Protein AF-0000000080635887 (afdb_homodimer)

Foldseek 3Di:
DAAFDFQCLQFQLQLLLQLLFLCLFPPLLLLCQAAFQPLSLVLLVVLLLLLVLLLLLVLLQLLLDPAQAAQFLLSSLCQFFNLLLSLLLLVLLLLLLLLLLLLLLLLLLVLVVVVLVPDPPSVVVCVVVVADPLRSSLVSSLVLLVVLLVQLLVHDVSLSVVSVVLSVLLVVLLVLLLCQVVVWDDVVVVAFFHPDFGHGHPHDDDSLRSSLSNNSSNLSSSLNSLSSNRHPRSSPSSSVSSVVSSVVSSVSSSSSSRSSRRGDSQQQHQHPVRDGDGPLVRCVRTNNPSSVSSSSNNNSSSSSSSSSSLNRSLRSVLVSLVSVQDDPVSVCQVDDPDVPDRRRSSSSVVSSVSSSVSSPVSPSVVSVLLSSLSSLVSSLSSLVSSLLQVLLVPPSSDRPSDDDSVSSVVSNVVSVVSNVSSPPVSNCVSVVSSVVSSVVSCVPPVVVDIDRSVVSNVVSVVVVLLVVLLVDDCPLVNDAAAEEEEEEQVDVVSVVQSVVLCCLQAVQPHHYAAEYEYELPDPDDRPADPRHHYDYDDDDQVLVVCVCVQQPADGSRDHRQEYEDEDDLSHPVVVSCVVCLQVRHKYKYKDQADQDPLPQQAEEEEDPDQWFRLVSLVSLQSSQVSCVVVVHDRGAYEYEYEDDPPDDPVVVLVVVVVVCVQLVNHHHYHYHYDDPDDPLVVCCVVQQRPNEYEAEDDDDPPVCVCVVVVPDSVNVVVVVVSNNNHHMYMYIYGSGRRDSHDDD/DAAFDFQCLQFQLQLLLQLLFLCLFFPLLLLCQAAFQPLSLVLLVVLLLLLVLLLLLLLLQLQLDPAQAAQFLLSSLCQFFNLLLSLLLLVLLLLLLLLLLLLLLLLLLVLVVVVLVPDPPSVVVCVVVVADPLRSSLVSSLVLLVVLLVQLLVHDVSLSVVSVVLSVLLVVLLVLLLCQVVVWDDVVVVAFFHPDFGHGHPHDDDSLLSSLSNNSSNLSSSLNSLSSNRHPRSSPSSSVSSVVSSVVSSVSSSSSSRSSRRGDSQQQHQHPVRDGDGPLVRCVRTNNVSSVSSSSNNNSSSSSSSSSSLNRSLRSVLVSLVSVQDDPVSVCQVDDPDVPDRRRSSSSVVSSVSSSVSSPVSDSVVSVLLSSLSSLVSSLSSLVSSLLQVLLVPPSSDRPSDDDSVSSVVSNVVSVVSNVSSPVVSNCVSVVSSVVSSVVSCVPPVVVDIDRSVVSNVVSVVVVLLVVLLVDDCALVNDAAAEEEEEEQVDVVSVVQSVVLCCLQAVLPHHYAAEYEYELPDPDDRPQDPRHHYDYDDDDQPLVVCVCVQQPADGSRDHRQEYEDEDDLSHPVVVSCVVQLQVRHKYKYKDQADQDPLPQQAEEEEDPDQWFRLVSLVSLQSSQVSCVVVVHDRGAYEYEYEDDPPDDPVVVLVVVVVVCVQLVNHHHYHYHYDDPDDPLVVCCVVQQSPNEYEAEDDDDPPVCVCVVSVPDPVNVVVVVVSNNNHHMYMYIYGSGRRDSHDDD

InterPro domains:
  IPR004841 Amino acid permease/SLC12A domain [PF00324] (19-443)
  IPR004842 SLC12A transporter family [PTHR11827] (2-672)

Radius of gyration: 39.79 Å; Cα contacts (8 Å, |Δi|>4): 2715; chains: 2; bounding box: 105×112×90 Å

Nearest PDB structures (foldseek):
  6npl-assembly1_B  TM=6.973E-01  e=1.928E-31  Danio rerio
  7ain-assembly1_A  TM=5.851E-01  e=2.037E-30  Homo sapiens
  6m1y-assembly1_B  TM=5.730E-01  e=1.090E-29  Homo sapiens
  6nph-assembly1_A  TM=8.192E-01  e=1.073E-21  Danio rerio
  7d10-assembly1_B  TM=8.160E-01  e=3.554E-19  Homo sapiens

Secondary structure (DSSP, 8-state):
----B-HIIIIIHHHHHHHS-HIIIIIHHHHHHHHHHHHHHHHHHHHHHHHHHHHHHHHHHHHT-S---SSTHHHHHHHHH-HHHHHHHHHHHHHHHHHHHHHHHHHHHHHHHHHHHTSTTHHHHHHHHT--HHHHHHHHHHHHHHHHHHHHHH-HHHHHHHHHHHHHHHHHHHHHHHHHHHHPPBGGGT-SB-SS--SS----S-HHHHHHHHGGGG-TTHHHHTTGGGBS-HHHHHHHHHHHHHHHHHHHHHHHHHHHHHB-HHHHS--TTS----HHHHHHTT-HHHHHHHHHHHHHHHHHHHHHHHHHHHHHHHHHHHTT-S-GGGGGGG--SSTT--S-HHHHHHHHHHHHHHHTT--HHHHHHHHHHHHHHHHHHHHHHHHHHHHHT-TT---SS---HHHHHHHHHHHHHHHHHHHHHHHHHHHHHHHHHHHHHHHHTSTT-B-THHHHHHHHHHHHHHHHHTTB--TGGG---EEEEEEETT-HHHHHHHHHHHHHHHTTT-EEEEEEEE-TT--------TTEEEEE-SSS-HHHHHHHHHH---GGG----EEEE---TTS-HHHHHHHHHHTT-EEEEEE------TT--EEEEE-S-HHHHHHHHHHHHHHHHHHHHTTPPPPEEEEEEEPPTT--HHHHHHHHHHHHHHHT--EEEEEE---SS-HHHHHHHHHTT-SEEEEEPP-S--TTHHHHTSS-HHHHHHHHHTTTTSS-EEEEE-SS---SS---/----B-HIIIIIHHHHHHHS-HIIIIIHHHHHHHHHHHHHHHHHHHHHHHHHHHHHHHHHHHHT-S---SSTHHHHHHHHH-HHHHHHHHHHHHHHHHHHHHHHHHHHHHHHHHHHHTSTTHHHHHHHHT--HHHHHHHHHHHHHHHHHHHHHH-HHHHHHHHHHHHHHHHHHHHHHHHHHHHPPBGGGT-SB-SS--SS----S-HHHHHHHHGGGG-TTHHHHTTGGGBS-HHHHHHHHHHHHHHHHHHHHHHHHHHHHHB-HHHHS--TTS----HHHHHHTT-HHHHHHHHHHHHHHHHHHHHHHHHHHHHHHHHHHHTT-S-GGGGGGG--SSTT--S-HHHHHHHHHHHHHHHTT--HHHHHHHHHHHHHHHHHHHHHHHHHHHHHT-TT---SS---HHHHHHHHHHHHHHHHHHHHHHHHHHHHHHHHHHHHHHHHTSTT-B-THHHHHHHHHHHHHHHHHTTB--TGGG---EEEEEEETT-HHHHHHHHHHHHHHHTTT-EEEEEEEE-TT--------TTEEEEE-SSS-HHHHHHHHHH---GGG----EEEEP--TTS-HHHHHHHHHHTT-EEEEEE------TT--EEEEE-S-HHHHHHHHHHHHHHHHHHHHTTPPPPEEEEEEEPPTT--HHHHHHHHHHHHHHTT--EEEEEE---SS-HHHHHHHHHTT-SEEEEEPP-S--TTHHHHHSS-HHHHHHHHHTTTTSSPEEEEE-SS---SS---

Organism: Winmispira thermophila (strain ATCC 700085 / DSM 6578 / Z-1203) (NCBI:txid869211)

Solvent-accessible surface area (backbone atoms only — not comparable to full-atom values): 73743 Å² total; per-residue (Å²): 128,83,82,52,32,56,36,54,72,37,14,18,48,40,16,37,38,30,30,52,26,51,44,67,63,70,44,42,46,36,47,24,19,25,37,2,35,60,55,38,48,48,40,53,52,56,44,43,48,43,42,50,23,35,45,51,17,48,29,29,55,37,37,42,37,93,69,67,50,53,26,19,67,31,31,55,37,23,66,37,45,11,66,30,52,11,38,26,52,32,53,49,47,30,51,30,34,28,45,44,28,20,53,21,26,41,57,27,13,51,62,50,46,59,54,42,60,71,37,88,62,45,55,58,51,40,58,72,69,68,54,51,76,67,50,48,29,38,50,48,15,50,51,50,48,48,53,34,50,52,38,42,62,74,24,70,70,59,42,48,52,53,47,54,54,47,50,52,48,39,50,47,18,54,50,39,56,64,49,36,74,79,74,54,48,47,37,92,79,67,29,55,28,39,96,55,71,36,54,68,34,79,47,91,64,56,70,65,57,49,37,54,71,49,40,72,34,54,64,20,54,58,47,11,40,31,37,32,54,44,33,70,49,43,55,60,22,44,41,53,15,48,54,49,26,51,54,53,50,52,53,48,52,51,49,46,44,52,48,46,12,29,27,38,41,72,62,35,32,62,42,95,85,67,59,56,64,53,61,42,60,53,34,45,67,76,35,55,70,49,14,52,33,41,48,50,23,47,39,45,18,18,42,46,37,24,40,38,29,45,55,27,24,13,43,33,48,20,41,39,34,72,68,58,66,51,61,80,88,54,51,64,27,56,39,40,87,49,90,92,51,89,54,39,43,43,18,39,52,55,38,48,51,48,19,52,52,46,46,71,62,70,64,59,67,63,52,49,52,52,36,52,43,45,52,37,50,52,47,20,48,45,6,43,43,39,24,45,46,54,65,21,48,34,74,55,67,52,39,75,47,81,70,61,51,64,47,12,46,49,20,22,52,50,35,52,51,49,34,52,67,68,39,50,66,60,39,49,49,51,52,48,50,40,51,49,42,22,52,52,30,24,61,73,67,42,77,62,44,53,39,43,42,58,43,32,37,44,49,38,49,45,49,50,41,26,61,48,43,59,51,29,53,57,59,74,53,48,63,60,55,24,31,39,35,42,23,46,59,86,38,61,68,48,42,54,51,46,51,51,52,44,50,36,51,19,67,48,68,32,40,60,22,29,32,27,40,31,54,60,88,59,82,73,86,73,87,61,58,68,42,41,20,70,33,79,36,78,72,76,66,64,51,46,26,49,49,20,34,55,41,32,42,33,67,43,44,46,59,49,42,26,34,38,46,62,88,50,86,84,43,61,56,64,62,49,48,51,52,40,23,72,71,54,18,21,37,34,37,65,44,71,39,55,80,61,67,92,76,39,52,32,35,36,35,51,43,87,44,63,52,36,30,34,46,48,52,49,50,52,50,36,32,30,52,32,36,34,73,72,70,40,76,69,41,40,35,33,41,33,32,69,40,53,95,87,54,58,66,70,58,53,52,49,50,55,50,47,49,28,58,69,46,60,46,78,62,46,80,46,81,40,71,71,64,91,62,60,66,61,58,53,48,43,70,75,41,51,70,26,48,34,36,37,38,60,49,84,80,76,82,42,86,54,44,50,51,56,58,63,28,53,77,60,43,55,51,49,58,56,56,65,47,55,83,23,19,24,34,37,36,33,34,52,38,59,72,52,67,63,46,80,75,127,127,83,83,51,32,55,35,56,74,35,15,19,48,40,16,37,38,30,28,53,27,49,44,67,64,68,42,43,43,38,46,24,19,26,37,2,35,59,54,37,46,49,40,53,52,57,43,43,49,43,42,49,22,34,46,50,17,48,29,28,55,38,36,41,38,94,69,67,49,54,25,20,66,30,33,55,36,23,66,37,46,11,64,30,53,11,39,26,51,32,53,50,47,29,52,28,34,26,43,44,27,19,52,20,26,41,58,26,14,50,62,50,48,60,54,45,59,70,38,87,61,44,55,58,50,39,59,73,71,66,53,51,76,67,50,47,28,38,49,47,14,51,51,49,46,48,52,34,48,50,36,43,62,75,24,69,69,59,42,48,54,53,46,53,54,46,49,53,49,40,52,47,17,54,50,39,56,64,49,37,74,81,75,54,47,46,38,92,79,68,29,55,28,40,98,55,71,36,54,66,36,78,48,91,63,54,72,66,57,50,37,54,70,50,41,70,34,51,63,20,55,56,45,12,40,30,38,31,52,45,33,69,50,43,56,60,23,45,42,53,14,48,52,49,24,51,55,52,48,53,51,47,52,51,49,46,45,51,47,46,13,29,27,39,42,71,61,34,31,63,41,95,84,67,58,57,62,52,59,42,59,55,33,44,67,77,36,55,70,49,14,52,33,42,48,48,23,46,38,43,17,18,43,46,37,23,40,37,30,45,55,26,24,14,44,32,47,19,40,39,35,71,70,57,65,51,61,79,88,56,49,63,27,58,38,38,87,50,89,90,48,89,54,39,43,45,18,37,50,53,38,48,52,47,19,51,54,46,44,70,62,70,64,59,67,62,51,48,53,51,35,52,41,46,52,37,50,51,47,20,48,45,7,43,43,37,23,45,48,55,65,21,48,34,76,54,66,52,36,75,48,81,71,60,52,65,46,12,46,50,19,22,52,50,33,52,50,49,32,51,68,67,39,50,65,59,39,49,48,52,52,49,49,40,51,49,41,22,50,53,29,23,61,74,67,41,78,60,44,53,39,42,44,57,40,32,36,43,49,36,49,45,49,51,42,28,62,47,43,59,52,29,52,57,59,73,54,48,62,60,54,24,31,40,34,43,23,45,60,85,38,62,68,48,41,54,51,47,50,51,52,45,49,35,49,19,66,48,67,32,40,61,23,30,32,27,40,30,55,59,89,58,82,74,86,75,87,61,59,69,46,41,19,70,34,79,39,76,78,78,66,63,52,46,27,48,50,19,34,55,42,31,43,32,68,42,43,45,61,48,42,26,35,38,46,61,88,49,86,84,42,60,57,63,63,48,48,52,51,40,23,72,70,54,18,21,37,33,36,66,43,72,39,54,80,64,68,91,76,40,52,31,37,36,35,50,42,88,45,62,53,36,30,34,46,49,52,49,51,52,49,37,32,30,52,31,38,34,75,74,71,40,75,70,41,41,35,32,40,32,33,70,38,52,94,89,54,56,66,72,59,53,51,48,50,53,49,48,48,29,57,68,47,59,46,77,61,47,79,46,81,39,71,71,64,93,61,58,67,61,58,54,47,44,70,75,41,50,72,27,51,33,36,39,38,59,48,84,82,75,82,41,85,54,46,51,51,54,57,65,37,49,72,60,43,52,52,48,57,56,55,65,48,54,83,22,20,24,34,39,38,33,34,54,38,59,72,51,66,63,46,79,75,129

Structure (mmCIF, N/CA/C/O backbone):
data_AF-0000000080635887-model_v1
#
loop_
_entity.id
_entity.type
_entity.pdbx_description
1 polymer 'Amino acid permease-associated region'
#
loop_
_atom_site.group_PDB
_atom_site.id
_atom_site.type_symbol
_atom_site.label_atom_id
_atom_site.label_alt_id
_atom_site.label_comp_id
_atom_site.label_asym_id
_atom_site.label_entity_id
_atom_site.label_seq_id
_atom_site.pdbx_PDB_ins_code
_atom_site.Cartn_x
_atom_site.Cartn_y
_atom_site.Cartn_z
_atom_site.occupancy
_atom_site.B_iso_or_equiv
_atom_site.auth_seq_id
_atom_site.auth_comp_id
_atom_site.auth_asym_id
_atom_site.auth_atom_id
_atom_site.pdbx_PDB_model_num
ATOM 1 N N . MET A 1 1 ? -49.281 -2.268 9.125 1 38.25 1 MET A N 1
ATOM 2 C CA . MET A 1 1 ? -47.844 -2.182 9.414 1 38.25 1 MET A CA 1
ATOM 3 C C . MET A 1 1 ? -47.156 -3.527 9.188 1 38.25 1 MET A C 1
ATOM 5 O O . MET A 1 1 ? -47.625 -4.551 9.711 1 38.25 1 MET A O 1
ATOM 9 N N . GLN A 1 2 ? -46.656 -3.766 8.078 1 52.91 2 GLN A N 1
ATOM 10 C CA . GLN A 1 2 ? -46.156 -5.047 7.605 1 52.91 2 GLN A CA 1
ATOM 11 C C . GLN A 1 2 ? -45.312 -5.734 8.68 1 52.91 2 GLN A C 1
ATOM 13 O O . GLN A 1 2 ? -44.531 -5.09 9.367 1 52.91 2 GLN A O 1
ATOM 18 N N . LYS A 1 3 ? -45.844 -6.855 9.125 1 60.91 3 LYS A N 1
ATOM 19 C CA . LYS A 1 3 ? -45.219 -7.664 10.18 1 60.91 3 LYS A CA 1
ATOM 20 C C . LYS A 1 3 ? -43.75 -7.918 9.906 1 60.91 3 LYS A C 1
ATOM 22 O O . LYS A 1 3 ? -43.375 -8.328 8.797 1 60.91 3 LYS A O 1
ATOM 27 N N . LYS A 1 4 ? -42.812 -7.387 10.664 1 83.44 4 LYS A N 1
ATOM 28 C CA . LYS A 1 4 ? -41.375 -7.562 10.609 1 83.44 4 LYS A CA 1
ATOM 29 C C . LYS A 1 4 ? -40.969 -8.938 11.133 1 83.44 4 LYS A C 1
ATOM 31 O O . LYS A 1 4 ? -41.656 -9.523 11.969 1 83.44 4 LYS A O 1
ATOM 36 N N . PHE A 1 5 ? -40.125 -9.578 10.43 1 89.56 5 PHE A N 1
ATOM 37 C CA . PHE A 1 5 ? -39.688 -10.938 10.711 1 89.56 5 PHE A CA 1
ATOM 38 C C . PHE A 1 5 ? -38.688 -10.953 11.867 1 89.56 5 PHE A C 1
ATOM 40 O O . PHE A 1 5 ? -38 -9.961 12.117 1 89.56 5 PHE A O 1
ATOM 47 N N . GLY A 1 6 ? -38.688 -12.117 12.539 1 91.19 6 GLY A N 1
ATOM 48 C CA . GLY A 1 6 ? -37.688 -12.352 13.555 1 91.19 6 GLY A CA 1
ATOM 49 C C . GLY A 1 6 ? -36.406 -12.984 13.008 1 91.19 6 GLY A C 1
ATOM 50 O O . GLY A 1 6 ? -36.219 -13.047 11.789 1 91.19 6 GLY A O 1
ATOM 51 N N . THR A 1 7 ? -35.594 -13.461 13.891 1 93.38 7 THR A N 1
ATOM 52 C CA . THR A 1 7 ? -34.25 -13.984 13.555 1 93.38 7 THR A CA 1
ATOM 53 C C . THR A 1 7 ? -34.375 -15.297 12.789 1 93.38 7 THR A C 1
ATOM 55 O O . THR A 1 7 ? -33.688 -15.5 11.789 1 93.38 7 THR A O 1
ATOM 58 N N . ILE A 1 8 ? -35.25 -16.172 13.117 1 93.88 8 ILE A N 1
ATOM 59 C CA . ILE A 1 8 ? -35.344 -17.516 12.562 1 93.88 8 ILE A CA 1
ATOM 60 C C . ILE A 1 8 ? -36 -17.453 11.172 1 93.88 8 ILE A C 1
ATOM 62 O O . ILE A 1 8 ? -35.375 -17.859 10.188 1 93.88 8 ILE A O 1
ATOM 66 N N . ARG A 1 9 ? -37.062 -16.812 11.07 1 91.12 9 ARG A N 1
ATOM 67 C CA . ARG A 1 9 ? -37.781 -16.766 9.812 1 91.12 9 ARG A CA 1
ATOM 68 C C . ARG A 1 9 ? -37.156 -15.781 8.844 1 91.12 9 ARG A C 1
ATOM 70 O O . ARG A 1 9 ? -37.219 -15.977 7.625 1 91.12 9 ARG A O 1
ATOM 77 N N . GLY A 1 10 ? -36.531 -14.859 9.383 1 91.06 10 GLY A N 1
ATOM 78 C CA . GLY A 1 10 ? -36.062 -13.781 8.531 1 91.06 10 GLY A CA 1
ATOM 79 C C . GLY A 1 10 ? -34.625 -13.977 8.062 1 91.06 10 GLY A C 1
ATOM 80 O O . GLY A 1 10 ? -34.25 -13.492 6.996 1 91.06 10 GLY A O 1
ATOM 81 N N . VAL A 1 11 ? -33.844 -14.594 8.867 1 94 11 VAL A N 1
ATOM 82 C CA . VAL A 1 11 ? -32.406 -14.664 8.523 1 94 11 VAL A CA 1
ATOM 83 C C . VAL A 1 11 ? -31.969 -16.125 8.508 1 94 11 VAL A C 1
ATOM 85 O O . VAL A 1 11 ? -31.406 -16.594 7.52 1 94 11 VAL A O 1
ATOM 88 N N . PHE A 1 12 ? -32.281 -16.922 9.438 1 95.75 12 PHE A N 1
ATOM 89 C CA . PHE A 1 12 ? -31.75 -18.266 9.602 1 95.75 12 PHE A CA 1
ATOM 90 C C . PHE A 1 12 ? -32.281 -19.188 8.492 1 95.75 12 PHE A C 1
ATOM 92 O O . PHE A 1 12 ? -31.484 -19.828 7.793 1 95.75 12 PHE A O 1
ATOM 99 N N . ILE A 1 13 ? -33.5 -19.234 8.25 1 94.25 13 ILE A N 1
ATOM 100 C CA . ILE A 1 13 ? -34.125 -20.172 7.316 1 94.25 13 ILE A CA 1
ATOM 101 C C . ILE A 1 13 ? -33.688 -19.859 5.891 1 94.25 13 ILE A C 1
ATOM 103 O O . ILE A 1 13 ? -33.219 -20.734 5.172 1 94.25 13 ILE A O 1
ATOM 107 N N . PRO A 1 14 ? -33.781 -18.641 5.508 1 92.25 14 PRO A N 1
ATOM 108 C CA . PRO A 1 14 ? -33.312 -18.359 4.145 1 92.25 14 PRO A CA 1
ATOM 109 C C . PRO A 1 14 ? -31.828 -18.688 3.955 1 92.25 14 PRO A C 1
ATOM 111 O O . PRO A 1 14 ? -31.438 -19.219 2.914 1 92.25 14 PRO A O 1
ATOM 114 N N . SER A 1 15 ? -31.016 -18.344 4.91 1 93.81 15 SER A N 1
ATOM 115 C CA . SER A 1 15 ? -29.578 -18.641 4.812 1 93.81 15 SER A CA 1
ATOM 116 C C . SER A 1 15 ? -29.328 -20.141 4.852 1 93.81 15 SER A C 1
ATOM 118 O O . SER A 1 15 ? -28.5 -20.656 4.094 1 93.81 15 SER A O 1
ATOM 120 N N . TYR A 1 16 ? -30.031 -20.828 5.695 1 94.88 16 TYR A N 1
ATOM 121 C CA . TYR A 1 16 ? -29.938 -22.281 5.812 1 94.88 16 TYR A CA 1
ATOM 122 C C . TYR A 1 16 ? -30.234 -22.953 4.477 1 94.88 16 TYR A C 1
ATOM 124 O O . TYR A 1 16 ? -29.484 -23.828 4.031 1 94.88 16 TYR A O 1
ATOM 132 N N . GLU A 1 17 ? -31.234 -22.547 3.885 1 93.5 17 GLU A N 1
ATOM 133 C CA . GLU A 1 17 ? -31.672 -23.141 2.629 1 93.5 17 GLU A CA 1
ATOM 134 C C . GLU A 1 17 ? -30.719 -22.797 1.49 1 93.5 17 GLU A C 1
ATOM 136 O O . GLU A 1 17 ? -30.469 -23.625 0.604 1 93.5 17 GLU A O 1
ATOM 141 N N . ALA A 1 18 ? -30.203 -21.641 1.534 1 89.81 18 ALA A N 1
ATOM 142 C CA . ALA A 1 18 ? -29.281 -21.219 0.486 1 89.81 18 ALA A CA 1
ATOM 143 C C . ALA A 1 18 ? -27.938 -21.906 0.627 1 89.81 18 ALA A C 1
ATOM 145 O O . ALA A 1 18 ? -27.266 -22.188 -0.37 1 89.81 18 ALA A O 1
ATOM 146 N N . LEU A 1 19 ? -27.547 -22.203 1.815 1 92 19 LEU A N 1
ATOM 147 C CA . LEU A 1 19 ? -26.281 -22.875 2.066 1 92 19 LEU A CA 1
ATOM 148 C C . LEU A 1 19 ? -26.359 -24.359 1.736 1 92 19 LEU A C 1
ATOM 150 O O . LEU A 1 19 ? -25.438 -24.922 1.129 1 92 19 LEU A O 1
ATOM 154 N N . PHE A 1 20 ? -27.469 -24.938 2.137 1 93.25 20 PHE A N 1
ATOM 155 C CA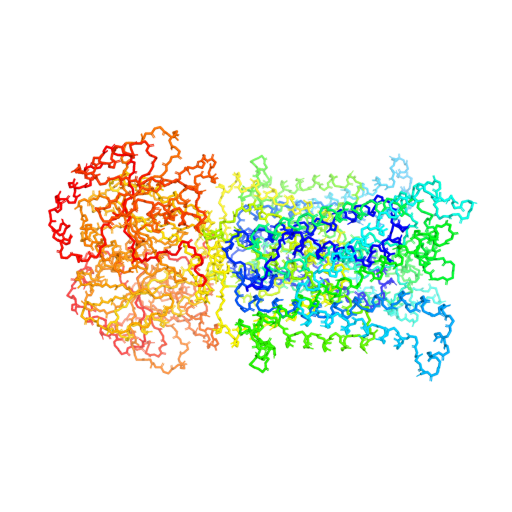 . PHE A 1 20 ? -27.719 -26.312 1.736 1 93.25 20 PHE A CA 1
ATOM 156 C C . PHE A 1 20 ? -28.281 -26.391 0.32 1 93.25 20 PHE A C 1
ATOM 158 O O . PHE A 1 20 ? -29.469 -26.594 0.13 1 93.25 20 PHE A O 1
ATOM 165 N N . GLY A 1 21 ? -27.406 -26.141 -0.625 1 84.56 21 GLY A N 1
ATOM 166 C CA . GLY A 1 21 ? -27.812 -26.062 -2.018 1 84.56 21 GLY A CA 1
ATOM 167 C C . GLY A 1 21 ? -27.531 -27.344 -2.795 1 84.56 21 GLY A C 1
ATOM 168 O O . GLY A 1 21 ? -27.391 -28.422 -2.209 1 84.56 21 GLY A O 1
ATOM 169 N N . ALA A 1 22 ? -27.469 -27.203 -4.059 1 79.31 22 ALA A N 1
ATOM 170 C CA . ALA A 1 22 ? -27.297 -28.312 -4.996 1 79.31 22 ALA A CA 1
ATOM 171 C C . ALA A 1 22 ? -25.953 -29 -4.812 1 79.31 22 ALA A C 1
ATOM 173 O O . ALA A 1 22 ? -25.812 -30.203 -5.066 1 79.31 22 ALA A O 1
ATOM 174 N N . VAL A 1 23 ? -25.062 -28.219 -4.305 1 84.5 23 VAL A N 1
ATOM 175 C CA . VAL A 1 23 ? -23.703 -28.75 -4.184 1 84.5 23 VAL A CA 1
ATOM 176 C C . VAL A 1 23 ? -23.688 -29.938 -3.223 1 84.5 23 VAL A C 1
ATOM 178 O O . VAL A 1 23 ? -22.953 -30.891 -3.422 1 84.5 23 VAL A O 1
ATOM 181 N N . LEU A 1 24 ? -24.531 -29.906 -2.27 1 90.62 24 LEU A N 1
ATOM 182 C CA . LEU A 1 24 ? -24.594 -30.969 -1.268 1 90.62 24 LEU A CA 1
ATOM 183 C C . LEU A 1 24 ? -24.969 -32.281 -1.903 1 90.62 24 LEU A C 1
ATOM 185 O O . LEU A 1 24 ? -24.422 -33.344 -1.547 1 90.62 24 LEU A O 1
ATOM 189 N N . PHE A 1 25 ? -25.75 -32.312 -2.938 1 88.31 25 PHE A N 1
ATOM 190 C CA . PHE A 1 25 ? -26.328 -33.531 -3.488 1 88.31 25 PHE A CA 1
ATOM 191 C C . PHE A 1 25 ? -25.641 -33.906 -4.785 1 88.31 25 PHE A C 1
ATOM 193 O O . PHE A 1 25 ? -25.5 -35.094 -5.082 1 88.31 25 PHE A O 1
ATOM 200 N N . LEU A 1 26 ? -25.172 -32.906 -5.488 1 82.5 26 LEU A N 1
ATOM 201 C CA . LEU A 1 26 ? -24.75 -33.188 -6.859 1 82.5 26 LEU A CA 1
ATOM 202 C C . LEU A 1 26 ? -23.234 -33.188 -6.977 1 82.5 26 LEU A C 1
ATOM 204 O O . LEU A 1 26 ? -22.672 -33.812 -7.855 1 82.5 26 LEU A O 1
ATOM 208 N N . VAL A 1 27 ? -22.594 -32.438 -6.152 1 84.88 27 VAL A N 1
ATOM 209 C CA . VAL A 1 27 ? -21.172 -32.25 -6.352 1 84.88 27 VAL A CA 1
ATOM 210 C C . VAL A 1 27 ? -20.391 -32.875 -5.211 1 84.88 27 VAL A C 1
ATOM 212 O O . VAL A 1 27 ? -19.391 -33.562 -5.449 1 84.88 27 VAL A O 1
ATOM 215 N N . LEU A 1 28 ? -20.906 -32.844 -4.055 1 91.19 28 LEU A N 1
ATOM 216 C CA . LEU A 1 28 ? -20.172 -33.281 -2.857 1 91.19 28 LEU A CA 1
ATOM 217 C C . LEU A 1 28 ? -19.875 -34.75 -2.902 1 91.19 28 LEU A C 1
ATOM 219 O O . LEU A 1 28 ? -18.781 -35.188 -2.521 1 91.19 28 LEU A O 1
ATOM 223 N N . PRO A 1 29 ? -20.844 -35.594 -3.43 1 90.88 29 PRO A N 1
ATOM 224 C CA . PRO A 1 29 ? -20.531 -37.031 -3.48 1 90.88 29 PRO A CA 1
ATOM 225 C C . PRO A 1 29 ? -19.312 -37.312 -4.355 1 90.88 29 PRO A C 1
ATOM 227 O O . PRO A 1 29 ? -18.438 -38.062 -3.951 1 90.88 29 PRO A O 1
ATOM 230 N N . MET A 1 30 ? -19.219 -36.75 -5.438 1 88.5 30 MET A N 1
ATOM 231 C CA . MET A 1 30 ? -18.109 -36.969 -6.355 1 88.5 30 MET A CA 1
ATOM 232 C C . MET A 1 30 ? -16.797 -36.438 -5.766 1 88.5 30 MET A C 1
ATOM 234 O O . MET A 1 30 ? -15.758 -37.094 -5.879 1 88.5 30 MET A O 1
ATOM 238 N N . LEU A 1 31 ? -16.922 -35.312 -5.168 1 90.94 31 LEU A N 1
ATOM 239 C CA . LEU A 1 31 ? -15.719 -34.719 -4.574 1 90.94 31 LEU A CA 1
ATOM 240 C C . LEU A 1 31 ? -15.203 -35.594 -3.43 1 90.94 31 LEU A C 1
ATOM 242 O O . LEU A 1 31 ? -13.992 -35.781 -3.279 1 90.94 31 LEU A O 1
ATOM 246 N N . THR A 1 32 ? -16.125 -36.094 -2.686 1 92.81 32 THR A N 1
ATOM 247 C CA . THR A 1 32 ? -15.742 -36.969 -1.565 1 92.81 32 THR A CA 1
ATOM 248 C C . THR A 1 32 ? -15.125 -38.25 -2.066 1 92.81 32 THR A C 1
ATOM 250 O O . THR A 1 32 ? -14.164 -38.75 -1.481 1 92.81 32 THR A O 1
ATOM 253 N N . GLY A 1 33 ? -15.625 -38.781 -3.117 1 91.69 33 GLY A N 1
ATOM 254 C CA . GLY A 1 33 ? -15.039 -39.969 -3.717 1 91.69 33 GLY A CA 1
ATOM 255 C C . GLY A 1 33 ? -13.625 -39.75 -4.215 1 91.69 33 GLY A C 1
ATOM 256 O O . GLY A 1 33 ? -12.758 -40.594 -4.043 1 91.69 33 GLY A O 1
ATOM 257 N N . ALA A 1 34 ? -13.406 -38.656 -4.723 1 90.44 34 ALA A N 1
ATOM 258 C CA . ALA A 1 34 ? -12.125 -38.312 -5.332 1 90.44 34 ALA A CA 1
ATOM 259 C C . ALA A 1 34 ? -11.102 -37.906 -4.273 1 90.44 34 ALA A C 1
ATOM 261 O O . ALA A 1 34 ? -9.922 -38.281 -4.371 1 90.44 34 ALA A O 1
ATOM 262 N N . MET A 1 35 ? -11.523 -37.188 -3.275 1 92.69 35 MET A N 1
ATOM 263 C CA . MET A 1 35 ? -10.602 -36.562 -2.328 1 92.69 35 MET A CA 1
ATOM 264 C C . MET A 1 35 ? -10.445 -37.438 -1.082 1 92.69 35 MET A C 1
ATOM 266 O O . MET A 1 35 ? -9.414 -37.375 -0.411 1 92.69 35 MET A O 1
ATOM 270 N N . GLY A 1 36 ? -11.383 -38.188 -0.812 1 93.56 36 GLY A N 1
ATOM 271 C CA . GLY A 1 36 ? -11.391 -38.875 0.463 1 93.56 36 GLY A CA 1
ATOM 272 C C . GLY A 1 36 ? -11.914 -38.031 1.605 1 93.56 36 GLY A C 1
ATOM 273 O O . GLY A 1 36 ? -12.164 -36.844 1.434 1 93.56 36 GLY A O 1
ATOM 274 N N . PHE A 1 37 ? -12.062 -38.594 2.734 1 94.56 37 PHE A N 1
ATOM 275 C CA . PHE A 1 37 ? -12.734 -37.969 3.855 1 94.56 37 PHE A CA 1
ATOM 276 C C . PHE A 1 37 ? -11.898 -36.812 4.387 1 94.56 37 PHE A C 1
ATOM 278 O O . PHE A 1 37 ? -12.391 -35.688 4.508 1 94.56 37 PHE A O 1
ATOM 285 N N . TRP A 1 38 ? -10.641 -37 4.695 1 94.31 38 TRP A N 1
ATOM 286 C CA . TRP A 1 38 ? -9.828 -36 5.395 1 94.31 38 TRP A CA 1
ATOM 287 C C . TRP A 1 38 ? -9.602 -34.781 4.523 1 94.31 38 TRP A C 1
ATOM 289 O O . TRP A 1 38 ? -9.781 -33.656 4.98 1 94.31 38 TRP A O 1
ATOM 299 N N . ARG A 1 39 ? -9.297 -34.969 3.281 1 94.12 39 ARG A N 1
ATOM 300 C CA . ARG A 1 39 ? -9.078 -33.812 2.391 1 94.12 39 ARG A CA 1
ATOM 301 C C . ARG A 1 39 ? -10.375 -33.062 2.133 1 94.12 39 ARG A C 1
ATOM 303 O O . ARG A 1 39 ? -10.383 -31.828 2.082 1 94.12 39 ARG A O 1
ATOM 310 N N . MET A 1 40 ? -11.383 -33.781 2.025 1 95.12 40 MET A N 1
ATOM 311 C CA . MET A 1 40 ? -12.672 -33.125 1.791 1 95.12 40 MET A CA 1
ATOM 312 C C . MET A 1 40 ? -13.141 -32.375 3.037 1 95.12 40 MET A C 1
ATOM 314 O O . MET A 1 40 ? -13.695 -31.266 2.939 1 95.12 40 MET A O 1
ATOM 318 N N . ALA A 1 41 ? -12.906 -33.031 4.168 1 96.25 41 ALA A N 1
ATOM 319 C CA . ALA A 1 41 ? -13.242 -32.344 5.418 1 96.25 41 ALA A CA 1
ATOM 320 C C . ALA A 1 41 ? -12.469 -31.047 5.57 1 96.25 41 ALA A C 1
ATOM 322 O O . ALA A 1 41 ? -13.023 -30.031 6.004 1 96.25 41 ALA A O 1
ATOM 323 N N . LEU A 1 42 ? -11.289 -31.094 5.195 1 95.06 42 LEU A N 1
ATOM 324 C CA . LEU A 1 42 ? -10.461 -29.891 5.254 1 95.06 42 LEU A CA 1
ATOM 325 C C . LEU A 1 42 ? -11 -28.812 4.301 1 95.06 42 LEU A C 1
ATOM 327 O O . LEU A 1 42 ? -10.992 -27.625 4.629 1 95.06 42 LEU A O 1
ATOM 331 N N . ILE A 1 43 ? -11.445 -29.234 3.168 1 94.06 43 ILE A N 1
ATOM 332 C CA . ILE A 1 43 ? -12.016 -28.312 2.189 1 94.06 43 ILE A CA 1
ATOM 333 C C . ILE A 1 43 ? -13.273 -27.672 2.758 1 94.06 43 ILE A C 1
ATOM 335 O O . ILE A 1 43 ? -13.469 -26.453 2.648 1 94.06 43 ILE A O 1
ATOM 339 N N . VAL A 1 44 ? -14.055 -28.484 3.391 1 95.69 44 VAL A N 1
ATOM 340 C CA . VAL A 1 44 ? -15.289 -27.984 3.982 1 95.69 44 VAL A CA 1
ATOM 341 C C . VAL A 1 44 ? -14.969 -26.969 5.074 1 95.69 44 VAL A C 1
ATOM 343 O O . VAL A 1 44 ? -15.547 -25.891 5.109 1 95.69 44 VAL A O 1
ATOM 346 N N . VAL A 1 45 ? -14.047 -27.266 5.855 1 95.62 45 VAL A N 1
ATOM 347 C CA . VAL A 1 45 ? -13.688 -26.391 6.965 1 95.62 45 VAL A CA 1
ATOM 348 C C . VAL A 1 45 ? -13.078 -25.094 6.426 1 95.62 45 VAL A C 1
ATOM 350 O O . VAL A 1 45 ? -13.484 -24 6.824 1 95.62 45 VAL A O 1
ATOM 353 N N . LEU A 1 46 ? -12.195 -25.188 5.508 1 92.38 46 LEU A N 1
ATOM 354 C CA . LEU A 1 46 ? -11.516 -24.016 4.945 1 92.38 46 LEU A CA 1
ATOM 355 C C . LEU A 1 46 ? -12.516 -23.109 4.238 1 92.38 46 LEU A C 1
ATOM 357 O O . LEU A 1 46 ? -12.43 -21.875 4.352 1 92.38 46 LEU A O 1
ATOM 361 N N . SER A 1 47 ? -13.414 -23.672 3.553 1 92.44 47 SER A N 1
ATOM 362 C CA . SER A 1 47 ? -14.422 -22.891 2.859 1 92.44 47 SER A CA 1
ATOM 363 C C . SER A 1 47 ? -15.312 -22.141 3.846 1 92.44 47 SER A C 1
ATOM 365 O O . SER A 1 47 ? -15.648 -20.969 3.623 1 92.44 47 SER A O 1
ATOM 367 N N . ASN A 1 48 ? -15.57 -22.781 4.891 1 94.19 48 ASN A N 1
ATOM 368 C CA . ASN A 1 48 ? -16.438 -22.156 5.883 1 94.19 48 ASN A CA 1
ATOM 369 C C . ASN A 1 48 ? -15.719 -21.062 6.645 1 94.19 48 ASN A C 1
ATOM 371 O O . ASN A 1 48 ? -16.359 -20.172 7.215 1 94.19 48 ASN A O 1
ATOM 375 N N . THR A 1 49 ? -14.484 -21.062 6.668 1 92 49 THR A N 1
ATOM 376 C CA . THR A 1 49 ? -13.75 -19.984 7.332 1 92 49 THR A CA 1
ATOM 377 C C . THR A 1 49 ? -13.922 -18.672 6.582 1 92 49 THR A C 1
ATOM 379 O O . THR A 1 49 ? -13.938 -17.594 7.191 1 92 49 THR A O 1
ATOM 382 N N . VAL A 1 50 ? -14.078 -18.75 5.305 1 89.06 50 VAL A N 1
ATOM 383 C CA . VAL A 1 50 ? -14.289 -17.547 4.516 1 89.06 50 VAL A CA 1
ATOM 384 C C . VAL A 1 50 ? -15.656 -16.953 4.848 1 89.06 50 VAL A C 1
ATOM 386 O O . VAL A 1 50 ? -15.781 -15.742 5.066 1 89.06 50 VAL A O 1
ATOM 389 N N . THR A 1 51 ? -16.578 -17.766 4.887 1 91.62 51 THR A N 1
ATOM 390 C CA . THR A 1 51 ? -17.938 -17.328 5.184 1 91.62 51 THR A CA 1
ATOM 391 C C . THR A 1 51 ? -18.047 -16.812 6.621 1 91.62 51 THR A C 1
ATOM 393 O O . THR A 1 51 ? -18.734 -15.836 6.895 1 91.62 51 THR A O 1
ATOM 396 N N . LEU A 1 52 ? -17.359 -17.516 7.438 1 93.75 52 LEU A N 1
ATOM 397 C CA . LEU A 1 52 ? -17.344 -17.094 8.836 1 93.75 52 LEU A CA 1
ATOM 398 C C . LEU A 1 52 ? -16.688 -15.727 8.977 1 93.75 52 LEU A C 1
ATOM 400 O O . LEU A 1 52 ? -17.172 -14.875 9.727 1 93.75 52 LEU A O 1
ATOM 404 N N . ALA A 1 53 ? -15.617 -15.531 8.289 1 93.75 53 ALA A N 1
ATOM 405 C CA . ALA A 1 53 ? -14.953 -14.227 8.312 1 93.75 53 ALA A CA 1
ATOM 406 C C . ALA A 1 53 ? -15.883 -13.133 7.789 1 93.75 53 ALA A C 1
ATOM 408 O O . ALA A 1 53 ? -15.93 -12.031 8.352 1 93.75 53 ALA A O 1
ATOM 409 N N . THR A 1 54 ? -16.625 -13.445 6.801 1 93.06 54 THR A N 1
ATOM 410 C CA . THR A 1 54 ? -17.562 -12.484 6.242 1 93.06 54 THR A CA 1
ATOM 411 C C . THR A 1 54 ? -18.703 -12.195 7.227 1 93.06 54 THR A C 1
ATOM 413 O O . THR A 1 54 ? -19.156 -11.055 7.348 1 93.06 54 THR A O 1
ATOM 416 N N . ALA A 1 55 ? -19.078 -13.203 7.902 1 94.12 55 ALA A N 1
ATOM 417 C CA . ALA A 1 55 ? -20.125 -13.031 8.906 1 94.12 55 ALA A CA 1
ATOM 418 C C . ALA A 1 55 ? -19.656 -12.117 10.031 1 94.12 55 ALA A C 1
ATOM 420 O O . ALA A 1 55 ? -20.422 -11.273 10.516 1 94.12 55 ALA A O 1
ATOM 421 N N . PHE A 1 56 ? -18.484 -12.297 10.422 1 93.75 56 PHE A N 1
ATOM 422 C CA . PHE A 1 56 ? -17.938 -11.422 11.445 1 93.75 56 PHE A CA 1
ATOM 423 C C . PHE A 1 56 ? -17.891 -9.984 10.961 1 93.75 56 PHE A C 1
ATOM 425 O O . PHE A 1 56 ? -18.219 -9.055 11.703 1 93.75 56 PHE A O 1
ATOM 432 N N . SER A 1 57 ? -17.484 -9.812 9.773 1 93.12 57 SER A N 1
ATOM 433 C CA . SER A 1 57 ? -17.422 -8.477 9.188 1 93.12 57 SER A CA 1
ATOM 434 C C . SER A 1 57 ? -18.812 -7.871 9.07 1 93.12 57 SER A C 1
ATOM 436 O O . SER A 1 57 ? -19 -6.676 9.328 1 93.12 57 SER A O 1
ATOM 438 N N . LEU A 1 58 ? -19.719 -8.688 8.688 1 92.12 58 LEU A N 1
ATOM 439 C CA . LEU A 1 58 ? -21.109 -8.258 8.609 1 92.12 58 LEU A CA 1
ATOM 440 C C . LEU A 1 58 ? -21.625 -7.828 9.984 1 92.12 58 LEU A C 1
ATOM 442 O O . LEU A 1 58 ? -22.281 -6.793 10.102 1 92.12 58 LEU A O 1
ATOM 446 N N . ALA A 1 59 ? -21.312 -8.57 10.914 1 91.44 59 ALA A N 1
ATOM 447 C CA . ALA A 1 59 ? -21.734 -8.258 12.273 1 91.44 59 ALA A CA 1
ATOM 448 C C . ALA A 1 59 ? -21.156 -6.926 12.742 1 91.44 59 ALA A C 1
ATOM 450 O O . ALA A 1 59 ? -21.859 -6.113 13.352 1 91.44 59 ALA A O 1
ATOM 451 N N . ASP A 1 60 ? -19.953 -6.684 12.438 1 89.31 60 ASP A N 1
ATOM 452 C CA . ASP A 1 60 ? -19.297 -5.426 12.781 1 89.31 60 ASP A CA 1
ATOM 453 C C . ASP A 1 60 ? -20 -4.238 12.141 1 89.31 60 ASP A C 1
ATOM 455 O O . ASP A 1 60 ? -20.312 -3.252 12.82 1 89.31 60 ASP A O 1
ATOM 459 N N . CYS A 1 61 ? -20.359 -4.375 10.961 1 87.88 61 CYS A N 1
ATOM 460 C CA . CYS A 1 61 ? -20.953 -3.283 10.203 1 87.88 61 CYS A CA 1
ATOM 461 C C . CYS A 1 61 ? -22.391 -3.029 10.656 1 87.88 61 CYS A C 1
ATOM 463 O O . CYS A 1 61 ? -22.812 -1.879 10.797 1 87.88 61 CYS A O 1
ATOM 465 N N . VAL A 1 62 ? -23.078 -4.098 10.93 1 88.94 62 VAL A N 1
ATOM 466 C CA . VAL A 1 62 ? -24.5 -3.992 11.25 1 88.94 62 VAL A CA 1
ATOM 467 C C . VAL A 1 62 ? -24.672 -3.426 12.664 1 88.94 62 VAL A C 1
ATOM 469 O O . VAL A 1 62 ? -25.547 -2.596 12.898 1 88.94 62 VAL A O 1
ATOM 472 N N . THR A 1 63 ? -23.828 -3.805 13.516 1 85.69 63 THR A N 1
ATOM 473 C CA . THR A 1 63 ? -24 -3.406 14.914 1 85.69 63 THR A CA 1
ATOM 474 C C . THR A 1 63 ? -23.5 -1.98 15.125 1 85.69 63 THR A C 1
ATOM 476 O O . THR A 1 63 ? -23.766 -1.372 16.156 1 85.69 63 THR A O 1
ATOM 479 N N . ASN A 1 64 ? -22.828 -1.508 14.148 1 81.5 64 ASN A N 1
ATOM 480 C CA . ASN A 1 64 ? -22.375 -0.124 14.211 1 81.5 64 ASN A CA 1
ATOM 481 C C . ASN A 1 64 ? -23.469 0.849 13.766 1 81.5 64 ASN A C 1
ATOM 483 O O . ASN A 1 64 ? -23.375 2.051 14.023 1 81.5 64 ASN A O 1
ATOM 487 N N . LEU A 1 65 ? -24.5 0.306 13.211 1 77.62 65 LEU A N 1
ATOM 488 C CA . LEU A 1 65 ? -25.547 1.154 12.656 1 77.62 65 LEU A CA 1
ATOM 489 C C . LEU A 1 65 ? -26.766 1.171 13.562 1 77.62 65 LEU A C 1
ATOM 491 O O . LEU A 1 65 ? -27.078 0.167 14.211 1 77.62 65 LEU A O 1
ATOM 495 N N . ARG A 1 66 ? -27.328 2.314 13.656 1 74 66 ARG A N 1
ATOM 496 C CA . ARG A 1 66 ? -28.594 2.395 14.391 1 74 66 ARG A CA 1
ATOM 497 C C . ARG A 1 66 ? -29.719 1.698 13.633 1 74 66 ARG A C 1
ATOM 499 O O . ARG A 1 66 ? -30.484 0.925 14.211 1 74 66 ARG A O 1
ATOM 506 N N . GLN A 1 67 ? -29.688 2.027 12.359 1 78.75 67 GLN A N 1
ATOM 507 C CA . GLN A 1 67 ? -30.672 1.408 11.469 1 78.75 67 GLN A CA 1
ATOM 508 C C . GLN A 1 67 ? -30.016 0.951 10.164 1 78.75 67 GLN A C 1
ATOM 510 O O . GLN A 1 67 ? -29.453 1.764 9.422 1 78.75 67 GLN A O 1
ATOM 515 N N . VAL A 1 68 ? -30.047 -0.309 9.961 1 82.06 68 VAL A N 1
ATOM 516 C CA . VAL A 1 68 ? -29.406 -0.873 8.773 1 82.06 68 VAL A CA 1
ATOM 517 C C . VAL A 1 68 ? -30.219 -0.513 7.527 1 82.06 68 VAL A C 1
ATOM 519 O O . VAL A 1 68 ? -29.656 -0.107 6.508 1 82.06 68 VAL A O 1
ATOM 522 N N . GLY A 1 69 ? -31.531 -0.484 7.617 1 81.25 69 GLY A N 1
ATOM 523 C CA . GLY A 1 69 ? -32.406 -0.178 6.488 1 81.25 69 GLY A CA 1
ATOM 524 C C . GLY A 1 69 ? -32.469 -1.3 5.473 1 81.25 69 GLY A C 1
ATOM 525 O O . GLY A 1 69 ? -31.906 -2.373 5.68 1 81.25 69 GLY A O 1
ATOM 526 N N . PRO A 1 70 ? -33.156 -1.056 4.375 1 85.69 70 PRO A N 1
ATOM 527 C CA . PRO A 1 70 ? -33.312 -2.062 3.32 1 85.69 70 PRO A CA 1
ATOM 528 C C . PRO A 1 70 ? -32.125 -2.111 2.367 1 85.69 70 PRO A C 1
ATOM 530 O O . PRO A 1 70 ? -31.406 -1.114 2.205 1 85.69 70 PRO A O 1
ATOM 533 N N . GLY A 1 71 ? -31.891 -3.379 1.798 1 86.56 71 GLY A N 1
ATOM 534 C CA . GLY A 1 71 ? -30.875 -3.5 0.773 1 86.56 71 GLY A CA 1
ATOM 535 C C . GLY A 1 71 ? -29.797 -4.523 1.113 1 86.56 71 GLY A C 1
ATOM 536 O O . GLY A 1 71 ? -28.938 -4.816 0.292 1 86.56 71 GLY A O 1
ATOM 537 N N . GLY A 1 72 ? -29.844 -5.031 2.293 1 90.12 72 GLY A N 1
ATOM 538 C CA . GLY A 1 72 ? -28.938 -6.098 2.672 1 90.12 72 GLY A CA 1
ATOM 539 C C . GLY A 1 72 ? -27.469 -5.68 2.631 1 90.12 72 GLY A C 1
ATOM 540 O O . GLY A 1 72 ? -27.094 -4.68 3.24 1 90.12 72 GLY A O 1
ATOM 541 N N . MET A 1 73 ? -26.719 -6.375 1.811 1 91.5 73 MET A N 1
ATOM 542 C CA . MET A 1 73 ? -25.281 -6.125 1.725 1 91.5 73 MET A CA 1
ATOM 543 C C . MET A 1 73 ? -25 -4.793 1.038 1 91.5 73 MET A C 1
ATOM 545 O O . MET A 1 73 ? -24 -4.133 1.334 1 91.5 73 MET A O 1
ATOM 549 N N . TYR A 1 74 ? -25.922 -4.402 0.163 1 92.94 74 TYR A N 1
ATOM 550 C CA . TYR A 1 74 ? -25.781 -3.092 -0.459 1 92.94 74 TYR A CA 1
ATOM 551 C C . TYR A 1 74 ? -25.875 -1.981 0.581 1 92.94 74 TYR A C 1
ATOM 553 O O . TYR A 1 74 ? -25.062 -1.052 0.578 1 92.94 74 TYR A O 1
ATOM 561 N N . ALA A 1 75 ? -26.781 -2.057 1.448 1 90.69 75 ALA A N 1
ATOM 562 C CA . ALA A 1 75 ? -26.953 -1.044 2.486 1 90.69 75 ALA A CA 1
ATOM 563 C C . ALA A 1 75 ? -25.719 -0.926 3.357 1 90.69 75 ALA A C 1
ATOM 565 O O . ALA A 1 75 ? -25.297 0.179 3.719 1 90.69 75 ALA A O 1
ATOM 566 N N . LEU A 1 76 ? -25.188 -2.021 3.625 1 89.62 76 LEU A N 1
ATOM 567 C CA . LEU A 1 76 ? -23.984 -2.033 4.453 1 89.62 76 LEU A CA 1
ATOM 568 C C . LEU A 1 76 ? -22.797 -1.418 3.703 1 89.62 76 LEU A C 1
ATOM 570 O O . LEU A 1 76 ? -22.062 -0.617 4.27 1 89.62 76 LEU A O 1
ATOM 574 N N . ALA A 1 77 ? -22.688 -1.817 2.453 1 90.62 77 ALA A N 1
ATOM 575 C CA . ALA A 1 77 ? -21.594 -1.301 1.634 1 90.62 77 ALA A CA 1
ATOM 576 C C . ALA A 1 77 ? -21.734 0.204 1.422 1 90.62 77 ALA A C 1
ATOM 578 O O . ALA A 1 77 ? -20.734 0.936 1.46 1 90.62 77 ALA A O 1
ATOM 579 N N . ARG A 1 78 ? -22.953 0.633 1.219 1 89.44 78 ARG A N 1
ATOM 580 C CA . ARG A 1 78 ? -23.188 2.049 0.97 1 89.44 78 ARG A CA 1
ATOM 581 C C . ARG A 1 78 ? -22.828 2.891 2.191 1 89.44 78 ARG A C 1
ATOM 583 O O . ARG A 1 78 ? -22.312 3.996 2.057 1 89.44 78 ARG A O 1
ATOM 590 N N . ARG A 1 79 ? -23.078 2.375 3.279 1 85.62 79 ARG A N 1
ATOM 591 C CA . ARG A 1 79 ? -22.812 3.113 4.508 1 85.62 79 ARG A CA 1
ATOM 592 C C . ARG A 1 79 ? -21.312 3.225 4.77 1 85.62 79 ARG A C 1
ATOM 594 O O . ARG A 1 79 ? -20.859 4.219 5.328 1 85.62 79 ARG A O 1
ATOM 601 N N . SER A 1 80 ? -20.625 2.264 4.375 1 86.38 80 SER A N 1
ATOM 602 C CA . SER A 1 80 ? -19.188 2.258 4.613 1 86.38 80 SER A CA 1
ATOM 603 C C . SER A 1 80 ? -18.438 2.99 3.506 1 86.38 80 SER A C 1
ATOM 605 O O . SER A 1 80 ? -17.594 3.842 3.781 1 86.38 80 SER A O 1
ATOM 607 N N . PHE A 1 81 ? -18.797 2.664 2.203 1 88.88 81 PHE A N 1
ATOM 608 C CA . PHE A 1 81 ? -18 3.145 1.08 1 88.88 81 PHE A CA 1
ATOM 609 C C . PHE A 1 81 ? -18.625 4.391 0.468 1 88.88 81 PHE A C 1
ATOM 611 O O . PHE A 1 81 ? -17.984 5.094 -0.316 1 88.88 81 PHE A O 1
ATOM 618 N N . GLY A 1 82 ? -19.828 4.734 0.824 1 86.5 82 GLY A N 1
ATOM 619 C CA . GLY A 1 82 ? -20.516 5.859 0.219 1 86.5 82 GLY A CA 1
ATOM 620 C C . GLY A 1 82 ? -21.484 5.453 -0.883 1 86.5 82 GLY A C 1
ATOM 621 O O . GLY A 1 82 ? -21.547 4.277 -1.249 1 86.5 82 GLY A O 1
ATOM 622 N N . ARG A 1 83 ? -22.078 6.398 -1.463 1 87.56 83 ARG A N 1
ATOM 623 C CA . ARG A 1 83 ? -23.156 6.164 -2.408 1 87.56 83 ARG A CA 1
ATOM 624 C C . ARG A 1 83 ? -22.625 5.66 -3.744 1 87.56 83 ARG A C 1
ATOM 626 O O . ARG A 1 83 ? -23.172 4.727 -4.328 1 87.56 83 ARG A O 1
ATOM 633 N N . ALA A 1 84 ? -21.547 6.23 -4.207 1 89.56 84 ALA A N 1
ATOM 634 C CA . ALA A 1 84 ? -21.047 5.867 -5.531 1 89.56 84 ALA A CA 1
ATOM 635 C C . ALA A 1 84 ? -20.453 4.461 -5.523 1 89.56 84 ALA A C 1
ATOM 637 O O . ALA A 1 84 ? -20.859 3.609 -6.324 1 89.56 84 ALA A O 1
ATOM 638 N N . PHE A 1 85 ? -19.547 4.215 -4.602 1 90.94 85 PHE A N 1
ATOM 639 C CA . PHE A 1 85 ? -18.922 2.902 -4.543 1 90.94 85 PHE A CA 1
ATOM 640 C C . PHE A 1 85 ? -19.922 1.849 -4.066 1 90.94 85 PHE A C 1
ATOM 642 O O . PHE A 1 85 ? -19.984 0.755 -4.633 1 90.94 85 PHE A O 1
ATOM 649 N N . GLY A 1 86 ? -20.688 2.148 -3.051 1 92.75 86 GLY A N 1
ATOM 650 C CA . GLY A 1 86 ? -21.734 1.251 -2.607 1 92.75 86 GLY A CA 1
ATOM 651 C C . GLY A 1 86 ? -22.766 0.952 -3.688 1 92.75 86 GLY A C 1
ATOM 652 O O . GLY A 1 86 ? -23.219 -0.185 -3.818 1 92.75 86 GLY A O 1
ATOM 653 N N . GLY A 1 87 ? -23.078 1.962 -4.418 1 93.25 87 GLY A N 1
ATOM 654 C CA . GLY A 1 87 ? -24 1.769 -5.523 1 93.25 87 GLY A CA 1
ATOM 655 C C . GLY A 1 87 ? -23.5 0.795 -6.57 1 93.25 87 GLY A C 1
ATOM 656 O O . GLY A 1 87 ? -24.25 -0.022 -7.09 1 93.25 87 GLY A O 1
ATOM 657 N N . SER A 1 88 ? -22.25 0.888 -6.883 1 94.44 88 SER A N 1
ATOM 658 C CA . SER A 1 88 ? -21.656 -0.04 -7.844 1 94.44 88 SER A CA 1
ATOM 659 C C . SER A 1 88 ? -21.734 -1.478 -7.34 1 94.44 88 SER A C 1
ATOM 661 O O . SER A 1 88 ? -22.016 -2.396 -8.109 1 94.44 88 SER A O 1
ATOM 663 N N . ILE A 1 89 ? -21.516 -1.69 -6.055 1 94.19 89 ILE A N 1
ATOM 664 C CA . ILE A 1 89 ? -21.625 -3.012 -5.449 1 94.19 89 ILE A CA 1
ATOM 665 C C . ILE A 1 89 ? -23.078 -3.48 -5.48 1 94.19 89 ILE A C 1
ATOM 667 O O . ILE A 1 89 ? -23.359 -4.648 -5.766 1 94.19 89 ILE A O 1
ATOM 671 N N . GLY A 1 90 ? -23.953 -2.539 -5.238 1 94.88 90 GLY A N 1
ATOM 672 C CA . GLY A 1 90 ? -25.375 -2.863 -5.254 1 94.88 90 GLY A CA 1
ATOM 673 C C . GLY A 1 90 ? -25.875 -3.305 -6.617 1 94.88 90 GLY A C 1
ATOM 674 O O . GLY A 1 90 ? -26.625 -4.27 -6.727 1 94.88 90 GLY A O 1
ATOM 675 N N . ILE A 1 91 ? -25.469 -2.66 -7.625 1 94.56 91 ILE A N 1
ATOM 676 C CA . ILE A 1 91 ? -25.875 -3.02 -8.977 1 94.56 91 ILE A CA 1
ATOM 677 C C . ILE A 1 91 ? -25.344 -4.41 -9.328 1 94.56 91 ILE A C 1
ATOM 679 O O . ILE A 1 91 ? -26.078 -5.238 -9.875 1 94.56 91 ILE A O 1
ATOM 683 N N . GLN A 1 92 ? -24.156 -4.609 -9.047 1 93.75 92 GLN A N 1
ATOM 684 C CA . GLN A 1 92 ? -23.562 -5.922 -9.297 1 93.75 92 GLN A CA 1
ATOM 685 C C . GLN A 1 92 ? -24.281 -7.008 -8.492 1 93.75 92 GLN A C 1
ATOM 687 O O . GLN A 1 92 ? -24.5 -8.109 -9 1 93.75 92 GLN A O 1
ATOM 692 N N . LEU A 1 93 ? -24.562 -6.695 -7.27 1 93.69 93 LEU A N 1
ATOM 693 C CA . LEU A 1 93 ? -25.266 -7.641 -6.414 1 93.69 93 LEU A CA 1
ATOM 694 C C . LEU A 1 93 ? -26.641 -7.977 -6.992 1 93.69 93 LEU A C 1
ATOM 696 O O . LEU A 1 93 ? -27.016 -9.148 -7.059 1 93.69 93 LEU A O 1
ATOM 700 N N . PHE A 1 94 ? -27.359 -7.023 -7.465 1 94.88 94 PHE A N 1
ATOM 701 C CA . PHE A 1 94 ? -28.672 -7.234 -8.055 1 94.88 94 PHE A CA 1
ATOM 702 C C . PHE A 1 94 ? -28.578 -8.141 -9.273 1 94.88 94 PHE A C 1
ATOM 704 O O . PHE A 1 94 ? -29.375 -9.078 -9.414 1 94.88 94 PHE A O 1
ATOM 711 N N . LEU A 1 95 ? -27.656 -7.844 -10.055 1 92.44 95 LEU A N 1
ATOM 712 C CA . LEU A 1 95 ? -27.5 -8.648 -11.258 1 92.44 95 LEU A CA 1
ATOM 713 C C . LEU A 1 95 ? -27.125 -10.078 -10.914 1 92.44 95 LEU A C 1
ATOM 715 O O . LEU A 1 95 ? -27.641 -11.023 -11.508 1 92.44 95 LEU A O 1
ATOM 719 N N . ALA A 1 96 ? -26.281 -10.188 -9.984 1 90.38 96 ALA A N 1
ATOM 720 C CA . ALA A 1 96 ? -25.875 -11.516 -9.539 1 90.38 96 ALA A CA 1
ATOM 721 C C . ALA A 1 96 ? -27.062 -12.281 -8.953 1 90.38 96 ALA A C 1
ATOM 723 O O . ALA A 1 96 ? -27.266 -13.461 -9.25 1 90.38 96 ALA A O 1
ATOM 724 N N . GLN A 1 97 ? -27.844 -11.625 -8.141 1 93.06 97 GLN A N 1
ATOM 725 C CA . GLN A 1 97 ? -29.031 -12.234 -7.543 1 93.06 97 GLN A CA 1
ATOM 726 C C . GLN A 1 97 ? -30.031 -12.656 -8.609 1 93.06 97 GLN A C 1
ATOM 728 O O . GLN A 1 97 ? -30.547 -13.773 -8.578 1 93.06 97 GLN A O 1
ATOM 733 N N . SER A 1 98 ? -30.234 -11.82 -9.547 1 94.31 98 SER A N 1
ATOM 734 C CA . SER A 1 98 ? -31.219 -12.078 -10.594 1 94.31 98 SER A CA 1
ATOM 735 C C . SER A 1 98 ? -30.797 -13.242 -11.484 1 94.31 98 SER A C 1
ATOM 737 O O . SER A 1 98 ? -31.578 -14.156 -11.742 1 94.31 98 SER A O 1
ATOM 739 N N . VAL A 1 99 ? -29.609 -13.211 -11.836 1 91.12 99 VAL A N 1
ATOM 740 C CA . VAL A 1 99 ? -29.094 -14.258 -12.719 1 91.12 99 VAL A CA 1
ATOM 741 C C . VAL A 1 99 ? -29.016 -15.578 -11.961 1 91.12 99 VAL A C 1
ATOM 743 O O . VAL A 1 99 ? -29.234 -16.641 -12.531 1 91.12 99 VAL A O 1
ATOM 746 N N . SER A 1 100 ? -28.766 -15.5 -10.688 1 89.38 100 SER A N 1
ATOM 747 C CA . SER A 1 100 ? -28.703 -16.703 -9.867 1 89.38 100 SER A CA 1
ATOM 748 C C . SER A 1 100 ? -30.031 -17.438 -9.844 1 89.38 100 SER A C 1
ATOM 750 O O . SER A 1 100 ? -30.062 -18.672 -9.781 1 89.38 100 SER A O 1
ATOM 752 N N . ILE A 1 101 ? -31.094 -16.656 -9.875 1 92.44 101 ILE A N 1
ATOM 753 C CA . ILE A 1 101 ? -32.406 -17.281 -9.93 1 92.44 101 ILE A CA 1
ATOM 754 C C . ILE A 1 101 ? -32.469 -18.203 -11.156 1 92.44 101 ILE A C 1
ATOM 756 O O . ILE A 1 101 ? -32.938 -19.328 -11.055 1 92.44 101 ILE A O 1
ATOM 760 N N . GLY A 1 102 ? -32.031 -17.703 -12.289 1 89.94 102 GLY A N 1
ATOM 761 C CA . GLY A 1 102 ? -32 -18.5 -13.5 1 89.94 102 GLY A CA 1
ATOM 762 C C . GLY A 1 102 ? -31.219 -19.797 -13.352 1 89.94 102 GLY A C 1
ATOM 763 O O . GLY A 1 102 ? -31.672 -20.859 -13.781 1 89.94 102 GLY A O 1
ATOM 764 N N . PHE A 1 103 ? -30.172 -19.703 -12.68 1 83.81 103 PHE A N 1
ATOM 765 C CA . PHE A 1 103 ? -29.312 -20.859 -12.445 1 83.81 103 PHE A CA 1
ATOM 766 C C . PHE A 1 103 ? -30.016 -21.875 -11.562 1 83.81 103 PHE A C 1
ATOM 768 O O . PHE A 1 103 ? -29.984 -23.078 -11.844 1 83.81 103 PHE A O 1
ATOM 775 N N . TYR A 1 104 ? -30.656 -21.484 -10.539 1 86.94 104 TYR A N 1
ATOM 776 C CA . TYR A 1 104 ? -31.281 -22.375 -9.578 1 86.94 104 TYR A CA 1
ATOM 777 C C . TYR A 1 104 ? -32.531 -23.047 -10.18 1 86.94 104 TYR A C 1
ATOM 779 O O . TYR A 1 104 ? -32.781 -24.234 -9.938 1 86.94 104 TYR A O 1
ATOM 787 N N . VAL A 1 105 ? -33.188 -22.297 -10.984 1 92 105 VAL A N 1
ATOM 788 C CA . VAL A 1 105 ? -34.375 -22.891 -11.578 1 92 105 VAL A CA 1
ATOM 789 C C . VAL A 1 105 ? -33.969 -23.938 -12.609 1 92 105 VAL A C 1
ATOM 791 O O . VAL A 1 105 ? -34.656 -24.953 -12.781 1 92 105 VAL A O 1
ATOM 794 N N . ILE A 1 106 ? -32.938 -23.719 -13.273 1 86.81 106 ILE A N 1
ATOM 795 C CA . ILE A 1 106 ? -32.438 -24.734 -14.195 1 86.81 106 ILE A CA 1
ATOM 796 C C . ILE A 1 106 ? -31.938 -25.953 -13.414 1 86.81 106 ILE A C 1
ATOM 798 O O . ILE A 1 106 ? -32.156 -27.078 -13.844 1 86.81 106 ILE A O 1
ATOM 802 N N . GLY A 1 107 ? -31.281 -25.656 -12.336 1 82.38 107 GLY A N 1
ATOM 803 C CA . GLY A 1 107 ? -30.875 -26.75 -11.469 1 82.38 107 GLY A CA 1
ATOM 804 C C . GLY A 1 107 ? -32.031 -27.594 -10.992 1 82.38 107 GLY A C 1
ATOM 805 O O . GLY A 1 107 ? -31.906 -28.812 -10.836 1 82.38 107 GLY A O 1
ATOM 806 N N . PHE A 1 108 ? -33.125 -26.969 -10.789 1 89.31 108 PHE A N 1
ATOM 807 C CA . PHE A 1 108 ? -34.344 -27.641 -10.406 1 89.31 108 PHE A CA 1
ATOM 808 C C . PHE A 1 108 ? -34.906 -28.453 -11.578 1 89.31 108 PHE A C 1
ATOM 810 O O . PHE A 1 108 ? -35.406 -29.562 -11.391 1 89.31 108 PHE A O 1
ATOM 817 N N . ALA A 1 109 ? -34.75 -27.969 -12.711 1 90.19 109 ALA A N 1
ATOM 818 C CA . ALA A 1 109 ? -35.406 -28.547 -13.898 1 90.19 109 ALA A CA 1
ATOM 819 C C . ALA A 1 109 ? -34.688 -29.828 -14.328 1 90.19 109 ALA A C 1
ATOM 821 O O . ALA A 1 109 ? -35.344 -30.75 -14.844 1 90.19 109 ALA A O 1
ATOM 822 N N . GLU A 1 110 ? -33.5 -29.953 -14.094 1 83.81 110 GLU A N 1
ATOM 823 C CA . GLU A 1 110 ? -32.719 -31.078 -14.617 1 83.81 110 GLU A CA 1
ATOM 824 C C . GLU A 1 110 ? -33.156 -32.406 -13.977 1 83.81 110 GLU A C 1
ATOM 826 O O . GLU A 1 110 ? -33.562 -33.312 -14.672 1 83.81 110 GLU A O 1
ATOM 831 N N . PRO A 1 111 ? -33.125 -32.438 -12.672 1 82.31 111 PRO A N 1
ATOM 832 C CA . PRO A 1 111 ? -33.562 -33.719 -12.07 1 82.31 111 PRO A CA 1
ATOM 833 C C . PRO A 1 111 ? -35.062 -33.969 -12.266 1 82.31 111 PRO A C 1
ATOM 835 O O . PRO A 1 111 ? -35.5 -35.125 -12.391 1 82.31 111 PRO A O 1
ATOM 838 N N . LEU A 1 112 ? -35.812 -32.906 -12.297 1 87.88 112 LEU A N 1
ATOM 839 C CA . LEU A 1 112 ? -37.25 -33.094 -12.492 1 87.88 112 LEU A CA 1
ATOM 840 C C . LEU A 1 112 ? -37.562 -33.625 -13.891 1 87.88 112 LEU A C 1
ATOM 842 O O . LEU A 1 112 ? -38.438 -34.438 -14.062 1 87.88 112 LEU A O 1
ATOM 846 N N . GLN A 1 113 ? -36.812 -33.094 -14.852 1 88.56 113 GLN A N 1
ATOM 847 C CA . GLN A 1 113 ? -37 -33.562 -16.219 1 88.56 113 GLN A CA 1
ATOM 848 C C . GLN A 1 113 ? -36.688 -35.062 -16.328 1 88.56 113 GLN A C 1
ATOM 850 O O . GLN A 1 113 ? -37.344 -35.781 -17.047 1 88.56 113 GLN A O 1
ATOM 855 N N . GLU A 1 114 ? -35.688 -35.5 -15.633 1 83.06 114 GLU A N 1
ATOM 856 C CA . GLU A 1 114 ? -35.312 -36.906 -15.633 1 83.06 114 GLU A CA 1
ATOM 857 C C . GLU A 1 114 ? -36.438 -37.781 -15.039 1 83.06 114 GLU A C 1
ATOM 859 O O . GLU A 1 114 ? -36.719 -38.875 -15.531 1 83.06 114 GLU A O 1
ATOM 864 N N . VAL A 1 115 ? -37.062 -37.281 -14.07 1 84.25 115 VAL A N 1
ATOM 865 C CA . VAL A 1 115 ? -38.156 -38 -13.414 1 84.25 115 VAL A CA 1
ATOM 866 C C . VAL A 1 115 ? -39.406 -38.031 -14.312 1 84.25 115 VAL A C 1
ATOM 868 O O . VAL A 1 115 ? -40.062 -39.062 -14.453 1 84.25 115 VAL A O 1
ATOM 871 N N . LEU A 1 116 ? -39.656 -36.875 -14.93 1 88.12 116 LEU A N 1
ATOM 872 C CA . LEU A 1 116 ? -40.812 -36.781 -15.789 1 88.12 116 LEU A CA 1
ATOM 873 C C . LEU A 1 116 ? -40.656 -37.656 -17.031 1 88.12 116 LEU A C 1
ATOM 875 O O . LEU A 1 116 ? -41.656 -38.156 -17.562 1 88.12 116 LEU A O 1
ATOM 879 N N . SER A 1 117 ? -39.438 -37.75 -17.453 1 86.19 117 SER A N 1
ATOM 880 C CA . SER A 1 117 ? -39.188 -38.562 -18.641 1 86.19 117 SER A CA 1
ATOM 881 C C . SER A 1 117 ? -39.531 -40.031 -18.391 1 86.19 117 SER A C 1
ATOM 883 O O . SER A 1 117 ? -39.812 -40.781 -19.328 1 86.19 117 SER A O 1
ATOM 885 N N . GLY A 1 118 ? -39.5 -40.438 -17.094 1 82.06 118 GLY A N 1
ATOM 886 C CA . GLY A 1 118 ? -39.844 -41.812 -16.75 1 82.06 118 GLY A CA 1
ATOM 887 C C . GLY A 1 118 ? -41.344 -42.031 -16.641 1 82.06 118 GLY A C 1
ATOM 888 O O . GLY A 1 118 ? -41.781 -43.188 -16.594 1 82.06 118 GLY A O 1
ATOM 889 N N . LEU A 1 119 ? -42.094 -40.969 -16.594 1 83.69 119 LEU A N 1
ATOM 890 C CA . LEU A 1 119 ? -43.562 -41.094 -16.453 1 83.69 119 LEU A CA 1
ATOM 891 C C . LEU A 1 119 ? -44.219 -41.406 -17.797 1 83.69 119 LEU A C 1
ATOM 893 O O . LEU A 1 119 ? -43.781 -40.875 -18.828 1 83.69 119 LEU A O 1
ATOM 897 N N . PRO A 1 120 ? -45.25 -42.281 -17.641 1 81.75 120 PRO A N 1
ATOM 898 C CA . PRO A 1 120 ? -45.969 -42.594 -18.875 1 81.75 120 PRO A CA 1
ATOM 899 C C . PRO A 1 120 ? -46.719 -41.406 -19.453 1 81.75 120 PRO A C 1
ATOM 901 O O . PRO A 1 120 ? -47.281 -40.594 -18.688 1 81.75 120 PRO A O 1
ATOM 904 N N . GLY A 1 121 ? -46.594 -41.031 -20.672 1 82.81 121 GLY A N 1
ATOM 905 C CA . GLY A 1 121 ? -47.344 -39.938 -21.312 1 82.81 121 GLY A CA 1
ATOM 906 C C . GLY A 1 121 ? -46.469 -38.719 -21.578 1 82.81 121 GLY A C 1
ATOM 907 O O . GLY A 1 121 ? -46.75 -37.938 -22.484 1 82.81 121 GLY A O 1
ATOM 908 N N . TYR A 1 122 ? -45.469 -38.469 -20.656 1 86.81 122 TYR A N 1
ATOM 909 C CA . TYR A 1 122 ? -44.625 -37.312 -20.812 1 86.81 122 TYR A CA 1
ATOM 910 C C . TYR A 1 122 ? -43.844 -37.375 -22.109 1 86.81 122 TYR A C 1
ATOM 912 O O . TYR A 1 122 ? -43.688 -36.375 -22.828 1 86.81 122 TYR A O 1
ATOM 920 N N . ARG A 1 123 ? -43.344 -38.5 -22.516 1 81.94 123 ARG A N 1
ATOM 921 C CA . ARG A 1 123 ? -42.594 -38.688 -23.734 1 81.94 123 ARG A CA 1
ATOM 922 C C . ARG A 1 123 ? -43.406 -38.375 -24.969 1 81.94 123 ARG A C 1
ATOM 924 O O . ARG A 1 123 ? -42.938 -37.75 -25.922 1 81.94 123 ARG A O 1
ATOM 931 N N . GLU A 1 124 ? -44.656 -38.812 -24.844 1 83 124 GLU A N 1
ATOM 932 C CA . GLU A 1 124 ? -45.562 -38.562 -25.953 1 83 124 GLU A CA 1
ATOM 933 C C . GLU A 1 124 ? -45.875 -37.062 -26.094 1 83 124 GLU A C 1
ATOM 935 O O . GLU A 1 124 ? -45.938 -36.531 -27.203 1 83 124 GLU A O 1
ATOM 940 N N . LEU A 1 125 ? -46.031 -36.438 -24.969 1 86.12 125 LEU A N 1
ATOM 941 C CA . LEU A 1 125 ? -46.344 -35 -24.969 1 86.12 125 LEU A CA 1
ATOM 942 C C . LEU A 1 125 ? -45.188 -34.188 -25.516 1 86.12 125 LEU A C 1
ATOM 944 O O . LEU A 1 125 ? -45.375 -33.312 -26.344 1 86.12 125 LEU A O 1
ATOM 948 N N . VAL A 1 126 ? -44 -34.469 -25.078 1 84.94 126 VAL A N 1
ATOM 949 C CA . VAL A 1 126 ? -42.781 -33.75 -25.484 1 84.94 126 VAL A CA 1
ATOM 950 C C . VAL A 1 126 ? -42.531 -34 -26.969 1 84.94 126 VAL A C 1
ATOM 952 O O . VAL A 1 126 ? -42.125 -33.094 -27.688 1 84.94 126 VAL A O 1
ATOM 955 N N . ALA A 1 127 ? -42.75 -35.219 -27.438 1 82.62 127 ALA A N 1
ATOM 956 C CA . ALA A 1 127 ? -42.594 -35.531 -28.844 1 82.62 127 ALA A CA 1
ATOM 957 C C . ALA A 1 127 ? -43.594 -34.781 -29.719 1 82.62 127 ALA A C 1
ATOM 959 O O . ALA A 1 127 ? -43.281 -34.344 -30.812 1 82.62 127 ALA A O 1
ATOM 960 N N . SER A 1 128 ? -44.75 -34.688 -29.188 1 86.56 128 SER A N 1
ATOM 961 C CA . SER A 1 128 ? -45.781 -34 -29.938 1 86.56 128 SER A CA 1
ATOM 962 C C . SER A 1 128 ? -45.5 -32.5 -30.047 1 86.56 128 SER A C 1
ATOM 964 O O . SER A 1 128 ? -45.812 -31.891 -31.062 1 86.56 128 SER A O 1
ATOM 966 N N . LEU A 1 129 ? -44.906 -31.938 -29.016 1 88.44 129 LEU A N 1
ATOM 967 C CA . LEU A 1 129 ? -44.594 -30.516 -29.016 1 88.44 129 LEU A CA 1
ATOM 968 C C . LEU A 1 129 ? -43.219 -30.25 -29.656 1 88.44 129 LEU A C 1
ATOM 970 O O . LEU A 1 129 ? -42.906 -29.094 -29.938 1 88.44 129 LEU A O 1
ATOM 974 N N . GLY A 1 130 ? -42.469 -31.281 -30.047 1 84.69 130 GLY A N 1
ATOM 975 C CA . GLY A 1 130 ? -41.156 -31.172 -30.719 1 84.69 130 GLY A CA 1
ATOM 976 C C . GLY A 1 130 ? -40.125 -30.469 -29.875 1 84.69 130 GLY A C 1
ATOM 977 O O . GLY A 1 130 ? -39.312 -29.672 -30.406 1 84.69 130 GLY A O 1
ATOM 978 N N . LEU A 1 131 ? -40.125 -30.75 -28.578 1 88.19 131 LEU A N 1
ATOM 979 C CA . LEU A 1 131 ? -39.188 -30.047 -27.703 1 88.19 131 LEU A CA 1
ATOM 980 C C . LEU A 1 131 ? -37.906 -30.844 -27.516 1 88.19 131 LEU A C 1
ATOM 982 O O . LEU A 1 131 ? -37.938 -32.062 -27.328 1 88.19 131 LEU A O 1
ATOM 986 N N . SER A 1 132 ? -36.812 -30.219 -27.797 1 88.19 132 SER A N 1
ATOM 987 C CA . SER A 1 132 ? -35.531 -30.828 -27.5 1 88.19 132 SER A CA 1
ATOM 988 C C . SER A 1 132 ? -35.312 -30.984 -26 1 88.19 132 SER A C 1
ATOM 990 O O . SER A 1 132 ? -36.094 -30.484 -25.203 1 88.19 132 SER A O 1
ATOM 992 N N . LEU A 1 133 ? -34.406 -31.781 -25.594 1 86.69 133 LEU A N 1
ATOM 993 C CA . LEU A 1 133 ? -34.094 -32 -24.188 1 86.69 133 LEU A CA 1
ATOM 994 C C . LEU A 1 133 ? -33.781 -30.688 -23.484 1 86.69 133 LEU A C 1
ATOM 996 O O . LEU A 1 133 ? -34.25 -30.469 -22.359 1 86.69 133 LEU A O 1
ATOM 1000 N N . LEU A 1 134 ? -33.094 -29.828 -24.109 1 87.12 134 LEU A N 1
ATOM 1001 C CA . LEU A 1 134 ? -32.75 -28.516 -23.562 1 87.12 134 LEU A CA 1
ATOM 1002 C C . LEU A 1 134 ? -34 -27.672 -23.391 1 87.12 134 LEU A C 1
ATOM 1004 O O . LEU A 1 134 ? -34.188 -27.016 -22.359 1 87.12 134 LEU A O 1
ATOM 1008 N N . GLU A 1 135 ? -34.844 -27.719 -24.328 1 90.75 135 GLU A N 1
ATOM 1009 C CA . GLU A 1 135 ? -36.062 -26.938 -24.281 1 90.75 135 GLU A CA 1
ATOM 1010 C C . GLU A 1 135 ? -37 -27.438 -23.203 1 90.75 135 GLU A C 1
ATOM 1012 O O . GLU A 1 135 ? -37.719 -26.641 -22.578 1 90.75 135 GLU A O 1
ATOM 1017 N N . GLN A 1 136 ? -37.031 -28.688 -23.031 1 92 136 GLN A N 1
ATOM 1018 C CA . GLN A 1 136 ? -37.844 -29.25 -21.953 1 92 136 GLN A CA 1
ATOM 1019 C C . GLN A 1 136 ? -37.375 -28.688 -20.594 1 92 136 GLN A C 1
ATOM 1021 O O . GLN A 1 136 ? -38.219 -28.25 -19.812 1 92 136 GLN A O 1
ATOM 1026 N N . LYS A 1 137 ? -36.125 -28.734 -20.406 1 90.81 137 LYS A N 1
ATOM 1027 C CA . LYS A 1 137 ? -35.562 -28.219 -19.156 1 90.81 137 LYS A CA 1
ATOM 1028 C C . LYS A 1 137 ? -35.844 -26.734 -19.016 1 90.81 137 LYS A C 1
ATOM 1030 O O . LYS A 1 137 ? -36.156 -26.25 -17.922 1 90.81 137 LYS A O 1
ATOM 1035 N N . GLN A 1 138 ? -35.781 -25.984 -20.109 1 93.88 138 GLN A N 1
ATOM 1036 C CA . GLN A 1 138 ? -36.031 -24.547 -20.094 1 93.88 138 GLN A CA 1
ATOM 1037 C C . GLN A 1 138 ? -37.5 -24.234 -19.797 1 93.88 138 GLN A C 1
ATOM 1039 O O . GLN A 1 138 ? -37.781 -23.266 -19.094 1 93.88 138 GLN A O 1
ATOM 1044 N N . VAL A 1 139 ? -38.281 -25.047 -20.266 1 94.31 139 VAL A N 1
ATOM 1045 C CA . VAL A 1 139 ? -39.688 -24.844 -20.031 1 94.31 139 VAL A CA 1
ATOM 1046 C C . VAL A 1 139 ? -40.031 -25.125 -18.562 1 94.31 139 VAL A C 1
ATOM 1048 O O . VAL A 1 139 ? -40.719 -24.359 -17.922 1 94.31 139 VAL A O 1
ATOM 1051 N N . ILE A 1 140 ? -39.5 -26.203 -18.062 1 94.5 140 ILE A N 1
ATOM 1052 C CA . ILE A 1 140 ? -39.688 -26.547 -16.656 1 94.5 140 ILE A CA 1
ATOM 1053 C C . ILE A 1 140 ? -39.125 -25.438 -15.773 1 94.5 140 ILE A C 1
ATOM 1055 O O . ILE A 1 140 ? -39.781 -25 -14.812 1 94.5 140 ILE A O 1
ATOM 1059 N N . ALA A 1 141 ? -37.969 -25.016 -16.125 1 95.25 141 ALA A N 1
ATOM 1060 C CA . ALA A 1 141 ? -37.312 -23.938 -15.383 1 95.25 141 ALA A CA 1
ATOM 1061 C C . ALA A 1 141 ? -38.156 -22.656 -15.422 1 95.25 141 ALA A C 1
ATOM 1063 O O . ALA A 1 141 ? -38.281 -21.969 -14.406 1 95.25 141 ALA A O 1
ATOM 1064 N N . SER A 1 142 ? -38.688 -22.312 -16.562 1 96.5 142 SER A N 1
ATOM 1065 C CA . SER A 1 142 ? -39.5 -21.125 -16.719 1 96.5 142 SER A CA 1
ATOM 1066 C C . SER A 1 142 ? -40.781 -21.219 -15.875 1 96.5 142 SER A C 1
ATOM 1068 O O . SER A 1 142 ? -41.219 -20.234 -15.297 1 96.5 142 SER A O 1
ATOM 1070 N N . LEU A 1 143 ? -41.312 -22.359 -15.805 1 96 143 LEU A N 1
ATOM 1071 C CA . LEU A 1 143 ? -42.5 -22.547 -15 1 96 143 LEU A CA 1
ATOM 1072 C C . LEU A 1 143 ? -42.219 -22.344 -13.516 1 96 143 LEU A C 1
ATOM 1074 O O . LEU A 1 143 ? -43 -21.734 -12.797 1 96 143 LEU A O 1
ATOM 1078 N N . LEU A 1 144 ? -41.125 -22.906 -13.125 1 95.44 144 LEU A N 1
ATOM 1079 C CA . LEU A 1 144 ? -40.719 -22.688 -11.742 1 95.44 144 LEU A CA 1
ATOM 1080 C C . LEU A 1 144 ? -40.469 -21.203 -11.477 1 95.44 144 LEU A C 1
ATOM 1082 O O . LEU A 1 144 ? -40.75 -20.703 -10.391 1 95.44 144 LEU A O 1
ATOM 1086 N N . ALA A 1 145 ? -39.844 -20.516 -12.438 1 96.94 145 ALA A N 1
ATOM 1087 C CA . ALA A 1 145 ? -39.594 -19.094 -12.312 1 96.94 145 ALA A CA 1
ATOM 1088 C C . ALA A 1 145 ? -40.906 -18.312 -12.148 1 96.94 145 ALA A C 1
ATOM 1090 O O . ALA A 1 145 ? -40.969 -17.359 -11.367 1 96.94 145 ALA A O 1
ATOM 1091 N N . VAL A 1 146 ? -41.875 -18.781 -12.828 1 97.25 146 VAL A N 1
ATOM 1092 C CA . VAL A 1 146 ? -43.188 -18.141 -12.719 1 97.25 146 VAL A CA 1
ATOM 1093 C C . VAL A 1 146 ? -43.75 -18.359 -11.32 1 97.25 146 VAL A C 1
ATOM 1095 O O . VAL A 1 146 ? -44.312 -17.438 -10.719 1 97.25 146 VAL A O 1
ATOM 1098 N N . VAL A 1 147 ? -43.594 -19.5 -10.836 1 95.44 147 VAL A N 1
ATOM 1099 C CA . VAL A 1 147 ? -44.062 -19.797 -9.492 1 95.44 147 VAL A CA 1
ATOM 1100 C C . VAL A 1 147 ? -43.344 -18.906 -8.477 1 95.44 147 VAL A C 1
ATOM 1102 O O . VAL A 1 147 ? -43.969 -18.359 -7.574 1 95.44 147 VAL A O 1
ATOM 1105 N N . GLY A 1 148 ? -42.094 -18.844 -8.633 1 95.19 148 GLY A N 1
ATOM 1106 C CA . GLY A 1 148 ? -41.344 -17.969 -7.75 1 95.19 148 GLY A CA 1
ATOM 1107 C C . GLY A 1 148 ? -41.75 -16.516 -7.867 1 95.19 148 GLY A C 1
ATOM 1108 O O . GLY A 1 148 ? -41.875 -15.812 -6.855 1 95.19 148 GLY A O 1
ATOM 1109 N N . CYS A 1 149 ? -41.906 -16.047 -9.086 1 96.5 149 CYS A N 1
ATOM 1110 C CA . CYS A 1 149 ? -42.312 -14.672 -9.336 1 96.5 149 CYS A CA 1
ATOM 1111 C C . CYS A 1 149 ? -43.656 -14.367 -8.703 1 96.5 149 CYS A C 1
ATOM 1113 O O . CYS A 1 149 ? -43.812 -13.359 -8.016 1 96.5 149 CYS A O 1
ATOM 1115 N N . VAL A 1 150 ? -44.562 -15.266 -8.859 1 95.75 150 VAL A N 1
ATOM 1116 C CA . VAL A 1 150 ? -45.906 -15.078 -8.328 1 95.75 150 VAL A CA 1
ATOM 1117 C C . VAL A 1 150 ? -45.844 -15.086 -6.801 1 95.75 150 VAL A C 1
ATOM 1119 O O . VAL A 1 150 ? -46.531 -14.289 -6.148 1 95.75 150 VAL A O 1
ATOM 1122 N N . SER A 1 151 ? -45.125 -15.945 -6.309 1 94.12 151 SER A N 1
ATOM 1123 C CA . SER A 1 151 ? -44.969 -16 -4.859 1 94.12 151 SER A CA 1
ATOM 1124 C C . SER A 1 151 ? -44.438 -14.68 -4.309 1 94.12 151 SER A C 1
ATOM 1126 O O . SER A 1 151 ? -44.906 -14.195 -3.275 1 94.12 151 SER A O 1
ATOM 1128 N N . SER A 1 152 ? -43.469 -14.133 -4.965 1 92.12 152 SER A N 1
ATOM 1129 C CA . SER A 1 152 ? -42.875 -12.875 -4.531 1 92.12 152 SER A CA 1
ATOM 1130 C C . SER A 1 152 ? -43.844 -11.711 -4.703 1 92.12 152 SER A C 1
ATOM 1132 O O . SER A 1 152 ? -43.844 -10.766 -3.914 1 92.12 152 SER A O 1
ATOM 1134 N N . LEU A 1 153 ? -44.719 -11.82 -5.711 1 93.06 153 LEU A N 1
ATOM 1135 C CA . LEU A 1 153 ? -45.719 -10.766 -5.953 1 93.06 153 LEU A CA 1
ATOM 1136 C C . LEU A 1 153 ? -46.781 -10.766 -4.867 1 93.06 153 LEU A C 1
ATOM 1138 O O . LEU A 1 153 ? -47.344 -9.711 -4.535 1 93.06 153 LEU A O 1
ATOM 1142 N N . ILE A 1 154 ? -47.062 -11.859 -4.363 1 90.5 154 ILE A N 1
ATOM 1143 C CA . ILE A 1 154 ? -48.031 -11.953 -3.299 1 90.5 154 ILE A CA 1
ATOM 1144 C C . ILE A 1 154 ? -47.5 -11.281 -2.037 1 90.5 154 ILE A C 1
ATOM 1146 O O . ILE A 1 154 ? -48.219 -10.531 -1.367 1 90.5 154 ILE A O 1
ATOM 1150 N N . GLY A 1 155 ? -46.25 -11.57 -1.741 1 86.69 155 GLY A N 1
ATOM 1151 C CA . GLY A 1 155 ? -45.656 -10.875 -0.609 1 86.69 155 GLY A CA 1
ATOM 1152 C C . GLY A 1 155 ? -44.594 -11.688 0.104 1 86.69 155 GLY A C 1
ATOM 1153 O O . GLY A 1 155 ? -44.531 -12.906 -0.051 1 86.69 155 GLY A O 1
ATOM 1154 N N . ALA A 1 156 ? -43.875 -10.969 0.908 1 86.44 156 ALA A N 1
ATOM 1155 C CA . ALA A 1 156 ? -42.781 -11.586 1.632 1 86.44 156 ALA A CA 1
ATOM 1156 C C . ALA A 1 156 ? -43.281 -12.586 2.668 1 86.44 156 ALA A C 1
ATOM 1158 O O . ALA A 1 156 ? -42.656 -13.617 2.904 1 86.44 156 ALA A O 1
ATOM 1159 N N . ASP A 1 157 ? -44.375 -12.32 3.258 1 88.25 157 ASP A N 1
ATOM 1160 C CA . ASP A 1 157 ? -44.969 -13.195 4.273 1 88.25 157 ASP A CA 1
ATOM 1161 C C . ASP A 1 157 ? -45.344 -14.547 3.674 1 88.25 157 ASP A C 1
ATOM 1163 O O . ASP A 1 157 ? -45.094 -15.594 4.262 1 88.25 157 ASP A O 1
ATOM 1167 N N . PHE A 1 158 ? -45.875 -14.5 2.547 1 90 158 PHE A N 1
ATOM 1168 C CA . PHE A 1 158 ? -46.312 -15.719 1.857 1 90 158 PHE A CA 1
ATOM 1169 C C . PHE A 1 158 ? -45.094 -16.547 1.465 1 90 158 PHE A C 1
ATOM 1171 O O . PHE A 1 158 ? -45.062 -17.766 1.712 1 90 158 PHE A O 1
ATOM 1178 N N . THR A 1 159 ? -44.188 -15.961 0.858 1 88.69 159 THR A N 1
ATOM 1179 C CA . THR A 1 159 ? -42.969 -16.656 0.422 1 88.69 159 THR A CA 1
ATOM 1180 C C . THR A 1 159 ? -42.25 -17.25 1.614 1 88.69 159 THR A C 1
ATOM 1182 O O . THR A 1 159 ? -41.688 -18.359 1.526 1 88.69 159 THR A O 1
ATOM 1185 N N . SER A 1 160 ? -42.188 -16.547 2.727 1 88.56 160 SER A N 1
ATOM 1186 C CA . SER A 1 160 ? -41.5 -17.031 3.926 1 88.56 160 SER A CA 1
ATOM 1187 C C . SER A 1 160 ? -42.188 -18.281 4.469 1 88.56 160 SER A C 1
ATOM 1189 O O . SER A 1 160 ? -41.531 -19.188 4.992 1 88.56 160 SER A O 1
ATOM 1191 N N . ARG A 1 161 ? -43.438 -18.391 4.293 1 91.88 161 ARG A N 1
ATOM 1192 C CA . ARG A 1 161 ? -44.156 -19.578 4.734 1 91.88 161 ARG A CA 1
ATOM 1193 C C . ARG A 1 161 ? -43.812 -20.781 3.883 1 91.88 161 ARG A C 1
ATOM 1195 O O . ARG A 1 161 ? -43.656 -21.891 4.402 1 91.88 161 ARG A O 1
ATOM 1202 N N . ILE A 1 162 ? -43.688 -20.516 2.635 1 92.94 162 ILE A N 1
ATOM 1203 C CA . ILE A 1 162 ? -43.25 -21.594 1.738 1 92.94 162 ILE A CA 1
ATOM 1204 C C . ILE A 1 162 ? -41.844 -22.047 2.123 1 92.94 162 ILE A C 1
ATOM 1206 O O . ILE A 1 162 ? -41.562 -23.25 2.137 1 92.94 162 ILE A O 1
ATOM 1210 N N . GLN A 1 163 ? -41.094 -21.141 2.488 1 92.44 163 GLN A N 1
ATOM 1211 C CA . GLN A 1 163 ? -39.719 -21.438 2.85 1 92.44 163 GLN A CA 1
ATOM 1212 C C . GLN A 1 163 ? -39.656 -22.281 4.117 1 92.44 163 GLN A C 1
ATOM 1214 O O . GLN A 1 163 ? -38.781 -23.141 4.254 1 92.44 163 GLN A O 1
ATOM 1219 N N . VAL A 1 164 ? -40.531 -22.062 5.02 1 93.94 164 VAL A N 1
ATOM 1220 C CA . VAL A 1 164 ? -40.562 -22.844 6.25 1 93.94 164 VAL A CA 1
ATOM 1221 C C . VAL A 1 164 ? -40.875 -24.312 5.93 1 93.94 164 VAL A C 1
ATOM 1223 O O . VAL A 1 164 ? -40.25 -25.219 6.477 1 93.94 164 VAL A O 1
ATOM 1226 N N . VAL A 1 165 ? -41.75 -24.469 5.008 1 95 165 VAL A N 1
ATOM 1227 C CA . VAL A 1 165 ? -42.094 -25.828 4.59 1 95 165 VAL A CA 1
ATOM 1228 C C . VAL A 1 165 ? -40.906 -26.484 3.914 1 95 165 VAL A C 1
ATOM 1230 O O . VAL A 1 165 ? -40.562 -27.641 4.215 1 95 165 VAL A O 1
ATOM 1233 N N . ILE A 1 166 ? -40.344 -25.781 3.076 1 95.06 166 ILE A N 1
ATOM 1234 C CA . ILE A 1 166 ? -39.156 -26.297 2.367 1 95.06 166 ILE A CA 1
ATOM 1235 C C . ILE A 1 166 ? -38.062 -26.609 3.365 1 95.06 166 ILE A C 1
ATOM 1237 O O . ILE A 1 166 ? -37.344 -27.594 3.211 1 95.06 166 ILE A O 1
ATOM 1241 N N . PHE A 1 167 ? -37.906 -25.781 4.379 1 95.88 167 PHE A N 1
ATOM 1242 C CA . PHE A 1 167 ? -36.906 -25.969 5.426 1 95.88 167 PHE A CA 1
ATOM 1243 C C . PHE A 1 167 ? -37.062 -27.344 6.062 1 95.88 167 PHE A C 1
ATOM 1245 O O . PHE A 1 167 ? -36.062 -28.062 6.223 1 95.88 167 PHE A O 1
ATOM 1252 N N . PHE A 1 168 ? -38.25 -27.781 6.285 1 96.31 168 PHE A N 1
ATOM 1253 C CA . PHE A 1 168 ? -38.5 -29.062 6.93 1 96.31 168 PHE A CA 1
ATOM 1254 C C . PHE A 1 168 ? -38.219 -30.203 5.965 1 96.31 168 PHE A C 1
ATOM 1256 O O . PHE A 1 168 ? -37.656 -31.234 6.355 1 96.31 168 PHE A O 1
ATOM 1263 N N . ILE A 1 169 ? -38.5 -30.031 4.742 1 95.94 169 ILE A N 1
ATOM 1264 C CA . ILE A 1 169 ? -38.281 -31.062 3.74 1 95.94 169 ILE A CA 1
ATOM 1265 C C . ILE A 1 169 ? -36.781 -31.25 3.523 1 95.94 169 ILE A C 1
ATOM 1267 O O . ILE A 1 169 ? -36.281 -32.375 3.479 1 95.94 169 ILE A O 1
ATOM 1271 N N . LEU A 1 170 ? -36.156 -30.141 3.395 1 95.69 170 LEU A N 1
ATOM 1272 C CA . LEU A 1 170 ? -34.719 -30.172 3.178 1 95.69 170 LEU A CA 1
ATOM 1273 C C . LEU A 1 170 ? -34 -30.781 4.379 1 95.69 170 LEU A C 1
ATOM 1275 O O . LEU A 1 170 ? -33.094 -31.594 4.215 1 95.69 170 LEU A O 1
ATOM 1279 N N . THR A 1 171 ? -34.438 -30.406 5.574 1 96.94 171 THR A N 1
ATOM 1280 C CA . THR A 1 171 ? -33.844 -30.953 6.789 1 96.94 171 THR A CA 1
ATOM 1281 C C . THR A 1 171 ? -34.094 -32.469 6.879 1 96.94 171 THR A C 1
ATOM 1283 O O . THR A 1 171 ? -33.219 -33.219 7.27 1 96.94 171 THR A O 1
ATOM 1286 N N . ALA A 1 172 ? -35.25 -32.844 6.426 1 96.88 172 ALA A N 1
ATOM 1287 C CA . ALA A 1 172 ? -35.562 -34.25 6.402 1 96.88 172 ALA A CA 1
ATOM 1288 C C . ALA A 1 172 ? -34.688 -35 5.402 1 96.88 172 ALA A C 1
ATOM 1290 O O . ALA A 1 172 ? -34.281 -36.125 5.664 1 96.88 172 ALA A O 1
ATOM 1291 N N . SER A 1 173 ? -34.5 -34.438 4.309 1 96.25 173 SER A N 1
ATOM 1292 C CA . SER A 1 173 ? -33.656 -35.031 3.293 1 96.25 173 SER A CA 1
ATOM 1293 C C . SER A 1 173 ? -32.219 -35.25 3.814 1 96.25 173 SER A C 1
ATOM 1295 O O . SER A 1 173 ? -31.672 -36.344 3.691 1 96.25 173 SER A O 1
ATOM 1297 N N . ILE A 1 174 ? -31.656 -34.25 4.426 1 96.62 174 ILE A N 1
ATOM 1298 C CA . ILE A 1 174 ? -30.312 -34.344 4.977 1 96.62 174 ILE A CA 1
ATOM 1299 C C . ILE A 1 174 ? -30.266 -35.344 6.109 1 96.62 174 ILE A C 1
ATOM 1301 O O . ILE A 1 174 ? -29.328 -36.156 6.203 1 96.62 174 ILE A O 1
ATOM 1305 N N . GLY A 1 175 ? -31.328 -35.344 6.918 1 96.5 175 GLY A N 1
ATOM 1306 C CA . GLY A 1 175 ? -31.438 -36.344 7.973 1 96.5 175 GLY A CA 1
ATOM 1307 C C . GLY A 1 175 ? -31.453 -37.75 7.457 1 96.5 175 GLY A C 1
ATOM 1308 O O . GLY A 1 175 ? -30.828 -38.656 8.039 1 96.5 175 GLY A O 1
ATOM 1309 N N . ALA A 1 176 ? -32.125 -37.969 6.359 1 96.19 176 ALA A N 1
ATOM 1310 C CA . ALA A 1 176 ? -32.219 -39.281 5.754 1 96.19 176 ALA A CA 1
ATOM 1311 C C . ALA A 1 176 ? -30.844 -39.75 5.273 1 96.19 176 ALA A C 1
ATOM 1313 O O . ALA A 1 176 ? -30.5 -40.938 5.414 1 96.19 176 ALA A O 1
ATOM 1314 N N . ILE A 1 177 ? -30.109 -38.875 4.715 1 95.12 177 ILE A N 1
ATOM 1315 C CA . ILE A 1 177 ? -28.766 -39.219 4.266 1 95.12 177 ILE A CA 1
ATOM 1316 C C . ILE A 1 177 ? -27.891 -39.562 5.465 1 95.12 177 ILE A C 1
ATOM 1318 O O . ILE A 1 177 ? -27.188 -40.562 5.438 1 95.12 177 ILE A O 1
ATOM 1322 N N . LEU A 1 178 ? -28 -38.875 6.555 1 95.69 178 LEU A N 1
ATOM 1323 C CA . LEU A 1 178 ? -27.172 -39.062 7.734 1 95.69 178 LEU A CA 1
ATOM 1324 C C . LEU A 1 178 ? -27.484 -40.406 8.406 1 95.69 178 LEU A C 1
ATOM 1326 O O . LEU A 1 178 ? -26.594 -41.062 8.953 1 95.69 178 LEU A O 1
ATOM 1330 N N . ILE A 1 179 ? -28.719 -40.875 8.227 1 94.69 179 ILE A N 1
ATOM 1331 C CA . ILE A 1 179 ? -29.125 -42.094 8.898 1 94.69 179 ILE A CA 1
ATOM 1332 C C . ILE A 1 179 ? -29 -43.281 7.945 1 94.69 179 ILE A C 1
ATOM 1334 O O . ILE A 1 179 ? -29.016 -44.438 8.375 1 94.69 179 ILE A O 1
ATOM 1338 N N . SER A 1 180 ? -28.75 -43.031 6.711 1 93.31 180 SER A N 1
ATOM 1339 C CA . SER A 1 180 ? -28.766 -44.062 5.668 1 93.31 180 SER A CA 1
ATOM 1340 C C . SER A 1 180 ? -27.75 -45.156 5.957 1 93.31 180 SER A C 1
ATOM 1342 O O . SER A 1 180 ? -28.016 -46.344 5.688 1 93.31 180 SER A O 1
ATOM 1344 N N . PRO A 1 181 ? -26.516 -44.844 6.508 1 90.06 181 PRO A N 1
ATOM 1345 C CA . PRO A 1 181 ? -25.562 -45.906 6.762 1 90.06 181 PRO A CA 1
ATOM 1346 C C . PRO A 1 181 ? -26.078 -46.938 7.785 1 90.06 181 PRO A C 1
ATOM 1348 O O . PRO A 1 181 ? -25.656 -48.094 7.785 1 90.06 181 PRO A O 1
ATOM 1351 N N . LEU A 1 182 ? -26.953 -46.562 8.609 1 88.19 182 LEU A N 1
ATOM 1352 C CA . LEU A 1 182 ? -27.484 -47.438 9.648 1 88.19 182 LEU A CA 1
ATOM 1353 C C . LEU A 1 182 ? -28.469 -48.438 9.055 1 88.19 182 LEU A C 1
ATOM 1355 O O . LEU A 1 182 ? -28.641 -49.531 9.586 1 88.19 182 LEU A O 1
ATOM 1359 N N . VAL A 1 183 ? -29.062 -48.094 7.941 1 85.19 183 VAL A N 1
ATOM 1360 C CA . VAL A 1 183 ? -30.109 -48.906 7.367 1 85.19 183 VAL A CA 1
ATOM 1361 C C . VAL A 1 183 ? -29.625 -49.531 6.051 1 85.19 183 VAL A C 1
ATOM 1363 O O . VAL A 1 183 ? -30.297 -50.406 5.48 1 85.19 183 VAL A O 1
ATOM 1366 N N . GLY A 1 184 ? -28.5 -49.031 5.621 1 81.94 184 GLY A N 1
ATOM 1367 C CA . GLY A 1 184 ? -28.047 -49.438 4.301 1 81.94 184 GLY A CA 1
ATOM 1368 C C . GLY A 1 184 ? -27.312 -50.75 4.305 1 81.94 184 GLY A C 1
ATOM 1369 O O . GLY A 1 184 ? -26.891 -51.25 5.359 1 81.94 184 GLY A O 1
ATOM 1370 N N . THR A 1 185 ? -27.25 -51.344 3.041 1 79 185 THR A N 1
ATOM 1371 C CA . THR A 1 185 ? -26.562 -52.625 2.842 1 79 185 THR A CA 1
ATOM 1372 C C . THR A 1 185 ? -25.188 -52.406 2.221 1 79 185 THR A C 1
ATOM 1374 O O . THR A 1 185 ? -24.984 -51.469 1.476 1 79 185 THR A O 1
ATOM 1377 N N . PRO A 1 186 ? -24.297 -53.312 2.58 1 79.81 186 PRO A N 1
ATOM 1378 C CA . PRO A 1 186 ? -22.938 -53.188 2.039 1 79.81 186 PRO A CA 1
ATOM 1379 C C . PRO A 1 186 ? -22.875 -53.438 0.531 1 79.81 186 PRO A C 1
ATOM 1381 O O . PRO A 1 186 ? -23.75 -54.094 -0.025 1 79.81 186 PRO A O 1
ATOM 1384 N N . SER A 1 187 ? -21.984 -52.781 -0.092 1 75.88 187 SER A N 1
ATOM 1385 C CA . SER A 1 187 ? -21.812 -52.844 -1.54 1 75.88 187 SER A CA 1
ATOM 1386 C C . SER A 1 187 ? -21.641 -54.281 -2.014 1 75.88 187 SER A C 1
ATOM 1388 O O . SER A 1 187 ? -22 -54.625 -3.141 1 75.88 187 SER A O 1
ATOM 1390 N N . SER A 1 188 ? -21.031 -55.125 -1.154 1 75.56 188 SER A N 1
ATOM 1391 C CA . SER A 1 188 ? -20.828 -56.531 -1.491 1 75.56 188 SER A CA 1
ATOM 1392 C C . SER A 1 188 ? -22.156 -57.25 -1.713 1 75.56 188 SER A C 1
ATOM 1394 O O . SER A 1 188 ? -22.234 -58.219 -2.463 1 75.56 188 SER A O 1
ATOM 1396 N N . GLU A 1 189 ? -23.109 -56.781 -1.2 1 74.56 189 GLU A N 1
ATOM 1397 C CA . GLU A 1 189 ? -24.438 -57.375 -1.307 1 74.56 189 GLU A CA 1
ATOM 1398 C C . GLU A 1 189 ? -25.359 -56.531 -2.186 1 74.56 189 GLU A C 1
ATOM 1400 O O . GLU A 1 189 ? -26.578 -56.562 -2.004 1 74.56 189 GLU A O 1
ATOM 1405 N N . GLY A 1 190 ? -24.719 -55.656 -2.955 1 72.19 190 GLY A N 1
ATOM 1406 C CA . GLY A 1 190 ? -25.5 -54.875 -3.893 1 72.19 190 GLY A CA 1
ATOM 1407 C C . GLY A 1 190 ? -25.859 -53.5 -3.363 1 72.19 190 GLY A C 1
ATOM 1408 O O . GLY A 1 190 ? -26.609 -52.75 -4 1 72.19 190 GLY A O 1
ATOM 1409 N N . GLY A 1 191 ? -25.266 -53.219 -2.193 1 77.44 191 GLY A N 1
ATOM 1410 C CA . GLY A 1 191 ? -25.578 -51.938 -1.604 1 77.44 191 GLY A CA 1
ATOM 1411 C C . GLY A 1 191 ? -24.594 -50.844 -1.997 1 77.44 191 GLY A C 1
ATOM 1412 O O . GLY A 1 191 ? -23.875 -50.969 -2.998 1 77.44 191 GLY A O 1
ATOM 1413 N N . VAL A 1 192 ? -24.75 -49.688 -1.36 1 86.19 192 VAL A N 1
ATOM 1414 C CA . VAL A 1 192 ? -23.984 -48.531 -1.791 1 86.19 192 VAL A CA 1
ATOM 1415 C C . VAL A 1 192 ? -22.844 -48.25 -0.805 1 86.19 192 VAL A C 1
ATOM 1417 O O . VAL A 1 192 ? -21.859 -47.594 -1.139 1 86.19 192 VAL A O 1
ATOM 1420 N N . PHE A 1 193 ? -22.844 -48.938 0.38 1 89.12 193 PHE A N 1
ATOM 1421 C CA . PHE A 1 193 ? -21.875 -48.594 1.421 1 89.12 193 PHE A CA 1
ATOM 1422 C C . PHE A 1 193 ? -20.719 -49.594 1.428 1 89.12 193 PHE A C 1
ATOM 1424 O O . PHE A 1 193 ? -20.922 -50.781 1.155 1 89.12 193 PHE A O 1
ATOM 1431 N N . ALA A 1 194 ? -19.594 -49.031 1.542 1 80.69 194 ALA A N 1
ATOM 1432 C CA . ALA A 1 194 ? -18.406 -49.875 1.586 1 80.69 194 ALA A CA 1
ATOM 1433 C C . ALA A 1 194 ? -18.078 -50.281 3.018 1 80.69 194 ALA A C 1
ATOM 1435 O O . ALA A 1 194 ? -18.594 -49.688 3.973 1 80.69 194 ALA A O 1
ATOM 1436 N N . ASN A 1 195 ? -17.266 -51.375 3.105 1 74.06 195 ASN A N 1
ATOM 1437 C CA . ASN A 1 195 ? -16.859 -51.875 4.41 1 74.06 195 ASN A CA 1
ATOM 1438 C C . ASN A 1 195 ? -15.789 -51 5.051 1 74.06 195 ASN A C 1
ATOM 1440 O O . ASN A 1 195 ? -15.531 -51.094 6.25 1 74.06 195 ASN A O 1
ATOM 1444 N N . ARG A 1 196 ? -15.117 -50.125 4.176 1 79.88 196 ARG A N 1
ATOM 1445 C CA . ARG A 1 196 ? -14.039 -49.281 4.707 1 79.88 196 ARG A CA 1
ATOM 1446 C C . ARG A 1 196 ? -14.266 -47.812 4.371 1 79.88 196 ARG A C 1
ATOM 1448 O O . ARG A 1 196 ? -14.812 -47.5 3.312 1 79.88 196 ARG A O 1
ATOM 1455 N N . LEU A 1 197 ? -13.898 -47 5.301 1 85.19 197 LEU A N 1
ATOM 1456 C CA . LEU A 1 197 ? -13.969 -45.562 5.129 1 85.19 197 LEU A CA 1
ATOM 1457 C C . LEU A 1 197 ? -12.969 -45.094 4.078 1 85.19 197 LEU A C 1
ATOM 1459 O O . LEU A 1 197 ? -11.797 -45.469 4.113 1 85.19 197 LEU A O 1
ATOM 1463 N N . ASN A 1 198 ? -13.391 -44.406 3.062 1 86.56 198 ASN A N 1
ATOM 1464 C CA . ASN A 1 198 ? -12.516 -43.812 2.053 1 86.56 198 ASN A CA 1
ATOM 1465 C C . ASN A 1 198 ? -11.742 -42.625 2.607 1 86.56 198 ASN A C 1
ATOM 1467 O O . ASN A 1 198 ? -12.219 -41.5 2.566 1 86.56 198 ASN A O 1
ATOM 1471 N N . LEU A 1 199 ? -10.508 -42.844 3.051 1 86.19 199 LEU A N 1
ATOM 1472 C CA . LEU A 1 199 ? -9.734 -41.812 3.734 1 86.19 199 LEU A CA 1
ATOM 1473 C C . LEU A 1 199 ? -8.922 -41 2.738 1 86.19 199 LEU A C 1
ATOM 1475 O O . LEU A 1 199 ? -8.766 -39.781 2.908 1 86.19 199 LEU A O 1
ATOM 1479 N N . THR A 1 200 ? -8.422 -41.594 1.66 1 83.31 200 THR A N 1
ATOM 1480 C CA . THR A 1 200 ? -7.453 -40.906 0.812 1 83.31 200 THR A CA 1
ATOM 1481 C C . THR A 1 200 ? -8.07 -40.562 -0.545 1 83.31 200 THR A C 1
ATOM 1483 O O . THR A 1 200 ? -7.555 -39.719 -1.271 1 83.31 200 THR A O 1
ATOM 1486 N N . GLY A 1 201 ? -9.195 -41.156 -0.9 1 81.19 201 GLY A N 1
ATOM 1487 C CA . GLY A 1 201 ? -9.828 -40.875 -2.182 1 81.19 201 GLY A CA 1
ATOM 1488 C C . GLY A 1 201 ? -9.188 -41.625 -3.334 1 81.19 201 GLY A C 1
ATOM 1489 O O . GLY A 1 201 ? -8.133 -42.25 -3.17 1 81.19 201 GLY A O 1
ATOM 1490 N N . LEU A 1 202 ? -9.734 -41.719 -4.48 1 82.56 202 LEU A N 1
ATOM 1491 C CA . LEU A 1 202 ? -9.211 -42.406 -5.664 1 82.56 202 LEU A CA 1
ATOM 1492 C C . LEU A 1 202 ? -8.414 -41.438 -6.535 1 82.56 202 LEU A C 1
ATOM 1494 O O . LEU A 1 202 ? -7.852 -41.844 -7.555 1 82.56 202 LEU A O 1
ATOM 1498 N N . GLY A 1 203 ? -8.266 -40.219 -6.062 1 75.19 203 GLY A N 1
ATOM 1499 C CA . GLY A 1 203 ? -7.496 -39.219 -6.797 1 75.19 203 GLY A CA 1
ATOM 1500 C C . GLY A 1 203 ? -8.234 -38.688 -8.008 1 75.19 203 GLY A C 1
ATOM 1501 O O . GLY A 1 203 ? -9.438 -38.906 -8.156 1 75.19 203 GLY A O 1
ATOM 1502 N N . GLY A 1 204 ? -7.66 -37.656 -8.781 1 69.56 204 GLY A N 1
ATOM 1503 C CA . GLY A 1 204 ? -8.242 -37.156 -10.008 1 69.56 204 GLY A CA 1
ATOM 1504 C C . GLY A 1 204 ? -8.383 -35.625 -10 1 69.56 204 GLY A C 1
ATOM 1505 O O . GLY A 1 204 ? -8.461 -35 -11.062 1 69.56 204 GLY A O 1
ATOM 1506 N N . PHE A 1 205 ? -8.688 -35.219 -8.898 1 75.06 205 PHE A N 1
ATOM 1507 C CA . PHE A 1 205 ? -8.812 -33.75 -8.812 1 75.06 205 PHE A CA 1
ATOM 1508 C C . PHE A 1 205 ? -7.695 -33.188 -7.961 1 75.06 205 PHE A C 1
ATOM 1510 O O . PHE A 1 205 ? -7.23 -33.812 -7.012 1 75.06 205 PHE A O 1
ATOM 1517 N N . GLY A 1 206 ? -7.145 -32.094 -8.398 1 79.44 206 GLY A N 1
ATOM 1518 C CA . GLY A 1 206 ? -6.281 -31.328 -7.504 1 79.44 206 GLY A CA 1
ATOM 1519 C C . GLY A 1 206 ? -7.016 -30.75 -6.312 1 79.44 206 GLY A C 1
ATOM 1520 O O . GLY A 1 206 ? -8.219 -30.484 -6.383 1 79.44 206 GLY A O 1
ATOM 1521 N N . PHE A 1 207 ? -6.484 -30.641 -5.191 1 86.5 207 PHE A N 1
ATOM 1522 C CA . PHE A 1 207 ? -7.066 -30.125 -3.957 1 86.5 207 PHE A CA 1
ATOM 1523 C C . PHE A 1 207 ? -7.754 -28.781 -4.203 1 86.5 207 PHE A C 1
ATOM 1525 O O . PHE A 1 207 ? -8.906 -28.594 -3.816 1 86.5 207 PHE A O 1
ATOM 1532 N N . TRP A 1 208 ? -7.156 -27.938 -4.934 1 81.12 208 TRP A N 1
ATOM 1533 C CA . TRP A 1 208 ? -7.672 -26.578 -5.117 1 81.12 208 TRP A CA 1
ATOM 1534 C C . TRP A 1 208 ? -8.812 -26.562 -6.129 1 81.12 208 TRP A C 1
ATOM 1536 O O . TRP A 1 208 ? -9.719 -25.734 -6.039 1 81.12 208 TRP A O 1
ATOM 1546 N N . VAL A 1 209 ? -8.758 -27.5 -6.992 1 78.94 209 VAL A N 1
ATOM 1547 C CA . VAL A 1 209 ? -9.867 -27.641 -7.93 1 78.94 209 VAL A CA 1
ATOM 1548 C C . VAL A 1 209 ? -11.117 -28.125 -7.195 1 78.94 209 VAL A C 1
ATOM 1550 O O . VAL A 1 209 ? -12.211 -27.609 -7.41 1 78.94 209 VAL A O 1
ATOM 1553 N N . ALA A 1 210 ? -10.883 -29.062 -6.316 1 87.69 210 ALA A N 1
ATOM 1554 C CA . ALA A 1 210 ? -11.992 -29.562 -5.496 1 87.69 210 ALA A CA 1
ATOM 1555 C C . ALA A 1 210 ? -12.508 -28.469 -4.57 1 87.69 210 ALA A C 1
ATOM 1557 O O . ALA A 1 210 ? -13.719 -28.328 -4.375 1 87.69 210 ALA A O 1
ATOM 1558 N N . PHE A 1 211 ? -11.641 -27.688 -4.062 1 89.94 211 PHE A N 1
ATOM 1559 C CA . PHE A 1 211 ? -12 -26.578 -3.201 1 89.94 211 PHE A CA 1
ATOM 1560 C C . PHE A 1 211 ? -12.867 -25.562 -3.951 1 89.94 211 PHE A C 1
ATOM 1562 O O . PHE A 1 211 ? -13.914 -25.156 -3.453 1 89.94 211 PHE A O 1
ATOM 1569 N N . ALA A 1 212 ? -12.477 -25.25 -5.109 1 81.75 212 ALA A N 1
ATOM 1570 C CA . ALA A 1 212 ? -13.203 -24.266 -5.922 1 81.75 212 ALA A CA 1
ATOM 1571 C C . ALA A 1 212 ? -14.586 -24.797 -6.293 1 81.75 212 ALA A C 1
ATOM 1573 O O . ALA A 1 212 ? -15.555 -24.031 -6.371 1 81.75 212 ALA A O 1
ATOM 1574 N N . ALA A 1 213 ? -14.625 -26.078 -6.5 1 81.75 213 ALA A N 1
ATOM 1575 C CA . ALA A 1 213 ? -15.898 -26.688 -6.871 1 81.75 213 ALA A CA 1
ATOM 1576 C C . ALA A 1 213 ? -16.859 -26.719 -5.688 1 81.75 213 ALA A C 1
ATOM 1578 O O . ALA A 1 213 ? -18.078 -26.625 -5.863 1 81.75 213 ALA A O 1
ATOM 1579 N N . PHE A 1 214 ? -16.344 -26.781 -4.523 1 89.06 214 PHE A N 1
ATOM 1580 C CA . PHE A 1 214 ? -17.156 -26.875 -3.318 1 89.06 214 PHE A CA 1
ATOM 1581 C C . PHE A 1 214 ? -17.516 -25.5 -2.797 1 89.06 214 PHE A C 1
ATOM 1583 O O . PHE A 1 214 ? -18.562 -25.328 -2.166 1 89.06 214 PHE A O 1
ATOM 1590 N N . PHE A 1 215 ? -16.812 -24.547 -3.047 1 86.94 215 PHE A N 1
ATOM 1591 C CA . PHE A 1 215 ? -16.844 -23.266 -2.375 1 86.94 215 PHE A CA 1
ATOM 1592 C C . PHE A 1 215 ? -18.203 -22.594 -2.553 1 86.94 215 PHE A C 1
ATOM 1594 O O . PHE A 1 215 ? -18.719 -21.969 -1.626 1 86.94 215 PHE A O 1
ATOM 1601 N N . PRO A 1 216 ? -18.859 -22.719 -3.67 1 81.44 216 PRO A N 1
ATOM 1602 C CA . PRO A 1 216 ? -20.172 -22.078 -3.832 1 81.44 216 PRO A CA 1
ATOM 1603 C C . PRO A 1 216 ? -21.188 -22.562 -2.805 1 81.44 216 PRO A C 1
ATOM 1605 O O . PRO A 1 216 ? -22.188 -21.891 -2.547 1 81.44 216 PRO A O 1
ATOM 1608 N N . ALA A 1 217 ? -20.875 -23.641 -2.182 1 87 217 ALA A N 1
ATOM 1609 C CA . ALA A 1 217 ? -21.781 -24.219 -1.203 1 87 217 ALA A CA 1
ATOM 1610 C C . ALA A 1 217 ? -21.875 -23.359 0.053 1 87 217 ALA A C 1
ATOM 1612 O O . ALA A 1 217 ? -22.859 -23.422 0.785 1 87 217 ALA A O 1
ATOM 1613 N N . VAL A 1 218 ? -20.891 -22.531 0.247 1 88.38 218 VAL A N 1
ATOM 1614 C CA . VAL A 1 218 ? -20.859 -21.812 1.518 1 88.38 218 VAL A CA 1
ATOM 1615 C C . VAL A 1 218 ? -21.156 -20.328 1.286 1 88.38 218 VAL A C 1
ATOM 1617 O O . VAL A 1 218 ? -20.953 -19.516 2.182 1 88.38 218 VAL A O 1
ATOM 1620 N N . THR A 1 219 ? -21.641 -19.859 0.187 1 80.38 219 THR A N 1
ATOM 1621 C CA . THR A 1 219 ? -21.844 -18.453 -0.133 1 80.38 219 THR A CA 1
ATOM 1622 C C . THR A 1 219 ? -23.328 -18.094 -0.041 1 80.38 219 THR A C 1
ATOM 1624 O O . THR A 1 219 ? -23.734 -17.016 -0.497 1 80.38 219 THR A O 1
ATOM 1627 N N . GLY A 1 220 ? -24.156 -18.688 0.6 1 85.38 220 GLY A N 1
ATOM 1628 C CA . GLY A 1 220 ? -25.594 -18.469 0.567 1 85.38 220 GLY A CA 1
ATOM 1629 C C . GLY A 1 220 ? -26.094 -17.562 1.678 1 85.38 220 GLY A C 1
ATOM 1630 O O . GLY A 1 220 ? -27.297 -17.391 1.862 1 85.38 220 GLY A O 1
ATOM 1631 N N . ILE A 1 221 ? -25.234 -16.812 2.377 1 89.19 221 ILE A N 1
ATOM 1632 C CA . ILE A 1 221 ? -25.672 -16.047 3.539 1 89.19 221 ILE A CA 1
ATOM 1633 C C . ILE A 1 221 ? -26.391 -14.773 3.082 1 89.19 221 ILE A C 1
ATOM 1635 O O . ILE A 1 221 ? -27.141 -14.172 3.844 1 89.19 221 ILE A O 1
ATOM 1639 N N . ASP A 1 222 ? -26.172 -14.406 1.87 1 88.69 222 ASP A N 1
ATOM 1640 C CA . ASP A 1 222 ? -26.781 -13.195 1.332 1 88.69 222 ASP A CA 1
ATOM 1641 C C . ASP A 1 222 ? -28.297 -13.305 1.321 1 88.69 222 ASP A C 1
ATOM 1643 O O . ASP A 1 222 ? -29 -12.297 1.424 1 88.69 222 ASP A O 1
ATOM 1647 N N . ALA A 1 223 ? -28.812 -14.516 1.221 1 88.12 223 ALA A N 1
ATOM 1648 C CA . ALA A 1 223 ? -30.266 -14.727 1.195 1 88.12 223 ALA A CA 1
ATOM 1649 C C . ALA A 1 223 ? -30.906 -14.227 2.484 1 88.12 223 ALA A C 1
ATOM 1651 O O . ALA A 1 223 ? -32 -13.664 2.457 1 88.12 223 ALA A O 1
ATOM 1652 N N . GLY A 1 224 ? -30.25 -14.367 3.562 1 89 224 GLY A N 1
ATOM 1653 C CA . GLY A 1 224 ? -30.75 -13.891 4.836 1 89 224 GLY A CA 1
ATOM 1654 C C . GLY A 1 224 ? -30.484 -12.414 5.066 1 89 224 GLY A C 1
ATOM 1655 O O . GLY A 1 224 ? -31.391 -11.68 5.492 1 89 224 GLY A O 1
ATOM 1656 N N . VAL A 1 225 ? -29.375 -11.969 4.684 1 90.06 225 VAL A N 1
ATOM 1657 C CA . VAL A 1 225 ? -28.953 -10.586 4.914 1 90.06 225 VAL A CA 1
ATOM 1658 C C . VAL A 1 225 ? -29.781 -9.648 4.039 1 90.06 225 VAL A C 1
ATOM 1660 O O . VAL A 1 225 ? -30.047 -8.508 4.426 1 90.06 225 VAL A O 1
ATOM 1663 N N . GLY A 1 226 ? -30.25 -10.18 2.951 1 89.19 226 GLY A N 1
ATOM 1664 C CA . GLY A 1 226 ? -31.031 -9.375 2.023 1 89.19 226 GLY A CA 1
ATOM 1665 C C . GLY A 1 226 ? -32.375 -8.961 2.58 1 89.19 226 GLY A C 1
ATOM 1666 O O . GLY A 1 226 ? -33.031 -8.055 2.049 1 89.19 226 GLY A O 1
ATOM 1667 N N . MET A 1 227 ? -32.75 -9.547 3.697 1 85.25 227 MET A N 1
ATOM 1668 C CA . MET A 1 227 ? -34.031 -9.258 4.297 1 85.25 227 MET A CA 1
ATOM 1669 C C . MET A 1 227 ? -33.906 -8.219 5.41 1 85.25 227 MET A C 1
ATOM 1671 O O . MET A 1 227 ? -34.812 -8.086 6.25 1 85.25 227 MET A O 1
ATOM 1675 N N . SER A 1 228 ? -32.906 -7.543 5.398 1 86.25 228 SER A N 1
ATOM 1676 C CA . SER A 1 228 ? -32.562 -6.613 6.473 1 86.25 228 SER A CA 1
ATOM 1677 C C . SER A 1 228 ? -33.688 -5.582 6.688 1 86.25 228 SER A C 1
ATOM 1679 O O . SER A 1 228 ? -33.969 -5.199 7.82 1 86.25 228 SER A O 1
ATOM 1681 N N . GLY A 1 229 ? -34.375 -5.145 5.629 1 84.75 229 GLY A N 1
ATOM 1682 C CA . GLY A 1 229 ? -35.406 -4.125 5.746 1 84.75 229 GLY A CA 1
ATOM 1683 C C . GLY A 1 229 ? -36.688 -4.652 6.348 1 84.75 229 GLY A C 1
ATOM 1684 O O . GLY A 1 229 ? -37.531 -3.873 6.801 1 84.75 229 GLY A O 1
ATOM 1685 N N . GLU A 1 230 ? -36.781 -5.961 6.41 1 86.25 230 GLU A N 1
ATOM 1686 C CA . GLU A 1 230 ? -38.031 -6.57 6.852 1 86.25 230 GLU A CA 1
ATOM 1687 C C . GLU A 1 230 ? -37.906 -7.168 8.25 1 86.25 230 GLU A C 1
ATOM 1689 O O . GLU A 1 230 ? -38.812 -7.824 8.742 1 86.25 230 GLU A O 1
ATOM 1694 N N . LEU A 1 231 ? -36.844 -6.867 8.883 1 90 231 LEU A N 1
ATOM 1695 C CA . LEU A 1 231 ? -36.562 -7.445 10.195 1 90 231 LEU A CA 1
ATOM 1696 C C . LEU A 1 231 ? -37 -6.492 11.305 1 90 231 LEU A C 1
ATOM 1698 O O . LEU A 1 231 ? -36.906 -5.273 11.156 1 90 231 LEU A O 1
ATOM 1702 N N . LYS A 1 232 ? -37.406 -7.035 12.383 1 89.5 232 LYS A N 1
ATOM 1703 C CA . LYS A 1 232 ? -37.781 -6.238 13.555 1 89.5 232 LYS A CA 1
ATOM 1704 C C . LYS A 1 232 ? -36.531 -5.543 14.141 1 89.5 232 LYS A C 1
ATOM 1706 O O . LYS A 1 232 ? -36.594 -4.344 14.43 1 89.5 232 LYS A O 1
ATOM 1711 N N . ASP A 1 233 ? -35.562 -6.332 14.328 1 89.06 233 ASP A N 1
ATOM 1712 C CA . ASP A 1 233 ? -34.281 -5.832 14.828 1 89.06 233 ASP A CA 1
ATOM 1713 C C . ASP A 1 233 ? -33.125 -6.391 14.008 1 89.06 233 ASP A C 1
ATOM 1715 O O . ASP A 1 233 ? -32.562 -7.449 14.336 1 89.06 233 ASP A O 1
ATOM 1719 N N . ALA A 1 234 ? -32.844 -5.656 13.07 1 89.38 234 ALA A N 1
ATOM 1720 C CA . ALA A 1 234 ? -31.797 -6.109 12.148 1 89.38 234 ALA A CA 1
ATOM 1721 C C . ALA A 1 234 ? -30.438 -6.207 12.844 1 89.38 234 ALA A C 1
ATOM 1723 O O . ALA A 1 234 ? -29.641 -7.102 12.547 1 89.38 234 ALA A O 1
ATOM 1724 N N . ARG A 1 235 ? -30.172 -5.379 13.789 1 87.25 235 ARG A N 1
ATOM 1725 C CA . ARG A 1 235 ? -28.891 -5.316 14.484 1 87.25 235 ARG A CA 1
ATOM 1726 C C . ARG A 1 235 ? -28.594 -6.613 15.227 1 87.25 235 ARG A C 1
ATOM 1728 O O . ARG A 1 235 ? -27.453 -7.082 15.25 1 87.25 235 ARG A O 1
ATOM 1735 N N . LYS A 1 236 ? -29.609 -7.133 15.742 1 89.31 236 LYS A N 1
ATOM 1736 C CA . LYS A 1 236 ? -29.453 -8.367 16.516 1 89.31 236 LYS A CA 1
ATOM 1737 C C . LYS A 1 236 ? -29.703 -9.594 15.641 1 89.31 236 LYS A C 1
ATOM 1739 O O . LYS A 1 236 ? -28.969 -10.586 15.734 1 89.31 236 LYS A O 1
ATOM 1744 N N . SER A 1 237 ? -30.625 -9.531 14.789 1 93.19 237 SER A N 1
ATOM 1745 C CA . SER A 1 237 ? -31.109 -10.688 14.031 1 93.19 237 SER A CA 1
ATOM 1746 C C . SER A 1 237 ? -30.109 -11.078 12.938 1 93.19 237 SER A C 1
ATOM 1748 O O . SER A 1 237 ? -29.906 -12.266 12.68 1 93.19 237 SER A O 1
ATOM 1750 N N . LEU A 1 238 ? -29.531 -10.172 12.32 1 93.12 238 LEU A N 1
ATOM 1751 C CA . LEU A 1 238 ? -28.656 -10.477 11.195 1 93.12 238 LEU A CA 1
ATOM 1752 C C . LEU A 1 238 ? -27.422 -11.266 11.656 1 93.12 238 LEU A C 1
ATOM 1754 O O . LEU A 1 238 ? -27.156 -12.344 11.133 1 93.12 238 LEU A O 1
ATOM 1758 N N . PRO A 1 239 ? -26.719 -10.734 12.672 1 92.19 239 PRO A N 1
ATOM 1759 C CA . PRO A 1 239 ? -25.547 -11.516 13.109 1 92.19 239 PRO A CA 1
ATOM 1760 C C . PRO A 1 239 ? -25.922 -12.875 13.688 1 92.19 239 PRO A C 1
ATOM 1762 O O . PRO A 1 239 ? -25.359 -13.898 13.297 1 92.19 239 PRO A O 1
ATOM 1765 N N . LEU A 1 240 ? -26.938 -12.938 14.5 1 94.62 240 LEU A N 1
ATOM 1766 C CA . LEU A 1 240 ? -27.312 -14.18 15.164 1 94.62 240 LEU A CA 1
ATOM 1767 C C . LEU A 1 240 ? -27.812 -15.211 14.156 1 94.62 240 LEU A C 1
ATOM 1769 O O . LEU A 1 240 ? -27.406 -16.375 14.203 1 94.62 240 LEU A O 1
ATOM 1773 N N . GLY A 1 241 ? -28.672 -14.797 13.312 1 95.5 241 GLY A N 1
ATOM 1774 C CA . GLY A 1 241 ? -29.188 -15.695 12.289 1 95.5 241 GLY A CA 1
ATOM 1775 C C . GLY A 1 241 ? -28.109 -16.219 11.352 1 95.5 241 GLY A C 1
ATOM 1776 O O . GLY A 1 241 ? -28.125 -17.391 10.984 1 95.5 241 GLY A O 1
ATOM 1777 N N . THR A 1 242 ? -27.25 -15.391 10.969 1 94.56 242 THR A N 1
ATOM 1778 C CA . THR A 1 242 ? -26.188 -15.742 10.031 1 94.56 242 THR A CA 1
ATOM 1779 C C . THR A 1 242 ? -25.203 -16.719 10.672 1 94.56 242 THR A C 1
ATOM 1781 O O . THR A 1 242 ? -24.891 -17.75 10.086 1 94.56 242 THR A O 1
ATOM 1784 N N . PHE A 1 243 ? -24.766 -16.469 11.906 1 95.5 243 PHE A N 1
ATOM 1785 C CA . PHE A 1 243 ? -23.828 -17.344 12.602 1 95.5 243 PHE A CA 1
ATOM 1786 C C . PHE A 1 243 ? -24.453 -18.719 12.844 1 95.5 243 PHE A C 1
ATOM 1788 O O . PHE A 1 243 ? -23.797 -19.75 12.664 1 95.5 243 PHE A O 1
ATOM 1795 N N . LEU A 1 244 ? -25.656 -18.672 13.172 1 96.44 244 LEU A N 1
ATOM 1796 C CA . LEU A 1 244 ? -26.344 -19.922 13.422 1 96.44 244 LEU A CA 1
ATOM 1797 C C . LEU A 1 244 ? -26.484 -20.734 12.133 1 96.44 244 LEU A C 1
ATOM 1799 O O . LEU A 1 244 ? -26.281 -21.953 12.141 1 96.44 244 LEU A O 1
ATOM 1803 N N . ALA A 1 245 ? -26.859 -20.109 11.086 1 96.31 245 ALA A N 1
ATOM 1804 C CA . ALA A 1 245 ? -26.969 -20.797 9.805 1 96.31 245 ALA A CA 1
ATOM 1805 C C . ALA A 1 245 ? -25.641 -21.406 9.383 1 96.31 245 ALA A C 1
ATOM 1807 O O . ALA A 1 245 ? -25.594 -22.562 8.938 1 96.31 245 ALA A O 1
ATOM 1808 N N . ILE A 1 246 ? -24.562 -20.688 9.531 1 96 246 ILE A N 1
ATOM 1809 C CA . ILE A 1 246 ? -23.234 -21.156 9.148 1 96 246 ILE A CA 1
ATOM 1810 C C . ILE A 1 246 ? -22.859 -22.359 10.008 1 96 246 ILE A C 1
ATOM 1812 O O . ILE A 1 246 ? -22.375 -23.375 9.5 1 96 246 ILE A O 1
ATOM 1816 N N . ALA A 1 247 ? -23.078 -22.266 11.32 1 96.75 247 ALA A N 1
ATOM 1817 C CA . ALA A 1 247 ? -22.688 -23.328 12.242 1 96.75 247 ALA A CA 1
ATOM 1818 C C . ALA A 1 247 ? -23.438 -24.625 11.93 1 96.75 247 ALA A C 1
ATOM 1820 O O . ALA A 1 247 ? -22.828 -25.688 11.805 1 96.75 247 ALA A O 1
ATOM 1821 N N . VAL A 1 248 ? -24.688 -24.516 11.68 1 96.88 248 VAL A N 1
ATOM 1822 C CA . VAL A 1 248 ? -25.531 -25.688 11.453 1 96.88 248 VAL A CA 1
ATOM 1823 C C . VAL A 1 248 ? -25.203 -26.297 10.094 1 96.88 248 VAL A C 1
ATOM 1825 O O . VAL A 1 248 ? -25.062 -27.531 9.977 1 96.88 248 VAL A O 1
ATOM 1828 N N . THR A 1 249 ? -25.047 -25.5 9.117 1 96.38 249 THR A N 1
ATOM 1829 C CA . THR A 1 249 ? -24.797 -26.031 7.777 1 96.38 249 THR A CA 1
ATOM 1830 C C . THR A 1 249 ? -23.375 -26.594 7.676 1 96.38 249 THR A C 1
ATOM 1832 O O . THR A 1 249 ? -23.141 -27.578 6.973 1 96.38 249 THR A O 1
ATOM 1835 N N . ALA A 1 250 ? -22.422 -25.938 8.352 1 96.5 250 ALA A N 1
ATOM 1836 C CA . ALA A 1 250 ? -21.062 -26.469 8.367 1 96.5 250 ALA A CA 1
ATOM 1837 C C . ALA A 1 250 ? -21.031 -27.859 8.984 1 96.5 250 ALA A C 1
ATOM 1839 O O . ALA A 1 250 ? -20.422 -28.766 8.438 1 96.5 250 ALA A O 1
ATOM 1840 N N . LEU A 1 251 ? -21.75 -28.062 10.055 1 96.88 251 LEU A N 1
ATOM 1841 C CA . LEU A 1 251 ? -21.828 -29.359 10.703 1 96.88 251 LEU A CA 1
ATOM 1842 C C . LEU A 1 251 ? -22.562 -30.359 9.812 1 96.88 251 LEU A C 1
ATOM 1844 O O . LEU A 1 251 ? -22.188 -31.547 9.773 1 96.88 251 LEU A O 1
ATOM 1848 N N . GLY A 1 2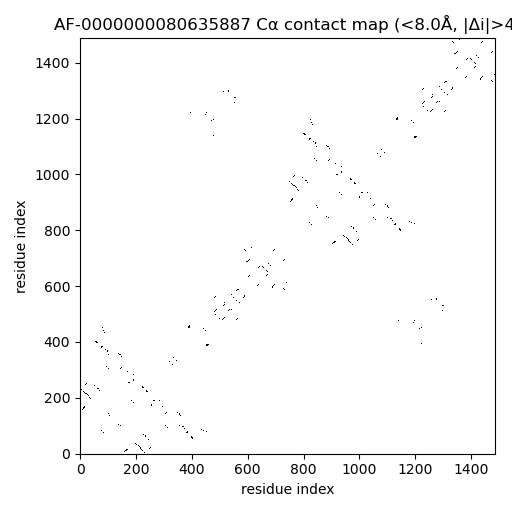52 ? -23.562 -29.891 9.141 1 97.06 252 GLY A N 1
ATOM 1849 C CA . GLY A 1 252 ? -24.266 -30.734 8.195 1 97.06 252 GLY A CA 1
ATOM 1850 C C . GLY A 1 252 ? -23.391 -31.219 7.059 1 97.06 252 GLY A C 1
ATOM 1851 O O . GLY A 1 252 ? -23.406 -32.406 6.719 1 97.06 252 GLY A O 1
ATOM 1852 N N . TYR A 1 253 ? -22.641 -30.344 6.457 1 97.06 253 TYR A N 1
ATOM 1853 C CA . TYR A 1 253 ? -21.75 -30.719 5.367 1 97.06 253 TYR A CA 1
ATOM 1854 C C . TYR A 1 253 ? -20.688 -31.688 5.84 1 97.06 253 TYR A C 1
ATOM 1856 O O . TYR A 1 253 ? -20.328 -32.625 5.117 1 97.06 253 TYR A O 1
ATOM 1864 N N . LEU A 1 254 ? -20.141 -31.469 7.047 1 97.25 254 LEU A N 1
ATOM 1865 C CA . LEU A 1 254 ? -19.156 -32.375 7.586 1 97.25 254 LEU A CA 1
ATOM 1866 C C . LEU A 1 254 ? -19.781 -33.75 7.824 1 97.25 254 LEU A C 1
ATOM 1868 O O . LEU A 1 254 ? -19.172 -34.781 7.512 1 97.25 254 LEU A O 1
ATOM 1872 N N . GLY A 1 255 ? -20.984 -33.812 8.352 1 97 255 GLY A N 1
ATOM 1873 C CA . GLY A 1 255 ? -21.703 -35.062 8.562 1 97 255 GLY A CA 1
ATOM 1874 C C . GLY A 1 255 ? -21.984 -35.812 7.281 1 97 255 GLY A C 1
ATOM 1875 O O . GLY A 1 255 ? -21.75 -37.031 7.199 1 97 255 GLY A O 1
ATOM 1876 N N . VAL A 1 256 ? -22.469 -35.125 6.312 1 96.56 256 VAL A N 1
ATOM 1877 C CA . VAL A 1 256 ? -22.797 -35.75 5.035 1 96.56 256 VAL A CA 1
ATOM 1878 C C . VAL A 1 256 ? -21.531 -36.219 4.34 1 96.56 256 VAL A C 1
ATOM 1880 O O . VAL A 1 256 ? -21.516 -37.281 3.693 1 96.56 256 VAL A O 1
ATOM 1883 N N . THR A 1 257 ? -20.484 -35.375 4.43 1 96.25 257 THR A N 1
ATOM 1884 C CA . THR A 1 257 ? -19.188 -35.812 3.891 1 96.25 257 THR A CA 1
ATOM 1885 C C . THR A 1 257 ? -18.75 -37.125 4.512 1 96.25 257 THR A C 1
ATOM 1887 O O . THR A 1 257 ? -18.219 -38 3.814 1 96.25 257 THR A O 1
ATOM 1890 N N . TYR A 1 258 ? -18.938 -37.25 5.758 1 95.75 258 TYR A N 1
ATOM 1891 C CA . TYR A 1 258 ? -18.609 -38.5 6.449 1 95.75 258 TYR A CA 1
ATOM 1892 C C . TYR A 1 258 ? -19.406 -39.656 5.883 1 95.75 258 TYR A C 1
ATOM 1894 O O . TYR A 1 258 ? -18.844 -40.719 5.609 1 95.75 258 TYR A O 1
ATOM 1902 N N . VAL A 1 259 ? -20.641 -39.5 5.645 1 95 259 VAL A N 1
ATOM 1903 C CA . VAL A 1 259 ? -21.5 -40.531 5.125 1 95 259 VAL A CA 1
ATOM 1904 C C . VAL A 1 259 ? -21.062 -40.906 3.707 1 95 259 VAL A C 1
ATOM 1906 O O . VAL A 1 259 ? -20.953 -42.094 3.375 1 95 259 VAL A O 1
ATOM 1909 N N . TYR A 1 260 ? -20.859 -39.906 2.844 1 94.5 260 TYR A N 1
ATOM 1910 C CA . TYR A 1 260 ? -20.438 -40.156 1.473 1 94.5 260 TYR A CA 1
ATOM 1911 C C . TYR A 1 260 ? -19.094 -40.875 1.443 1 94.5 260 TYR A C 1
ATOM 1913 O O . TYR A 1 260 ? -18.797 -41.625 0.504 1 94.5 260 TYR A O 1
ATOM 1921 N N . SER A 1 261 ? -18.266 -40.688 2.48 1 94.12 261 SER A N 1
ATOM 1922 C CA . SER A 1 261 ? -16.984 -41.344 2.557 1 94.12 261 SER A CA 1
ATOM 1923 C C . SER A 1 261 ? -17.156 -42.844 2.926 1 94.12 261 SER A C 1
ATOM 1925 O O . SER A 1 261 ? -16.234 -43.625 2.742 1 94.12 261 SER A O 1
ATOM 1927 N N . LEU A 1 262 ? -18.312 -43.188 3.469 1 93.12 262 LEU A N 1
ATOM 1928 C CA . LEU A 1 262 ? -18.625 -44.562 3.795 1 93.12 262 LEU A CA 1
ATOM 1929 C C . LEU A 1 262 ? -19.125 -45.312 2.566 1 93.12 262 LEU A C 1
ATOM 1931 O O . LEU A 1 262 ? -19.188 -46.531 2.561 1 93.12 262 LEU A O 1
ATOM 1935 N N . MET A 1 263 ? -19.469 -44.531 1.538 1 91.31 263 MET A N 1
ATOM 1936 C CA . MET A 1 263 ? -19.953 -45.125 0.301 1 91.31 263 MET A CA 1
ATOM 1937 C C . MET A 1 263 ? -18.797 -45.625 -0.57 1 91.31 263 MET A C 1
ATOM 1939 O O . MET A 1 263 ? -17.672 -45.125 -0.429 1 91.31 263 MET A O 1
ATOM 1943 N N . ASP A 1 264 ? -19.078 -46.562 -1.434 1 88.62 264 ASP A N 1
ATOM 1944 C CA . ASP A 1 264 ? -18.078 -47.062 -2.365 1 88.62 264 ASP A CA 1
ATOM 1945 C C . ASP A 1 264 ? -17.656 -45.969 -3.346 1 88.62 264 ASP A C 1
ATOM 1947 O O . ASP A 1 264 ? -18.469 -45.469 -4.121 1 88.62 264 ASP A O 1
ATOM 1951 N N . PRO A 1 265 ? -16.422 -45.531 -3.234 1 88.31 265 PRO A N 1
ATOM 1952 C CA . PRO A 1 265 ? -15.953 -44.438 -4.07 1 88.31 265 PRO A CA 1
ATOM 1953 C C . PRO A 1 265 ? -16.078 -44.719 -5.562 1 88.31 265 PRO A C 1
ATOM 1955 O O . PRO A 1 265 ? -16.219 -43.812 -6.367 1 88.31 265 PRO A O 1
ATOM 1958 N N . HIS A 1 266 ? -16.078 -45.969 -5.996 1 84.25 266 HIS A N 1
ATOM 1959 C CA . HIS A 1 266 ? -16.188 -46.344 -7.402 1 84.25 266 HIS A CA 1
ATOM 1960 C C . HIS A 1 266 ? -17.578 -46.031 -7.949 1 84.25 266 HIS A C 1
ATOM 1962 O O . HIS A 1 266 ? -17.75 -45.812 -9.156 1 84.25 266 HIS A O 1
ATOM 1968 N N . LEU A 1 267 ? -18.469 -46 -7.016 1 85.25 267 LEU A N 1
ATOM 1969 C CA . LEU A 1 267 ? -19.828 -45.719 -7.418 1 85.25 267 LEU A CA 1
ATOM 1970 C C . LEU A 1 267 ? -20.062 -44.219 -7.512 1 85.25 267 LEU A C 1
ATOM 1972 O O . LEU A 1 267 ? -21 -43.75 -8.18 1 85.25 267 LEU A O 1
ATOM 1976 N N . LEU A 1 268 ? -19.219 -43.531 -6.801 1 86.06 268 LEU A N 1
ATOM 1977 C CA . LEU A 1 268 ? -19.406 -42.062 -6.73 1 86.06 268 LEU A CA 1
ATOM 1978 C C . LEU A 1 268 ? -18.703 -41.375 -7.891 1 86.06 268 LEU A C 1
ATOM 1980 O O . LEU A 1 268 ? -19.016 -40.219 -8.211 1 86.06 268 LEU A O 1
ATOM 1984 N N . LEU A 1 269 ? -17.703 -42.031 -8.453 1 80.5 269 LEU A N 1
ATOM 1985 C CA . LEU A 1 269 ? -16.906 -41.406 -9.516 1 80.5 269 LEU A CA 1
ATOM 1986 C C . LEU A 1 269 ? -17.359 -41.906 -10.883 1 80.5 269 LEU A C 1
ATOM 1988 O O . LEU A 1 269 ? -18.141 -42.875 -10.977 1 80.5 269 LEU A O 1
ATOM 1992 N N . ARG A 1 270 ? -16.938 -41.125 -11.961 1 64.12 270 ARG A N 1
ATOM 1993 C CA . ARG A 1 270 ? -17.328 -41.469 -13.336 1 64.12 270 ARG A CA 1
ATOM 1994 C C . ARG A 1 270 ? -16.953 -42.906 -13.672 1 64.12 270 ARG A C 1
ATOM 1996 O O . ARG A 1 270 ? -15.805 -43.312 -13.516 1 64.12 270 ARG A O 1
ATOM 2003 N N . GLY A 1 271 ? -17.984 -43.812 -13.695 1 53.03 271 GLY A N 1
ATOM 2004 C CA . GLY A 1 271 ? -17.719 -45.188 -14.125 1 53.03 271 GLY A CA 1
ATOM 2005 C C . GLY A 1 271 ? -17.234 -45.281 -15.562 1 53.03 271 GLY A C 1
ATOM 2006 O O . GLY A 1 271 ? -16.953 -44.25 -16.203 1 53.03 271 GLY A O 1
ATOM 2007 N N . GLU A 1 272 ? -17 -46.5 -16.031 1 45.84 272 GLU A N 1
ATOM 2008 C CA . GLU A 1 272 ? -16.562 -46.906 -17.375 1 45.84 272 GLU A CA 1
ATOM 2009 C C . GLU A 1 272 ? -17.406 -46.188 -18.438 1 45.84 272 GLU A C 1
ATOM 2011 O O . GLU A 1 272 ? -16.891 -45.875 -19.516 1 45.84 272 GLU A O 1
ATOM 2016 N N . GLY A 1 273 ? -18.641 -46.031 -18.25 1 45.62 273 GLY A N 1
ATOM 2017 C CA . GLY A 1 273 ? -19.469 -45.469 -19.297 1 45.62 273 GLY A CA 1
ATOM 2018 C C . GLY A 1 273 ? -19.5 -43.938 -19.266 1 45.62 273 GLY A C 1
ATOM 2019 O O . GLY A 1 273 ? -20.219 -43.312 -20.047 1 45.62 273 GLY A O 1
ATOM 2020 N N . GLY A 1 274 ? -18.656 -43.219 -18.547 1 52.06 274 GLY A N 1
ATOM 2021 C CA . GLY A 1 274 ? -18.375 -41.812 -18.625 1 52.06 274 GLY A CA 1
ATOM 2022 C C . GLY A 1 274 ? -19.281 -40.969 -17.719 1 52.06 274 GLY A C 1
ATOM 2023 O O . GLY A 1 274 ? -19.047 -39.781 -17.531 1 52.06 274 GLY A O 1
ATOM 2024 N N . GLU A 1 275 ? -20.609 -41.5 -17.359 1 56.69 275 GLU A N 1
ATOM 2025 C CA . GLU A 1 275 ? -21.547 -40.625 -16.656 1 56.69 275 GLU A CA 1
ATOM 2026 C C . GLU A 1 275 ? -21.5 -40.875 -15.156 1 56.69 275 GLU A C 1
ATOM 2028 O O . GLU A 1 275 ? -21.359 -42 -14.703 1 56.69 275 GLU A O 1
ATOM 2033 N N . VAL A 1 276 ? -21.469 -39.906 -14.273 1 59.78 276 VAL A N 1
ATOM 2034 C CA . VAL A 1 276 ? -21.547 -40 -12.82 1 59.78 276 VAL A CA 1
ATOM 2035 C C . VAL A 1 276 ? -22.969 -40.344 -12.383 1 59.78 276 VAL A C 1
ATOM 2037 O O . VAL A 1 276 ? -23.922 -39.656 -12.758 1 59.78 276 VAL A O 1
ATOM 2040 N N . PRO A 1 277 ? -23.109 -41.562 -11.867 1 65.81 277 PRO A N 1
ATOM 2041 C CA . PRO A 1 277 ? -24.469 -41.906 -11.43 1 65.81 277 PRO A CA 1
ATOM 2042 C C . PRO A 1 277 ? -25.062 -40.906 -10.453 1 65.81 277 PRO A C 1
ATOM 2044 O O . PRO A 1 277 ? -24.328 -40.312 -9.656 1 65.81 277 PRO A O 1
ATOM 2047 N N . SER A 1 278 ? -26.406 -40.656 -10.602 1 78.94 278 SER A N 1
ATOM 2048 C CA . SER A 1 278 ? -27.125 -39.75 -9.711 1 78.94 278 SER A CA 1
ATOM 2049 C C . SER A 1 278 ? -27.281 -40.344 -8.312 1 78.94 278 SER A C 1
ATOM 2051 O O . SER A 1 278 ? -27.406 -41.562 -8.164 1 78.94 278 SER A O 1
ATOM 2053 N N . LEU A 1 279 ? -27.094 -39.562 -7.301 1 84.38 279 LEU A N 1
ATOM 2054 C CA . LEU A 1 279 ? -27.25 -39.969 -5.906 1 84.38 279 LEU A CA 1
ATOM 2055 C C . LEU A 1 279 ? -28.625 -40.594 -5.691 1 84.38 279 LEU A C 1
ATOM 2057 O O . LEU A 1 279 ? -28.75 -41.531 -4.898 1 84.38 279 LEU A O 1
ATOM 2061 N N . VAL A 1 280 ? -29.562 -40.125 -6.461 1 85.44 280 VAL A N 1
ATOM 2062 C CA . VAL A 1 280 ? -30.906 -40.656 -6.371 1 85.44 280 VAL A CA 1
ATOM 2063 C C . VAL A 1 280 ? -30.922 -42.125 -6.824 1 85.44 280 VAL A C 1
ATOM 2065 O O . VAL A 1 280 ? -31.531 -42.969 -6.172 1 85.44 280 VAL A O 1
ATOM 2068 N N . ALA A 1 281 ? -30.219 -42.375 -7.863 1 82.94 281 ALA A N 1
ATOM 2069 C CA . ALA A 1 281 ? -30.141 -43.75 -8.391 1 82.94 281 ALA A CA 1
ATOM 2070 C C . ALA A 1 281 ? -29.359 -44.656 -7.441 1 82.94 281 ALA A C 1
ATOM 2072 O O . ALA A 1 281 ? -29.703 -45.844 -7.285 1 82.94 281 ALA A O 1
ATOM 2073 N N . LEU A 1 282 ? -28.438 -44.125 -6.887 1 86.44 282 LEU A N 1
ATOM 2074 C CA . LEU A 1 282 ? -27.594 -44.906 -5.996 1 86.44 282 LEU A CA 1
ATOM 2075 C C . LEU A 1 282 ? -28.375 -45.344 -4.762 1 86.44 282 LEU A C 1
ATOM 2077 O O . LEU A 1 282 ? -28.391 -46.531 -4.414 1 86.44 282 LEU A O 1
ATOM 2081 N N . PHE A 1 283 ? -29.078 -44.469 -4.152 1 89.06 283 PHE A N 1
ATOM 2082 C CA . PHE A 1 283 ? -29.859 -44.812 -2.975 1 89.06 283 PHE A CA 1
ATOM 2083 C C . PHE A 1 283 ? -31.094 -45.625 -3.361 1 89.06 283 PHE A C 1
ATOM 2085 O O . PHE A 1 283 ? -31.641 -46.344 -2.537 1 89.06 283 PHE A O 1
ATOM 2092 N N . GLY A 1 284 ? -31.531 -45.438 -4.602 1 85.81 284 GLY A N 1
ATOM 2093 C CA . GLY A 1 284 ? -32.688 -46.156 -5.094 1 85.81 284 GLY A CA 1
ATOM 2094 C C . GLY A 1 284 ? -32.469 -47.656 -5.156 1 85.81 284 GLY A C 1
ATOM 2095 O O . GLY A 1 284 ? -33.438 -48.438 -5.188 1 85.81 284 GLY A O 1
ATOM 2096 N N . ARG A 1 285 ? -31.297 -48.094 -5.152 1 82.62 285 ARG A N 1
ATOM 2097 C CA . ARG A 1 285 ? -30.984 -49.5 -5.254 1 82.62 285 ARG A CA 1
ATOM 2098 C C . ARG A 1 285 ? -31.469 -50.281 -4.031 1 82.62 285 ARG A C 1
ATOM 2100 O O . ARG A 1 285 ? -32.031 -51.375 -4.156 1 82.62 285 ARG A O 1
ATOM 2107 N N . ASN A 1 286 ? -31.281 -49.75 -2.869 1 83.06 286 ASN A N 1
ATOM 2108 C CA . ASN A 1 286 ? -31.609 -50.5 -1.675 1 83.06 286 ASN A CA 1
ATOM 2109 C C . ASN A 1 286 ? -32.438 -49.688 -0.68 1 83.06 286 ASN A C 1
ATOM 2111 O O . ASN A 1 286 ? -33 -50.219 0.26 1 83.06 286 ASN A O 1
ATOM 2115 N N . LEU A 1 287 ? -32.469 -48.438 -0.876 1 90.06 287 LEU A N 1
ATOM 2116 C CA . LEU A 1 287 ? -33.125 -47.562 0.074 1 90.06 287 LEU A CA 1
ATOM 2117 C C . LEU A 1 287 ? -34.062 -46.625 -0.645 1 90.06 287 LEU A C 1
ATOM 2119 O O . LEU A 1 287 ? -33.844 -45.406 -0.7 1 90.06 287 LEU A O 1
ATOM 2123 N N . PRO A 1 288 ? -35.25 -47.094 -1.062 1 89.38 288 PRO A N 1
ATOM 2124 C CA . PRO A 1 288 ? -36.156 -46.281 -1.868 1 89.38 288 PRO A CA 1
ATOM 2125 C C . PRO A 1 288 ? -36.688 -45.062 -1.116 1 89.38 288 PRO A C 1
ATOM 2127 O O . PRO A 1 288 ? -36.906 -44 -1.719 1 89.38 288 PRO A O 1
ATOM 2130 N N . ALA A 1 289 ? -36.906 -45.188 0.2 1 91.56 289 ALA A N 1
ATOM 2131 C CA . ALA A 1 289 ? -37.375 -44.031 0.991 1 91.56 289 ALA A CA 1
ATOM 2132 C C . ALA A 1 289 ? -36.344 -42.906 1.018 1 91.56 289 ALA A C 1
ATOM 2134 O O . ALA A 1 289 ? -36.688 -41.75 0.88 1 91.56 289 ALA A O 1
ATOM 2135 N N . VAL A 1 290 ? -35.125 -43.312 1.214 1 92.38 290 VAL A N 1
ATOM 2136 C CA . VAL A 1 290 ? -34.062 -42.344 1.222 1 92.38 290 VAL A CA 1
ATOM 2137 C C . VAL A 1 290 ? -33.906 -41.719 -0.166 1 92.38 290 VAL A C 1
ATOM 2139 O O . VAL A 1 290 ? -33.719 -40.531 -0.295 1 92.38 290 VAL A O 1
ATOM 2142 N N . SER A 1 291 ? -34.094 -42.5 -1.185 1 92.38 291 SER A N 1
ATOM 2143 C CA . SER A 1 291 ? -34 -42.031 -2.564 1 92.38 291 SER A CA 1
ATOM 2144 C C . SER A 1 291 ? -35.062 -40.969 -2.857 1 92.38 291 SER A C 1
ATOM 2146 O O . SER A 1 291 ? -34.75 -39.938 -3.48 1 92.38 291 SER A O 1
ATOM 2148 N N . LEU A 1 292 ? -36.219 -41.156 -2.391 1 92.19 292 LEU A N 1
ATOM 2149 C CA . LEU A 1 292 ? -37.281 -40.188 -2.598 1 92.19 292 LEU A CA 1
ATOM 2150 C C . LEU A 1 292 ? -37 -38.906 -1.859 1 92.19 292 LEU A C 1
ATOM 2152 O O . LEU A 1 292 ? -37.219 -37.812 -2.402 1 92.19 292 LEU A O 1
ATOM 2156 N N . LEU A 1 293 ? -36.531 -39 -0.682 1 94.12 293 LEU A N 1
ATOM 2157 C CA . LEU A 1 293 ? -36.219 -37.812 0.103 1 94.12 293 LEU A CA 1
ATOM 2158 C C . LEU A 1 293 ? -35.062 -37.031 -0.505 1 94.12 293 LEU A C 1
ATOM 2160 O O . LEU A 1 293 ? -35.031 -35.812 -0.461 1 94.12 293 LEU A O 1
ATOM 2164 N N . VAL A 1 294 ? -34.156 -37.781 -1.012 1 92.94 294 VAL A N 1
ATOM 2165 C CA . VAL A 1 294 ? -33 -37.156 -1.659 1 92.94 294 VAL A CA 1
ATOM 2166 C C . VAL A 1 294 ? -33.438 -36.438 -2.914 1 92.94 294 VAL A C 1
ATOM 2168 O O . VAL A 1 294 ? -33 -35.312 -3.178 1 92.94 294 VAL A O 1
ATOM 2171 N N . LEU A 1 295 ? -34.344 -37.031 -3.643 1 91.62 295 LEU A N 1
ATOM 2172 C CA . LEU A 1 295 ? -34.875 -36.344 -4.812 1 91.62 295 LEU A CA 1
ATOM 2173 C C . LEU A 1 295 ? -35.594 -35.062 -4.41 1 91.62 295 LEU A C 1
ATOM 2175 O O . LEU A 1 295 ? -35.375 -34 -5.031 1 91.62 295 LEU A O 1
ATOM 2179 N N . LEU A 1 296 ? -36.375 -35.094 -3.4 1 93.12 296 LEU A N 1
ATOM 2180 C CA . LEU A 1 296 ? -37.031 -33.906 -2.896 1 93.12 296 LEU A CA 1
ATOM 2181 C C . LEU A 1 296 ? -36.031 -32.875 -2.396 1 93.12 296 LEU A C 1
ATOM 2183 O O . LEU A 1 296 ? -36.219 -31.688 -2.574 1 93.12 296 LEU A O 1
ATOM 2187 N N . GLY A 1 297 ? -35.031 -33.375 -1.76 1 93.06 297 GLY A N 1
ATOM 2188 C CA . GLY A 1 297 ? -33.969 -32.5 -1.299 1 93.06 297 GLY A CA 1
ATOM 2189 C C . GLY A 1 297 ? -33.344 -31.703 -2.42 1 93.06 297 GLY A C 1
ATOM 2190 O O . GLY A 1 297 ? -33.156 -30.484 -2.303 1 93.06 297 GLY A O 1
ATOM 2191 N N . ILE A 1 298 ? -33.031 -32.375 -3.51 1 90.81 298 ILE A N 1
ATOM 2192 C CA . ILE A 1 298 ? -32.406 -31.703 -4.66 1 90.81 298 ILE A CA 1
ATOM 2193 C C . ILE A 1 298 ? -33.344 -30.656 -5.23 1 90.81 298 ILE A C 1
ATOM 2195 O O . ILE A 1 298 ? -32.938 -29.516 -5.469 1 90.81 298 ILE A O 1
ATOM 2199 N N . LEU A 1 299 ? -34.562 -31.031 -5.383 1 92.44 299 LEU A N 1
ATOM 2200 C CA . LEU A 1 299 ? -35.562 -30.141 -5.984 1 92.44 299 LEU A CA 1
ATOM 2201 C C . LEU A 1 299 ? -35.812 -28.922 -5.098 1 92.44 299 LEU A C 1
ATOM 2203 O O . LEU A 1 299 ? -35.781 -27.797 -5.57 1 92.44 299 LEU A O 1
ATOM 2207 N N . PHE A 1 300 ? -35.906 -29.172 -3.881 1 92.5 300 PHE A N 1
ATOM 2208 C CA . PHE A 1 300 ? -36.281 -28.078 -2.994 1 92.5 300 PHE A CA 1
ATOM 2209 C C . PHE A 1 300 ? -35.062 -27.25 -2.592 1 92.5 300 PHE A C 1
ATOM 2211 O O . PHE A 1 300 ? -35.188 -26.078 -2.236 1 92.5 300 PHE A O 1
ATOM 2218 N N . ALA A 1 301 ? -33.906 -27.844 -2.574 1 91.44 301 ALA A N 1
ATOM 2219 C CA . ALA A 1 301 ? -32.688 -27.062 -2.338 1 91.44 301 ALA A CA 1
ATOM 2220 C C . ALA A 1 301 ? -32.5 -26 -3.424 1 91.44 301 ALA A C 1
ATOM 2222 O O . ALA A 1 301 ? -32.25 -24.828 -3.123 1 91.44 301 ALA A O 1
ATOM 2223 N N . THR A 1 302 ? -32.688 -26.312 -4.676 1 89.56 302 THR A N 1
ATOM 2224 C CA . THR A 1 302 ? -32.531 -25.375 -5.785 1 89.56 302 THR A CA 1
ATOM 2225 C C . THR A 1 302 ? -33.719 -24.453 -5.879 1 89.56 302 THR A C 1
ATOM 2227 O O . THR A 1 302 ? -33.594 -23.25 -6.102 1 89.56 302 THR A O 1
ATOM 2230 N N . GLY A 1 303 ? -34.844 -24.969 -5.598 1 92.12 303 GLY A N 1
ATOM 2231 C CA . GLY A 1 303 ? -36.062 -24.172 -5.633 1 92.12 303 GLY A CA 1
ATOM 2232 C C . GLY A 1 303 ? -36.094 -23.109 -4.551 1 92.12 303 GLY A C 1
ATOM 2233 O O . GLY A 1 303 ? -36.531 -21.984 -4.797 1 92.12 303 GLY A O 1
ATOM 2234 N N . SER A 1 304 ? -35.688 -23.5 -3.408 1 92 304 SER A N 1
ATOM 2235 C CA . SER A 1 304 ? -35.719 -22.562 -2.291 1 92 304 SER A CA 1
ATOM 2236 C C . SER A 1 304 ? -34.75 -21.406 -2.523 1 92 304 SER A C 1
ATOM 2238 O O . SER A 1 304 ? -35.031 -20.266 -2.166 1 92 304 SER A O 1
ATOM 2240 N N . SER A 1 305 ? -33.594 -21.688 -3.07 1 88.75 305 SER A N 1
ATOM 2241 C CA . SER A 1 305 ? -32.625 -20.625 -3.377 1 88.75 305 SER A CA 1
ATOM 2242 C C . SER A 1 305 ? -33.219 -19.641 -4.387 1 88.75 305 SER A C 1
ATOM 2244 O O . SER A 1 305 ? -33.031 -18.422 -4.246 1 88.75 305 SER A O 1
ATOM 2246 N N . ALA A 1 306 ? -33.875 -20.172 -5.363 1 92.5 306 ALA A N 1
ATOM 2247 C CA . ALA A 1 306 ? -34.531 -19.312 -6.344 1 92.5 306 ALA A CA 1
ATOM 2248 C C . ALA A 1 306 ? -35.562 -18.422 -5.676 1 92.5 306 ALA A C 1
ATOM 2250 O O . ALA A 1 306 ? -35.625 -17.219 -5.945 1 92.5 306 ALA A O 1
ATOM 2251 N N . LEU A 1 307 ? -36.312 -19 -4.809 1 92.44 307 LEU A N 1
ATOM 2252 C CA . LEU A 1 307 ? -37.344 -18.25 -4.105 1 92.44 307 LEU A CA 1
ATOM 2253 C C . LEU A 1 307 ? -36.719 -17.188 -3.213 1 92.44 307 LEU A C 1
ATOM 2255 O O . LEU A 1 307 ? -37.25 -16.062 -3.133 1 92.44 307 LEU A O 1
ATOM 2259 N N . ALA A 1 308 ? -35.719 -17.531 -2.562 1 90.12 308 ALA A N 1
ATOM 2260 C CA . ALA A 1 308 ? -35.031 -16.594 -1.682 1 90.12 308 ALA A CA 1
ATOM 2261 C C . ALA A 1 308 ? -34.562 -15.367 -2.455 1 90.12 308 ALA A C 1
ATOM 2263 O O . ALA A 1 308 ? -34.75 -14.234 -1.996 1 90.12 308 ALA A O 1
ATOM 2264 N N . TYR A 1 309 ? -34.062 -15.539 -3.66 1 91.69 309 TYR A N 1
ATOM 2265 C CA . TYR A 1 309 ? -33.531 -14.422 -4.422 1 91.69 309 TYR A CA 1
ATOM 2266 C C . TYR A 1 309 ? -34.625 -13.648 -5.117 1 91.69 309 TYR A C 1
ATOM 2268 O O . TYR A 1 309 ? -34.469 -12.469 -5.434 1 91.69 309 TYR A O 1
ATOM 2276 N N . PHE A 1 310 ? -35.781 -14.289 -5.297 1 93.94 310 PHE A N 1
ATOM 2277 C CA . PHE A 1 310 ? -36.938 -13.539 -5.766 1 93.94 310 PHE A CA 1
ATOM 2278 C C . PHE A 1 310 ? -37.406 -12.57 -4.691 1 93.94 310 PHE A C 1
ATOM 2280 O O . PHE A 1 310 ? -38.094 -11.594 -4.996 1 93.94 310 PHE A O 1
ATOM 2287 N N . LEU A 1 311 ? -37.031 -12.852 -3.502 1 90 311 LEU A N 1
ATOM 2288 C CA . LEU A 1 311 ? -37.406 -11.953 -2.412 1 90 311 LEU A CA 1
ATOM 2289 C C . LEU A 1 311 ? -36.344 -10.852 -2.262 1 90 311 LEU A C 1
ATOM 2291 O O . LEU A 1 311 ? -36.688 -9.695 -1.991 1 90 311 LEU A O 1
ATOM 2295 N N . THR A 1 312 ? -35.156 -11.156 -2.479 1 90.94 312 THR A N 1
ATOM 2296 C CA . THR A 1 312 ? -34.094 -10.227 -2.129 1 90.94 312 THR A CA 1
ATOM 2297 C C . THR A 1 312 ? -33.75 -9.336 -3.314 1 90.94 312 THR A C 1
ATOM 2299 O O . THR A 1 312 ? -33.562 -8.125 -3.152 1 90.94 312 THR A O 1
ATOM 2302 N N . ALA A 1 313 ? -33.688 -9.875 -4.559 1 94.38 313 ALA A N 1
ATOM 2303 C CA . ALA A 1 313 ? -33.25 -9.141 -5.734 1 94.38 313 ALA A CA 1
ATOM 2304 C C . ALA A 1 313 ? -34.125 -7.918 -5.992 1 94.38 313 ALA A C 1
ATOM 2306 O O . ALA A 1 313 ? -33.625 -6.801 -6.121 1 94.38 313 ALA A O 1
ATOM 2307 N N . PRO A 1 314 ? -35.469 -8.078 -5.945 1 94.06 314 PRO A N 1
ATOM 2308 C CA . PRO A 1 314 ? -36.281 -6.895 -6.172 1 94.06 314 PRO A CA 1
ATOM 2309 C C . PRO A 1 314 ? -36.125 -5.832 -5.09 1 94.06 314 PRO A C 1
ATOM 2311 O O . PRO A 1 314 ? -36.188 -4.633 -5.379 1 94.06 314 PRO A O 1
ATOM 2314 N N . ARG A 1 315 ? -35.906 -6.219 -3.93 1 92.19 315 ARG A N 1
ATOM 2315 C CA . ARG A 1 315 ? -35.719 -5.277 -2.832 1 92.19 315 ARG A CA 1
ATOM 2316 C C . ARG A 1 315 ? -34.406 -4.535 -2.969 1 92.19 315 ARG A C 1
ATOM 2318 O O . ARG A 1 315 ? -34.312 -3.354 -2.639 1 92.19 315 ARG A O 1
ATOM 2325 N N . THR A 1 316 ? -33.406 -5.246 -3.4 1 93.81 316 THR A N 1
ATOM 2326 C CA . THR A 1 316 ? -32.156 -4.59 -3.688 1 93.81 316 THR A CA 1
ATOM 2327 C C . THR A 1 316 ? -32.312 -3.553 -4.797 1 93.81 316 THR A C 1
ATOM 2329 O O . THR A 1 316 ? -31.844 -2.418 -4.668 1 93.81 316 THR A O 1
ATOM 2332 N N . LEU A 1 317 ? -33.062 -3.963 -5.809 1 95 317 LEU A N 1
ATOM 2333 C CA . LEU A 1 317 ? -33.281 -3.061 -6.934 1 95 317 LEU A CA 1
ATOM 2334 C C . LEU A 1 317 ? -34.094 -1.843 -6.492 1 95 317 LEU A C 1
ATOM 2336 O O . LEU A 1 317 ? -33.781 -0.714 -6.879 1 95 317 LEU A O 1
ATOM 2340 N N . LYS A 1 318 ? -35.031 -2.029 -5.715 1 93.31 318 LYS A N 1
ATOM 2341 C CA . LYS A 1 318 ? -35.844 -0.935 -5.207 1 93.31 318 LYS A CA 1
ATOM 2342 C C . LYS A 1 318 ? -35 0.046 -4.387 1 93.31 318 LYS A C 1
ATOM 2344 O O . LYS A 1 318 ? -35.125 1.262 -4.555 1 93.31 318 LYS A O 1
ATOM 2349 N N . THR A 1 319 ? -34.219 -0.433 -3.504 1 92.25 319 THR A N 1
ATOM 2350 C CA . THR A 1 319 ? -33.406 0.411 -2.66 1 92.25 319 THR A CA 1
ATOM 2351 C C . THR A 1 319 ? -32.406 1.218 -3.506 1 92.25 319 THR A C 1
ATOM 2353 O O . THR A 1 319 ? -32.188 2.396 -3.234 1 92.25 319 THR A O 1
ATOM 2356 N N . LEU A 1 320 ? -31.891 0.586 -4.527 1 93.62 320 LEU A N 1
ATOM 2357 C CA . LEU A 1 320 ? -30.969 1.276 -5.438 1 93.62 320 LEU A CA 1
ATOM 2358 C C . LEU A 1 320 ? -31.672 2.447 -6.121 1 93.62 320 LEU A C 1
ATOM 2360 O O . LEU A 1 320 ? -31.094 3.521 -6.273 1 93.62 320 LEU A O 1
ATOM 2364 N N . ALA A 1 321 ? -32.875 2.232 -6.461 1 92.5 321 ALA A N 1
ATOM 2365 C CA . ALA A 1 321 ? -33.656 3.277 -7.113 1 92.5 321 ALA A CA 1
ATOM 2366 C C . ALA A 1 321 ? -34 4.395 -6.133 1 92.5 321 ALA A C 1
ATOM 2368 O O . ALA A 1 321 ? -33.938 5.578 -6.484 1 92.5 321 ALA A O 1
ATOM 2369 N N . GLU A 1 322 ? -34.312 4.039 -4.961 1 90.38 322 GLU A N 1
ATOM 2370 C CA . GLU A 1 322 ? -34.656 5.02 -3.936 1 90.38 322 GLU A CA 1
ATOM 2371 C C . GLU A 1 322 ? -33.469 5.891 -3.574 1 90.38 322 GLU A C 1
ATOM 2373 O O . GLU A 1 322 ? -33.625 7.062 -3.232 1 90.38 322 GLU A O 1
ATOM 2378 N N . ASP A 1 323 ? -32.312 5.277 -3.691 1 89.19 323 ASP A N 1
ATOM 2379 C CA . ASP A 1 323 ? -31.094 6.004 -3.355 1 89.19 323 ASP A CA 1
ATOM 2380 C C . ASP A 1 323 ? -30.609 6.836 -4.543 1 89.19 323 ASP A C 1
ATOM 2382 O O . ASP A 1 323 ? -29.578 7.504 -4.453 1 89.19 323 ASP A O 1
ATOM 2386 N N . GLY A 1 324 ? -31.234 6.738 -5.625 1 88.38 324 GLY A N 1
ATOM 2387 C CA . GLY A 1 324 ? -30.922 7.543 -6.789 1 88.38 324 GLY A CA 1
ATOM 2388 C C . GLY A 1 324 ? -29.688 7.051 -7.531 1 88.38 324 GLY A C 1
ATOM 2389 O O . GLY A 1 324 ? -28.984 7.84 -8.164 1 88.38 324 GLY A O 1
ATOM 2390 N N . ILE A 1 325 ? -29.391 5.859 -7.383 1 90.31 325 ILE A N 1
ATOM 2391 C CA . ILE A 1 325 ? -28.203 5.285 -8 1 90.31 325 ILE A CA 1
ATOM 2392 C C . ILE A 1 325 ? -28.5 4.938 -9.461 1 90.31 325 ILE A C 1
ATOM 2394 O O . ILE A 1 325 ? -27.625 5.098 -10.328 1 90.31 325 ILE A O 1
ATOM 2398 N N . LEU A 1 326 ? -29.719 4.504 -9.734 1 90.81 326 LEU A N 1
ATOM 2399 C CA . LEU A 1 326 ? -30.109 4.051 -11.062 1 90.81 326 LEU A CA 1
ATOM 2400 C C . LEU A 1 326 ? -30.453 5.234 -11.961 1 90.81 326 LEU A C 1
ATOM 2402 O O . LEU A 1 326 ? -30.828 6.301 -11.469 1 90.81 326 LEU A O 1
ATOM 2406 N N . PRO A 1 327 ? -30.328 4.949 -13.195 1 85.94 327 PRO A N 1
ATOM 2407 C CA . PRO A 1 327 ? -30.719 6.023 -14.109 1 85.94 327 PRO A CA 1
ATOM 2408 C C . PRO A 1 327 ? -32.188 6.402 -13.984 1 85.94 327 PRO A C 1
ATOM 2410 O O . PRO A 1 327 ? -33 5.582 -13.555 1 85.94 327 PRO A O 1
ATOM 2413 N N . GLY A 1 328 ? -32.594 7.566 -14.422 1 84.12 328 GLY A N 1
ATOM 2414 C CA . GLY A 1 328 ? -33.906 8.141 -14.258 1 84.12 328 GLY A CA 1
ATOM 2415 C C . GLY A 1 328 ? -35 7.312 -14.906 1 84.12 328 GLY A C 1
ATOM 2416 O O . GLY A 1 328 ? -36.125 7.227 -14.383 1 84.12 328 GLY A O 1
ATOM 2417 N N . PHE A 1 329 ? -34.656 6.527 -15.938 1 86.75 329 PHE A N 1
ATOM 2418 C CA . PHE A 1 329 ? -35.688 5.777 -16.656 1 86.75 329 PHE A CA 1
ATOM 2419 C C . PHE A 1 329 ? -36.094 4.543 -15.867 1 86.75 329 PHE A C 1
ATOM 2421 O O . PHE A 1 329 ? -37.156 3.977 -16.109 1 86.75 329 PHE A O 1
ATOM 2428 N N . LEU A 1 330 ? -35.344 4.18 -14.898 1 88.94 330 LEU A N 1
ATOM 2429 C CA . LEU A 1 330 ? -35.656 3.012 -14.078 1 88.94 330 LEU A CA 1
ATOM 2430 C C . LEU A 1 330 ? -36.281 3.43 -12.75 1 88.94 330 LEU A C 1
ATOM 2432 O O . LEU A 1 330 ? -36.406 2.607 -11.836 1 88.94 330 LEU A O 1
ATOM 2436 N N . SER A 1 331 ? -36.75 4.59 -12.625 1 87.62 331 SER A N 1
ATOM 2437 C CA . SER A 1 331 ? -37.312 5.105 -11.383 1 87.62 331 SER A CA 1
ATOM 2438 C C . SER A 1 331 ? -38.625 4.445 -11.062 1 87.62 331 SER A C 1
ATOM 2440 O O . SER A 1 331 ? -39.062 4.438 -9.906 1 87.62 331 SER A O 1
ATOM 2442 N N . PHE A 1 332 ? -39.156 3.795 -12.055 1 88.31 332 PHE A N 1
ATOM 2443 C CA . PHE A 1 332 ? -40.469 3.178 -11.875 1 88.31 332 PHE A CA 1
ATOM 2444 C C . PHE A 1 332 ? -40.375 1.958 -10.961 1 88.31 332 PHE A C 1
ATOM 2446 O O . PHE A 1 332 ? -41.375 1.534 -10.375 1 88.31 332 PHE A O 1
ATOM 2453 N N . VAL A 1 333 ? -39.219 1.44 -10.789 1 91 333 VAL A N 1
ATOM 2454 C CA . VAL A 1 333 ? -39.031 0.214 -10.023 1 91 333 VAL A CA 1
ATOM 2455 C C . VAL A 1 333 ? -39.25 0.493 -8.539 1 91 333 VAL A C 1
ATOM 2457 O O . VAL A 1 333 ? -39.469 -0.432 -7.754 1 91 333 VAL A O 1
ATOM 2460 N N . ARG A 1 334 ? -39.344 1.724 -8.164 1 86.19 334 ARG A N 1
ATOM 2461 C CA . ARG A 1 334 ? -39.594 2.105 -6.773 1 86.19 334 ARG A CA 1
ATOM 2462 C C . ARG A 1 334 ? -41.062 1.95 -6.395 1 86.19 334 ARG A C 1
ATOM 2464 O O . ARG A 1 334 ? -41.375 1.872 -5.211 1 86.19 334 ARG A O 1
ATOM 2471 N N . LYS A 1 335 ? -41.781 1.795 -7.344 1 82.56 335 LYS A N 1
ATOM 2472 C CA . LYS A 1 335 ? -43.219 1.89 -7.109 1 82.56 335 LYS A CA 1
ATOM 2473 C C . LYS A 1 335 ? -43.844 0.505 -6.992 1 82.56 335 LYS A C 1
ATOM 2475 O O . LYS A 1 335 ? -43.25 -0.489 -7.422 1 82.56 335 LYS A O 1
ATOM 2480 N N . ASP A 1 336 ? -44.844 0.442 -6.133 1 85.25 336 ASP A N 1
ATOM 2481 C CA . ASP A 1 336 ? -45.75 -0.705 -6.035 1 85.25 336 ASP A CA 1
ATOM 2482 C C . ASP A 1 336 ? -47 -0.485 -6.867 1 85.25 336 ASP A C 1
ATOM 2484 O O . ASP A 1 336 ? -47.531 0.624 -6.91 1 85.25 336 ASP A O 1
ATOM 2488 N N . PHE A 1 337 ? -47.344 -1.486 -7.703 1 82.31 337 PHE A N 1
ATOM 2489 C CA . PHE A 1 337 ? -48.531 -1.244 -8.508 1 82.31 337 PHE A CA 1
ATOM 2490 C C . PHE A 1 337 ? -49.781 -1.499 -7.695 1 82.31 337 PHE A C 1
ATOM 2492 O O . PHE A 1 337 ? -50.906 -1.208 -8.156 1 82.31 337 PHE A O 1
ATOM 2499 N N . VAL A 1 338 ? -49.688 -2.059 -6.516 1 82 338 VAL A N 1
ATOM 2500 C CA . VAL A 1 338 ? -50.812 -2.186 -5.605 1 82 338 VAL A CA 1
ATOM 2501 C C . VAL A 1 338 ? -50.875 -0.968 -4.684 1 82 338 VAL A C 1
ATOM 2503 O O . VAL A 1 338 ? -49.875 -0.597 -4.07 1 82 338 VAL A O 1
ATOM 2506 N N . LYS A 1 339 ? -52.031 -0.288 -4.641 1 76.69 339 LYS A N 1
ATOM 2507 C CA . LYS A 1 339 ? -52.219 0.923 -3.85 1 76.69 339 LYS A CA 1
ATOM 2508 C C . LYS A 1 339 ? -52.031 0.65 -2.363 1 76.69 339 LYS A C 1
ATOM 2510 O O . LYS A 1 339 ? -52.625 -0.263 -1.8 1 76.69 339 LYS A O 1
ATOM 2515 N N . GLY A 1 340 ? -51.125 1.308 -1.752 1 70.75 340 GLY A N 1
ATOM 2516 C CA . GLY A 1 340 ? -50.875 1.17 -0.332 1 70.75 340 GLY A CA 1
ATOM 2517 C C . GLY A 1 340 ? -49.875 0.065 -0.024 1 70.75 340 GLY A C 1
ATOM 2518 O O . GLY A 1 340 ? -49.625 -0.249 1.143 1 70.75 340 GLY A O 1
ATOM 2519 N N . GLY A 1 341 ? -49.375 -0.501 -1.174 1 75.75 341 GLY A N 1
ATOM 2520 C CA . GLY A 1 341 ? -48.469 -1.62 -0.954 1 75.75 341 GLY A CA 1
ATOM 2521 C C . GLY A 1 341 ? -47.031 -1.191 -0.73 1 75.75 341 GLY A C 1
ATOM 2522 O O . GLY A 1 341 ? -46.656 -0.077 -1.092 1 75.75 341 GLY A O 1
ATOM 2523 N N . SER A 1 342 ? -46.281 -2 0.089 1 78.62 342 SER A N 1
ATOM 2524 C CA . SER A 1 342 ? -44.875 -1.702 0.37 1 78.62 342 SER A CA 1
ATOM 2525 C C . SER A 1 342 ? -43.969 -2.693 -0.326 1 78.62 342 SER A C 1
ATOM 2527 O O . SER A 1 342 ? -42.719 -2.568 -0.247 1 78.62 342 SER A O 1
ATOM 2529 N N . GLU A 1 343 ? -44.625 -3.588 -1.204 1 86.06 343 GLU A N 1
ATOM 2530 C CA . GLU A 1 343 ? -43.812 -4.602 -1.881 1 86.06 343 GLU A CA 1
ATOM 2531 C C . GLU A 1 343 ? -43.25 -4.078 -3.199 1 86.06 343 GLU A C 1
ATOM 2533 O O . GLU A 1 343 ? -43.906 -3.309 -3.898 1 86.06 343 GLU A O 1
ATOM 2538 N N . PRO A 1 344 ? -42.031 -4.453 -3.488 1 89.81 344 PRO A N 1
ATOM 2539 C CA . PRO A 1 344 ? -41.406 -4.008 -4.734 1 89.81 344 PRO A CA 1
ATOM 2540 C C . PRO A 1 344 ? -41.875 -4.809 -5.949 1 89.81 344 PRO A C 1
ATOM 2542 O O . PRO A 1 344 ? -41.062 -5.5 -6.578 1 89.81 344 PRO A O 1
ATOM 2545 N N . ARG A 1 345 ? -43.031 -4.598 -6.449 1 92.5 345 ARG A N 1
ATOM 2546 C CA . ARG A 1 345 ? -43.656 -5.465 -7.449 1 92.5 345 ARG A CA 1
ATOM 2547 C C . ARG A 1 345 ? -43.125 -5.148 -8.844 1 92.5 345 ARG A C 1
ATOM 2549 O O . ARG A 1 345 ? -42.906 -6.055 -9.648 1 92.5 345 ARG A O 1
ATOM 2556 N N . TRP A 1 346 ? -42.875 -3.955 -9.148 1 93.75 346 TRP A N 1
ATOM 2557 C CA . TRP A 1 346 ? -42.25 -3.643 -10.438 1 93.75 346 TRP A CA 1
ATOM 2558 C C . TRP A 1 346 ? -40.844 -4.195 -10.516 1 93.75 346 TRP A C 1
ATOM 2560 O O . TRP A 1 346 ? -40.406 -4.691 -11.562 1 93.75 346 TRP A O 1
ATOM 2570 N N . ALA A 1 347 ? -40.156 -4.027 -9.422 1 95 347 ALA A N 1
ATOM 2571 C CA . ALA A 1 347 ? -38.812 -4.578 -9.367 1 95 347 ALA A CA 1
ATOM 2572 C C . ALA A 1 347 ? -38.812 -6.094 -9.539 1 95 347 ALA A C 1
ATOM 2574 O O . ALA A 1 347 ? -37.906 -6.664 -10.156 1 95 347 ALA A O 1
ATOM 2575 N N . THR A 1 348 ? -39.844 -6.75 -9.039 1 95.69 348 THR A N 1
ATOM 2576 C CA . THR A 1 348 ? -39.969 -8.195 -9.172 1 95.69 348 THR A CA 1
ATOM 2577 C C . THR A 1 348 ? -40.188 -8.586 -10.633 1 95.69 348 THR A C 1
ATOM 2579 O O . THR A 1 348 ? -39.594 -9.562 -11.102 1 95.69 348 THR A O 1
ATOM 2582 N N . LEU A 1 349 ? -40.875 -7.785 -11.328 1 95.88 349 LEU A N 1
ATOM 2583 C CA . LEU A 1 349 ? -41.125 -8.078 -12.734 1 95.88 349 LEU A CA 1
ATOM 2584 C C . LEU A 1 349 ? -39.844 -7.891 -13.57 1 95.88 349 LEU A C 1
ATOM 2586 O O . LEU A 1 349 ? -39.594 -8.672 -14.484 1 95.88 349 LEU A O 1
ATOM 2590 N N . VAL A 1 350 ? -39.188 -6.855 -13.242 1 95.69 350 VAL A N 1
ATOM 2591 C CA . VAL A 1 350 ? -37.906 -6.629 -13.945 1 95.69 350 VAL A CA 1
ATOM 2592 C C . VAL A 1 350 ? -36.969 -7.793 -13.68 1 95.69 350 VAL A C 1
ATOM 2594 O O . VAL A 1 350 ? -36.312 -8.289 -14.594 1 95.69 350 VAL A O 1
ATOM 2597 N N . THR A 1 351 ? -36.906 -8.227 -12.422 1 96.69 351 THR A N 1
ATOM 2598 C CA . THR A 1 351 ? -36.094 -9.375 -12.055 1 96.69 351 THR A CA 1
ATOM 2599 C C . THR A 1 351 ? -36.531 -10.617 -12.828 1 96.69 351 THR A C 1
ATOM 2601 O O . THR A 1 351 ? -35.688 -11.352 -13.359 1 96.69 351 THR A O 1
ATOM 2604 N N . PHE A 1 352 ? -37.812 -10.797 -12.945 1 97.44 352 PHE A N 1
ATOM 2605 C CA . PHE A 1 352 ? -38.375 -11.945 -13.648 1 97.44 352 PHE A CA 1
ATOM 2606 C C . PHE A 1 352 ? -37.938 -11.945 -15.109 1 97.44 352 PHE A C 1
ATOM 2608 O O . PHE A 1 352 ? -37.594 -12.992 -15.664 1 97.44 352 PHE A O 1
ATOM 2615 N N . LEU A 1 353 ? -37.906 -10.867 -15.68 1 96.62 353 LEU A N 1
ATOM 2616 C CA . LEU A 1 353 ? -37.5 -10.75 -17.078 1 96.62 353 LEU A CA 1
ATOM 2617 C C . LEU A 1 353 ? -36.031 -11.133 -17.25 1 96.62 353 LEU A C 1
ATOM 2619 O O . LEU A 1 353 ? -35.656 -11.781 -18.234 1 96.62 353 LEU A O 1
ATOM 2623 N N . ILE A 1 354 ? -35.219 -10.703 -16.328 1 95.19 354 ILE A N 1
ATOM 2624 C CA . ILE A 1 354 ? -33.812 -11.055 -16.375 1 95.19 354 ILE A CA 1
ATOM 2625 C C . ILE A 1 354 ? -33.625 -12.562 -16.203 1 95.19 354 ILE A C 1
ATOM 2627 O O . ILE A 1 354 ? -32.812 -13.188 -16.891 1 95.19 354 ILE A O 1
ATOM 2631 N N . VAL A 1 355 ? -34.438 -13.141 -15.32 1 95.69 355 VAL A N 1
ATOM 2632 C CA . VAL A 1 355 ? -34.406 -14.578 -15.07 1 95.69 355 VAL A CA 1
ATOM 2633 C C . VAL A 1 355 ? -34.75 -15.336 -16.344 1 95.69 355 VAL A C 1
ATOM 2635 O O . VAL A 1 355 ? -34.062 -16.281 -16.719 1 95.69 355 VAL A O 1
ATOM 2638 N N . LEU A 1 356 ? -35.781 -14.883 -17.031 1 95.94 356 LEU A N 1
ATOM 2639 C CA . LEU A 1 356 ? -36.188 -15.539 -18.266 1 95.94 356 LEU A CA 1
ATOM 2640 C C . LEU A 1 356 ? -35.094 -15.445 -19.328 1 95.94 356 LEU A C 1
ATOM 2642 O O . LEU A 1 356 ? -34.844 -16.406 -20.062 1 95.94 356 LEU A O 1
ATOM 2646 N N . GLY A 1 357 ? -34.531 -14.32 -19.391 1 93.44 357 GLY A N 1
ATOM 2647 C CA . GLY A 1 357 ? -33.406 -14.164 -20.312 1 93.44 357 GLY A CA 1
ATOM 2648 C C . GLY A 1 357 ? -32.25 -15.102 -20 1 93.44 357 GLY A C 1
ATOM 2649 O O . GLY A 1 357 ? -31.641 -15.648 -20.922 1 93.44 357 GLY A O 1
ATOM 2650 N N . THR A 1 358 ? -32.031 -15.352 -18.75 1 91.31 358 THR A N 1
ATOM 2651 C CA . THR A 1 358 ? -30.953 -16.234 -18.328 1 91.31 358 THR A CA 1
ATOM 2652 C C . THR A 1 358 ? -31.281 -17.688 -18.656 1 91.31 358 THR A C 1
ATOM 2654 O O . THR A 1 358 ? -30.438 -18.422 -19.156 1 91.31 358 THR A O 1
ATOM 2657 N N . VAL A 1 359 ? -32.469 -18.109 -18.375 1 92.12 359 VAL A N 1
ATOM 2658 C CA . VAL A 1 359 ? -32.906 -19.484 -18.594 1 92.12 359 VAL A CA 1
ATOM 2659 C C . VAL A 1 359 ? -32.844 -19.828 -20.078 1 92.12 359 VAL A C 1
ATOM 2661 O O . VAL A 1 359 ? -32.375 -20.906 -20.453 1 92.12 359 VAL A O 1
ATOM 2664 N N . TRP A 1 360 ? -33.094 -18.906 -20.875 1 92.88 360 TRP A N 1
ATOM 2665 C CA . TRP A 1 360 ? -33.219 -19.203 -22.297 1 92.88 360 TRP A CA 1
ATOM 2666 C C . TRP A 1 360 ? -31.906 -18.891 -23.016 1 92.88 360 TRP A C 1
ATOM 2668 O O . TRP A 1 360 ? -31.797 -19.125 -24.234 1 92.88 360 TRP A O 1
ATOM 2678 N N . SER A 1 361 ? -30.891 -18.391 -22.359 1 86.75 361 SER A N 1
ATOM 2679 C CA . SER A 1 361 ? -29.578 -18.188 -22.953 1 86.75 361 SER A CA 1
ATOM 2680 C C . SER A 1 361 ? -28.844 -19.516 -23.125 1 86.75 361 SER A C 1
ATOM 2682 O O . SER A 1 361 ? -27.984 -19.656 -23.984 1 86.75 361 SER A O 1
ATOM 2684 N N . GLY A 1 362 ? -29.016 -20.641 -22.406 1 72.44 362 GLY A N 1
ATOM 2685 C CA . GLY A 1 362 ? -28.562 -22 -22.594 1 72.44 362 GLY A CA 1
ATOM 2686 C C . GLY A 1 362 ? -27.219 -22.281 -21.953 1 72.44 362 GLY A C 1
ATOM 2687 O O . GLY A 1 362 ? -26.922 -23.422 -21.578 1 72.44 362 GLY A O 1
ATOM 2688 N N . ASP A 1 363 ? -26.219 -21.344 -21.969 1 68.19 363 ASP A N 1
ATOM 2689 C CA . ASP A 1 363 ? -24.891 -21.656 -21.453 1 68.19 363 ASP A CA 1
ATOM 2690 C C . ASP A 1 363 ? -24.844 -21.484 -19.938 1 68.19 363 ASP A C 1
ATOM 2692 O O . ASP A 1 363 ? -24.547 -20.406 -19.438 1 68.19 363 ASP A O 1
ATOM 2696 N N . ILE A 1 364 ? -24.969 -22.547 -19.172 1 69.5 364 ILE A N 1
ATOM 2697 C CA . ILE A 1 364 ? -25.172 -22.516 -17.734 1 69.5 364 ILE A CA 1
ATOM 2698 C C . ILE A 1 364 ? -23.812 -22.469 -17.031 1 69.5 364 ILE A C 1
ATOM 2700 O O . ILE A 1 364 ? -23.688 -21.891 -15.953 1 69.5 364 ILE A O 1
ATOM 2704 N N . THR A 1 365 ? -22.844 -22.969 -17.719 1 71.94 365 THR A N 1
ATOM 2705 C CA . THR A 1 365 ? -21.547 -23.094 -17.047 1 71.94 365 THR A CA 1
ATOM 2706 C C . THR A 1 365 ? -20.891 -21.719 -16.906 1 71.94 365 THR A C 1
ATOM 2708 O O . THR A 1 365 ? -20.391 -21.375 -15.828 1 71.94 365 THR A O 1
ATOM 2711 N N . PHE A 1 366 ? -20.969 -21 -17.906 1 74.12 366 PHE A N 1
ATOM 2712 C CA . PHE A 1 366 ? -20.344 -19.672 -17.875 1 74.12 366 PHE A CA 1
ATOM 2713 C C . PHE A 1 366 ? -21.094 -18.75 -16.922 1 74.12 366 PHE A C 1
ATOM 2715 O O . PHE A 1 366 ? -20.484 -18.047 -16.125 1 74.12 366 PHE A O 1
ATOM 2722 N N . VAL A 1 367 ? -22.359 -18.812 -16.922 1 76 367 VAL A N 1
ATOM 2723 C CA . VAL A 1 367 ? -23.203 -17.953 -16.094 1 76 367 VAL A CA 1
ATOM 2724 C C . VAL A 1 367 ? -22.984 -18.297 -14.617 1 76 367 VAL A C 1
ATOM 2726 O O . VAL A 1 367 ? -22.922 -17.391 -13.773 1 76 367 VAL A O 1
ATOM 2729 N N . SER A 1 368 ? -22.797 -19.5 -14.438 1 76.62 368 SER A N 1
ATOM 2730 C CA . SER A 1 368 ? -22.609 -19.922 -13.055 1 76.62 368 SER A CA 1
ATOM 2731 C C . SER A 1 368 ? -21.281 -19.406 -12.5 1 76.62 368 SER A C 1
ATOM 2733 O O . SER A 1 368 ? -21.203 -18.984 -11.344 1 76.62 368 SER A O 1
ATOM 2735 N N . THR A 1 369 ? -20.312 -19.438 -13.312 1 79.75 369 THR A N 1
ATOM 2736 C CA . THR A 1 369 ? -19 -18.953 -12.898 1 79.75 369 THR A CA 1
ATOM 2737 C C . THR A 1 369 ? -19.031 -17.453 -12.633 1 79.75 369 THR A C 1
ATOM 2739 O O . THR A 1 369 ? -18.516 -16.984 -11.617 1 79.75 369 THR A O 1
ATOM 2742 N N . VAL A 1 370 ? -19.703 -16.75 -13.445 1 83.19 370 VAL A N 1
ATOM 2743 C CA . VAL A 1 370 ? -19.781 -15.305 -13.312 1 83.19 370 VAL A CA 1
ATOM 2744 C C . VAL A 1 370 ? -20.547 -14.945 -12.047 1 83.19 370 VAL A C 1
ATOM 2746 O O . VAL A 1 370 ? -20.109 -14.094 -11.273 1 83.19 370 VAL A O 1
ATOM 2749 N N . VAL A 1 371 ? -21.578 -15.641 -11.852 1 81.94 371 VAL A N 1
ATOM 2750 C CA . VAL A 1 371 ? -22.422 -15.367 -10.688 1 81.94 371 VAL A CA 1
ATOM 2751 C C . VAL A 1 371 ? -21.656 -15.688 -9.406 1 81.94 371 VAL A C 1
ATOM 2753 O O . VAL A 1 371 ? -21.688 -14.906 -8.453 1 81.94 371 VAL A O 1
ATOM 2756 N N . GLY A 1 372 ? -21 -16.781 -9.445 1 83.25 372 GLY A N 1
ATOM 2757 C CA . GLY A 1 372 ? -20.203 -17.141 -8.281 1 83.25 372 GLY A CA 1
ATOM 2758 C C . GLY A 1 372 ? -19.141 -16.109 -7.938 1 83.25 372 GLY A C 1
ATOM 2759 O O . GLY A 1 372 ? -18.984 -15.742 -6.77 1 83.25 372 GLY A O 1
ATOM 2760 N N . ILE A 1 373 ? -18.516 -15.617 -8.922 1 89.25 373 ILE A N 1
ATOM 2761 C CA . ILE A 1 373 ? -17.453 -14.633 -8.719 1 89.25 373 ILE A CA 1
ATOM 2762 C C . ILE A 1 373 ? -18.062 -13.305 -8.266 1 89.25 373 ILE A C 1
ATOM 2764 O O . ILE A 1 373 ? -17.484 -12.617 -7.422 1 89.25 373 ILE A O 1
ATOM 2768 N N . CYS A 1 374 ? -19.234 -12.938 -8.758 1 89.19 374 CYS A N 1
ATOM 2769 C CA . CYS A 1 374 ? -19.891 -11.703 -8.352 1 89.19 374 CYS A CA 1
ATOM 2770 C C . CYS A 1 374 ? -20.203 -11.719 -6.863 1 89.19 374 CYS A C 1
ATOM 2772 O O . CYS A 1 374 ? -19.953 -10.727 -6.164 1 89.19 374 CYS A O 1
ATOM 2774 N N . PHE A 1 375 ? -20.641 -12.82 -6.43 1 87.31 375 PHE A N 1
ATOM 2775 C CA . PHE A 1 375 ? -20.969 -12.922 -5.012 1 87.31 375 PHE A CA 1
ATOM 2776 C C . PHE A 1 375 ? -19.688 -12.844 -4.168 1 87.31 375 PHE A C 1
ATOM 2778 O O . PHE A 1 375 ? -19.672 -12.211 -3.115 1 87.31 375 PHE A O 1
ATOM 2785 N N . LEU A 1 376 ? -18.734 -13.453 -4.676 1 89.25 376 LEU A N 1
ATOM 2786 C CA . LEU A 1 376 ? -17.469 -13.445 -3.955 1 89.25 376 LEU A CA 1
ATOM 2787 C C . LEU A 1 376 ? -16.891 -12.031 -3.871 1 89.25 376 LEU A C 1
ATOM 2789 O O . LEU A 1 376 ? -16.312 -11.656 -2.857 1 89.25 376 LEU A O 1
ATOM 2793 N N . VAL A 1 377 ? -17.062 -11.32 -4.902 1 92 377 VAL A N 1
ATOM 2794 C CA . VAL A 1 377 ? -16.594 -9.938 -4.922 1 92 377 VAL A CA 1
ATOM 2795 C C . VAL A 1 377 ? -17.359 -9.117 -3.889 1 92 377 VAL A C 1
ATOM 2797 O O . VAL A 1 377 ? -16.766 -8.312 -3.166 1 92 377 VAL A O 1
ATOM 2800 N N . VAL A 1 378 ? -18.578 -9.359 -3.795 1 90.44 378 VAL A N 1
ATOM 2801 C CA . VAL A 1 378 ? -19.391 -8.641 -2.816 1 90.44 378 VAL A CA 1
ATOM 2802 C C . VAL A 1 378 ? -18.938 -9 -1.404 1 90.44 378 VAL A C 1
ATOM 2804 O O . VAL A 1 378 ? -18.781 -8.125 -0.554 1 90.44 378 VAL A O 1
ATOM 2807 N N . TYR A 1 379 ? -18.688 -10.258 -1.21 1 91 379 TYR A N 1
ATOM 2808 C CA . TYR A 1 379 ? -18.188 -10.695 0.087 1 91 379 TYR A CA 1
ATOM 2809 C C . TYR A 1 379 ? -16.828 -10.055 0.392 1 91 379 TYR A C 1
ATOM 2811 O O . TYR A 1 379 ? -16.594 -9.594 1.511 1 91 379 TYR A O 1
ATOM 2819 N N . GLY A 1 380 ? -16.062 -10.117 -0.638 1 93.5 380 GLY A N 1
ATOM 2820 C CA . GLY A 1 380 ? -14.766 -9.469 -0.486 1 93.5 380 GLY A CA 1
ATOM 2821 C C . GLY A 1 380 ? -14.867 -8.008 -0.083 1 93.5 380 GLY A C 1
ATOM 2822 O O . GLY A 1 380 ? -14.156 -7.559 0.817 1 93.5 380 GLY A O 1
ATOM 2823 N N . TRP A 1 381 ? -15.812 -7.312 -0.651 1 93.06 381 TRP A N 1
ATOM 2824 C CA . TRP A 1 381 ? -15.953 -5.887 -0.377 1 93.06 381 TRP A CA 1
ATOM 2825 C C . TRP A 1 381 ? -16.516 -5.652 1.022 1 93.06 381 TRP A C 1
ATOM 2827 O O . TRP A 1 381 ? -16.172 -4.672 1.682 1 93.06 381 TRP A O 1
ATOM 2837 N N . ILE A 1 382 ? -17.344 -6.488 1.481 1 92.94 382 ILE A N 1
ATOM 2838 C CA . ILE A 1 382 ? -17.875 -6.363 2.836 1 92.94 382 ILE A CA 1
ATOM 2839 C C . ILE A 1 382 ? -16.75 -6.547 3.85 1 92.94 382 ILE A C 1
ATOM 2841 O O . ILE A 1 382 ? -16.672 -5.812 4.836 1 92.94 382 ILE A O 1
ATOM 2845 N N . ASN A 1 383 ? -15.922 -7.465 3.562 1 95.19 383 ASN A N 1
ATOM 2846 C CA . ASN A 1 383 ? -14.758 -7.668 4.418 1 95.19 383 ASN A CA 1
ATOM 2847 C C . ASN A 1 383 ? -13.82 -6.465 4.387 1 95.19 383 ASN A C 1
ATOM 2849 O O . ASN A 1 383 ? -13.32 -6.039 5.426 1 95.19 383 ASN A O 1
ATOM 2853 N N . VAL A 1 384 ? -13.656 -5.941 3.225 1 94.31 384 VAL A N 1
ATOM 2854 C CA . VAL A 1 384 ? -12.797 -4.77 3.088 1 94.31 384 VAL A CA 1
ATOM 2855 C C . VAL A 1 384 ? -13.414 -3.582 3.82 1 94.31 384 VAL A C 1
ATOM 2857 O O . VAL A 1 384 ? -12.703 -2.795 4.449 1 94.31 384 VAL A O 1
ATOM 2860 N N . ALA A 1 385 ? -14.703 -3.455 3.74 1 91.88 385 ALA A N 1
ATOM 2861 C CA . ALA A 1 385 ? -15.414 -2.379 4.43 1 91.88 385 ALA A CA 1
ATOM 2862 C C . ALA A 1 385 ? -15.164 -2.438 5.934 1 91.88 385 ALA A C 1
ATOM 2864 O O . ALA A 1 385 ? -14.812 -1.43 6.551 1 91.88 385 ALA A O 1
ATOM 2865 N N . ALA A 1 386 ? -15.336 -3.609 6.484 1 91.75 386 ALA A N 1
ATOM 2866 C CA . ALA A 1 386 ? -15.109 -3.766 7.918 1 91.75 386 ALA A CA 1
ATOM 2867 C C . ALA A 1 386 ? -13.648 -3.518 8.273 1 91.75 386 ALA A C 1
ATOM 2869 O O . ALA A 1 386 ? -13.344 -2.879 9.281 1 91.75 386 ALA A O 1
ATOM 2870 N N . PHE A 1 387 ? -12.758 -3.973 7.465 1 92.25 387 PHE A N 1
ATOM 2871 C CA . PHE A 1 387 ? -11.328 -3.779 7.672 1 92.25 387 PHE A CA 1
ATOM 2872 C C . PHE A 1 387 ? -10.969 -2.299 7.645 1 92.25 387 PHE A C 1
ATOM 2874 O O . PHE A 1 387 ? -10.258 -1.809 8.523 1 92.25 387 PHE A O 1
ATOM 2881 N N . PHE A 1 388 ? -11.516 -1.608 6.605 1 90.06 388 PHE A N 1
ATOM 2882 C CA . PHE A 1 388 ? -11.219 -0.188 6.457 1 90.06 388 PHE A CA 1
ATOM 2883 C C . PHE A 1 388 ? -11.812 0.612 7.609 1 90.06 388 PHE A C 1
ATOM 2885 O O . PHE A 1 388 ? -11.195 1.565 8.094 1 90.06 388 PHE A O 1
ATOM 2892 N N . GLU A 1 389 ? -12.953 0.248 8.062 1 87.06 389 GLU A N 1
ATOM 2893 C CA . GLU A 1 389 ? -13.578 0.952 9.18 1 87.06 389 GLU A CA 1
ATOM 2894 C C . GLU A 1 389 ? -12.766 0.795 10.461 1 87.06 389 GLU A C 1
ATOM 2896 O O . GLU A 1 389 ? -12.594 1.753 11.219 1 87.06 389 GLU A O 1
ATOM 2901 N N . ARG A 1 390 ? -12.258 -0.303 10.648 1 85.38 390 ARG A N 1
ATOM 2902 C CA . ARG A 1 390 ? -11.445 -0.546 11.836 1 85.38 390 ARG A CA 1
ATOM 2903 C C . ARG A 1 390 ? -10.102 0.169 11.734 1 85.38 390 ARG A C 1
ATOM 2905 O O . ARG A 1 390 ? -9.617 0.729 12.719 1 85.38 390 ARG A O 1
ATOM 2912 N N . MET A 1 391 ? -9.617 0.11 10.547 1 84 391 MET A N 1
ATOM 2913 C CA . MET A 1 391 ? -8.312 0.737 10.352 1 84 391 MET A CA 1
ATOM 2914 C C . MET A 1 391 ? -8.422 2.256 10.422 1 84 391 MET A C 1
ATOM 2916 O O . MET A 1 391 ? -7.484 2.932 10.859 1 84 391 MET A O 1
ATOM 2920 N N . SER A 1 392 ? -9.5 2.811 9.969 1 83.06 392 SER A N 1
ATOM 2921 C CA . SER A 1 392 ? -9.711 4.254 10.008 1 83.06 392 SER A CA 1
ATOM 2922 C C . SER A 1 392 ? -9.852 4.754 11.445 1 83.06 392 SER A C 1
ATOM 2924 O O . SER A 1 392 ? -9.531 5.906 11.742 1 83.06 392 SER A O 1
ATOM 2926 N N . GLY A 1 393 ? -10.336 3.914 12.375 1 74.88 393 GLY A N 1
ATOM 2927 C CA . GLY A 1 393 ? -10.484 4.297 13.773 1 74.88 393 GLY A CA 1
ATOM 2928 C C . GLY A 1 393 ? -11.469 5.434 13.977 1 74.88 393 GLY A C 1
ATOM 2929 O O . GLY A 1 393 ? -11.25 6.309 14.812 1 74.88 393 GLY A O 1
ATOM 2930 N N . ASN A 1 394 ? -12.445 5.52 13.195 1 73.88 394 ASN A N 1
ATOM 2931 C CA . ASN A 1 394 ? -13.461 6.559 13.352 1 73.88 394 ASN A CA 1
ATOM 2932 C C . ASN A 1 394 ? -14.195 6.43 14.68 1 73.88 394 ASN A C 1
ATOM 2934 O O . ASN A 1 394 ? -14.664 5.344 15.031 1 73.88 394 ASN A O 1
ATOM 2938 N N . PRO A 1 395 ? -14.148 7.516 15.445 1 71.88 395 PRO A N 1
ATOM 2939 C CA . PRO A 1 395 ? -14.836 7.461 16.734 1 71.88 395 PRO A CA 1
ATOM 2940 C C . PRO A 1 395 ? -16.328 7.121 16.594 1 71.88 395 PRO A C 1
ATOM 2942 O O . PRO A 1 395 ? -16.953 6.707 17.578 1 71.88 395 PRO A O 1
ATOM 2945 N N . SER A 1 396 ? -16.812 7.316 15.422 1 72.44 396 SER A N 1
ATOM 2946 C CA . SER A 1 396 ? -18.219 6.992 15.211 1 72.44 396 SER A CA 1
ATOM 2947 C C . SER A 1 396 ? -18.422 5.492 15 1 72.44 396 SER A C 1
ATOM 2949 O O . SER A 1 396 ? -19.531 4.988 15.086 1 72.44 396 SER A O 1
ATOM 2951 N N . PHE A 1 397 ? -17.375 4.801 14.727 1 75.25 397 PHE A N 1
ATOM 2952 C CA . PHE A 1 397 ? -17.469 3.355 14.547 1 75.25 397 PHE A CA 1
ATOM 2953 C C . PHE A 1 397 ? -17.344 2.641 15.891 1 75.25 397 PHE A C 1
ATOM 2955 O O . PHE A 1 397 ? -16.25 2.352 16.359 1 75.25 397 PHE A O 1
ATOM 2962 N N . ARG A 1 398 ? -18.469 2.439 16.5 1 75.25 398 ARG A N 1
ATOM 2963 C CA . ARG A 1 398 ? -18.562 1.827 17.828 1 75.25 398 ARG A CA 1
ATOM 2964 C C . ARG A 1 398 ? -19.406 0.563 17.781 1 75.25 398 ARG A C 1
ATOM 2966 O O . ARG A 1 398 ? -20.438 0.481 18.469 1 75.25 398 ARG A O 1
ATOM 2973 N N . PRO A 1 399 ? -18.812 -0.406 17.078 1 75.81 399 PRO A N 1
ATOM 2974 C CA . PRO A 1 399 ? -19.609 -1.634 17 1 75.81 399 PRO A CA 1
ATOM 2975 C C . PRO A 1 399 ? -19.719 -2.332 18.359 1 75.81 399 PRO A C 1
ATOM 2977 O O . PRO A 1 399 ? -18.797 -2.264 19.172 1 75.81 399 PRO A O 1
ATOM 2980 N N . THR A 1 400 ? -20.844 -2.902 18.531 1 74.69 400 THR A N 1
ATOM 2981 C CA . THR A 1 400 ? -21.016 -3.676 19.75 1 74.69 400 THR A CA 1
ATOM 2982 C C . THR A 1 400 ? -20.297 -5.02 19.656 1 74.69 400 THR A C 1
ATOM 2984 O O . THR A 1 400 ? -19.797 -5.539 20.656 1 74.69 400 THR A O 1
ATOM 2987 N N . PHE A 1 401 ? -20.312 -5.469 18.422 1 78.31 401 PHE A N 1
ATOM 2988 C CA . PHE A 1 401 ? -19.5 -6.645 18.141 1 78.31 401 PHE A CA 1
ATOM 2989 C C . PHE A 1 401 ? -18.094 -6.242 17.719 1 78.31 401 PHE A C 1
ATOM 2991 O O . PHE A 1 401 ? -17.906 -5.625 16.672 1 78.31 401 PHE A O 1
ATOM 2998 N N . ARG A 1 402 ? -17.125 -6.59 18.578 1 72.19 402 ARG A N 1
ATOM 2999 C CA . ARG A 1 402 ? -15.773 -6.098 18.312 1 72.19 402 ARG A CA 1
ATOM 3000 C C . ARG A 1 402 ? -14.898 -7.188 17.719 1 72.19 402 ARG A C 1
ATOM 3002 O O . ARG A 1 402 ? -14.406 -8.07 18.422 1 72.19 402 ARG A O 1
ATOM 3009 N N . GLY A 1 403 ? -14.93 -7.184 16.391 1 77.25 403 GLY A N 1
ATOM 3010 C CA . GLY A 1 403 ? -14.031 -8.109 15.719 1 77.25 403 GLY A CA 1
ATOM 3011 C C . GLY A 1 403 ? -12.648 -7.52 15.477 1 77.25 403 GLY A C 1
ATOM 3012 O O . GLY A 1 403 ? -12.477 -6.301 15.516 1 77.25 403 GLY A O 1
ATOM 3013 N N . HIS A 1 404 ? -11.68 -8.344 15.43 1 84.81 404 HIS A N 1
ATOM 3014 C CA . HIS A 1 404 ? -10.312 -7.922 15.125 1 84.81 404 HIS A CA 1
ATOM 3015 C C . HIS A 1 404 ? -10.148 -7.633 13.641 1 84.81 404 HIS A C 1
ATOM 3017 O O . HIS A 1 404 ? -10.742 -8.312 12.797 1 84.81 404 HIS A O 1
ATOM 3023 N N . TRP A 1 405 ? -9.477 -6.637 13.312 1 87.19 405 TRP A N 1
ATOM 3024 C CA . TRP A 1 405 ? -9.273 -6.211 11.93 1 87.19 405 TRP A CA 1
ATOM 3025 C C . TRP A 1 405 ? -8.664 -7.332 11.094 1 87.19 405 TRP A C 1
ATOM 3027 O O . TRP A 1 405 ? -8.906 -7.418 9.891 1 87.19 405 TRP A O 1
ATOM 3037 N N . ALA A 1 406 ? -7.941 -8.305 11.672 1 91.94 406 ALA A N 1
ATOM 3038 C CA . ALA A 1 406 ? -7.25 -9.383 10.969 1 91.94 406 ALA A CA 1
ATOM 3039 C C . ALA A 1 406 ? -8.242 -10.367 10.367 1 91.94 406 ALA A C 1
ATOM 3041 O O . ALA A 1 406 ? -7.973 -10.969 9.32 1 91.94 406 ALA A O 1
ATOM 3042 N N . ILE A 1 407 ? -9.367 -10.5 11 1 93 407 ILE A N 1
ATOM 3043 C CA . ILE A 1 407 ? -10.375 -11.422 10.516 1 93 407 ILE A CA 1
ATOM 3044 C C . ILE A 1 407 ? -10.977 -10.898 9.211 1 93 407 ILE A C 1
ATOM 3046 O O . ILE A 1 407 ? -11.156 -11.656 8.258 1 93 407 ILE A O 1
ATOM 3050 N N . SER A 1 408 ? -11.219 -9.609 9.227 1 94 408 SER A N 1
ATOM 3051 C CA . SER A 1 408 ? -11.789 -9 8.016 1 94 408 SER A CA 1
ATOM 3052 C C . SER A 1 408 ? -10.781 -9.016 6.871 1 94 408 SER A C 1
ATOM 3054 O O . SER A 1 408 ? -11.148 -9.266 5.723 1 94 408 SER A O 1
ATOM 3056 N N . LEU A 1 409 ? -9.57 -8.781 7.184 1 94.56 409 LEU A N 1
ATOM 3057 C CA . LEU A 1 409 ? -8.539 -8.844 6.152 1 94.56 409 LEU A CA 1
ATOM 3058 C C . LEU A 1 409 ? -8.398 -10.258 5.613 1 94.56 409 LEU A C 1
ATOM 3060 O O . LEU A 1 409 ? -8.25 -10.461 4.406 1 94.56 409 LEU A O 1
ATOM 3064 N N . TYR A 1 410 ? -8.359 -11.195 6.539 1 94.06 410 TYR A N 1
ATOM 3065 C CA . TYR A 1 410 ? -8.297 -12.602 6.164 1 94.06 410 TYR A CA 1
ATOM 3066 C C . TYR A 1 410 ? -9.43 -12.953 5.199 1 94.06 410 TYR A C 1
ATOM 3068 O O . TYR A 1 410 ? -9.195 -13.578 4.164 1 94.06 410 TYR A O 1
ATOM 3076 N N . GLY A 1 411 ? -10.641 -12.547 5.488 1 93.31 411 GLY A N 1
ATOM 3077 C CA . GLY A 1 411 ? -11.773 -12.812 4.621 1 93.31 411 GLY A CA 1
ATOM 3078 C C . GLY A 1 411 ? -11.641 -12.18 3.25 1 93.31 411 GLY A C 1
ATOM 3079 O O . GLY A 1 411 ? -11.961 -12.812 2.238 1 93.31 411 GLY A O 1
ATOM 3080 N N . ALA A 1 412 ? -11.18 -10.961 3.229 1 94.94 412 ALA A N 1
ATOM 3081 C CA . ALA A 1 412 ? -11.008 -10.258 1.961 1 94.94 412 ALA A CA 1
ATOM 3082 C C . ALA A 1 412 ? -9.969 -10.945 1.085 1 94.94 412 ALA A C 1
ATOM 3084 O O . ALA A 1 412 ? -10.203 -11.18 -0.103 1 94.94 412 ALA A O 1
ATOM 3085 N N . LEU A 1 413 ? -8.836 -11.352 1.64 1 92.25 413 LEU A N 1
ATOM 3086 C CA . LEU A 1 413 ? -7.746 -11.977 0.895 1 92.25 413 LEU A CA 1
ATOM 3087 C C . LEU A 1 413 ? -8.148 -13.367 0.413 1 92.25 413 LEU A C 1
ATOM 3089 O O . LEU A 1 413 ? -7.805 -13.766 -0.702 1 92.25 413 LEU A O 1
ATOM 3093 N N . LEU A 1 414 ? -8.812 -14.055 1.273 1 88.81 414 LEU A N 1
ATOM 3094 C CA . LEU A 1 414 ? -9.25 -15.391 0.886 1 88.81 414 LEU A CA 1
ATOM 3095 C C . LEU A 1 414 ? -10.289 -15.328 -0.227 1 88.81 414 LEU A C 1
ATOM 3097 O O . LEU A 1 414 ? -10.305 -16.172 -1.124 1 88.81 414 LEU A O 1
ATOM 3101 N N . ALA A 1 415 ? -11.195 -14.328 -0.143 1 90.31 415 ALA A N 1
ATOM 3102 C CA . ALA A 1 415 ? -12.148 -14.148 -1.23 1 90.31 415 ALA A CA 1
ATOM 3103 C C . ALA A 1 415 ? -11.438 -13.859 -2.549 1 90.31 415 ALA A C 1
ATOM 3105 O O . ALA A 1 415 ? -11.781 -14.422 -3.586 1 90.31 415 ALA A O 1
ATOM 3106 N N . LEU A 1 416 ? -10.469 -13.062 -2.492 1 89.81 416 LEU A N 1
ATOM 3107 C CA . LEU A 1 416 ? -9.688 -12.75 -3.684 1 89.81 416 LEU A CA 1
ATOM 3108 C C . LEU A 1 416 ? -8.961 -13.984 -4.203 1 89.81 416 LEU A C 1
ATOM 3110 O O . LEU A 1 416 ? -8.93 -14.227 -5.41 1 89.81 416 LEU A O 1
ATOM 3114 N N . ALA A 1 417 ? -8.422 -14.766 -3.291 1 87 417 ALA A N 1
ATOM 3115 C CA . ALA A 1 417 ? -7.707 -15.984 -3.668 1 87 417 ALA A CA 1
ATOM 3116 C C . ALA A 1 417 ? -8.641 -16.969 -4.352 1 87 417 ALA A C 1
ATOM 3118 O O . ALA A 1 417 ? -8.266 -17.609 -5.344 1 87 417 ALA A O 1
ATOM 3119 N N . VAL A 1 418 ? -9.828 -17.062 -3.854 1 87 418 VAL A N 1
ATOM 3120 C CA . VAL A 1 418 ? -10.797 -17.984 -4.414 1 87 418 VAL A CA 1
ATOM 3121 C C . VAL A 1 418 ? -11.227 -17.516 -5.805 1 87 418 VAL A C 1
ATOM 3123 O O . VAL A 1 418 ? -11.438 -18.328 -6.703 1 87 418 VAL A O 1
ATOM 3126 N N . ILE A 1 419 ? -11.32 -16.234 -6.016 1 89.44 419 ILE A N 1
ATOM 3127 C CA . ILE A 1 419 ? -11.633 -15.688 -7.332 1 89.44 419 ILE A CA 1
ATOM 3128 C C . ILE A 1 419 ? -10.547 -16.094 -8.328 1 89.44 419 ILE A C 1
ATOM 3130 O O . ILE A 1 419 ? -10.859 -16.516 -9.445 1 89.44 419 ILE A O 1
ATOM 3134 N N . GLY A 1 420 ? -9.297 -16.047 -7.898 1 85 420 GLY A N 1
ATOM 3135 C CA . GLY A 1 420 ? -8.188 -16.484 -8.742 1 85 420 GLY A CA 1
ATOM 3136 C C . GLY A 1 420 ? -8.242 -17.969 -9.078 1 85 420 GLY A C 1
ATOM 3137 O O . GLY A 1 420 ? -7.883 -18.359 -10.188 1 85 420 GLY A O 1
ATOM 3138 N N . LEU A 1 421 ? -8.742 -18.797 -8.141 1 79.62 421 LEU A N 1
ATOM 3139 C CA . LEU A 1 421 ? -8.828 -20.234 -8.328 1 79.62 421 LEU A CA 1
ATOM 3140 C C . LEU A 1 421 ? -9.961 -20.594 -9.281 1 79.62 421 LEU A C 1
ATOM 3142 O O . LEU A 1 421 ? -9.883 -21.594 -10 1 79.62 421 LEU A O 1
ATOM 3146 N N . PHE A 1 422 ? -11.07 -19.75 -9.266 1 80.5 422 PHE A N 1
ATOM 3147 C CA . PHE A 1 422 ? -12.164 -19.969 -10.211 1 80.5 422 PHE A CA 1
ATOM 3148 C C . PHE A 1 422 ? -11.703 -19.672 -11.641 1 80.5 422 PHE A C 1
ATOM 3150 O O . PHE A 1 422 ? -11.602 -20.578 -12.461 1 80.5 422 PHE A O 1
ATOM 3157 N N . ASN A 1 423 ? -11.602 -18.516 -11.977 1 84.81 423 ASN A N 1
ATOM 3158 C CA . ASN A 1 423 ? -11.141 -18.016 -13.273 1 84.81 423 ASN A CA 1
ATOM 3159 C C . ASN A 1 423 ? -10.617 -16.578 -13.164 1 84.81 423 ASN A C 1
ATOM 3161 O O . ASN A 1 423 ? -11.398 -15.648 -12.961 1 84.81 423 ASN A O 1
ATOM 3165 N N . VAL A 1 424 ? -9.359 -16.438 -13.305 1 84.69 424 VAL A N 1
ATOM 3166 C CA . VAL A 1 424 ? -8.695 -15.156 -13.102 1 84.69 424 VAL A CA 1
ATOM 3167 C C . VAL A 1 424 ? -9.219 -14.133 -14.109 1 84.69 424 VAL A C 1
ATOM 3169 O O . VAL A 1 424 ? -9.43 -12.969 -13.773 1 84.69 424 VAL A O 1
ATOM 3172 N N . TRP A 1 425 ? -9.523 -14.586 -15.281 1 86.94 425 TRP A N 1
ATOM 3173 C CA . TRP A 1 425 ? -9.938 -13.656 -16.328 1 86.94 425 TRP A CA 1
ATOM 3174 C C . TRP A 1 425 ? -11.352 -13.156 -16.078 1 86.94 425 TRP A C 1
ATOM 3176 O O . TRP A 1 425 ? -11.625 -11.961 -16.219 1 86.94 425 TRP A O 1
ATOM 3186 N N . VAL A 1 426 ? -12.195 -14.109 -15.695 1 88.44 426 VAL A N 1
ATOM 3187 C CA . VAL A 1 426 ? -13.555 -13.695 -15.367 1 88.44 426 VAL A CA 1
ATOM 3188 C C . VAL A 1 426 ? -13.539 -12.812 -14.125 1 88.44 426 VAL A C 1
ATOM 3190 O O . VAL A 1 426 ? -14.289 -11.828 -14.039 1 88.44 426 VAL A O 1
ATOM 3193 N N . GLY A 1 427 ? -12.672 -13.234 -13.227 1 91.81 427 GLY A N 1
ATOM 3194 C CA . GLY A 1 427 ? -12.539 -12.414 -12.031 1 91.81 427 GLY A CA 1
ATOM 3195 C C . GLY A 1 427 ? -12.117 -10.992 -12.32 1 91.81 427 GLY A C 1
ATOM 3196 O O . GLY A 1 427 ? -12.695 -10.039 -11.797 1 91.81 427 GLY A O 1
ATOM 3197 N N . LEU A 1 428 ? -11.188 -10.758 -13.227 1 91.12 428 LEU A N 1
ATOM 3198 C CA . LEU A 1 428 ? -10.711 -9.43 -13.609 1 91.12 428 LEU A CA 1
ATOM 3199 C C . LEU A 1 428 ? -11.797 -8.656 -14.359 1 91.12 428 LEU A C 1
ATOM 3201 O O . LEU A 1 428 ? -11.922 -7.441 -14.195 1 91.12 428 LEU A O 1
ATOM 3205 N N . GLY A 1 429 ? -12.508 -9.445 -15.141 1 92.31 429 GLY A N 1
ATOM 3206 C CA . GLY A 1 429 ? -13.617 -8.812 -15.844 1 92.31 429 GLY A CA 1
ATOM 3207 C C . GLY A 1 429 ? -14.688 -8.273 -14.906 1 92.31 429 GLY A C 1
ATOM 3208 O O . GLY A 1 429 ? -15.164 -7.156 -15.078 1 92.31 429 GLY A O 1
ATOM 3209 N N . VAL A 1 430 ? -14.992 -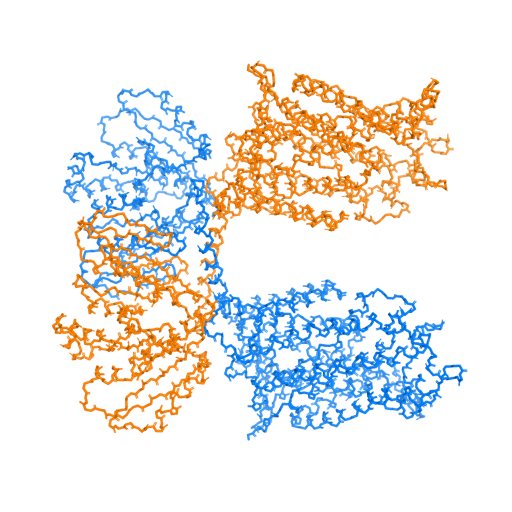9.07 -13.891 1 92.94 430 VAL A N 1
ATOM 3210 C CA . VAL A 1 430 ? -16.031 -8.68 -12.938 1 92.94 430 VAL A CA 1
ATOM 3211 C C . VAL A 1 430 ? -15.531 -7.5 -12.102 1 92.94 430 VAL A C 1
ATOM 3213 O O . VAL A 1 430 ? -16.25 -6.527 -11.898 1 92.94 430 VAL A O 1
ATOM 3216 N N . LEU A 1 431 ? -14.352 -7.559 -11.656 1 93.69 431 LEU A N 1
ATOM 3217 C CA . LEU A 1 431 ? -13.773 -6.461 -10.883 1 93.69 431 LEU A CA 1
ATOM 3218 C C . LEU A 1 431 ? -13.641 -5.207 -11.742 1 93.69 431 LEU A C 1
ATOM 3220 O O . LEU A 1 431 ? -13.898 -4.098 -11.266 1 93.69 431 LEU A O 1
ATOM 3224 N N . GLY A 1 432 ? -13.195 -5.422 -13.008 1 92.75 432 GLY A N 1
ATOM 3225 C CA . GLY A 1 432 ? -13.117 -4.297 -13.93 1 92.75 432 GLY A CA 1
ATOM 3226 C C . GLY A 1 432 ? -14.453 -3.627 -14.172 1 92.75 432 GLY A C 1
ATOM 3227 O O . GLY A 1 432 ? -14.539 -2.398 -14.195 1 92.75 432 GLY A O 1
ATOM 3228 N N . SER A 1 433 ? -15.484 -4.469 -14.305 1 93.62 433 SER A N 1
ATOM 3229 C CA . SER A 1 433 ? -16.828 -3.922 -14.5 1 93.62 433 SER A CA 1
ATOM 3230 C C . SER A 1 433 ? -17.297 -3.158 -13.273 1 93.62 433 SER A C 1
ATOM 3232 O O . SER A 1 433 ? -17.969 -2.129 -13.391 1 93.62 433 SER A O 1
ATOM 3234 N N . GLN A 1 434 ? -16.984 -3.67 -12.172 1 93.75 434 GLN A N 1
ATOM 3235 C CA . GLN A 1 434 ? -17.344 -2.996 -10.93 1 93.75 434 GLN A CA 1
ATOM 3236 C C . GLN A 1 434 ? -16.656 -1.641 -10.812 1 93.75 434 GLN A C 1
ATOM 3238 O O . GLN A 1 434 ? -17.281 -0.649 -10.43 1 93.75 434 GLN A O 1
ATOM 3243 N N . LEU A 1 435 ? -15.438 -1.556 -11.141 1 91.56 435 LEU A N 1
ATOM 3244 C CA . LEU A 1 435 ? -14.68 -0.308 -11.078 1 91.56 435 LEU A CA 1
ATOM 3245 C C . LEU A 1 435 ? -15.18 0.682 -12.125 1 91.56 435 LEU A C 1
ATOM 3247 O O . LEU A 1 435 ? -15.219 1.889 -11.875 1 91.56 435 LEU A O 1
ATOM 3251 N N . LEU A 1 436 ? -15.594 0.104 -13.273 1 93 436 LEU A N 1
ATOM 3252 C CA . LEU A 1 436 ? -16.156 0.96 -14.305 1 93 436 LEU A CA 1
ATOM 3253 C C . LEU A 1 436 ? -17.484 1.566 -13.836 1 93 436 LEU A C 1
ATOM 3255 O O . LEU A 1 436 ? -17.734 2.758 -14.039 1 93 436 LEU A O 1
ATOM 3259 N N . LEU A 1 437 ? -18.281 0.725 -13.25 1 93.44 437 LEU A N 1
ATOM 3260 C CA . LEU A 1 437 ? -19.547 1.218 -12.711 1 93.44 437 LEU A CA 1
ATOM 3261 C C . LEU A 1 437 ? -19.297 2.268 -11.625 1 93.44 437 LEU A C 1
ATOM 3263 O O . LEU A 1 437 ? -20 3.279 -11.57 1 93.44 437 LEU A O 1
ATOM 3267 N N . PHE A 1 438 ? -18.297 2.1 -10.867 1 91.12 438 PHE A N 1
ATOM 3268 C CA . PHE A 1 438 ? -17.938 3.053 -9.828 1 91.12 438 PHE A CA 1
ATOM 3269 C C . PHE A 1 438 ? -17.531 4.391 -10.438 1 91.12 438 PHE A C 1
ATOM 3271 O O . PHE A 1 438 ? -17.984 5.445 -10 1 91.12 438 PHE A O 1
ATOM 3278 N N . TRP A 1 439 ? -16.75 4.23 -11.398 1 90.62 439 TRP A N 1
ATOM 3279 C CA . TRP A 1 439 ? -16.281 5.441 -12.055 1 90.62 439 TRP A CA 1
ATOM 3280 C C . TRP A 1 439 ? -17.453 6.211 -12.68 1 90.62 439 TRP A C 1
ATOM 3282 O O . TRP A 1 439 ? -17.516 7.438 -12.57 1 90.62 439 TRP A O 1
ATOM 3292 N N . LEU A 1 440 ? -18.391 5.527 -13.258 1 90.69 440 LEU A N 1
ATOM 3293 C CA . LEU A 1 440 ? -19.531 6.152 -13.898 1 90.69 440 LEU A CA 1
ATOM 3294 C C . LEU A 1 440 ? -20.453 6.801 -12.859 1 90.69 440 LEU A C 1
ATOM 3296 O O . LEU A 1 440 ? -20.938 7.914 -13.07 1 90.69 440 LEU A O 1
ATOM 3300 N N . LEU A 1 441 ? -20.609 6.16 -11.75 1 91.31 441 LEU A N 1
ATOM 3301 C CA . LEU A 1 441 ? -21.469 6.695 -10.703 1 91.31 441 LEU A CA 1
ATOM 3302 C C . LEU A 1 441 ? -20.828 7.887 -10.016 1 91.31 441 LEU A C 1
ATOM 3304 O O . LEU A 1 441 ? -21.5 8.836 -9.633 1 91.31 441 LEU A O 1
ATOM 3308 N N . LEU A 1 442 ? -19.516 7.801 -9.828 1 87.19 442 LEU A N 1
ATOM 3309 C CA . LEU A 1 442 ? -18.797 8.906 -9.211 1 87.19 442 LEU A CA 1
ATOM 3310 C C . LEU A 1 442 ? -18.859 10.156 -10.094 1 87.19 442 LEU A C 1
ATOM 3312 O O . LEU A 1 442 ? -19.062 11.258 -9.586 1 87.19 442 LEU A O 1
ATOM 3316 N N . LYS A 1 443 ? -18.75 10.008 -11.312 1 85.06 443 LYS A N 1
ATOM 3317 C CA . LYS A 1 443 ? -18.719 11.125 -12.258 1 85.06 443 LYS A CA 1
ATOM 3318 C C . LYS A 1 443 ? -20.109 11.711 -12.461 1 85.06 443 LYS A C 1
ATOM 3320 O O . LYS A 1 443 ? -20.281 12.938 -12.477 1 85.06 443 LYS A O 1
ATOM 3325 N N . TYR A 1 444 ? -21.125 10.891 -12.469 1 81.31 444 TYR A N 1
ATOM 3326 C CA . TYR A 1 444 ? -22.406 11.375 -12.945 1 81.31 444 TYR A CA 1
ATOM 3327 C C . TYR A 1 444 ? -23.391 11.523 -11.789 1 81.31 444 TYR A C 1
ATOM 3329 O O . TYR A 1 444 ? -24.359 12.281 -11.883 1 81.31 444 TYR A O 1
ATOM 3337 N N . ARG A 1 445 ? -23.141 10.836 -10.664 1 79.12 445 ARG A N 1
ATOM 3338 C CA . ARG A 1 445 ? -24.156 10.859 -9.625 1 79.12 445 ARG A CA 1
ATOM 3339 C C . ARG A 1 445 ? -23.625 11.469 -8.336 1 79.12 445 ARG A C 1
ATOM 3341 O O . ARG A 1 445 ? -24.391 12.062 -7.562 1 79.12 445 ARG A O 1
ATOM 3348 N N . ALA A 1 446 ? -22.375 11.297 -8.062 1 74.31 446 ALA A N 1
ATOM 3349 C CA . ALA A 1 446 ? -21.844 11.742 -6.777 1 74.31 446 ALA A CA 1
ATOM 3350 C C . ALA A 1 446 ? -21.062 13.039 -6.926 1 74.31 446 ALA A C 1
ATOM 3352 O O . ALA A 1 446 ? -20.391 13.477 -5.992 1 74.31 446 ALA A O 1
ATOM 3353 N N . GLY A 1 447 ? -21.125 13.781 -8.062 1 72.19 447 GLY A N 1
ATOM 3354 C CA . GLY A 1 447 ? -20.453 15.055 -8.25 1 72.19 447 GLY A CA 1
ATOM 3355 C C . GLY A 1 447 ? -18.938 14.953 -8.141 1 72.19 447 GLY A C 1
ATOM 3356 O O . GLY A 1 447 ? -18.281 15.898 -7.719 1 72.19 447 GLY A O 1
ATOM 3357 N N . GLY A 1 448 ? -18.453 13.719 -8.258 1 69.69 448 GLY A N 1
ATOM 3358 C CA . GLY A 1 448 ? -17.016 13.516 -8.258 1 69.69 448 GLY A CA 1
ATOM 3359 C C . GLY A 1 448 ? -16.422 13.445 -6.867 1 69.69 448 GLY A C 1
ATOM 3360 O O . GLY A 1 448 ? -15.195 13.492 -6.707 1 69.69 448 GLY A O 1
ATOM 3361 N N . ARG A 1 449 ? -17.203 13.438 -5.793 1 75.31 449 ARG A N 1
ATOM 3362 C CA . ARG A 1 449 ? -16.656 13.43 -4.441 1 75.31 449 ARG A CA 1
ATOM 3363 C C . ARG A 1 449 ? -16.891 12.078 -3.766 1 75.31 449 ARG A C 1
ATOM 3365 O O . ARG A 1 449 ? -17.969 11.508 -3.861 1 75.31 449 ARG A O 1
ATOM 3372 N N . LEU A 1 450 ? -15.781 11.617 -3.213 1 80.94 450 LEU A N 1
ATOM 3373 C CA . LEU A 1 450 ? -15.852 10.359 -2.486 1 80.94 450 LEU A CA 1
ATOM 3374 C C . LEU A 1 450 ? -16.391 10.57 -1.073 1 80.94 450 LEU A C 1
ATOM 3376 O O . LEU A 1 450 ? -16.219 11.648 -0.499 1 80.94 450 LEU A O 1
ATOM 3380 N N . GLU A 1 451 ? -17.219 9.742 -0.615 1 79 451 GLU A N 1
ATOM 3381 C CA . GLU A 1 451 ? -17.766 9.758 0.739 1 79 451 GLU A CA 1
ATOM 3382 C C . GLU A 1 451 ? -17.469 8.453 1.471 1 79 451 GLU A C 1
ATOM 3384 O O . GLU A 1 451 ? -16.922 7.516 0.886 1 79 451 GLU A O 1
ATOM 3389 N N . GLY A 1 452 ? -17.641 8.562 2.805 1 79.38 452 GLY A N 1
ATOM 3390 C CA . GLY A 1 452 ? -17.562 7.324 3.562 1 79.38 452 GLY A CA 1
ATOM 3391 C C . GLY A 1 452 ? -16.281 7.188 4.359 1 79.38 452 GLY A C 1
ATOM 3392 O O . GLY A 1 452 ? -15.773 8.172 4.906 1 79.38 452 GLY A O 1
ATOM 3393 N N . VAL A 1 453 ? -15.852 5.957 4.34 1 82.56 453 VAL A N 1
ATOM 3394 C CA . VAL A 1 453 ? -14.742 5.582 5.215 1 82.56 453 VAL A CA 1
ATOM 3395 C C . VAL A 1 453 ? -13.43 6.098 4.637 1 82.56 453 VAL A C 1
ATOM 3397 O O . VAL A 1 453 ? -12.414 6.148 5.336 1 82.56 453 VAL A O 1
ATOM 3400 N N . TRP A 1 454 ? -13.492 6.637 3.43 1 82.69 454 TRP A N 1
ATOM 3401 C CA . TRP A 1 454 ? -12.273 6.977 2.711 1 82.69 454 TRP A CA 1
ATOM 3402 C C . TRP A 1 454 ? -11.531 8.117 3.404 1 82.69 454 TRP A C 1
ATOM 3404 O O . TRP A 1 454 ? -10.305 8.125 3.463 1 82.69 454 TRP A O 1
ATOM 3414 N N . TRP A 1 455 ? -12.25 9.117 3.902 1 83.81 455 TRP A N 1
ATOM 3415 C CA . TRP A 1 455 ? -11.609 10.219 4.598 1 83.81 455 TRP A CA 1
ATOM 3416 C C . TRP A 1 455 ? -10.867 9.727 5.84 1 83.81 455 TRP A C 1
ATOM 3418 O O . TRP A 1 455 ? -9.727 10.125 6.09 1 83.81 455 TRP A O 1
ATOM 3428 N N . GLY A 1 456 ? -11.57 8.914 6.57 1 84 456 GLY A N 1
ATOM 3429 C CA . GLY A 1 456 ? -10.945 8.367 7.766 1 84 456 GLY A CA 1
ATOM 3430 C C . GLY A 1 456 ? -9.719 7.535 7.465 1 84 456 GLY A C 1
ATOM 3431 O O . GLY A 1 456 ? -8.742 7.559 8.219 1 84 456 GLY A O 1
ATOM 3432 N N . LEU A 1 457 ? -9.82 6.879 6.41 1 86.56 457 LEU A N 1
ATOM 3433 C CA . LEU A 1 457 ? -8.68 6.043 6.023 1 86.56 457 LEU A CA 1
ATOM 3434 C C . LEU A 1 457 ? -7.477 6.902 5.652 1 86.56 457 LEU A C 1
ATOM 3436 O O . LEU A 1 457 ? -6.352 6.613 6.066 1 86.56 457 LEU A O 1
ATOM 3440 N N . ILE A 1 458 ? -7.688 7.914 4.875 1 87.5 458 ILE A N 1
ATOM 3441 C CA . ILE A 1 458 ? -6.598 8.805 4.488 1 87.5 458 ILE A CA 1
ATOM 3442 C C . ILE A 1 458 ? -6.039 9.5 5.727 1 87.5 458 ILE A C 1
ATOM 3444 O O . ILE A 1 458 ? -4.828 9.695 5.848 1 87.5 458 ILE A O 1
ATOM 3448 N N . PHE A 1 459 ? -6.934 9.875 6.602 1 86.81 459 PHE A N 1
ATOM 3449 C CA . PHE A 1 459 ? -6.484 10.5 7.836 1 86.81 459 PHE A CA 1
ATOM 3450 C C . PHE A 1 459 ? -5.609 9.547 8.641 1 86.81 459 PHE A C 1
ATOM 3452 O O . PHE A 1 459 ? -4.617 9.969 9.242 1 86.81 459 PHE A O 1
ATOM 3459 N N . SER A 1 460 ? -6.043 8.344 8.688 1 86.69 460 SER A N 1
ATOM 3460 C CA . SER A 1 460 ? -5.238 7.352 9.391 1 86.69 460 SER A CA 1
ATOM 3461 C C . SER A 1 460 ? -3.861 7.203 8.75 1 86.69 460 SER A C 1
ATOM 3463 O O . SER A 1 460 ? -2.863 7.016 9.453 1 86.69 460 SER A O 1
ATOM 3465 N N . VAL A 1 461 ? -3.83 7.25 7.469 1 87.12 461 VAL A N 1
ATOM 3466 C CA . VAL A 1 461 ? -2.559 7.203 6.754 1 87.12 461 VAL A CA 1
ATOM 3467 C C . VAL A 1 461 ? -1.722 8.43 7.109 1 87.12 461 VAL A C 1
ATOM 3469 O O . VAL A 1 461 ? -0.509 8.328 7.305 1 87.12 461 VAL A O 1
ATOM 3472 N N . LEU A 1 462 ? -2.357 9.547 7.168 1 87.06 462 LEU A N 1
ATOM 3473 C CA . LEU A 1 462 ? -1.666 10.773 7.562 1 87.06 462 LEU A CA 1
ATOM 3474 C C . LEU A 1 462 ? -1.087 10.641 8.969 1 87.06 462 LEU A C 1
ATOM 3476 O O . LEU A 1 462 ? 0.064 11.008 9.211 1 87.06 462 LEU A O 1
ATOM 3480 N N . GLN A 1 463 ? -1.927 10.109 9.836 1 85.38 463 GLN A N 1
ATOM 3481 C CA . GLN A 1 463 ? -1.463 9.922 11.211 1 85.38 463 GLN A CA 1
ATOM 3482 C C . GLN A 1 463 ? -0.256 8.992 11.258 1 85.38 463 GLN A C 1
ATOM 3484 O O . GLN A 1 463 ? 0.716 9.266 11.969 1 85.38 463 GLN A O 1
ATOM 3489 N N . TRP A 1 464 ? -0.393 7.961 10.547 1 84.5 464 TRP A N 1
ATOM 3490 C CA . TRP A 1 464 ? 0.71 7.008 10.461 1 84.5 464 TRP A CA 1
ATOM 3491 C C . TRP A 1 464 ? 1.957 7.672 9.883 1 84.5 464 TRP A C 1
ATOM 3493 O O . TRP A 1 464 ? 3.057 7.508 10.422 1 84.5 464 TRP A O 1
ATOM 3503 N N . ALA A 1 465 ? 1.803 8.375 8.812 1 85.38 465 ALA A N 1
ATOM 3504 C CA . ALA A 1 465 ? 2.916 9.039 8.141 1 85.38 465 ALA A CA 1
ATOM 3505 C C . ALA A 1 465 ? 3.566 10.078 9.055 1 85.38 465 ALA A C 1
ATOM 3507 O O . ALA A 1 465 ? 4.793 10.164 9.133 1 85.38 465 ALA A O 1
ATOM 3508 N N . PHE A 1 466 ? 2.738 10.836 9.773 1 84.69 466 PHE A N 1
ATOM 3509 C CA . PHE A 1 466 ? 3.26 11.82 10.711 1 84.69 466 PHE A CA 1
ATOM 3510 C C . PHE A 1 466 ? 4.059 11.148 11.82 1 84.69 466 PHE A C 1
ATOM 3512 O O . PHE A 1 466 ? 5.125 11.633 12.211 1 84.69 466 PHE A O 1
ATOM 3519 N N . GLY A 1 467 ? 3.49 10.047 12.305 1 78.31 467 GLY A N 1
ATOM 3520 C CA . GLY A 1 467 ? 4.188 9.305 13.344 1 78.31 467 GLY A CA 1
ATOM 3521 C C . GLY A 1 467 ? 5.535 8.773 12.898 1 78.31 467 GLY A C 1
ATOM 3522 O O . GLY A 1 467 ? 6.504 8.805 13.656 1 78.31 467 GLY A O 1
ATOM 3523 N N . ARG A 1 468 ? 5.641 8.43 11.648 1 79.81 468 ARG A N 1
ATOM 3524 C CA . ARG A 1 468 ? 6.875 7.859 11.109 1 79.81 468 ARG A CA 1
ATOM 3525 C C . ARG A 1 468 ? 7.871 8.961 10.75 1 79.81 468 ARG A C 1
ATOM 3527 O O . ARG A 1 468 ? 9.078 8.789 10.922 1 79.81 468 ARG A O 1
ATOM 3534 N N . MET A 1 469 ? 7.375 10 10.172 1 79.31 469 MET A N 1
ATOM 3535 C CA . MET A 1 469 ? 8.242 11.102 9.758 1 79.31 469 MET A CA 1
ATOM 3536 C C . MET A 1 469 ? 9.047 11.641 10.938 1 79.31 469 MET A C 1
ATOM 3538 O O . MET A 1 469 ? 10.188 12.07 10.766 1 79.31 469 MET A O 1
ATOM 3542 N N . ARG A 1 470 ? 8.484 11.477 12.047 1 71.94 470 ARG A N 1
ATOM 3543 C CA . ARG A 1 470 ? 9.148 11.969 13.242 1 71.94 470 ARG A CA 1
ATOM 3544 C C . ARG A 1 470 ? 10.375 11.133 13.578 1 71.94 470 ARG A C 1
ATOM 3546 O O . ARG A 1 470 ? 11.312 11.625 14.211 1 71.94 470 ARG A O 1
ATOM 3553 N N . ARG A 1 471 ? 10.367 9.961 13.086 1 72.5 471 ARG A N 1
ATOM 3554 C CA . ARG A 1 471 ? 11.438 9.023 13.438 1 72.5 471 ARG A CA 1
ATOM 3555 C C . ARG A 1 471 ? 12.5 8.984 12.352 1 72.5 471 ARG A C 1
ATOM 3557 O O . ARG A 1 471 ? 13.461 8.219 12.445 1 72.5 471 ARG A O 1
ATOM 3564 N N . ILE A 1 472 ? 12.297 9.75 11.32 1 76.06 472 ILE A N 1
ATOM 3565 C CA . ILE A 1 472 ? 13.242 9.75 10.203 1 76.06 472 ILE A CA 1
ATOM 3566 C C . ILE A 1 472 ? 13.953 11.102 10.125 1 76.06 472 ILE A C 1
ATOM 3568 O O . ILE A 1 472 ? 13.32 12.148 10.258 1 76.06 472 ILE A O 1
ATOM 3572 N N . ILE A 1 473 ? 15.172 11.039 10 1 67.06 473 ILE A N 1
ATOM 3573 C CA . ILE A 1 473 ? 15.969 12.258 9.867 1 67.06 473 ILE A CA 1
ATOM 3574 C C . ILE A 1 473 ? 15.805 12.828 8.461 1 67.06 473 ILE A C 1
ATOM 3576 O O . ILE A 1 473 ? 15.969 12.109 7.473 1 67.06 473 ILE A O 1
ATOM 3580 N N . GLN A 1 474 ? 15.172 14.023 8.219 1 68.38 474 GLN A N 1
ATOM 3581 C CA . GLN A 1 474 ? 14.945 14.617 6.906 1 68.38 474 GLN A CA 1
ATOM 3582 C C . GLN A 1 474 ? 16.266 14.805 6.152 1 68.38 474 GLN A C 1
ATOM 3584 O O . GLN A 1 474 ? 16.312 14.594 4.941 1 68.38 474 GLN A O 1
ATOM 3589 N N . GLY A 1 475 ? 17.344 14.484 6.688 1 64.94 475 GLY A N 1
ATOM 3590 C CA . GLY A 1 475 ? 18.625 14.727 6.059 1 64.94 475 GLY A CA 1
ATOM 3591 C C . GLY A 1 475 ? 18.641 15.953 5.16 1 64.94 475 GLY A C 1
ATOM 3592 O O . GLY A 1 475 ? 17.578 16.484 4.828 1 64.94 475 GLY A O 1
ATOM 3593 N N . THR A 1 476 ? 19.75 16.562 4.711 1 66 476 THR A N 1
ATOM 3594 C CA . THR A 1 476 ? 19.891 17.75 3.875 1 66 476 THR A CA 1
ATOM 3595 C C . THR A 1 476 ? 19.438 17.453 2.445 1 66 476 THR A C 1
ATOM 3597 O O . THR A 1 476 ? 19.047 18.375 1.721 1 66 476 THR A O 1
ATOM 3600 N N . LYS A 1 477 ? 19.359 16.172 2.23 1 71.31 477 LYS A N 1
ATOM 3601 C CA . LYS A 1 477 ? 19.016 15.766 0.869 1 71.31 477 LYS A CA 1
ATOM 3602 C C . LYS A 1 477 ? 17.531 15.922 0.604 1 71.31 477 LYS A C 1
ATOM 3604 O O . LYS A 1 477 ? 17.109 16.109 -0.542 1 71.31 477 LYS A O 1
ATOM 3609 N N . ASN A 1 478 ? 16.797 16.031 1.62 1 72.44 478 ASN A N 1
ATOM 3610 C CA . ASN A 1 478 ? 15.359 15.977 1.438 1 72.44 478 ASN A CA 1
ATOM 3611 C C . ASN A 1 478 ? 14.711 17.328 1.705 1 72.44 478 ASN A C 1
ATOM 3613 O O . ASN A 1 478 ? 13.539 17.406 2.074 1 72.44 478 ASN A O 1
ATOM 3617 N N . TRP A 1 479 ? 15.398 18.438 1.462 1 78.94 479 TRP A N 1
ATOM 3618 C CA . TRP A 1 479 ? 14.781 19.75 1.685 1 78.94 479 TRP A CA 1
ATOM 3619 C C . TRP A 1 479 ? 13.688 20.016 0.653 1 78.94 479 TRP A C 1
ATOM 3621 O O . TRP A 1 479 ? 13.883 19.766 -0.54 1 78.94 479 TRP A O 1
ATOM 3631 N N . ARG A 1 480 ? 12.57 20.422 1.111 1 83.25 480 ARG A N 1
ATOM 3632 C CA . ARG A 1 480 ? 11.438 20.828 0.285 1 83.25 480 ARG A CA 1
ATOM 3633 C C . ARG A 1 480 ? 10.773 22.078 0.844 1 83.25 480 ARG A C 1
ATOM 3635 O O . ARG A 1 480 ? 10.758 22.297 2.059 1 83.25 480 ARG A O 1
ATOM 3642 N N . PRO A 1 481 ? 10.312 22.797 -0.073 1 87.62 481 PRO A N 1
ATOM 3643 C CA . PRO A 1 481 ? 9.648 24 0.422 1 87.62 481 PRO A CA 1
ATOM 3644 C C . PRO A 1 481 ? 8.281 23.719 1.029 1 87.62 481 PRO A C 1
ATOM 3646 O O . PRO A 1 481 ? 7.43 23.109 0.381 1 87.62 481 PRO A O 1
ATOM 3649 N N . VAL A 1 482 ? 8.109 24.016 2.217 1 89.38 482 VAL A N 1
ATOM 3650 C CA . VAL A 1 482 ? 6.816 24.109 2.889 1 89.38 482 VAL A CA 1
ATOM 3651 C C . VAL A 1 482 ? 6.473 25.578 3.152 1 89.38 482 VAL A C 1
ATOM 3653 O O . VAL A 1 482 ? 6.988 26.172 4.094 1 89.38 482 VAL A O 1
ATOM 3656 N N . MET A 1 483 ? 5.609 26.078 2.297 1 91.56 483 MET A N 1
ATOM 3657 C CA . MET A 1 483 ? 5.461 27.531 2.215 1 91.56 483 MET A CA 1
ATOM 3658 C C . MET A 1 483 ? 4.148 27.984 2.848 1 91.56 483 MET A C 1
ATOM 3660 O O . MET A 1 483 ? 3.098 27.391 2.592 1 91.56 483 MET A O 1
ATOM 3664 N N . GLY A 1 484 ? 4.234 28.938 3.76 1 91.38 484 GLY A N 1
ATOM 3665 C CA . GLY A 1 484 ? 3.078 29.672 4.25 1 91.38 484 GLY A CA 1
ATOM 3666 C C . GLY A 1 484 ? 2.854 30.984 3.527 1 91.38 484 GLY A C 1
ATOM 3667 O O . GLY A 1 484 ? 3.709 31.859 3.559 1 91.38 484 GLY A O 1
ATOM 3668 N N . VAL A 1 485 ? 1.758 31.094 2.859 1 91.94 485 VAL A N 1
ATOM 3669 C CA . VAL A 1 485 ? 1.44 32.281 2.088 1 91.94 485 VAL A CA 1
ATOM 3670 C C . VAL A 1 485 ? 0.475 33.156 2.875 1 91.94 485 VAL A C 1
ATOM 3672 O O . VAL A 1 485 ? -0.558 32.688 3.355 1 91.94 485 VAL A O 1
ATOM 3675 N N . PHE A 1 486 ? 0.844 34.406 3.074 1 91.31 486 PHE A N 1
ATOM 3676 C CA . PHE A 1 486 ? 0.001 35.375 3.771 1 91.31 486 PHE A CA 1
ATOM 3677 C C . PHE A 1 486 ? -0.448 36.5 2.828 1 91.31 486 PHE A C 1
ATOM 3679 O O . PHE A 1 486 ? 0.35 37 2.043 1 91.31 486 PHE A O 1
ATOM 3686 N N . ALA A 1 487 ? -1.665 36.75 2.781 1 89.25 487 ALA A N 1
ATOM 3687 C CA . ALA A 1 487 ? -2.246 37.812 1.96 1 89.25 487 ALA A CA 1
ATOM 3688 C C . ALA A 1 487 ? -3.438 38.438 2.66 1 89.25 487 ALA A C 1
ATOM 3690 O O . ALA A 1 487 ? -4.062 37.844 3.531 1 89.25 487 ALA A O 1
ATOM 3691 N N . PHE A 1 488 ? -3.631 39.719 2.371 1 87.88 488 PHE A N 1
ATOM 3692 C CA . PHE A 1 488 ? -4.789 40.406 2.916 1 87.88 488 PHE A CA 1
ATOM 3693 C C . PHE A 1 488 ? -6.039 40.094 2.098 1 87.88 488 PHE A C 1
ATOM 3695 O O . PHE A 1 488 ? -6.008 40.156 0.867 1 87.88 488 PHE A O 1
ATOM 3702 N N . ALA A 1 489 ? -7.082 39.75 2.777 1 84.88 489 ALA A N 1
ATOM 3703 C CA . ALA A 1 489 ? -8.328 39.344 2.137 1 84.88 489 ALA A CA 1
ATOM 3704 C C . ALA A 1 489 ? -8.914 40.469 1.301 1 84.88 489 ALA A C 1
ATOM 3706 O O . ALA A 1 489 ? -9.617 40.219 0.32 1 84.88 489 ALA A O 1
ATOM 3707 N N . ASP A 1 490 ? -8.648 41.719 1.699 1 85.38 490 ASP A N 1
ATOM 3708 C CA . ASP A 1 490 ? -9.234 42.875 1.003 1 85.38 490 ASP A CA 1
ATOM 3709 C C . ASP A 1 490 ? -8.422 43.25 -0.231 1 85.38 490 ASP A C 1
ATOM 3711 O O . ASP A 1 490 ? -8.758 44.188 -0.948 1 85.38 490 ASP A O 1
ATOM 3715 N N . ARG A 1 491 ? -7.332 42.625 -0.52 1 87.12 491 ARG A N 1
ATOM 3716 C CA . ARG A 1 491 ? -6.484 42.875 -1.684 1 87.12 491 ARG A CA 1
ATOM 3717 C C . ARG A 1 491 ? -6.426 41.625 -2.586 1 87.12 491 ARG A C 1
ATOM 3719 O O . ARG A 1 491 ? -5.484 40.844 -2.5 1 87.12 491 ARG A O 1
ATOM 3726 N N . PRO A 1 492 ? -7.297 41.531 -3.459 1 83.5 492 PRO A N 1
ATOM 3727 C CA . PRO A 1 492 ? -7.375 40.375 -4.316 1 83.5 492 PRO A CA 1
ATOM 3728 C C . PRO A 1 492 ? -6.125 40.188 -5.172 1 83.5 492 PRO A C 1
ATOM 3730 O O . PRO A 1 492 ? -5.766 39.031 -5.508 1 83.5 492 PRO A O 1
ATOM 3733 N N . GLU A 1 493 ? -5.461 41.25 -5.523 1 83.25 493 GLU A N 1
ATOM 3734 C CA . GLU A 1 493 ? -4.246 41.156 -6.328 1 83.25 493 GLU A CA 1
ATOM 3735 C C . GLU A 1 493 ? -3.16 40.375 -5.582 1 83.25 493 GLU A C 1
ATOM 3737 O O . GLU A 1 493 ? -2.426 39.594 -6.184 1 83.25 493 GLU A O 1
ATOM 3742 N N . GLN A 1 494 ? -3.078 40.594 -4.277 1 85.19 494 GLN A N 1
ATOM 3743 C CA . GLN A 1 494 ? -2.092 39.906 -3.461 1 85.19 494 GLN A CA 1
ATOM 3744 C C . GLN A 1 494 ? -2.404 38.406 -3.373 1 85.19 494 GLN A C 1
ATOM 3746 O O . GLN A 1 494 ? -1.493 37.594 -3.355 1 85.19 494 GLN A O 1
ATOM 3751 N N . ILE A 1 495 ? -3.656 38.156 -3.32 1 84.31 495 ILE A N 1
ATOM 3752 C CA . ILE A 1 495 ? -4.082 36.781 -3.238 1 84.31 495 ILE A CA 1
ATOM 3753 C C . ILE A 1 495 ? -3.715 36.031 -4.527 1 84.31 495 ILE A C 1
ATOM 3755 O O . ILE A 1 495 ? -3.154 34.938 -4.492 1 84.31 495 ILE A O 1
ATOM 3759 N N . GLU A 1 496 ? -4.012 36.594 -5.574 1 83.5 496 GLU A N 1
ATOM 3760 C CA . GLU A 1 496 ? -3.703 36 -6.863 1 83.5 496 GLU A CA 1
ATOM 3761 C C . GLU A 1 496 ? -2.199 35.812 -7.031 1 83.5 496 GLU A C 1
ATOM 3763 O O . GLU A 1 496 ? -1.757 34.75 -7.523 1 83.5 496 GLU A O 1
ATOM 3768 N N . GLN A 1 497 ? -1.427 36.844 -6.656 1 82.44 497 GLN A N 1
ATOM 3769 C CA . GLN A 1 497 ? 0.027 36.75 -6.742 1 82.44 497 GLN A CA 1
ATOM 3770 C C . GLN A 1 497 ? 0.559 35.625 -5.848 1 82.44 497 GLN A C 1
ATOM 3772 O O . GLN A 1 497 ? 1.44 34.875 -6.254 1 82.44 497 GLN A O 1
ATOM 3777 N N . GLY A 1 498 ? 0.039 35.625 -4.668 1 83.38 498 GLY A N 1
ATOM 3778 C CA . GLY A 1 498 ? 0.444 34.594 -3.74 1 83.38 498 GLY A CA 1
ATOM 3779 C C . GLY A 1 498 ? 0.173 33.188 -4.262 1 83.38 498 GLY A C 1
ATOM 3780 O O . GLY A 1 498 ? 1.031 32.312 -4.164 1 83.38 498 GLY A O 1
ATOM 3781 N N . VAL A 1 499 ? -0.965 33.031 -4.809 1 80.94 499 VAL A N 1
ATOM 3782 C CA . VAL A 1 499 ? -1.357 31.734 -5.344 1 80.94 499 VAL A CA 1
ATOM 3783 C C . VAL A 1 499 ? -0.443 31.359 -6.508 1 80.94 499 VAL A C 1
ATOM 3785 O O . VAL A 1 499 ? -0.015 30.203 -6.621 1 80.94 499 VAL A O 1
ATOM 3788 N N . ARG A 1 500 ? -0.127 32.219 -7.277 1 80.88 500 ARG A N 1
ATOM 3789 C CA . ARG A 1 500 ? 0.724 31.953 -8.438 1 80.88 500 ARG A CA 1
ATOM 3790 C C . ARG A 1 500 ? 2.123 31.531 -8.008 1 80.88 500 ARG A C 1
ATOM 3792 O O . ARG A 1 500 ? 2.666 30.547 -8.523 1 80.88 500 ARG A O 1
ATOM 3799 N N . VAL A 1 501 ? 2.656 32.312 -7.082 1 84.12 501 VAL A N 1
ATOM 3800 C CA . VAL A 1 501 ? 4.004 32 -6.613 1 84.12 501 VAL A CA 1
ATOM 3801 C C . VAL A 1 501 ? 4.02 30.656 -5.914 1 84.12 501 VAL A C 1
ATOM 3803 O O . VAL A 1 501 ? 4.902 29.828 -6.16 1 84.12 501 VAL A O 1
ATOM 3806 N N . ALA A 1 502 ? 3.08 30.5 -5.062 1 83.56 502 ALA A N 1
ATOM 3807 C CA . ALA A 1 502 ? 3.006 29.25 -4.312 1 83.56 502 ALA A CA 1
ATOM 3808 C C . ALA A 1 502 ? 2.859 28.062 -5.254 1 83.56 502 ALA A C 1
ATOM 3810 O O . ALA A 1 502 ? 3.49 27.016 -5.047 1 83.56 502 ALA A O 1
ATOM 3811 N N . SER A 1 503 ? 2.041 28.203 -6.227 1 82.06 503 SER A N 1
ATOM 3812 C CA . SER A 1 503 ? 1.824 27.125 -7.18 1 82.06 503 SER A CA 1
ATOM 3813 C C . SER A 1 503 ? 3.098 26.812 -7.957 1 82.06 503 SER A C 1
ATOM 3815 O O . SER A 1 503 ? 3.357 25.641 -8.289 1 82.06 503 SER A O 1
ATOM 3817 N N . ARG A 1 504 ? 3.859 27.734 -8.219 1 83.62 504 ARG A N 1
ATOM 3818 C CA . ARG A 1 504 ? 5.078 27.547 -8.992 1 83.62 504 ARG A CA 1
ATOM 3819 C C . ARG A 1 504 ? 6.18 26.922 -8.141 1 83.62 504 ARG A C 1
ATOM 3821 O O . ARG A 1 504 ? 7.008 26.172 -8.648 1 83.62 504 ARG A O 1
ATOM 3828 N N . ILE A 1 505 ? 6.152 27.25 -6.934 1 85.5 505 ILE A N 1
ATOM 3829 C CA . ILE A 1 505 ? 7.238 26.797 -6.074 1 85.5 505 ILE A CA 1
ATOM 3830 C C . ILE A 1 505 ? 6.867 25.453 -5.445 1 85.5 505 ILE A C 1
ATOM 3832 O O . ILE A 1 505 ? 7.711 24.562 -5.336 1 85.5 505 ILE A O 1
ATOM 3836 N N . THR A 1 506 ? 5.621 25.281 -5.066 1 81.38 506 THR A N 1
ATOM 3837 C CA . THR A 1 506 ? 5.297 24.125 -4.242 1 81.38 506 THR A CA 1
ATOM 3838 C C . THR A 1 506 ? 4.656 23.031 -5.082 1 81.38 506 THR A C 1
ATOM 3840 O O . THR A 1 506 ? 4.555 21.891 -4.641 1 81.38 506 THR A O 1
ATOM 3843 N N . ALA A 1 507 ? 4.285 23.359 -6.234 1 70.56 507 ALA A N 1
ATOM 3844 C CA . ALA A 1 507 ? 3.654 22.312 -7.051 1 70.56 507 ALA A CA 1
ATOM 3845 C C . ALA A 1 507 ? 4.613 21.156 -7.293 1 70.56 507 ALA A C 1
ATOM 3847 O O . ALA A 1 507 ? 4.184 20.016 -7.453 1 70.56 507 ALA A O 1
ATOM 3848 N N . PHE A 1 508 ? 5.883 21.672 -7.316 1 64.31 508 PHE A N 1
ATOM 3849 C CA . PHE A 1 508 ? 6.902 20.641 -7.469 1 64.31 508 PHE A CA 1
ATOM 3850 C C . PHE A 1 508 ? 7.23 20 -6.125 1 64.31 508 PHE A C 1
ATOM 3852 O O . PHE A 1 508 ? 8.055 20.516 -5.371 1 64.31 508 PHE A O 1
ATOM 3859 N N . LYS A 1 509 ? 6.531 19.125 -5.617 1 74.31 509 LYS A N 1
ATOM 3860 C CA . LYS A 1 509 ? 6.777 18.219 -4.504 1 74.31 509 LYS A CA 1
ATOM 3861 C C . LYS A 1 509 ? 6.883 18.969 -3.186 1 74.31 509 LYS A C 1
ATOM 3863 O O . LYS A 1 509 ? 7.742 18.672 -2.355 1 74.31 509 LYS A O 1
ATOM 3868 N N . GLY A 1 510 ? 6.367 20.156 -3.037 1 84.25 510 GLY A N 1
ATOM 3869 C CA . GLY A 1 510 ? 6.266 20.891 -1.781 1 84.25 510 GLY A CA 1
ATOM 3870 C C . GLY A 1 510 ? 4.84 21.016 -1.281 1 84.25 510 GLY A C 1
ATOM 3871 O O . GLY A 1 510 ? 3.961 20.25 -1.688 1 84.25 510 GLY A O 1
ATOM 3872 N N . LEU A 1 511 ? 4.738 21.797 -0.244 1 85.19 511 LEU A N 1
ATOM 3873 C CA . LEU A 1 511 ? 3.432 22.062 0.348 1 85.19 511 LEU A CA 1
ATOM 3874 C C . LEU A 1 511 ? 3.229 23.562 0.566 1 85.19 511 LEU A C 1
ATOM 3876 O O . LEU A 1 511 ? 4.188 24.297 0.85 1 85.19 511 LEU A O 1
ATOM 3880 N N . SER A 1 512 ? 2.047 24 0.25 1 87.31 512 SER A N 1
ATOM 3881 C CA . SER A 1 512 ? 1.729 25.406 0.518 1 87.31 512 SER A CA 1
ATOM 3882 C C . SER A 1 512 ? 0.43 25.531 1.305 1 87.31 512 SER A C 1
ATOM 3884 O O . SER A 1 512 ? -0.505 24.75 1.104 1 87.31 512 SER A O 1
ATOM 3886 N N . VAL A 1 513 ? 0.418 26.391 2.242 1 87.62 513 VAL A N 1
ATOM 3887 C CA . VAL A 1 513 ? -0.775 26.734 3.006 1 87.62 513 VAL A CA 1
ATOM 3888 C C . VAL A 1 513 ? -1.075 28.234 2.84 1 87.62 513 VAL A C 1
ATOM 3890 O O . VAL A 1 513 ? -0.16 29.047 2.809 1 87.62 513 VAL A O 1
ATOM 3893 N N . PHE A 1 514 ? -2.307 28.547 2.67 1 88.12 514 PHE A N 1
ATOM 3894 C CA . PHE A 1 514 ? -2.719 29.922 2.395 1 88.12 514 PHE A CA 1
ATOM 3895 C C . PHE A 1 514 ? -3.447 30.516 3.592 1 88.12 514 PHE A C 1
ATOM 3897 O O . PHE A 1 514 ? -4.414 29.938 4.09 1 88.12 514 PHE A O 1
ATOM 3904 N N . ASN A 1 515 ? -2.953 31.609 4.117 1 88.81 515 ASN A N 1
ATOM 3905 C CA . ASN A 1 515 ? -3.557 32.344 5.219 1 88.81 515 ASN A CA 1
ATOM 3906 C C . ASN A 1 515 ? -4.012 33.75 4.773 1 88.81 515 ASN A C 1
ATOM 3908 O O . ASN A 1 515 ? -3.189 34.562 4.398 1 88.81 515 ASN A O 1
ATOM 3912 N N . LEU A 1 516 ? -5.27 33.969 4.828 1 87.69 516 LEU A N 1
ATOM 3913 C CA . LEU A 1 516 ? -5.832 35.25 4.449 1 87.69 516 LEU A CA 1
ATOM 3914 C C . LEU A 1 516 ? -6.141 36.094 5.684 1 87.69 516 LEU A C 1
ATOM 3916 O O . LEU A 1 516 ? -6.844 35.656 6.59 1 87.69 516 LEU A O 1
ATOM 3920 N N . LEU A 1 517 ? -5.539 37.25 5.723 1 86.69 517 LEU A N 1
ATOM 3921 C CA . LEU A 1 517 ? -5.766 38.188 6.82 1 86.69 517 LEU A CA 1
ATOM 3922 C C . LEU A 1 517 ? -6.953 39.094 6.523 1 86.69 517 LEU A C 1
ATOM 3924 O O . LEU A 1 517 ? -6.957 39.812 5.516 1 86.69 517 LEU A O 1
ATOM 3928 N N . ARG A 1 518 ? -7.938 38.969 7.328 1 83.62 518 ARG A N 1
ATOM 3929 C CA . ARG A 1 518 ? -9.141 39.75 7.141 1 83.62 518 ARG A CA 1
ATOM 3930 C C . ARG A 1 518 ? -9.172 40.938 8.102 1 83.62 518 ARG A C 1
ATOM 3932 O O . ARG A 1 518 ? -9.258 40.781 9.312 1 83.62 518 ARG A O 1
ATOM 3939 N N . PRO A 1 519 ? -9.125 42.125 7.488 1 79.5 519 PRO A N 1
ATOM 3940 C CA . PRO A 1 519 ? -9.297 43.312 8.359 1 79.5 519 PRO A CA 1
ATOM 3941 C C . PRO A 1 519 ? -10.727 43.469 8.867 1 79.5 519 PRO A C 1
ATOM 3943 O O . PRO A 1 519 ? -11.656 42.906 8.289 1 79.5 519 PRO A O 1
ATOM 3946 N N . ASP A 1 520 ? -10.969 43.969 9.992 1 74.12 520 ASP A N 1
ATOM 3947 C CA . ASP A 1 520 ? -12.258 44.125 10.664 1 74.12 520 ASP A CA 1
ATOM 3948 C C . ASP A 1 520 ? -13.281 44.781 9.742 1 74.12 520 ASP A C 1
ATOM 3950 O O . ASP A 1 520 ? -14.469 44.438 9.797 1 74.12 520 ASP A O 1
ATOM 3954 N N . ASP A 1 521 ? -12.836 45.688 8.844 1 72.44 521 ASP A N 1
ATOM 3955 C CA . ASP A 1 521 ? -13.766 46.469 8.039 1 72.44 521 ASP A CA 1
ATOM 3956 C C . ASP A 1 521 ? -14.117 45.75 6.746 1 72.44 521 ASP A C 1
ATOM 3958 O O . ASP A 1 521 ? -14.953 46.219 5.969 1 72.44 521 ASP A O 1
ATOM 3962 N N . PHE A 1 522 ? -13.617 44.562 6.617 1 77 522 PHE A N 1
ATOM 3963 C CA . PHE A 1 522 ? -13.836 43.906 5.344 1 77 522 PHE A CA 1
ATOM 3964 C C . PHE A 1 522 ? -15.008 42.938 5.438 1 77 522 PHE A C 1
ATOM 3966 O O . PHE A 1 522 ? -15.008 42.031 6.277 1 77 522 PHE A O 1
ATOM 3973 N N . GLU A 1 523 ? -16.078 43.062 4.715 1 66.06 523 GLU A N 1
ATOM 3974 C CA . GLU A 1 523 ? -17.266 42.219 4.723 1 66.06 523 GLU A CA 1
ATOM 3975 C C . GLU A 1 523 ? -17.344 41.344 3.465 1 66.06 523 GLU A C 1
ATOM 3977 O O . GLU A 1 523 ? -18.344 40.688 3.223 1 66.06 523 GLU A O 1
ATOM 3982 N N . GLY A 1 524 ? -16.281 41.281 2.695 1 65.06 524 GLY A N 1
ATOM 3983 C CA . GLY A 1 524 ? -16.391 40.562 1.441 1 65.06 524 GLY A CA 1
ATOM 3984 C C . GLY A 1 524 ? -16.328 39.062 1.618 1 65.06 524 GLY A C 1
ATOM 3985 O O . GLY A 1 524 ? -15.945 38.562 2.684 1 65.06 524 GLY A O 1
ATOM 3986 N N . GLU A 1 525 ? -17 38.25 0.659 1 64.38 525 GLU A N 1
ATOM 3987 C CA . GLU A 1 525 ? -16.984 36.781 0.646 1 64.38 525 GLU A CA 1
ATOM 3988 C C . GLU A 1 525 ? -15.633 36.25 0.177 1 64.38 525 GLU A C 1
ATOM 3990 O O . GLU A 1 525 ? -15.055 36.781 -0.781 1 64.38 525 GLU A O 1
ATOM 3995 N N . ILE A 1 526 ? -14.93 35.688 1.058 1 64.31 526 ILE A N 1
ATOM 3996 C CA . ILE A 1 526 ? -13.648 35.094 0.688 1 64.31 526 ILE A CA 1
ATOM 3997 C C . ILE A 1 526 ? -13.875 33.688 0.179 1 64.31 526 ILE A C 1
ATOM 3999 O O . ILE A 1 526 ? -14.461 32.844 0.875 1 64.31 526 ILE A O 1
ATOM 4003 N N . ASP A 1 527 ? -13.805 33.438 -1.179 1 57.56 527 ASP A N 1
ATOM 4004 C CA . ASP A 1 527 ? -13.852 32.062 -1.715 1 57.56 527 ASP A CA 1
ATOM 4005 C C . ASP A 1 527 ? -12.609 31.281 -1.316 1 57.56 527 ASP A C 1
ATOM 4007 O O . ASP A 1 527 ? -11.508 31.547 -1.806 1 57.56 527 ASP A O 1
ATOM 4011 N N . SER A 1 528 ? -12.602 30.828 -0.155 1 54.47 528 SER A N 1
ATOM 4012 C CA . SER A 1 528 ? -11.43 30.109 0.326 1 54.47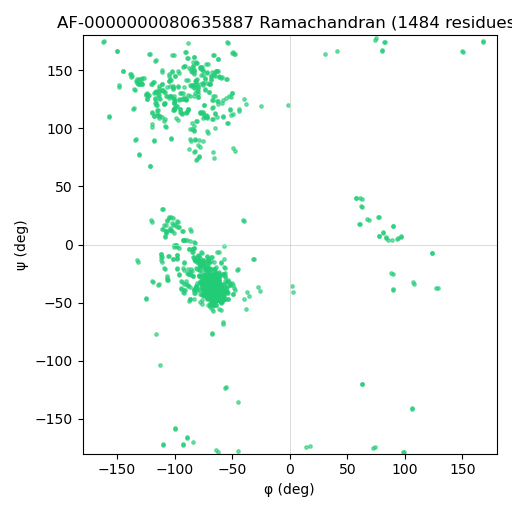 528 SER A CA 1
ATOM 4013 C C . SER A 1 528 ? -11.406 28.672 -0.21 1 54.47 528 SER A C 1
ATOM 4015 O O . SER A 1 528 ? -12.359 27.922 -0.017 1 54.47 528 SER A O 1
ATOM 4017 N N . GLY A 1 529 ? -10.836 28.453 -1.294 1 54.22 529 GLY A N 1
ATOM 4018 C CA . GLY A 1 529 ? -10.641 27.062 -1.666 1 54.22 529 GLY A CA 1
ATOM 4019 C C . GLY A 1 529 ? -10.016 26.219 -0.564 1 54.22 529 GLY A C 1
ATOM 4020 O O . GLY A 1 529 ? -9.609 26.766 0.47 1 54.22 529 GLY A O 1
ATOM 4021 N N . GLY A 1 530 ? -9.945 24.875 -0.456 1 53.31 530 GLY A N 1
ATOM 4022 C CA . GLY A 1 530 ? -9.688 23.891 0.581 1 53.31 530 GLY A CA 1
ATOM 4023 C C . GLY A 1 530 ? -8.375 24.125 1.313 1 53.31 530 GLY A C 1
ATOM 4024 O O . GLY A 1 530 ? -8.273 23.844 2.512 1 53.31 530 GLY A O 1
ATOM 4025 N N . ASP A 1 531 ? -7.281 24.656 0.757 1 59.41 531 ASP A N 1
ATOM 4026 C CA . ASP A 1 531 ? -6.012 24.797 1.465 1 59.41 531 ASP A CA 1
ATOM 4027 C C . ASP A 1 531 ? -5.832 26.234 1.974 1 59.41 531 ASP A C 1
ATOM 4029 O O . ASP A 1 531 ? -4.703 26.688 2.174 1 59.41 531 ASP A O 1
ATOM 4033 N N . THR A 1 532 ? -6.895 27.047 2.066 1 55.97 532 THR A N 1
ATOM 4034 C CA . THR A 1 532 ? -6.809 28.453 2.436 1 55.97 532 THR A CA 1
ATOM 4035 C C . THR A 1 532 ? -7.512 28.703 3.768 1 55.97 532 THR A C 1
ATOM 4037 O O . THR A 1 532 ? -8.641 28.25 3.973 1 55.97 532 THR A O 1
ATOM 4040 N N . ALA A 1 533 ? -6.75 29.047 4.742 1 67.31 533 ALA A N 1
ATOM 4041 C CA . ALA A 1 533 ? -7.328 29.453 6.02 1 67.31 533 ALA A CA 1
ATOM 4042 C C . ALA A 1 533 ? -7.523 30.969 6.074 1 67.31 533 ALA A C 1
ATOM 4044 O O . ALA A 1 533 ? -6.711 31.719 5.543 1 67.31 533 ALA A O 1
ATOM 4045 N N . VAL A 1 534 ? -8.711 31.375 6.449 1 56.59 534 VAL A N 1
ATOM 4046 C CA . VAL A 1 534 ? -9.008 32.781 6.648 1 56.59 534 VAL A CA 1
ATOM 4047 C C . VAL A 1 534 ? -8.812 33.156 8.117 1 56.59 534 VAL A C 1
ATOM 4049 O O . VAL A 1 534 ? -9.398 32.531 9 1 56.59 534 VAL A O 1
ATOM 4052 N N . ILE A 1 535 ? -7.836 33.969 8.344 1 65.12 535 ILE A N 1
ATOM 4053 C CA . ILE A 1 535 ? -7.562 34.406 9.703 1 65.12 535 ILE A CA 1
ATOM 4054 C C . ILE A 1 535 ? -8.188 35.812 9.914 1 65.12 535 ILE A C 1
ATOM 4056 O O . ILE A 1 535 ? -7.832 36.75 9.227 1 65.12 535 ILE A O 1
ATOM 4060 N N . PHE A 1 536 ? -9.297 35.812 10.758 1 56.84 536 PHE A N 1
ATOM 4061 C CA . PHE A 1 536 ? -10.023 37.031 11.055 1 56.84 536 PHE A CA 1
ATOM 4062 C C . PHE A 1 536 ? -9.297 37.844 12.117 1 56.84 536 PHE A C 1
ATOM 4064 O O . PHE A 1 536 ? -8.727 37.281 13.055 1 56.84 536 PHE A O 1
ATOM 4071 N N . GLN A 1 537 ? -9.047 39.156 11.773 1 58.66 537 GLN A N 1
ATOM 4072 C CA . GLN A 1 537 ? -8.469 40 12.812 1 58.66 537 GLN A CA 1
ATOM 4073 C C . GLN A 1 537 ? -9.391 41.188 13.133 1 58.66 537 GLN A C 1
ATOM 4075 O O . GLN A 1 537 ? -9.75 41.938 12.25 1 58.66 537 GLN A O 1
ATOM 4080 N N . ARG A 1 538 ? -10.203 41.281 14.18 1 51.09 538 ARG A N 1
ATOM 4081 C CA . ARG A 1 538 ? -10.914 42.5 14.562 1 51.09 538 ARG A CA 1
ATOM 4082 C C . ARG A 1 538 ? -9.938 43.625 14.797 1 51.09 538 ARG A C 1
ATOM 4084 O O . ARG A 1 538 ? -10.219 44.781 14.422 1 51.09 538 ARG A O 1
ATOM 4091 N N . LYS A 1 539 ? -9.07 43.656 15.781 1 48.69 539 LYS A N 1
ATOM 4092 C CA . LYS A 1 539 ? -8.242 44.812 16.109 1 48.69 539 LYS A CA 1
ATOM 4093 C C . LYS A 1 539 ? -6.77 44.531 15.836 1 48.69 539 LYS A C 1
ATOM 4095 O O . LYS A 1 539 ? -6.414 43.406 15.406 1 48.69 539 LYS A O 1
ATOM 4100 N N . ASN A 1 540 ? -5.773 44.281 16.406 1 57.03 540 ASN A N 1
ATOM 4101 C CA . ASN A 1 540 ? -4.398 44.594 16.781 1 57.03 540 ASN A CA 1
ATOM 4102 C C . ASN A 1 540 ? -3.408 44.125 15.719 1 57.03 540 ASN A C 1
ATOM 4104 O O . ASN A 1 540 ? -3.766 43.312 14.852 1 57.03 540 ASN A O 1
ATOM 4108 N N . PRO A 1 541 ? -2 44.062 15.781 1 69.88 541 PRO A N 1
ATOM 4109 C CA . PRO A 1 541 ? -0.962 44.156 14.75 1 69.88 541 PRO A CA 1
ATOM 4110 C C . PRO A 1 541 ? -0.864 42.875 13.922 1 69.88 541 PRO A C 1
ATOM 4112 O O . PRO A 1 541 ? -0.69 41.781 14.469 1 69.88 541 PRO A O 1
ATOM 4115 N N . PHE A 1 542 ? -1.319 42.938 12.602 1 82.62 542 PHE A N 1
ATOM 4116 C CA . PHE A 1 542 ? -1.248 41.844 11.609 1 82.62 542 PHE A CA 1
ATOM 4117 C C . PHE A 1 542 ? 0.113 41.188 11.656 1 82.62 542 PHE A C 1
ATOM 4119 O O . PHE A 1 542 ? 0.218 39.969 11.383 1 82.62 542 PHE A O 1
ATOM 4126 N N . SER A 1 543 ? 1.092 41.875 12.164 1 83.75 543 SER A N 1
ATOM 4127 C CA . SER A 1 543 ? 2.434 41.312 12.219 1 83.75 543 SER A CA 1
ATOM 4128 C C . SER A 1 543 ? 2.521 40.188 13.25 1 83.75 543 SER A C 1
ATOM 4130 O O . SER A 1 543 ? 3.174 39.156 13.016 1 83.75 543 SER A O 1
ATOM 4132 N N . ALA A 1 544 ? 1.835 40.375 14.398 1 82.81 544 ALA A N 1
ATOM 4133 C CA . ALA A 1 544 ? 1.846 39.344 15.445 1 82.81 544 ALA A CA 1
ATOM 4134 C C . ALA A 1 544 ? 1.077 38.125 15 1 82.81 544 ALA A C 1
ATOM 4136 O O . ALA A 1 544 ? 1.468 37 15.32 1 82.81 544 ALA A O 1
ATOM 4137 N N . LEU A 1 545 ? 0.024 38.312 14.289 1 84.75 545 LEU A N 1
ATOM 4138 C CA . LEU A 1 545 ? -0.768 37.219 13.773 1 84.75 545 LEU A CA 1
ATOM 4139 C C . LEU A 1 545 ? 0.05 36.375 12.805 1 84.75 545 LEU A C 1
ATOM 4141 O O . LEU A 1 545 ? 0.017 35.125 12.867 1 84.75 545 LEU A O 1
ATOM 4145 N N . ILE A 1 546 ? 0.763 37.031 11.961 1 89.06 546 ILE A N 1
ATOM 4146 C CA . ILE A 1 546 ? 1.576 36.344 10.969 1 89.06 546 ILE A CA 1
ATOM 4147 C C . ILE A 1 546 ? 2.686 35.562 11.672 1 89.06 546 ILE A C 1
ATOM 4149 O O . ILE A 1 546 ? 2.975 34.406 11.305 1 89.06 546 ILE A O 1
ATOM 4153 N N . ARG A 1 547 ? 3.27 36.188 12.625 1 86.69 547 ARG A N 1
ATOM 4154 C CA . ARG A 1 547 ? 4.324 35.5 13.367 1 86.69 547 ARG A CA 1
ATOM 4155 C C . ARG A 1 547 ? 3.793 34.25 14.039 1 86.69 547 ARG A C 1
ATOM 4157 O O . ARG A 1 547 ? 4.43 33.188 13.984 1 86.69 547 ARG A O 1
ATOM 4164 N N . GLY A 1 548 ? 2.631 34.375 14.656 1 85.5 548 GLY A N 1
ATOM 4165 C CA . GLY A 1 548 ? 2.021 33.219 15.289 1 85.5 548 GLY A CA 1
ATOM 4166 C C . GLY A 1 548 ? 1.712 32.094 14.312 1 85.5 548 GLY A C 1
ATOM 4167 O O . GLY A 1 548 ? 1.982 30.922 14.594 1 85.5 548 GLY A O 1
ATOM 4168 N N . ALA A 1 549 ? 1.247 32.469 13.211 1 88.25 549 ALA A N 1
ATOM 4169 C CA . ALA A 1 549 ? 0.873 31.469 12.195 1 88.25 549 ALA A CA 1
ATOM 4170 C C . ALA A 1 549 ? 2.109 30.844 11.562 1 88.25 549 ALA A C 1
ATOM 4172 O O . ALA A 1 549 ? 2.143 29.625 11.328 1 88.25 549 ALA A O 1
ATOM 4173 N N . ALA A 1 550 ? 3.105 31.641 11.328 1 89.75 550 ALA A N 1
ATOM 4174 C CA . ALA A 1 550 ? 4.305 31.172 10.633 1 89.75 550 ALA A CA 1
ATOM 4175 C C . ALA A 1 550 ? 5.145 30.266 11.531 1 89.75 550 ALA A C 1
ATOM 4177 O O . ALA A 1 550 ? 5.859 29.391 11.055 1 89.75 550 ALA A O 1
ATOM 4178 N N . LEU A 1 551 ? 5.023 30.547 12.812 1 88.31 551 LEU A N 1
ATOM 4179 C CA . LEU A 1 551 ? 5.871 29.781 13.727 1 88.31 551 LEU A CA 1
ATOM 4180 C C . LEU A 1 551 ? 5.086 28.656 14.391 1 88.31 551 LEU A C 1
ATOM 4182 O O . LEU A 1 551 ? 5.641 27.891 15.188 1 88.31 551 LEU A O 1
ATOM 4186 N N . ALA A 1 552 ? 3.84 28.562 14.062 1 87.56 552 ALA A N 1
ATOM 4187 C CA . ALA A 1 552 ? 2.986 27.547 14.672 1 87.56 552 ALA A CA 1
ATOM 4188 C C . ALA A 1 552 ? 3.463 26.141 14.312 1 87.56 552 ALA A C 1
ATOM 4190 O O . ALA A 1 552 ? 4.055 25.922 13.258 1 87.56 552 ALA A O 1
ATOM 4191 N N . ALA A 1 553 ? 3.201 25.281 15.258 1 86.25 553 ALA A N 1
ATOM 4192 C CA . ALA A 1 553 ? 3.545 23.875 15.031 1 86.25 553 ALA A CA 1
ATOM 4193 C C . ALA A 1 553 ? 2.576 23.219 14.047 1 86.25 553 ALA A C 1
ATOM 4195 O O . ALA A 1 553 ? 1.401 23.594 13.984 1 86.25 553 ALA A O 1
ATOM 4196 N N . MET A 1 554 ? 3.059 22.375 13.227 1 83.62 554 MET A N 1
ATOM 4197 C CA . MET A 1 554 ? 2.26 21.562 12.32 1 83.62 554 MET A CA 1
ATOM 4198 C C . MET A 1 554 ? 2.398 20.078 12.648 1 83.62 554 MET A C 1
ATOM 4200 O O . MET A 1 554 ? 3.375 19.656 13.281 1 83.62 554 MET A O 1
ATOM 4204 N N . PRO A 1 555 ? 1.468 19.344 12.227 1 80.25 555 PRO A N 1
ATOM 4205 C CA . PRO A 1 555 ? 1.54 17.922 12.539 1 80.25 555 PRO A CA 1
ATOM 4206 C C . PRO A 1 555 ? 2.74 17.234 11.891 1 80.25 555 PRO A C 1
ATOM 4208 O O . PRO A 1 555 ? 3.166 17.625 10.805 1 80.25 555 PRO A O 1
ATOM 4211 N N . GLY A 1 556 ? 3.266 16.172 12.586 1 76.12 556 GLY A N 1
ATOM 4212 C CA . GLY A 1 556 ? 4.336 15.359 12.039 1 76.12 556 GLY A CA 1
ATOM 4213 C C . GLY A 1 556 ? 5.699 16.016 12.141 1 76.12 556 GLY A C 1
ATOM 4214 O O . GLY A 1 556 ? 6.668 15.547 11.539 1 76.12 556 GLY A O 1
ATOM 4215 N N . GLY A 1 557 ? 5.699 17.141 12.836 1 77.31 557 GLY A N 1
ATOM 4216 C CA . GLY A 1 557 ? 6.961 17.844 12.953 1 77.31 557 GLY A CA 1
ATOM 4217 C C . GLY A 1 557 ? 7.289 18.688 11.742 1 77.31 557 GLY A C 1
ATOM 4218 O O . GLY A 1 557 ? 8.414 19.172 11.594 1 77.31 557 GLY A O 1
ATOM 4219 N N . LEU A 1 558 ? 6.348 18.828 10.898 1 81.44 558 LEU A N 1
ATOM 4220 C CA . LEU A 1 558 ? 6.527 19.703 9.75 1 81.44 558 LEU A CA 1
ATOM 4221 C C . LEU A 1 558 ? 6.598 21.172 10.195 1 81.44 558 LEU A C 1
ATOM 4223 O O . LEU A 1 558 ? 5.969 21.547 11.18 1 81.44 558 LEU A O 1
ATOM 4227 N N . VAL A 1 559 ? 7.43 21.891 9.547 1 83.56 559 VAL A N 1
ATOM 4228 C CA . VAL A 1 559 ? 7.562 23.312 9.828 1 83.56 559 VAL A CA 1
ATOM 4229 C C . VAL A 1 559 ? 7.5 24.109 8.531 1 83.56 559 VAL A C 1
ATOM 4231 O O . VAL A 1 559 ? 7.961 23.641 7.484 1 83.56 559 VAL A O 1
ATOM 4234 N N . LEU A 1 560 ? 6.859 25.234 8.672 1 89.69 560 LEU A N 1
ATOM 4235 C CA . LEU A 1 560 ? 6.961 26.141 7.539 1 89.69 560 LEU A CA 1
ATOM 4236 C C . LEU A 1 560 ? 8.391 26.656 7.367 1 89.69 560 LEU A C 1
ATOM 4238 O O . LEU A 1 560 ? 8.875 27.422 8.195 1 89.69 560 LEU A O 1
ATOM 4242 N N . ASN A 1 561 ? 9.031 26.203 6.395 1 90.19 561 ASN A N 1
ATOM 4243 C CA . ASN A 1 561 ? 10.414 26.625 6.223 1 90.19 561 ASN A CA 1
ATOM 4244 C C . ASN A 1 561 ? 10.523 27.859 5.324 1 90.19 561 ASN A C 1
ATOM 4246 O O . ASN A 1 561 ? 11.562 28.516 5.273 1 90.19 561 ASN A O 1
ATOM 4250 N N . THR A 1 562 ? 9.445 28.156 4.605 1 93.19 562 THR A N 1
ATOM 4251 C CA . THR A 1 562 ? 9.406 29.312 3.727 1 93.19 562 THR A CA 1
ATOM 4252 C C . THR A 1 562 ? 8.102 30.078 3.895 1 93.19 562 THR A C 1
ATOM 4254 O O . THR A 1 562 ? 7.027 29.469 3.959 1 93.19 562 THR A O 1
ATOM 4257 N N . VAL A 1 563 ? 8.203 31.391 4.016 1 94.62 563 VAL A N 1
ATOM 4258 C CA . VAL A 1 563 ? 7.02 32.219 4.203 1 94.62 563 VAL A CA 1
ATOM 4259 C C . VAL A 1 563 ? 6.973 33.312 3.125 1 94.62 563 VAL A C 1
ATOM 4261 O O . VAL A 1 563 ? 7.98 33.969 2.855 1 94.62 563 VAL A O 1
ATOM 4264 N N . LEU A 1 564 ? 5.902 33.438 2.477 1 94.19 564 LEU A N 1
ATOM 4265 C CA . LEU A 1 564 ? 5.668 34.5 1.516 1 94.19 564 LEU A CA 1
ATOM 4266 C C . LEU A 1 564 ? 4.82 35.625 2.131 1 94.19 564 LEU A C 1
ATOM 4268 O O . LEU A 1 564 ? 3.67 35.375 2.514 1 94.19 564 LEU A O 1
ATOM 4272 N N . LEU A 1 565 ? 5.375 36.812 2.264 1 92.38 565 LEU A N 1
ATOM 4273 C CA . LEU A 1 565 ? 4.691 37.938 2.863 1 92.38 565 LEU A CA 1
ATOM 4274 C C . LEU A 1 565 ? 4.219 38.938 1.791 1 92.38 565 LEU A C 1
ATOM 4276 O O . LEU A 1 565 ? 4.898 39.125 0.781 1 92.38 565 LEU A O 1
ATOM 4280 N N . PRO A 1 566 ? 3.088 39.469 2.018 1 88.5 566 PRO A N 1
ATOM 4281 C CA . PRO A 1 566 ? 2.633 40.5 1.085 1 88.5 566 PRO A CA 1
ATOM 4282 C C . PRO A 1 566 ? 3.352 41.844 1.285 1 88.5 566 PRO A C 1
ATOM 4284 O O . PRO A 1 566 ? 3.754 42.156 2.404 1 88.5 566 PRO A O 1
ATOM 4287 N N . LEU A 1 567 ? 3.482 42.562 0.187 1 86.12 567 LEU A N 1
ATOM 4288 C CA . LEU A 1 567 ? 3.99 43.938 0.266 1 86.12 567 LEU A CA 1
ATOM 4289 C C . LEU A 1 567 ? 2.875 44.906 0.633 1 86.12 567 LEU A C 1
ATOM 4291 O O . LEU A 1 567 ? 2.148 45.375 -0.241 1 86.12 567 LEU A O 1
ATOM 4295 N N . ASP A 1 568 ? 2.748 45.094 1.934 1 84.5 568 ASP A N 1
ATOM 4296 C CA . ASP A 1 568 ? 1.678 45.938 2.441 1 84.5 568 ASP A CA 1
ATOM 4297 C C . ASP A 1 568 ? 2.186 46.844 3.559 1 84.5 568 ASP A C 1
ATOM 4299 O O . ASP A 1 568 ? 2.975 46.438 4.402 1 84.5 568 ASP A O 1
ATOM 4303 N N . ARG A 1 569 ? 1.686 48.031 3.621 1 77.94 569 ARG A N 1
ATOM 4304 C CA . ARG A 1 569 ? 2.127 49.062 4.574 1 77.94 569 ARG A CA 1
ATOM 4305 C C . ARG A 1 569 ? 1.637 48.719 5.98 1 77.94 569 ARG A C 1
ATOM 4307 O O . ARG A 1 569 ? 2.15 49.281 6.961 1 77.94 569 ARG A O 1
ATOM 4314 N N . ARG A 1 570 ? 0.682 47.969 6.113 1 84.25 570 ARG A N 1
ATOM 4315 C CA . ARG A 1 570 ? 0.107 47.625 7.414 1 84.25 570 ARG A CA 1
ATOM 4316 C C . ARG A 1 570 ? 1.043 46.719 8.203 1 84.25 570 ARG A C 1
ATOM 4318 O O . ARG A 1 570 ? 0.894 46.594 9.422 1 84.25 570 ARG A O 1
ATOM 4325 N N . LEU A 1 571 ? 2.078 46.188 7.496 1 85.5 571 LEU A N 1
ATOM 4326 C CA . LEU A 1 571 ? 3.016 45.25 8.125 1 85.5 571 LEU A CA 1
ATOM 4327 C C . LEU A 1 571 ? 4.355 45.938 8.383 1 85.5 571 LEU A C 1
ATOM 4329 O O . LEU A 1 571 ? 4.824 46.719 7.559 1 85.5 571 LEU A O 1
ATOM 4333 N N . ASN A 1 572 ? 4.867 45.688 9.586 1 81.06 572 ASN A N 1
ATOM 4334 C CA . ASN A 1 572 ? 6.27 46 9.812 1 81.06 572 ASN A CA 1
ATOM 4335 C C . ASN A 1 572 ? 7.191 44.938 9.211 1 81.06 572 ASN A C 1
ATOM 4337 O O . ASN A 1 572 ? 7.684 44.062 9.922 1 81.06 572 ASN A O 1
ATOM 4341 N N . LEU A 1 573 ? 7.453 45.094 7.949 1 84.31 573 LEU A N 1
ATOM 4342 C CA . LEU A 1 573 ? 8.109 44.062 7.16 1 84.31 573 LEU A CA 1
ATOM 4343 C C . LEU A 1 573 ? 9.531 43.844 7.648 1 84.31 573 LEU A C 1
ATOM 4345 O O . LEU A 1 573 ? 10 42.688 7.68 1 84.31 573 LEU A O 1
ATOM 4349 N N . ILE A 1 574 ? 10.227 44.812 8.031 1 79.69 574 ILE A N 1
ATOM 4350 C CA . ILE A 1 574 ? 11.625 44.688 8.438 1 79.69 574 ILE A CA 1
ATOM 4351 C C . ILE A 1 574 ? 11.711 43.812 9.68 1 79.69 574 ILE A C 1
ATOM 4353 O O . ILE A 1 574 ? 12.461 42.812 9.711 1 79.69 574 ILE A O 1
ATOM 4357 N N . ASP A 1 575 ? 10.906 44.219 10.648 1 81.38 575 ASP A N 1
ATOM 4358 C CA . ASP A 1 575 ? 10.914 43.438 11.891 1 81.38 575 ASP A CA 1
ATOM 4359 C C . ASP A 1 575 ? 10.438 42.031 11.648 1 81.38 575 ASP A C 1
ATOM 4361 O O . ASP A 1 575 ? 10.992 41.062 12.203 1 81.38 575 ASP A O 1
ATOM 4365 N N . LEU A 1 576 ? 9.484 41.969 10.836 1 86.62 576 LEU A N 1
ATOM 4366 C CA . LEU A 1 576 ? 8.898 40.656 10.57 1 86.62 576 LEU A CA 1
ATOM 4367 C C . LEU A 1 576 ? 9.883 39.75 9.836 1 86.62 576 LEU A C 1
ATOM 4369 O O . LEU A 1 576 ? 10.016 38.562 10.164 1 86.62 576 LEU A O 1
ATOM 4373 N N . VAL A 1 577 ? 10.586 40.219 8.836 1 88.75 577 VAL A N 1
ATOM 4374 C CA . VAL A 1 577 ? 11.555 39.469 8.062 1 88.75 577 VAL A CA 1
ATOM 4375 C C . VAL A 1 577 ? 12.703 39 8.969 1 88.75 577 VAL A C 1
ATOM 4377 O O . VAL A 1 577 ? 13.133 37.844 8.914 1 88.75 577 VAL A O 1
ATOM 4380 N N . GLU A 1 578 ? 13.141 39.875 9.773 1 84.06 578 GLU A N 1
ATOM 4381 C CA . GLU A 1 578 ? 14.242 39.562 10.68 1 84.06 578 GLU A CA 1
ATOM 4382 C C . GLU A 1 578 ? 13.836 38.5 11.695 1 84.06 578 GLU A C 1
ATOM 4384 O O . GLU A 1 578 ? 14.609 37.594 11.984 1 84.06 578 GLU A O 1
ATOM 4389 N N . GLU A 1 579 ? 12.695 38.719 12.188 1 84.19 579 GLU A N 1
ATOM 4390 C CA . GLU A 1 579 ? 12.227 37.781 13.211 1 84.19 579 GLU A CA 1
ATOM 4391 C C . GLU A 1 579 ? 12.008 36.406 12.633 1 84.19 579 GLU A C 1
ATOM 4393 O O . GLU A 1 579 ? 12.422 35.406 13.227 1 84.19 579 GLU A O 1
ATOM 4398 N N . LEU A 1 580 ? 11.398 36.344 11.516 1 89.94 580 LEU A N 1
ATOM 4399 C CA . LEU A 1 580 ? 11.125 35.031 10.898 1 89.94 580 LEU A CA 1
ATOM 4400 C C . LEU A 1 580 ? 12.422 34.375 10.438 1 89.94 580 LEU A C 1
ATOM 4402 O O . LEU A 1 580 ? 12.602 33.156 10.617 1 89.94 580 LEU A O 1
ATOM 4406 N N . ALA A 1 581 ? 13.281 35.062 9.812 1 89.19 581 ALA A N 1
ATOM 4407 C CA . ALA A 1 581 ? 14.57 34.531 9.383 1 89.19 581 ALA A CA 1
ATOM 4408 C C . ALA A 1 581 ? 15.383 34.062 10.586 1 89.19 581 ALA A C 1
ATOM 4410 O O . ALA A 1 581 ? 16.078 33.031 10.508 1 89.19 581 ALA A O 1
ATOM 4411 N N . GLY A 1 582 ? 15.297 34.844 11.648 1 84.31 582 GLY A N 1
ATOM 4412 C CA . GLY A 1 582 ? 16 34.469 12.859 1 84.31 582 GLY A CA 1
ATOM 4413 C C . GLY A 1 582 ? 15.516 33.156 13.461 1 84.31 582 GLY A C 1
ATOM 4414 O O . GLY A 1 582 ? 16.266 32.438 14.133 1 84.31 582 GLY A O 1
ATOM 4415 N N . GLU A 1 583 ? 14.281 32.906 13.172 1 86.69 583 GLU A N 1
ATOM 4416 C CA . GLU A 1 583 ? 13.703 31.672 13.68 1 86.69 583 GLU A CA 1
ATOM 4417 C C . GLU A 1 583 ? 13.82 30.547 12.664 1 86.69 583 GLU A C 1
ATOM 4419 O O . GLU A 1 583 ? 13.133 29.531 12.773 1 86.69 583 GLU A O 1
ATOM 4424 N N . GLY A 1 584 ? 14.586 30.766 11.648 1 88.19 584 GLY A N 1
ATOM 4425 C CA . GLY A 1 584 ? 14.922 29.703 10.711 1 88.19 584 GLY A CA 1
ATOM 4426 C C . GLY A 1 584 ? 13.945 29.594 9.562 1 88.19 584 GLY A C 1
ATOM 4427 O O . GLY A 1 584 ? 13.859 28.547 8.914 1 88.19 584 GLY A O 1
ATOM 4428 N N . ARG A 1 585 ? 13.117 30.609 9.336 1 92.25 585 ARG A N 1
ATOM 4429 C CA . ARG A 1 585 ? 12.18 30.594 8.211 1 92.25 585 ARG A CA 1
ATOM 4430 C C . ARG A 1 585 ? 12.672 31.484 7.074 1 92.25 585 ARG A C 1
ATOM 4432 O O . ARG A 1 585 ? 13.016 32.656 7.289 1 92.25 585 ARG A O 1
ATOM 4439 N N . HIS A 1 586 ? 12.719 30.891 5.895 1 93.38 586 HIS A N 1
ATOM 4440 C CA . HIS A 1 586 ? 13.023 31.703 4.723 1 93.38 586 HIS A CA 1
ATOM 4441 C C . HIS A 1 586 ? 11.867 32.656 4.395 1 93.38 586 HIS A C 1
ATOM 4443 O O . HIS A 1 586 ? 10.703 32.281 4.512 1 93.38 586 HIS A O 1
ATOM 4449 N N . VAL A 1 587 ? 12.188 33.844 4.055 1 94.31 587 VAL A N 1
ATOM 4450 C CA . VAL A 1 587 ? 11.141 34.812 3.783 1 94.31 587 VAL A CA 1
ATOM 4451 C C . VAL A 1 587 ? 11.211 35.281 2.324 1 94.31 587 VAL A C 1
ATOM 4453 O O . VAL A 1 587 ? 12.297 35.562 1.815 1 94.31 587 VAL A O 1
ATOM 4456 N N . LEU A 1 588 ? 10.141 35.25 1.701 1 94.12 588 LEU A N 1
ATOM 4457 C CA . LEU A 1 588 ? 10.016 35.688 0.317 1 94.12 588 LEU A CA 1
ATOM 4458 C C . LEU A 1 588 ? 9.055 36.875 0.21 1 94.12 588 LEU A C 1
ATOM 4460 O O . LEU A 1 588 ? 8.047 36.938 0.92 1 94.12 588 LEU A O 1
ATOM 4464 N N . LEU A 1 589 ? 9.398 37.812 -0.602 1 90.88 589 LEU A N 1
ATOM 4465 C CA . LEU A 1 589 ? 8.539 38.938 -0.987 1 90.88 589 LEU A CA 1
ATOM 4466 C C . LEU A 1 589 ? 8.352 38.969 -2.5 1 90.88 589 LEU A C 1
ATOM 4468 O O . LEU A 1 589 ? 9.32 38.844 -3.254 1 90.88 589 LEU A O 1
ATOM 4472 N N . TYR A 1 590 ? 7.184 39.031 -2.904 1 89 590 TYR A N 1
ATOM 4473 C CA . TYR A 1 590 ? 6.902 39 -4.336 1 89 590 TYR A CA 1
ATOM 4474 C C . TYR A 1 590 ? 6.383 40.344 -4.816 1 89 590 TYR A C 1
ATOM 4476 O O . TYR A 1 590 ? 5.504 40.938 -4.188 1 89 590 TYR A O 1
ATOM 4484 N N . LYS A 1 591 ? 6.945 40.75 -5.859 1 85.62 591 LYS A N 1
ATOM 4485 C CA . LYS A 1 591 ? 6.484 41.969 -6.527 1 85.62 591 LYS A CA 1
ATOM 4486 C C . LYS A 1 591 ? 6.031 41.656 -7.953 1 85.62 591 LYS A C 1
ATOM 4488 O O . LYS A 1 591 ? 6.793 41.125 -8.75 1 85.62 591 LYS A O 1
ATOM 4493 N N . HIS A 1 592 ? 4.793 41.719 -8.484 1 79.06 592 HIS A N 1
ATOM 4494 C CA . HIS A 1 592 ? 4.148 41.344 -9.734 1 79.06 592 HIS A CA 1
ATOM 4495 C C . HIS A 1 592 ? 4.746 42.094 -10.922 1 79.06 592 HIS A C 1
ATOM 4497 O O . HIS A 1 592 ? 4.781 41.562 -12.039 1 79.06 592 HIS A O 1
ATOM 4503 N N . GLY A 1 593 ? 5.582 43 -10.82 1 74.44 593 GLY A N 1
ATOM 4504 C CA . GLY A 1 593 ? 6.164 43.75 -11.906 1 74.44 593 GLY A CA 1
ATOM 4505 C C . GLY A 1 593 ? 5.387 43.656 -13.203 1 74.44 593 GLY A C 1
ATOM 4506 O O . GLY A 1 593 ? 4.211 43.281 -13.195 1 74.44 593 GLY A O 1
ATOM 4507 N N . VAL A 1 594 ? 5.746 44.156 -14.492 1 67.62 594 VAL A N 1
ATOM 4508 C CA . VAL A 1 594 ? 5.121 44.156 -15.812 1 67.62 594 VAL A CA 1
ATOM 4509 C C . VAL A 1 594 ? 5.484 42.875 -16.547 1 67.62 594 VAL A C 1
ATOM 4511 O O . VAL A 1 594 ? 6.656 42.625 -16.844 1 67.62 594 VAL A O 1
ATOM 4514 N N . PRO A 1 595 ? 4.422 41.844 -16.484 1 61.88 595 PRO A N 1
ATOM 4515 C CA . PRO A 1 595 ? 4.77 40.594 -17.172 1 61.88 595 PRO A CA 1
ATOM 4516 C C . PRO A 1 595 ? 5.09 40.812 -18.656 1 61.88 595 PRO A C 1
ATOM 4518 O O . PRO A 1 595 ? 4.371 41.531 -19.344 1 61.88 595 PRO A O 1
ATOM 4521 N N . ARG A 1 596 ? 6.258 40.688 -19.047 1 56.75 596 ARG A N 1
ATOM 4522 C CA . ARG A 1 596 ? 6.461 40.719 -20.484 1 56.75 596 ARG A CA 1
ATOM 4523 C C . ARG A 1 596 ? 6.418 39.312 -21.094 1 56.75 596 ARG A C 1
ATOM 4525 O O . ARG A 1 596 ? 6.797 38.344 -20.453 1 56.75 596 ARG A O 1
ATOM 4532 N N . GLY A 1 597 ? 5.652 39.094 -22.344 1 53.03 597 GLY A N 1
ATOM 4533 C CA . GLY A 1 597 ? 5.211 37.969 -23.156 1 53.03 597 GLY A CA 1
ATOM 4534 C C . GLY A 1 597 ? 5.68 36.625 -22.609 1 53.03 597 GLY A C 1
ATOM 4535 O O . GLY A 1 597 ? 6.695 36.562 -21.922 1 53.03 597 GLY A O 1
ATOM 4536 N N . GLU A 1 598 ? 4.844 35.688 -22.25 1 52.97 598 GLU A N 1
ATOM 4537 C CA . GLU A 1 598 ? 5.02 34.281 -21.875 1 52.97 598 GLU A CA 1
ATOM 4538 C C . GLU A 1 598 ? 6.195 33.656 -22.625 1 52.97 598 GLU A C 1
ATOM 4540 O O . GLU A 1 598 ? 6.664 32.562 -22.25 1 52.97 598 GLU A O 1
ATOM 4545 N N . GLU A 1 599 ? 6.57 34.438 -23.594 1 53.5 599 GLU A N 1
ATOM 4546 C CA . GLU A 1 599 ? 7.551 33.844 -24.484 1 53.5 599 GLU A CA 1
ATOM 4547 C C . GLU A 1 599 ? 8.953 33.875 -23.891 1 53.5 599 GLU A C 1
ATOM 4549 O O . GLU A 1 599 ? 9.875 33.25 -24.406 1 53.5 599 GLU A O 1
ATOM 4554 N N . ASP A 1 600 ? 9.055 34.594 -22.797 1 60.56 600 ASP A N 1
ATOM 4555 C CA . ASP A 1 600 ? 10.43 34.781 -22.328 1 60.56 600 ASP A CA 1
ATOM 4556 C C . ASP A 1 600 ? 10.859 33.656 -21.391 1 60.56 600 ASP A C 1
ATOM 4558 O O . ASP A 1 600 ? 10.172 33.375 -20.406 1 60.56 600 ASP A O 1
ATOM 4562 N N . GLU A 1 601 ? 11.812 32.875 -21.719 1 76.44 601 GLU A N 1
ATOM 4563 C CA . GLU A 1 601 ? 12.203 31.516 -21.344 1 76.44 601 GLU A CA 1
ATOM 4564 C C . GLU A 1 601 ? 13.375 31.531 -20.359 1 76.44 601 GLU A C 1
ATOM 4566 O O . GLU A 1 601 ? 14.172 30.594 -20.312 1 76.44 601 GLU A O 1
ATOM 4571 N N . ARG A 1 602 ? 13.539 32.844 -19.516 1 88.38 602 ARG A N 1
ATOM 4572 C CA . ARG A 1 602 ? 14.742 32.844 -18.688 1 88.38 602 ARG A CA 1
ATOM 4573 C C . ARG A 1 602 ? 14.438 33.312 -17.281 1 88.38 602 ARG A C 1
ATOM 4575 O O . ARG A 1 602 ? 13.656 34.25 -17.078 1 88.38 602 ARG A O 1
ATOM 4582 N N . ILE A 1 603 ? 15.016 32.719 -16.297 1 91.19 603 ILE A N 1
ATOM 4583 C CA . ILE A 1 603 ? 14.992 33.125 -14.891 1 91.19 603 ILE A CA 1
ATOM 4584 C C . ILE A 1 603 ? 16.359 33.656 -14.477 1 91.19 603 ILE A C 1
ATOM 4586 O O . ILE A 1 603 ? 17.375 32.969 -14.633 1 91.19 603 ILE A O 1
ATOM 4590 N N . ASP A 1 604 ? 16.359 34.906 -14.031 1 92.62 604 ASP A N 1
ATOM 4591 C CA . ASP A 1 604 ? 17.625 35.531 -13.641 1 92.62 604 ASP A CA 1
ATOM 4592 C C . ASP A 1 604 ? 17.797 35.531 -12.125 1 92.62 604 ASP A C 1
ATOM 4594 O O . ASP A 1 604 ? 16.906 35.938 -11.383 1 92.62 604 ASP A O 1
ATOM 4598 N N . VAL A 1 605 ? 18.906 35 -11.719 1 93 605 VAL A N 1
ATOM 4599 C CA . VAL A 1 605 ? 19.25 34.969 -10.305 1 93 605 VAL A CA 1
ATOM 4600 C C . VAL A 1 605 ? 20.438 35.906 -10.031 1 93 605 VAL A C 1
ATOM 4602 O O . VAL A 1 605 ? 21.547 35.625 -10.492 1 93 605 VAL A O 1
ATOM 4605 N N . TRP A 1 606 ? 20.203 36.969 -9.375 1 90.31 606 TRP A N 1
ATOM 4606 C CA . TRP A 1 606 ? 21.266 37.875 -9.016 1 90.31 606 TRP A CA 1
ATOM 4607 C C . TRP A 1 606 ? 22.016 37.406 -7.785 1 90.31 606 TRP A C 1
ATOM 4609 O O . TRP A 1 606 ? 21.531 37.531 -6.66 1 90.31 606 TRP A O 1
ATOM 4619 N N . TRP A 1 607 ? 23.219 36.906 -8 1 86.25 607 TRP A N 1
ATOM 4620 C CA . TRP A 1 607 ? 24.016 36.156 -7.023 1 86.25 607 TRP A CA 1
ATOM 4621 C C . TRP A 1 607 ? 24.969 37.094 -6.281 1 86.25 607 TRP A C 1
ATOM 4623 O O . TRP A 1 607 ? 25.875 37.656 -6.887 1 86.25 607 TRP A O 1
ATOM 4633 N N . LYS A 1 608 ? 24.734 37.25 -5.035 1 80.75 608 LYS A N 1
ATOM 4634 C CA . LYS A 1 608 ? 25.641 38.062 -4.223 1 80.75 608 LYS A CA 1
ATOM 4635 C C . LYS A 1 608 ? 26.406 37.219 -3.227 1 80.75 608 LYS A C 1
ATOM 4637 O O . LYS A 1 608 ? 27.344 37.688 -2.586 1 80.75 608 LYS A O 1
ATOM 4642 N N . GLY A 1 609 ? 26.062 35.938 -3.08 1 78.69 609 GLY A N 1
ATOM 4643 C CA . GLY A 1 609 ? 26.688 35 -2.145 1 78.69 609 GLY A CA 1
ATOM 4644 C C . GLY A 1 609 ? 25.922 33.719 -1.975 1 78.69 609 GLY A C 1
ATOM 4645 O O . GLY A 1 609 ? 24.812 33.562 -2.484 1 78.69 609 GLY A O 1
ATOM 4646 N N . GLN A 1 610 ? 26.578 32.906 -1.238 1 80.06 610 GLN A N 1
ATOM 4647 C CA . GLN A 1 610 ? 26.016 31.562 -1.086 1 80.06 610 GLN A CA 1
ATOM 4648 C C . GLN A 1 610 ? 24.859 31.562 -0.085 1 80.06 610 GLN A C 1
ATOM 4650 O O . GLN A 1 610 ? 24 30.672 -0.11 1 80.06 610 GLN A O 1
ATOM 4655 N N . GLU A 1 611 ? 24.797 32.531 0.781 1 80.5 611 GLU A N 1
ATOM 4656 C CA . GLU A 1 611 ? 23.797 32.531 1.833 1 80.5 611 GLU A CA 1
ATOM 4657 C C . GLU A 1 611 ? 22.375 32.562 1.243 1 80.5 611 GLU A C 1
ATOM 4659 O O . GLU A 1 611 ? 21.578 31.656 1.504 1 80.5 611 GLU A O 1
ATOM 4664 N N . ASN A 1 612 ? 22.141 33.594 0.397 1 86.94 612 ASN A N 1
ATOM 4665 C CA . ASN A 1 612 ? 20.844 33.625 -0.269 1 86.94 612 ASN A CA 1
ATOM 4666 C C . ASN A 1 612 ? 20.875 32.938 -1.622 1 86.94 612 ASN A C 1
ATOM 4668 O O . ASN A 1 612 ? 19.844 32.469 -2.115 1 86.94 612 ASN A O 1
ATOM 4672 N N . GLY A 1 613 ? 22.078 32.812 -2.131 1 86.19 613 GLY A N 1
ATOM 4673 C CA . GLY A 1 613 ? 22.234 32.344 -3.492 1 86.19 613 GLY A CA 1
ATOM 4674 C C . GLY A 1 613 ? 21.828 30.875 -3.664 1 86.19 613 GLY A C 1
ATOM 4675 O O . GLY A 1 613 ? 21.156 30.531 -4.641 1 86.19 613 GLY A O 1
ATOM 4676 N N . ASN A 1 614 ? 22.219 30.062 -2.727 1 86.25 614 ASN A N 1
ATOM 4677 C CA . ASN A 1 614 ? 21.875 28.656 -2.816 1 86.25 614 ASN A CA 1
ATOM 4678 C C . ASN A 1 614 ? 20.359 28.438 -2.863 1 86.25 614 ASN A C 1
ATOM 4680 O O . ASN A 1 614 ? 19.859 27.672 -3.676 1 86.25 614 ASN A O 1
ATOM 4684 N N . LEU A 1 615 ? 19.688 29.156 -1.966 1 89.62 615 LEU A N 1
ATOM 4685 C CA . LEU A 1 615 ? 18.234 29.047 -1.938 1 89.62 615 LEU A CA 1
ATOM 4686 C C . LEU A 1 615 ? 17.625 29.578 -3.227 1 89.62 615 LEU A C 1
ATOM 4688 O O . LEU A 1 615 ? 16.703 28.984 -3.779 1 89.62 615 LEU A O 1
ATOM 4692 N N . MET A 1 616 ? 18.125 30.672 -3.717 1 91.31 616 MET A N 1
ATOM 4693 C CA . MET A 1 616 ? 17.594 31.281 -4.934 1 91.31 616 MET A CA 1
ATOM 4694 C C . MET A 1 616 ? 17.781 30.359 -6.129 1 91.31 616 MET A C 1
ATOM 4696 O O . MET A 1 616 ? 16.875 30.203 -6.949 1 91.31 616 MET A O 1
ATOM 4700 N N . ALA A 1 617 ? 18.953 29.812 -6.172 1 88.44 617 ALA A N 1
ATOM 4701 C CA . ALA A 1 617 ? 19.219 28.875 -7.254 1 88.44 617 ALA A CA 1
ATOM 4702 C C . ALA A 1 617 ? 18.297 27.672 -7.176 1 88.44 617 ALA A C 1
ATOM 4704 O O . ALA A 1 617 ? 17.797 27.188 -8.195 1 88.44 617 ALA A O 1
ATOM 4705 N N . LEU A 1 618 ? 18.156 27.234 -6.004 1 86.62 618 LEU A N 1
ATOM 4706 C CA . LEU A 1 618 ? 17.281 26.094 -5.797 1 86.62 618 LEU A CA 1
ATOM 4707 C C . LEU A 1 618 ? 15.844 26.438 -6.172 1 86.62 618 LEU A C 1
ATOM 4709 O O . LEU A 1 618 ? 15.148 25.641 -6.801 1 86.62 618 LEU A O 1
ATOM 4713 N N . LEU A 1 619 ? 15.367 27.562 -5.73 1 89.81 619 LEU A N 1
ATOM 4714 C CA . LEU A 1 619 ? 14.023 28 -6.07 1 89.81 619 LEU A CA 1
ATOM 4715 C C . LEU A 1 619 ? 13.859 28.141 -7.578 1 89.81 619 LEU A C 1
ATOM 4717 O O . LEU A 1 619 ? 12.82 27.766 -8.133 1 89.81 619 LEU A O 1
ATOM 4721 N N . ALA A 1 620 ? 14.867 28.719 -8.219 1 89.25 620 ALA A N 1
ATOM 4722 C CA . ALA A 1 620 ? 14.836 28.844 -9.672 1 89.25 620 ALA A CA 1
ATOM 4723 C C . ALA A 1 620 ? 14.703 27.484 -10.344 1 89.25 620 ALA A C 1
ATOM 4725 O O . ALA A 1 620 ? 13.93 27.328 -11.289 1 89.25 620 ALA A O 1
ATOM 4726 N N . TYR A 1 621 ? 15.469 26.578 -9.828 1 85.25 621 TYR A N 1
ATOM 4727 C CA . TYR A 1 621 ? 15.406 25.219 -10.344 1 85.25 621 TYR A CA 1
ATOM 4728 C C . TYR A 1 621 ? 14.016 24.625 -10.156 1 85.25 621 TYR A C 1
ATOM 4730 O O . TYR A 1 621 ? 13.469 24.016 -11.078 1 85.25 621 TYR A O 1
ATOM 4738 N N . ILE A 1 622 ? 13.461 24.75 -8.984 1 86.44 622 ILE A N 1
ATOM 4739 C CA . ILE A 1 622 ? 12.148 24.203 -8.664 1 86.44 622 ILE A CA 1
ATOM 4740 C C . ILE A 1 622 ? 11.102 24.797 -9.594 1 86.44 622 ILE A C 1
ATOM 4742 O O . ILE A 1 622 ? 10.258 24.094 -10.141 1 86.44 622 ILE A O 1
ATOM 4746 N N . ILE A 1 623 ? 11.164 26.062 -9.797 1 88 623 ILE A N 1
ATOM 4747 C CA . ILE A 1 623 ? 10.195 26.766 -10.641 1 88 623 ILE A CA 1
ATOM 4748 C C . ILE A 1 623 ? 10.336 26.266 -12.086 1 88 623 ILE A C 1
ATOM 4750 O O . ILE A 1 623 ? 9.328 26.047 -12.766 1 88 623 ILE A O 1
ATOM 4754 N N . ARG A 1 624 ? 11.531 26.109 -12.5 1 86.88 624 ARG A N 1
ATOM 4755 C CA . ARG A 1 624 ? 11.797 25.609 -13.844 1 86.88 624 ARG A CA 1
ATOM 4756 C C . ARG A 1 624 ? 11.195 24.219 -14.039 1 86.88 624 ARG A C 1
ATOM 4758 O O . ARG A 1 624 ? 10.547 23.953 -15.047 1 86.88 624 ARG A O 1
ATOM 4765 N N . GLU A 1 625 ? 11.469 23.359 -13.094 1 82 625 GLU A N 1
ATOM 4766 C CA . GLU A 1 625 ? 10.977 21.984 -13.188 1 82 625 GLU A CA 1
ATOM 4767 C C . GLU A 1 625 ? 9.453 21.938 -13.102 1 82 625 GLU A C 1
ATOM 4769 O O . GLU A 1 625 ? 8.82 21.094 -13.75 1 82 625 GLU A O 1
ATOM 4774 N N . THR A 1 626 ? 8.867 22.75 -12.25 1 84.06 626 THR A N 1
ATOM 4775 C CA . THR A 1 626 ? 7.418 22.812 -12.148 1 84.06 626 THR A CA 1
ATOM 4776 C C . THR A 1 626 ? 6.805 23.266 -13.469 1 84.06 626 THR A C 1
ATOM 4778 O O . THR A 1 626 ? 5.793 22.719 -13.914 1 84.06 626 THR A O 1
ATOM 4781 N N . ASP A 1 627 ? 7.43 24.234 -14.078 1 81.25 627 ASP A N 1
ATOM 4782 C CA . ASP A 1 627 ? 6.945 24.719 -15.367 1 81.25 627 ASP A CA 1
ATOM 4783 C C . ASP A 1 627 ? 7.074 23.641 -16.438 1 81.25 627 ASP A C 1
ATOM 4785 O O . ASP A 1 627 ? 6.188 23.484 -17.281 1 81.25 627 ASP A O 1
ATOM 4789 N N . ALA A 1 628 ? 8.094 22.922 -16.391 1 79.38 628 ALA A N 1
ATOM 4790 C CA . ALA A 1 628 ? 8.305 21.828 -17.344 1 79.38 628 ALA A CA 1
ATOM 4791 C C . ALA A 1 628 ? 7.25 20.75 -17.188 1 79.38 628 ALA A C 1
ATOM 4793 O O . ALA A 1 628 ? 6.773 20.188 -18.172 1 79.38 628 ALA A O 1
ATOM 4794 N N . GLU A 1 629 ? 6.957 20.422 -16 1 76 629 GLU A N 1
ATOM 4795 C CA . GLU A 1 629 ? 5.961 19.391 -15.742 1 76 629 GLU A CA 1
ATOM 4796 C C . GLU A 1 629 ? 4.578 19.828 -16.219 1 76 629 GLU A C 1
ATOM 4798 O O . GLU A 1 629 ? 3.746 18.984 -16.562 1 76 629 GLU A O 1
ATOM 4803 N N . ARG A 1 630 ? 4.371 21.078 -16.234 1 77.38 630 ARG A N 1
ATOM 4804 C CA . ARG A 1 630 ? 3.092 21.594 -16.703 1 77.38 630 ARG A CA 1
ATOM 4805 C C . ARG A 1 630 ? 3.066 21.703 -18.219 1 77.38 630 ARG A C 1
ATOM 4807 O O . ARG A 1 630 ? 2.082 22.156 -18.797 1 77.38 630 ARG A O 1
ATOM 4814 N N . GLY A 1 631 ? 4.098 21.312 -18.844 1 77.06 631 GLY A N 1
ATOM 4815 C CA . GLY A 1 631 ? 4.152 21.312 -20.297 1 77.06 631 GLY A CA 1
ATOM 4816 C C . GLY A 1 631 ? 4.762 22.578 -20.875 1 77.06 631 GLY A C 1
ATOM 4817 O O . GLY A 1 631 ? 4.754 22.766 -22.094 1 77.06 631 GLY A O 1
ATOM 4818 N N . LEU A 1 632 ? 5.273 23.484 -20.031 1 77.38 632 LEU A N 1
ATOM 4819 C CA . LEU A 1 632 ? 5.918 24.703 -20.516 1 77.38 632 LEU A CA 1
ATOM 4820 C C . LEU A 1 632 ? 7.383 24.438 -20.859 1 77.38 632 LEU A C 1
ATOM 4822 O O . LEU A 1 632 ? 7.965 23.453 -20.391 1 77.38 632 LEU A O 1
ATOM 4826 N N . PRO A 1 633 ? 7.801 25.219 -21.703 1 79.56 633 PRO A N 1
ATOM 4827 C CA . PRO A 1 633 ? 9.219 25.031 -22.047 1 79.56 633 PRO A CA 1
ATOM 4828 C C . PRO A 1 633 ? 10.141 25.25 -20.844 1 79.56 633 PRO A C 1
ATOM 4830 O O . PRO A 1 633 ? 9.844 26.094 -19.984 1 79.56 633 PRO A O 1
ATOM 4833 N N . ARG A 1 634 ? 11.164 24.5 -20.812 1 79.94 634 ARG A N 1
ATOM 4834 C CA . ARG A 1 634 ? 12.133 24.641 -19.734 1 79.94 634 ARG A CA 1
ATOM 4835 C C . ARG A 1 634 ? 12.875 25.969 -19.828 1 79.94 634 ARG A C 1
ATOM 4837 O O . ARG A 1 634 ? 13.531 26.25 -20.844 1 79.94 634 ARG A O 1
ATOM 4844 N N . LYS A 1 635 ? 12.695 26.75 -18.828 1 83 635 LYS A N 1
ATOM 4845 C CA . LYS A 1 635 ? 13.352 28.047 -18.781 1 83 635 LYS A CA 1
ATOM 4846 C C . LYS A 1 635 ? 14.828 27.922 -18.438 1 83 635 LYS A C 1
ATOM 4848 O O . LYS A 1 635 ? 15.227 26.984 -17.734 1 83 635 LYS A O 1
ATOM 4853 N N . ARG A 1 636 ? 15.578 28.781 -19 1 88.38 636 ARG A N 1
ATOM 4854 C CA . ARG A 1 636 ? 17 28.797 -18.703 1 88.38 636 ARG A CA 1
ATOM 4855 C C . ARG A 1 636 ? 17.297 29.609 -17.438 1 88.38 636 ARG A C 1
ATOM 4857 O O . ARG A 1 636 ? 16.672 30.656 -17.219 1 88.38 636 ARG A O 1
ATOM 4864 N N . ILE A 1 637 ? 18.141 29.109 -16.625 1 91.69 637 ILE A N 1
ATOM 4865 C CA . ILE A 1 637 ? 18.547 29.828 -15.414 1 91.69 637 ILE A CA 1
ATOM 4866 C C . ILE A 1 637 ? 19.844 30.578 -15.672 1 91.69 637 ILE A C 1
ATOM 4868 O O . ILE A 1 637 ? 20.812 30 -16.188 1 91.69 637 ILE A O 1
ATOM 4872 N N . ARG A 1 638 ? 19.812 31.859 -15.422 1 93.69 638 ARG A N 1
ATOM 4873 C CA . ARG A 1 638 ? 21.016 32.656 -15.57 1 93.69 638 ARG A CA 1
ATOM 4874 C C . ARG A 1 638 ? 21.453 33.25 -14.227 1 93.69 638 ARG A C 1
ATOM 4876 O O . ARG A 1 638 ? 20.672 33.938 -13.562 1 93.69 638 ARG A O 1
ATOM 4883 N N . LEU A 1 639 ? 22.625 32.906 -13.828 1 93 639 LEU A N 1
ATOM 4884 C CA . LEU A 1 639 ? 23.219 33.5 -12.633 1 93 639 LEU A CA 1
ATOM 4885 C C . LEU A 1 639 ? 24.016 34.75 -12.961 1 93 639 LEU A C 1
ATOM 4887 O O . LEU A 1 639 ? 24.891 34.719 -13.828 1 93 639 LEU A O 1
ATOM 4891 N N . ILE A 1 640 ? 23.672 35.844 -12.297 1 92.56 640 ILE A N 1
ATOM 4892 C CA . ILE A 1 640 ? 24.312 37.125 -12.562 1 92.56 640 ILE A CA 1
ATOM 4893 C C . ILE A 1 640 ? 25.062 37.594 -11.32 1 92.56 640 ILE A C 1
ATOM 4895 O O . ILE A 1 640 ? 24.5 37.625 -10.227 1 92.56 640 ILE A O 1
ATOM 4899 N N . ARG A 1 641 ? 26.281 37.812 -11.453 1 90.44 641 ARG A N 1
ATOM 4900 C CA . ARG A 1 641 ? 27.094 38.344 -10.359 1 90.44 641 ARG A CA 1
ATOM 4901 C C . ARG A 1 641 ? 27.812 39.625 -10.781 1 90.44 641 ARG A C 1
ATOM 4903 O O . ARG A 1 641 ? 28.406 39.688 -11.867 1 90.44 641 ARG A O 1
ATOM 4910 N N . VAL A 1 642 ? 27.688 40.625 -9.969 1 87 642 VAL A N 1
ATOM 4911 C CA . VAL A 1 642 ? 28.406 41.875 -10.188 1 87 642 VAL A CA 1
ATOM 4912 C C . VAL A 1 642 ? 29.734 41.812 -9.445 1 87 642 VAL A C 1
ATOM 4914 O O . VAL A 1 642 ? 29.781 41.594 -8.242 1 87 642 VAL A O 1
ATOM 4917 N N . LEU A 1 643 ? 30.766 42.062 -10.164 1 87.19 643 LEU A N 1
ATOM 4918 C CA . LEU A 1 643 ? 32.094 41.969 -9.586 1 87.19 643 LEU A CA 1
ATOM 4919 C C . LEU A 1 643 ? 32.406 43.219 -8.734 1 87.19 643 LEU A C 1
ATOM 4921 O O . LEU A 1 643 ? 31.953 44.312 -9.062 1 87.19 643 LEU A O 1
ATOM 4925 N N . GLU A 1 644 ? 33 42.875 -7.648 1 79.44 644 GLU A N 1
ATOM 4926 C CA . GLU A 1 644 ? 33.531 43.969 -6.852 1 79.44 644 GLU A CA 1
ATOM 4927 C C . GLU A 1 644 ? 35 44.281 -7.25 1 79.44 644 GLU A C 1
ATOM 4929 O O . GLU A 1 644 ? 35.594 43.531 -8.039 1 79.44 644 GLU A O 1
ATOM 4934 N N . GLU A 1 645 ? 35.531 45.406 -6.848 1 73.81 645 GLU A N 1
ATOM 4935 C CA . GLU A 1 645 ? 36.844 45.906 -7.262 1 73.81 645 GLU A CA 1
ATOM 4936 C C . GLU A 1 645 ? 37.938 44.875 -7.062 1 73.81 645 GLU A C 1
ATOM 4938 O O . GLU A 1 645 ? 38.844 44.719 -7.898 1 73.81 645 GLU A O 1
ATOM 4943 N N . ARG A 1 646 ? 37.938 44 -6.035 1 75.56 646 ARG A N 1
ATOM 4944 C CA . ARG A 1 646 ? 39.031 43.094 -5.734 1 75.56 646 ARG A CA 1
ATOM 4945 C C . ARG A 1 646 ? 38.75 41.688 -6.242 1 75.56 646 ARG A C 1
ATOM 4947 O O . ARG A 1 646 ? 39.562 40.781 -6.09 1 75.56 646 ARG A O 1
ATOM 4954 N N . MET A 1 647 ? 37.719 41.562 -7.008 1 80.38 647 MET A N 1
ATOM 4955 C CA . MET A 1 647 ? 37.344 40.219 -7.418 1 80.38 647 MET A CA 1
ATOM 4956 C C . MET A 1 647 ? 37.812 39.938 -8.844 1 80.38 647 MET A C 1
ATOM 4958 O O . MET A 1 647 ? 37.781 40.812 -9.703 1 80.38 647 MET A O 1
ATOM 4962 N N . GLU A 1 648 ? 38.438 38.719 -9.062 1 86.25 648 GLU A N 1
ATOM 4963 C CA . GLU A 1 648 ? 38.875 38.281 -10.383 1 86.25 648 GLU A CA 1
ATOM 4964 C C . GLU A 1 648 ? 37.75 37.656 -11.164 1 86.25 648 GLU A C 1
ATOM 4966 O O . GLU A 1 648 ? 37.094 36.688 -10.68 1 86.25 648 GLU A O 1
ATOM 4971 N N . ARG A 1 649 ? 37.531 38.125 -12.359 1 87.88 649 ARG A N 1
ATOM 4972 C CA . ARG A 1 649 ? 36.438 37.688 -13.219 1 87.88 649 ARG A CA 1
ATOM 4973 C C . ARG A 1 649 ? 36.531 36.188 -13.5 1 87.88 649 ARG A C 1
ATOM 4975 O O . ARG A 1 649 ? 35.531 35.469 -13.375 1 87.88 649 ARG A O 1
ATOM 4982 N N . VAL A 1 650 ? 37.688 35.688 -13.922 1 89.38 650 VAL A N 1
ATOM 4983 C CA . VAL A 1 650 ? 37.875 34.312 -14.352 1 89.38 650 VAL A CA 1
ATOM 4984 C C . VAL A 1 650 ? 37.594 33.375 -13.188 1 89.38 650 VAL A C 1
ATOM 4986 O O . VAL A 1 650 ? 36.938 32.344 -13.359 1 89.38 650 VAL A O 1
ATOM 4989 N N . ARG A 1 651 ? 37.938 33.719 -12.039 1 89.31 651 ARG A N 1
ATOM 4990 C CA . ARG A 1 651 ? 37.75 32.906 -10.859 1 89.31 651 ARG A CA 1
ATOM 4991 C C . ARG A 1 651 ? 36.25 32.844 -10.469 1 89.31 651 ARG A C 1
ATOM 4993 O O . ARG A 1 651 ? 35.75 31.75 -10.156 1 89.31 651 ARG A O 1
ATOM 5000 N N . GLU A 1 652 ? 35.719 34 -10.492 1 87.75 652 GLU A N 1
ATOM 5001 C CA . GLU A 1 652 ? 34.312 34.062 -10.102 1 87.75 652 GLU A CA 1
ATOM 5002 C C . GLU A 1 652 ? 33.438 33.312 -11.102 1 87.75 652 GLU A C 1
ATOM 5004 O O . GLU A 1 652 ? 32.469 32.625 -10.719 1 87.75 652 GLU A O 1
ATOM 5009 N N . GLU A 1 653 ? 33.75 33.438 -12.336 1 90.94 653 GLU A N 1
ATOM 5010 C CA . GLU A 1 653 ? 33 32.719 -13.359 1 90.94 653 GLU A CA 1
ATOM 5011 C C . GLU A 1 653 ? 33.156 31.219 -13.211 1 90.94 653 GLU A C 1
ATOM 5013 O O . GLU A 1 653 ? 32.219 30.453 -13.367 1 90.94 653 GLU A O 1
ATOM 5018 N N . ALA A 1 654 ? 34.312 30.828 -12.938 1 90.75 654 ALA A N 1
ATOM 5019 C CA . ALA A 1 654 ? 34.594 29.406 -12.766 1 90.75 654 ALA A CA 1
ATOM 5020 C C . ALA A 1 654 ? 33.875 28.844 -11.539 1 90.75 654 ALA A C 1
ATOM 5022 O O . ALA A 1 654 ? 33.406 27.703 -11.555 1 90.75 654 ALA A O 1
ATOM 5023 N N . GLU A 1 655 ? 33.844 29.594 -10.562 1 86.19 655 GLU A N 1
ATOM 5024 C CA . GLU A 1 655 ? 33.188 29.172 -9.336 1 86.19 655 GLU A CA 1
ATOM 5025 C C . GLU A 1 655 ? 31.672 29 -9.555 1 86.19 655 GLU A C 1
ATOM 5027 O O . GLU A 1 655 ? 31.078 28.016 -9.086 1 86.19 655 GLU A O 1
ATOM 5032 N N . LEU A 1 656 ? 31.156 29.969 -10.258 1 88.88 656 LEU A N 1
ATOM 5033 C CA . LEU A 1 656 ? 29.719 29.891 -10.508 1 88.88 656 LEU A CA 1
ATOM 5034 C C . LEU A 1 656 ? 29.406 28.734 -11.461 1 88.88 656 LEU A C 1
ATOM 5036 O O . LEU A 1 656 ? 28.391 28.047 -11.297 1 88.88 656 LEU A O 1
ATOM 5040 N N . ARG A 1 657 ? 30.25 28.469 -12.359 1 89.5 657 ARG A N 1
ATOM 5041 C CA . ARG A 1 657 ? 30.047 27.359 -13.281 1 89.5 657 ARG A CA 1
ATOM 5042 C C . ARG A 1 657 ? 30.188 26.016 -12.555 1 89.5 657 ARG A C 1
ATOM 5044 O O . ARG A 1 657 ? 29.438 25.078 -12.82 1 89.5 657 ARG A O 1
ATOM 5051 N N . SER A 1 658 ? 31.141 26 -11.734 1 84.81 658 SER A N 1
ATOM 5052 C CA . SER A 1 658 ? 31.312 24.797 -10.93 1 84.81 658 SER A CA 1
ATOM 5053 C C . SER A 1 658 ? 30.109 24.531 -10.039 1 84.81 658 SER A C 1
ATOM 5055 O O . SER A 1 658 ? 29.703 23.391 -9.852 1 84.81 658 SER A O 1
ATOM 5057 N N . LEU A 1 659 ? 29.594 25.594 -9.555 1 82.44 659 LEU A N 1
ATOM 5058 C CA . LEU A 1 659 ? 28.406 25.469 -8.719 1 82.44 659 LEU A CA 1
ATOM 5059 C C . LEU A 1 659 ? 27.234 24.906 -9.508 1 82.44 659 LEU A C 1
ATOM 5061 O O . LEU A 1 659 ? 26.516 24.031 -9.023 1 82.44 659 LEU A O 1
ATOM 5065 N N . LEU A 1 660 ? 27.109 25.359 -10.68 1 84.38 660 LEU A N 1
ATOM 5066 C CA . LEU A 1 660 ? 26.031 24.891 -11.531 1 84.38 660 LEU A CA 1
ATOM 5067 C C . LEU A 1 660 ? 26.234 23.422 -11.891 1 84.38 660 LEU A C 1
ATOM 5069 O O . LEU A 1 660 ? 25.266 22.641 -11.898 1 84.38 660 LEU A O 1
ATOM 5073 N N . ASP A 1 661 ? 27.422 23.078 -12.094 1 78.06 661 ASP A N 1
ATOM 5074 C CA . ASP A 1 661 ? 27.734 21.703 -12.492 1 78.06 661 ASP A CA 1
ATOM 5075 C C . ASP A 1 661 ? 27.531 20.734 -11.328 1 78.06 661 ASP A C 1
ATOM 5077 O O . ASP A 1 661 ? 26.891 19.688 -11.477 1 78.06 661 ASP A O 1
ATOM 5081 N N . VAL A 1 662 ? 28.062 21.203 -10.242 1 74.5 662 VAL A N 1
ATOM 5082 C CA . VAL A 1 662 ? 27.969 20.344 -9.062 1 74.5 662 VAL A CA 1
ATOM 5083 C C . VAL A 1 662 ? 26.516 20.203 -8.633 1 74.5 662 VAL A C 1
ATOM 5085 O O . VAL A 1 662 ? 26.094 19.141 -8.164 1 74.5 662 VAL A O 1
ATOM 5088 N N . ALA A 1 663 ? 25.797 21.297 -8.836 1 74 663 ALA A N 1
ATOM 5089 C CA . ALA A 1 663 ? 24.375 21.281 -8.461 1 74 663 ALA A CA 1
ATOM 5090 C C . ALA A 1 663 ? 23.516 20.688 -9.57 1 74 663 ALA A C 1
ATOM 5092 O O . ALA A 1 663 ? 22.328 20.484 -9.391 1 74 663 ALA A O 1
ATOM 5093 N N . ARG A 1 664 ? 24.188 20.422 -10.695 1 76.19 664 ARG A N 1
ATOM 5094 C CA . ARG A 1 664 ? 23.516 19.844 -11.859 1 76.19 664 ARG A CA 1
ATOM 5095 C C . ARG A 1 664 ? 22.359 20.719 -12.312 1 76.19 664 ARG A C 1
ATOM 5097 O O . ARG A 1 664 ? 21.25 20.234 -12.555 1 76.19 664 ARG A O 1
ATOM 5104 N N . LEU A 1 665 ? 22.625 21.953 -12.25 1 77.81 665 LEU A N 1
ATOM 5105 C CA . LEU A 1 665 ? 21.672 22.938 -12.742 1 77.81 665 LEU A CA 1
ATOM 5106 C C . LEU A 1 665 ? 22.062 23.422 -14.133 1 77.81 665 LEU A C 1
ATOM 5108 O O . LEU A 1 665 ? 23.219 23.766 -14.375 1 77.81 665 LEU A O 1
ATOM 5112 N N . GLU A 1 666 ? 21.266 23.188 -15.016 1 79.06 666 GLU A N 1
ATOM 5113 C CA . GLU A 1 666 ? 21.531 23.734 -16.344 1 79.06 666 GLU A CA 1
ATOM 5114 C C . GLU A 1 666 ? 21.312 25.234 -16.391 1 79.06 666 GLU A C 1
ATOM 5116 O O . GLU A 1 666 ? 20.219 25.719 -16.047 1 79.06 666 GLU A O 1
ATOM 5121 N N . GLY A 1 667 ? 22.328 25.953 -16.516 1 86.75 667 GLY A N 1
ATOM 5122 C CA . GLY A 1 667 ? 22.172 27.406 -16.562 1 86.75 667 GLY A CA 1
ATOM 5123 C C . GLY A 1 667 ? 23.375 28.109 -17.156 1 86.75 667 GLY A C 1
ATOM 5124 O O . GLY A 1 667 ? 24.328 27.469 -17.625 1 86.75 667 GLY A O 1
ATOM 5125 N N . GLU A 1 668 ? 23.219 29.422 -17.312 1 90.94 668 GLU A N 1
ATOM 5126 C CA . GLU A 1 668 ? 24.266 30.312 -17.828 1 90.94 668 GLU A CA 1
ATOM 5127 C C . GLU A 1 668 ? 24.781 31.25 -16.734 1 90.94 668 GLU A C 1
ATOM 5129 O O . GLU A 1 668 ? 24.078 31.5 -15.75 1 90.94 668 GLU A O 1
ATOM 5134 N N . VAL A 1 669 ? 26.031 31.562 -16.875 1 93.19 669 VAL A N 1
ATOM 5135 C CA . VAL A 1 669 ? 26.641 32.469 -15.914 1 93.19 669 VAL A CA 1
ATOM 5136 C C . VAL A 1 669 ? 27 33.781 -16.609 1 93.19 669 VAL A C 1
ATOM 5138 O O . VAL A 1 669 ? 27.562 33.781 -17.703 1 93.19 669 VAL A O 1
ATOM 5141 N N . LEU A 1 670 ? 26.531 34.969 -16.094 1 92.75 670 LEU A N 1
ATOM 5142 C CA . LEU A 1 670 ? 26.859 36.281 -16.562 1 92.75 670 LEU A CA 1
ATOM 5143 C C . LEU A 1 670 ? 27.578 37.094 -15.477 1 92.75 670 LEU A C 1
ATOM 5145 O O . LEU A 1 670 ? 27.016 37.312 -14.391 1 92.75 670 LEU A O 1
ATOM 5149 N N . VAL A 1 671 ? 28.812 37.344 -15.695 1 92.62 671 VAL A N 1
ATOM 5150 C CA . VAL A 1 671 ? 29.578 38.156 -14.75 1 92.62 671 VAL A CA 1
ATOM 5151 C C . VAL A 1 671 ? 29.703 39.594 -15.266 1 92.62 671 VAL A C 1
ATOM 5153 O O . VAL A 1 671 ? 30.141 39.812 -16.391 1 92.62 671 VAL A O 1
ATOM 5156 N N . LEU A 1 672 ? 29.234 40.562 -14.445 1 91.31 672 LEU A N 1
ATOM 5157 C CA . LEU A 1 672 ? 29.234 41.969 -14.836 1 91.31 672 LEU A CA 1
ATOM 5158 C C . LEU A 1 672 ? 30.344 42.719 -14.117 1 91.31 672 LEU A C 1
ATOM 5160 O O . LEU A 1 672 ? 30.641 42.438 -12.953 1 91.31 672 LEU A O 1
ATOM 5164 N N . ASP A 1 673 ? 30.891 43.719 -14.828 1 88 673 ASP A N 1
ATOM 5165 C CA . ASP A 1 673 ? 31.922 44.562 -14.242 1 88 673 ASP A CA 1
ATOM 5166 C C . ASP A 1 673 ? 31.297 45.594 -13.297 1 88 673 ASP A C 1
ATOM 5168 O O . ASP A 1 673 ? 30.094 45.875 -13.383 1 88 673 ASP A O 1
ATOM 5172 N N . PRO A 1 674 ? 32.156 45.969 -12.328 1 84.75 674 PRO A N 1
ATOM 5173 C CA . PRO A 1 674 ? 31.641 47 -11.445 1 84.75 674 PRO A CA 1
ATOM 5174 C C . PRO A 1 674 ? 31.125 48.219 -12.203 1 84.75 674 PRO A C 1
ATOM 5176 O O . PRO A 1 674 ? 31.703 48.625 -13.211 1 84.75 674 PRO A O 1
ATOM 5179 N N . ASP A 1 675 ? 29.922 48.625 -11.938 1 79.19 675 ASP A N 1
ATOM 5180 C CA . ASP A 1 675 ? 29.266 49.75 -12.57 1 79.19 675 ASP A CA 1
ATOM 5181 C C . ASP A 1 675 ? 29.016 50.875 -11.562 1 79.19 675 ASP A C 1
ATOM 5183 O O . ASP A 1 675 ? 28.688 50.625 -10.406 1 79.19 675 ASP A O 1
ATOM 5187 N N . GLU A 1 676 ? 29.266 52.125 -11.898 1 78.19 676 GLU A N 1
ATOM 5188 C CA . GLU A 1 676 ? 29.031 53.281 -11.031 1 78.19 676 GLU A CA 1
ATOM 5189 C C . GLU A 1 676 ? 27.547 53.625 -10.953 1 78.19 676 GLU A C 1
ATOM 5191 O O . GLU A 1 676 ? 27.109 54.312 -10.031 1 78.19 676 GLU A O 1
ATOM 5196 N N . ARG A 1 677 ? 26.859 53.062 -11.836 1 81.44 677 ARG A N 1
ATOM 5197 C CA . ARG A 1 677 ? 25.422 53.312 -11.836 1 81.44 677 ARG A CA 1
ATOM 5198 C C . ARG A 1 677 ? 24.75 52.594 -10.672 1 81.44 677 ARG A C 1
ATOM 5200 O O . ARG A 1 677 ? 25.281 51.625 -10.133 1 81.44 677 ARG A O 1
ATOM 5207 N N . PRO A 1 678 ? 23.531 53.219 -10.281 1 80.38 678 PRO A N 1
ATOM 5208 C CA . PRO A 1 678 ? 22.781 52.531 -9.211 1 80.38 678 PRO A CA 1
ATOM 5209 C C . PRO A 1 678 ? 22.391 51.094 -9.57 1 80.38 678 PRO A C 1
ATOM 5211 O O . PRO A 1 678 ? 22.125 50.812 -10.742 1 80.38 678 PRO A O 1
ATOM 5214 N N . PHE A 1 679 ? 22.406 50.25 -8.633 1 81.12 679 PHE A N 1
ATOM 5215 C CA . PHE A 1 679 ? 22.188 48.812 -8.789 1 81.12 679 PHE A CA 1
ATOM 5216 C C . PHE A 1 679 ? 20.859 48.562 -9.492 1 81.12 679 PHE A C 1
ATOM 5218 O O . PHE A 1 679 ? 20.75 47.625 -10.297 1 81.12 679 PHE A O 1
ATOM 5225 N N . ASP A 1 680 ? 19.812 49.312 -9.258 1 81 680 ASP A N 1
ATOM 5226 C CA . ASP A 1 680 ? 18.484 49.125 -9.836 1 81 680 ASP A CA 1
ATOM 5227 C C . ASP A 1 680 ? 18.516 49.312 -11.352 1 81 680 ASP A C 1
ATOM 5229 O O . ASP A 1 680 ? 17.812 48.594 -12.086 1 81 680 ASP A O 1
ATOM 5233 N N . GLU A 1 681 ? 19.328 50.25 -11.766 1 83.38 681 GLU A N 1
ATOM 5234 C CA . GLU A 1 681 ? 19.438 50.5 -13.195 1 83.38 681 GLU A CA 1
ATOM 5235 C C . GLU A 1 681 ? 20.203 49.375 -13.898 1 83.38 681 GLU A C 1
ATOM 5237 O O . GLU A 1 681 ? 19.875 49 -15.031 1 83.38 681 GLU A O 1
ATOM 5242 N N . VAL A 1 682 ? 21.156 48.906 -13.18 1 86.06 682 VAL A N 1
ATOM 5243 C CA . VAL A 1 682 ? 21.938 47.812 -13.734 1 86.06 682 VAL A CA 1
ATOM 5244 C C . VAL A 1 682 ? 21.047 46.562 -13.875 1 86.06 682 VAL A C 1
ATOM 5246 O O . VAL A 1 682 ? 21.094 45.875 -14.883 1 86.06 682 VAL A O 1
ATOM 5249 N N . VAL A 1 683 ? 20.312 46.281 -12.883 1 87.75 683 VAL A N 1
ATOM 5250 C CA . VAL A 1 683 ? 19.406 45.156 -12.898 1 87.75 683 VAL A CA 1
ATOM 5251 C C . VAL A 1 683 ? 18.391 45.281 -14.023 1 87.75 683 VAL A C 1
ATOM 5253 O O . VAL A 1 683 ? 18.078 44.312 -14.719 1 87.75 683 VAL A O 1
ATOM 5256 N N . GLU A 1 684 ? 17.844 46.5 -14.172 1 86.38 684 GLU A N 1
ATOM 5257 C CA . GLU A 1 684 ? 16.844 46.75 -15.211 1 86.38 684 GLU A CA 1
ATOM 5258 C C . GLU A 1 684 ? 17.422 46.531 -16.609 1 86.38 684 GLU A C 1
ATOM 5260 O O . GLU A 1 684 ? 16.734 46 -17.484 1 86.38 684 GLU A O 1
ATOM 5265 N N . GLU A 1 685 ? 18.594 46.875 -16.781 1 87.12 685 GLU A N 1
ATOM 5266 C CA . GLU A 1 685 ? 19.219 46.75 -18.094 1 87.12 685 GLU A CA 1
ATOM 5267 C C . GLU A 1 685 ? 19.422 45.281 -18.469 1 87.12 685 GLU A C 1
ATOM 5269 O O . GLU A 1 685 ? 19.203 44.906 -19.609 1 87.12 685 GLU A O 1
ATOM 5274 N N . HIS A 1 686 ? 19.781 44.531 -17.516 1 89.94 686 HIS A N 1
ATOM 5275 C CA . HIS A 1 686 ? 20.203 43.188 -17.844 1 89.94 686 HIS A CA 1
ATOM 5276 C C . HIS A 1 686 ? 19.062 42.188 -17.641 1 89.94 686 HIS A C 1
ATOM 5278 O O . HIS A 1 686 ? 19.094 41.062 -18.172 1 89.94 686 HIS A O 1
ATOM 5284 N N . SER A 1 687 ? 18.062 42.531 -16.844 1 89.44 687 SER A N 1
ATOM 5285 C CA . SER A 1 687 ? 17.031 41.562 -16.531 1 89.44 687 SER A CA 1
ATOM 5286 C C . SER A 1 687 ? 15.656 42.031 -16.984 1 89.44 687 SER A C 1
ATOM 5288 O O . SER A 1 687 ? 14.633 41.531 -16.531 1 89.44 687 SER A O 1
ATOM 5290 N N . ARG A 1 688 ? 15.547 42.938 -17.859 1 84.69 688 ARG A N 1
ATOM 5291 C CA . ARG A 1 688 ? 14.266 43.469 -18.328 1 84.69 688 ARG A CA 1
ATOM 5292 C C . ARG A 1 688 ? 13.484 42.438 -19.109 1 84.69 688 ARG A C 1
ATOM 5294 O O . ARG A 1 688 ? 12.258 42.438 -19.109 1 84.69 688 ARG A O 1
ATOM 5301 N N . ASP A 1 689 ? 14.211 41.469 -19.688 1 84 689 ASP A N 1
ATOM 5302 C CA . ASP A 1 689 ? 13.539 40.469 -20.516 1 84 689 ASP A CA 1
ATOM 5303 C C . ASP A 1 689 ? 13.406 39.156 -19.797 1 84 689 ASP A C 1
ATOM 5305 O O . ASP A 1 689 ? 13.07 38.125 -20.406 1 84 689 ASP A O 1
ATOM 5309 N N . ALA A 1 690 ? 13.664 39.219 -18.547 1 88.38 690 ALA A N 1
ATOM 5310 C CA . ALA A 1 690 ? 13.57 37.969 -17.797 1 88.38 690 ALA A CA 1
ATOM 5311 C C . ALA A 1 690 ? 12.125 37.688 -17.391 1 88.38 690 ALA A C 1
ATOM 5313 O O . ALA A 1 690 ? 11.305 38.594 -17.312 1 88.38 690 ALA A O 1
ATOM 5314 N N . SER A 1 691 ? 11.734 36.406 -17.328 1 86.12 691 SER A N 1
ATOM 5315 C CA . SER A 1 691 ? 10.398 36 -16.859 1 86.12 691 SER A CA 1
ATOM 5316 C C . SER A 1 691 ? 10.258 36.219 -15.359 1 86.12 691 SER A C 1
ATOM 5318 O O . SER A 1 691 ? 9.172 36.531 -14.875 1 86.12 691 SER A O 1
ATOM 5320 N N . LEU A 1 692 ? 11.328 35.938 -14.656 1 89.38 692 LEU A N 1
ATOM 5321 C CA . LEU A 1 692 ? 11.375 36.094 -13.211 1 89.38 692 LEU A CA 1
ATOM 5322 C C . LEU A 1 692 ? 12.781 36.469 -12.75 1 89.38 692 LEU A C 1
ATOM 5324 O O . LEU A 1 692 ? 13.773 35.969 -13.281 1 89.38 692 LEU A O 1
ATOM 5328 N N . VAL A 1 693 ? 12.789 37.406 -11.844 1 90.56 693 VAL A N 1
ATOM 5329 C CA . VAL A 1 693 ? 14.07 37.844 -11.297 1 90.56 693 VAL A CA 1
ATOM 5330 C C . VAL A 1 693 ? 14.125 37.531 -9.805 1 90.56 693 VAL A C 1
ATOM 5332 O O . VAL A 1 693 ? 13.195 37.875 -9.062 1 90.56 693 VAL A O 1
ATOM 5335 N N . LEU A 1 694 ? 15.133 36.844 -9.383 1 92.69 694 LEU A N 1
ATOM 5336 C CA . LEU A 1 694 ? 15.352 36.562 -7.965 1 92.69 694 LEU A CA 1
ATOM 5337 C C . LEU A 1 694 ? 16.484 37.438 -7.418 1 92.69 694 LEU A C 1
ATOM 5339 O O . LEU A 1 694 ? 17.578 37.469 -8.008 1 92.69 694 LEU A O 1
ATOM 5343 N N . MET A 1 695 ? 16.156 38.125 -6.352 1 90.19 695 MET A N 1
ATOM 5344 C CA . MET A 1 695 ? 17.141 38.969 -5.707 1 90.19 695 MET A CA 1
ATOM 5345 C C . MET A 1 695 ? 17.203 38.688 -4.211 1 90.19 695 MET A C 1
ATOM 5347 O O . MET A 1 695 ? 16.188 38.469 -3.57 1 90.19 695 MET A O 1
ATOM 5351 N N . GLY A 1 696 ? 18.406 38.688 -3.691 1 88.69 696 GLY A N 1
ATOM 5352 C CA . GLY A 1 696 ? 18.594 38.469 -2.268 1 88.69 696 GLY A CA 1
ATOM 5353 C C . GLY A 1 696 ? 18.391 39.719 -1.429 1 88.69 696 GLY A C 1
ATOM 5354 O O . GLY A 1 696 ? 18.781 40.812 -1.837 1 88.69 696 GLY A O 1
ATOM 5355 N N . MET A 1 697 ? 17.766 39.469 -0.304 1 83.12 697 MET A N 1
ATOM 5356 C CA . MET A 1 697 ? 17.625 40.562 0.647 1 83.12 697 MET A CA 1
ATOM 5357 C C . MET A 1 697 ? 18.844 40.656 1.542 1 83.12 697 MET A C 1
ATOM 5359 O O . MET A 1 697 ? 19.5 39.656 1.828 1 83.12 697 MET A O 1
ATOM 5363 N N . PRO A 1 698 ? 19.344 41.656 1.815 1 65.81 698 PRO A N 1
ATOM 5364 C CA . PRO A 1 698 ? 20.578 41.844 2.582 1 65.81 698 PRO A CA 1
ATOM 5365 C C . PRO A 1 698 ? 20.5 41.219 3.973 1 65.81 698 PRO A C 1
ATOM 5367 O O . PRO A 1 698 ? 19.422 41.094 4.543 1 65.81 698 PRO A O 1
ATOM 5370 N N . GLY A 1 699 ? 21.516 40.219 4.441 1 54.53 699 GLY A N 1
ATOM 5371 C CA . GLY A 1 699 ? 21.625 39.406 5.641 1 54.53 699 GLY A CA 1
ATOM 5372 C C . GLY A 1 699 ? 21.578 40.188 6.922 1 54.53 699 GLY A C 1
ATOM 5373 O O . GLY A 1 699 ? 20.656 41 7.125 1 54.53 699 GLY A O 1
ATOM 5374 N N . GLN A 1 700 ? 22.859 39.969 7.816 1 46.53 700 GLN A N 1
ATOM 5375 C CA . GLN A 1 700 ? 23.141 40.281 9.219 1 46.53 700 GLN A CA 1
ATOM 5376 C C . GLN A 1 700 ? 22.734 41.688 9.578 1 46.53 700 GLN A C 1
ATOM 5378 O O . GLN A 1 700 ? 22.625 42.562 8.703 1 46.53 700 GLN A O 1
ATOM 5383 N N . ARG A 1 701 ? 22.656 41.906 11.062 1 42.06 701 ARG A N 1
ATOM 5384 C CA . ARG A 1 701 ? 22.797 43.188 11.703 1 42.06 701 ARG A CA 1
ATOM 5385 C C . ARG A 1 701 ? 23.891 44.031 11.031 1 42.06 701 ARG A C 1
ATOM 5387 O O . ARG A 1 701 ? 25.062 43.906 11.391 1 42.06 701 ARG A O 1
ATOM 5394 N N . ALA A 1 702 ? 24.328 43.938 10.008 1 33.72 702 ALA A N 1
ATOM 5395 C CA . ALA A 1 702 ? 25.188 45.094 9.953 1 33.72 702 ALA A CA 1
ATOM 5396 C C . ALA A 1 702 ? 24.547 46.312 10.641 1 33.72 702 ALA A C 1
ATOM 5398 O O . ALA A 1 702 ? 23.328 46.469 10.578 1 33.72 702 ALA A O 1
ATOM 5399 N N . SER A 1 703 ? 25.297 46.844 11.719 1 33.28 703 SER A N 1
ATOM 5400 C CA . SER A 1 703 ? 24.891 48.062 12.398 1 33.28 703 SER A CA 1
ATOM 5401 C C . SER A 1 703 ? 24.062 48.969 11.477 1 33.28 703 SER A C 1
ATOM 5403 O O . SER A 1 703 ? 23.203 49.719 11.945 1 33.28 703 SER A O 1
ATOM 5405 N N . GLY A 1 704 ? 24.469 49.062 10.172 1 29.05 704 GLY A N 1
ATOM 5406 C CA . GLY A 1 704 ? 24.047 50.031 9.172 1 29.05 704 GLY A CA 1
ATOM 5407 C C . GLY A 1 704 ? 22.812 49.594 8.406 1 29.05 704 GLY A C 1
ATOM 5408 O O . GLY A 1 704 ? 22.141 50.406 7.762 1 29.05 704 GLY A O 1
ATOM 5409 N N . LEU A 1 705 ? 22.656 48.406 8.148 1 31.25 705 LEU A N 1
ATOM 5410 C CA . LEU A 1 705 ? 21.484 48.125 7.332 1 31.25 705 LEU A CA 1
ATOM 5411 C C . LEU A 1 705 ? 20.219 48.219 8.172 1 31.25 705 LEU A C 1
ATOM 5413 O O . LEU A 1 705 ? 19.109 48.344 7.625 1 31.25 705 LEU A O 1
ATOM 5417 N N . ALA A 1 706 ? 20.109 47.719 9.391 1 34.84 706 ALA A N 1
ATOM 5418 C CA . ALA A 1 706 ? 19.141 48.281 10.344 1 34.84 706 ALA A CA 1
ATOM 5419 C C . ALA A 1 706 ? 19 49.781 10.18 1 34.84 706 ALA A C 1
ATOM 5421 O O . ALA A 1 706 ? 17.938 50.344 10.438 1 34.84 706 ALA A O 1
ATOM 5422 N N . ARG A 1 707 ? 20.141 50.438 10.047 1 32.56 707 ARG A N 1
ATOM 5423 C CA . ARG A 1 707 ? 20.172 51.844 9.68 1 32.56 707 ARG A CA 1
ATOM 5424 C C . ARG A 1 707 ? 19.641 52.062 8.266 1 32.56 707 ARG A C 1
ATOM 5426 O O . ARG A 1 707 ? 19.016 53.094 7.984 1 32.56 707 ARG A O 1
ATOM 5433 N N . VAL A 1 708 ? 20.125 51.156 7.34 1 31.59 708 VAL A N 1
ATOM 5434 C CA . VAL A 1 708 ? 19.578 51.406 6.012 1 31.59 708 VAL A CA 1
ATOM 5435 C C . VAL A 1 708 ? 18.141 50.906 5.941 1 31.59 708 VAL A C 1
ATOM 5437 O O . VAL A 1 708 ? 17.281 51.531 5.348 1 31.59 708 VAL A O 1
ATOM 5440 N N . PHE A 1 709 ? 17.859 49.688 6.395 1 34.34 709 PHE A N 1
ATOM 5441 C CA . PHE A 1 709 ? 16.484 49.219 6.441 1 34.34 709 PHE A CA 1
ATOM 5442 C C . PHE A 1 709 ? 15.789 49.719 7.699 1 34.34 709 PHE A C 1
ATOM 5444 O O . PHE A 1 709 ? 14.57 49.594 7.836 1 34.34 709 PHE A O 1
ATOM 5451 N N . SER A 1 710 ? 16.281 49.688 8.969 1 33.91 710 SER A N 1
ATOM 5452 C CA . SER A 1 710 ? 15.688 50.562 9.992 1 33.91 710 SER A CA 1
ATOM 5453 C C . SER A 1 710 ? 15.305 51.906 9.422 1 33.91 710 SER A C 1
ATOM 5455 O O . SER A 1 710 ? 14.789 52.781 10.141 1 33.91 710 SER A O 1
ATOM 5457 N N . LEU A 1 711 ? 16.234 52.375 8.57 1 32.84 711 LEU A N 1
ATOM 5458 C CA . LEU A 1 711 ? 15.711 53.656 8.078 1 32.84 711 LEU A CA 1
ATOM 5459 C C . LEU A 1 711 ? 14.234 53.531 7.707 1 32.84 711 LEU A C 1
ATOM 5461 O O . LEU A 1 711 ? 13.727 52.438 7.531 1 32.84 711 LEU A O 1
ATOM 5465 N N . ASP A 1 712 ? 13.523 54.625 7.152 1 35.47 712 ASP A N 1
ATOM 5466 C CA . ASP A 1 712 ? 12.148 55.094 7.035 1 35.47 712 ASP A CA 1
ATOM 5467 C C . ASP A 1 712 ? 11.305 54.156 6.191 1 35.47 712 ASP A C 1
ATOM 5469 O O . ASP A 1 712 ? 11.758 53.656 5.152 1 35.47 712 ASP A O 1
ATOM 5473 N N . ARG A 1 713 ? 10.406 53.188 6.82 1 45.97 713 ARG A N 1
ATOM 5474 C CA . ARG A 1 713 ? 9.266 52.656 6.078 1 45.97 713 ARG A CA 1
ATOM 5475 C C . ARG A 1 713 ? 9.242 53.219 4.656 1 45.97 713 ARG A C 1
ATOM 5477 O O . ARG A 1 713 ? 8.969 52.5 3.703 1 45.97 713 ARG A O 1
ATOM 5484 N N . ARG A 1 714 ? 9.633 54.344 4.723 1 47.09 714 ARG A N 1
ATOM 5485 C CA . ARG A 1 714 ? 9.586 55.094 3.463 1 47.09 714 ARG A CA 1
ATOM 5486 C C . ARG A 1 714 ? 10.727 54.656 2.541 1 47.09 714 ARG A C 1
ATOM 5488 O O . ARG A 1 714 ? 10.555 54.594 1.321 1 47.09 714 ARG A O 1
ATOM 5495 N N . GLU A 1 715 ? 11.812 54.219 3.271 1 50.31 715 GLU A N 1
ATOM 5496 C CA . GLU A 1 715 ? 12.953 53.844 2.428 1 50.31 715 GLU A CA 1
ATOM 5497 C C . GLU A 1 715 ? 12.781 52.469 1.818 1 50.31 715 GLU A C 1
ATOM 5499 O O . GLU A 1 715 ? 13.141 52.25 0.661 1 50.31 715 GLU A O 1
ATOM 5504 N N . PHE A 1 716 ? 12.227 51.531 2.596 1 58.47 716 PHE A N 1
ATOM 5505 C CA . PHE A 1 716 ? 11.969 50.219 2.027 1 58.47 716 PHE A CA 1
ATOM 5506 C C . PHE A 1 716 ? 10.992 50.312 0.858 1 58.47 716 PHE A C 1
ATOM 5508 O O . PHE A 1 716 ? 11.227 49.719 -0.202 1 58.47 716 PHE A O 1
ATOM 5515 N N . ASP A 1 717 ? 10.062 51.062 1.156 1 59.19 717 ASP A N 1
ATOM 5516 C CA . ASP A 1 717 ? 9.07 51.25 0.096 1 59.19 717 ASP A CA 1
ATOM 5517 C C . ASP A 1 717 ? 9.703 51.906 -1.128 1 59.19 717 ASP A C 1
ATOM 5519 O O . ASP A 1 717 ? 9.398 51.531 -2.264 1 59.19 717 ASP A O 1
ATOM 5523 N N . ARG A 1 718 ? 10.547 52.812 -0.773 1 59.28 718 ARG A N 1
ATOM 5524 C CA . ARG A 1 718 ? 11.211 53.531 -1.869 1 59.28 718 ARG A CA 1
ATOM 5525 C C . ARG A 1 718 ? 12.164 52.594 -2.613 1 59.28 718 ARG A C 1
ATOM 5527 O O . ARG A 1 718 ? 12.281 52.656 -3.838 1 59.28 718 ARG A O 1
ATOM 5534 N N . GLN A 1 719 ? 12.734 51.719 -1.885 1 65.62 719 GLN A N 1
ATOM 5535 C CA . GLN A 1 719 ? 13.695 50.812 -2.502 1 65.62 719 GLN A CA 1
ATOM 5536 C C . GLN A 1 719 ? 12.992 49.75 -3.363 1 65.62 719 GLN A C 1
ATOM 5538 O O . GLN A 1 719 ? 13.461 49.438 -4.453 1 65.62 719 GLN A O 1
ATOM 5543 N N . ILE A 1 720 ? 11.867 49.375 -2.91 1 69.12 720 ILE A N 1
ATOM 5544 C CA . ILE A 1 720 ? 11.148 48.375 -3.666 1 69.12 720 ILE A CA 1
ATOM 5545 C C . ILE A 1 720 ? 10.492 49 -4.895 1 69.12 720 ILE A C 1
ATOM 5547 O O . ILE A 1 720 ? 10.414 48.375 -5.953 1 69.12 720 ILE A O 1
ATOM 5551 N N . ALA A 1 721 ? 10.125 50.219 -4.703 1 68.5 721 ALA A N 1
ATOM 5552 C CA . ALA A 1 721 ? 9.453 50.938 -5.793 1 68.5 721 ALA A CA 1
ATOM 5553 C C . ALA A 1 721 ? 10.398 51.156 -6.973 1 68.5 721 ALA A C 1
ATOM 5555 O O . ALA A 1 721 ? 9.945 51.312 -8.109 1 68.5 721 ALA A O 1
ATOM 5556 N N . ARG A 1 722 ? 11.68 51.094 -6.691 1 71.38 722 ARG A N 1
ATOM 5557 C CA . ARG A 1 722 ? 12.672 51.312 -7.742 1 71.38 722 ARG A CA 1
ATOM 5558 C C . ARG A 1 722 ? 12.633 50.156 -8.758 1 71.38 722 ARG A C 1
ATOM 5560 O O . ARG A 1 722 ? 13.109 50.312 -9.883 1 71.38 722 ARG A O 1
ATOM 5567 N N . PHE A 1 723 ? 11.984 49.125 -8.352 1 73.5 723 PHE A N 1
ATOM 5568 C CA . PHE A 1 723 ? 11.984 47.938 -9.219 1 73.5 723 PHE A CA 1
ATOM 5569 C C . PHE A 1 723 ? 10.633 47.781 -9.891 1 73.5 723 PHE A C 1
ATOM 5571 O O . PHE A 1 723 ? 10.305 46.688 -10.352 1 73.5 723 PHE A O 1
ATOM 5578 N N . ASP A 1 724 ? 9.82 48.781 -10.016 1 75.69 724 ASP A N 1
ATOM 5579 C CA . ASP A 1 724 ? 8.469 48.719 -10.578 1 75.69 724 ASP A CA 1
ATOM 5580 C C . ASP A 1 724 ? 8.508 48.375 -12.062 1 75.69 724 ASP A C 1
ATOM 5582 O O . ASP A 1 724 ? 7.566 47.781 -12.602 1 75.69 724 ASP A O 1
ATOM 5586 N N . GLU A 1 725 ? 9.594 48.719 -12.727 1 76.25 725 GLU A N 1
ATOM 5587 C CA . GLU A 1 725 ? 9.648 48.5 -14.172 1 76.25 725 GLU A CA 1
ATOM 5588 C C . GLU A 1 725 ? 10.227 47.125 -14.516 1 76.25 725 GLU A C 1
ATOM 5590 O O . GLU A 1 725 ? 10.32 46.781 -15.688 1 76.25 725 GLU A O 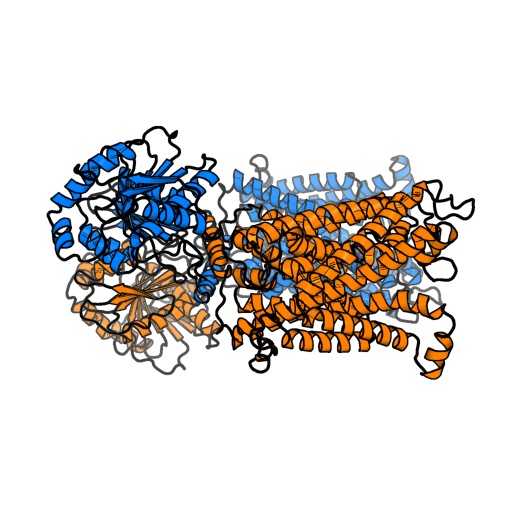1
ATOM 5595 N N . LEU A 1 726 ? 10.484 46.406 -13.555 1 81.69 726 LEU A N 1
ATOM 5596 C CA . LEU A 1 726 ? 11.086 45.094 -13.758 1 81.69 726 LEU A CA 1
ATOM 5597 C C . LEU A 1 726 ? 10.016 44.031 -13.883 1 81.69 726 LEU A C 1
ATOM 5599 O O . LEU A 1 726 ? 8.859 44.25 -13.492 1 81.69 726 LEU A O 1
ATOM 5603 N N . PRO A 1 727 ? 10.398 42.969 -14.602 1 85.88 727 PRO A N 1
ATOM 5604 C CA . PRO A 1 727 ? 9.508 41.812 -14.492 1 85.88 727 PRO A CA 1
ATOM 5605 C C . PRO A 1 727 ? 9.281 41.375 -13.047 1 85.88 727 PRO A C 1
ATOM 5607 O O . PRO A 1 727 ? 9.836 41.969 -12.125 1 85.88 727 PRO A O 1
ATOM 5610 N N . PRO A 1 728 ? 8.391 40.406 -12.875 1 87.38 728 PRO A N 1
ATOM 5611 C CA . PRO A 1 728 ? 8.141 39.969 -11.5 1 87.38 728 PRO A CA 1
ATOM 5612 C C . PRO A 1 728 ? 9.422 39.656 -10.742 1 87.38 728 PRO A C 1
ATOM 5614 O O . PRO A 1 728 ? 10.32 39 -11.297 1 87.38 728 PRO A O 1
ATOM 5617 N N . VAL A 1 729 ? 9.539 40.188 -9.609 1 88.38 729 VAL A N 1
ATOM 5618 C CA . VAL A 1 729 ? 10.742 40.031 -8.805 1 88.38 729 VAL A CA 1
ATOM 5619 C C . VAL A 1 729 ? 10.406 39.281 -7.516 1 88.38 729 VAL A C 1
ATOM 5621 O O . VAL A 1 729 ? 9.398 39.562 -6.867 1 88.38 729 VAL A O 1
ATOM 5624 N N . LEU A 1 730 ? 11.18 38.312 -7.238 1 90.38 730 LEU A N 1
ATOM 5625 C CA . LEU A 1 730 ? 11.094 37.594 -5.977 1 90.38 730 LEU A CA 1
ATOM 5626 C C . LEU A 1 730 ? 12.289 37.906 -5.082 1 90.38 730 LEU A C 1
ATOM 5628 O O . LEU A 1 730 ? 13.422 37.562 -5.395 1 90.38 730 LEU A O 1
ATOM 5632 N N . PHE A 1 731 ? 12 38.719 -4.031 1 89.69 731 PHE A N 1
ATOM 5633 C CA . PHE A 1 731 ? 13.031 39 -3.049 1 89.69 731 PHE A CA 1
ATOM 5634 C C . PHE A 1 731 ? 13.172 37.844 -2.053 1 89.69 731 PHE A C 1
ATOM 5636 O O . PHE A 1 731 ? 12.18 37.375 -1.491 1 89.69 731 PHE A O 1
ATOM 5643 N N . VAL A 1 732 ? 14.414 37.344 -1.817 1 92.12 732 VAL A N 1
ATOM 5644 C CA . VAL A 1 732 ? 14.609 36.156 -1.02 1 92.12 732 VAL A CA 1
ATOM 5645 C C . VAL A 1 732 ? 15.547 36.438 0.148 1 92.12 732 VAL A C 1
ATOM 5647 O O . VAL A 1 732 ? 16.609 37.062 -0.036 1 92.12 732 VAL A O 1
ATOM 5650 N N . LYS A 1 733 ? 15.094 36.156 1.306 1 90.94 733 LYS A N 1
ATOM 5651 C CA . LYS A 1 733 ? 15.945 36.125 2.49 1 90.94 733 LYS A CA 1
ATOM 5652 C C . LYS A 1 733 ? 16.062 34.719 3.068 1 90.94 733 LYS A C 1
ATOM 5654 O O . LYS A 1 733 ? 15.078 34.188 3.598 1 90.94 733 LYS A O 1
ATOM 5659 N N . SER A 1 734 ? 17.203 34.156 2.965 1 90.88 734 SER A N 1
ATOM 5660 C CA . SER A 1 734 ? 17.438 32.812 3.471 1 90.88 734 SER A CA 1
ATOM 5661 C C . SER A 1 734 ? 17.75 32.812 4.961 1 90.88 734 SER A C 1
ATOM 5663 O O . SER A 1 734 ? 18.469 33.688 5.441 1 90.88 734 SER A O 1
ATOM 5665 N N . ALA A 1 735 ? 17.156 31.938 5.676 1 87.81 735 ALA A N 1
ATOM 5666 C CA . ALA A 1 735 ? 17.406 31.812 7.109 1 87.81 735 ALA A CA 1
ATOM 5667 C C . ALA A 1 735 ? 18.688 31.031 7.375 1 87.81 735 ALA A C 1
ATOM 5669 O O . ALA A 1 735 ? 19.375 31.281 8.367 1 87.81 735 ALA A O 1
ATOM 5670 N N . TYR A 1 736 ? 19.031 30.094 6.57 1 81.19 736 TYR A N 1
ATOM 5671 C CA . TYR A 1 736 ? 20.234 29.266 6.668 1 81.19 736 TYR A CA 1
ATOM 5672 C C . TYR A 1 736 ? 20.703 28.828 5.289 1 81.19 736 TYR A C 1
ATOM 5674 O O . TYR A 1 736 ? 20 29.016 4.293 1 81.19 736 TYR A O 1
ATOM 5682 N N . ARG A 1 737 ? 21.891 28.328 5.242 1 74.06 737 ARG A N 1
ATOM 5683 C CA . ARG A 1 737 ? 22.469 27.906 3.971 1 74.06 737 ARG A CA 1
ATOM 5684 C C . ARG A 1 737 ? 21.891 26.562 3.533 1 74.06 737 ARG A C 1
ATOM 5686 O O . ARG A 1 737 ? 22.047 25.547 4.223 1 74.06 737 ARG A O 1
ATOM 5693 N N . VAL A 1 738 ? 21.141 26.562 2.455 1 74.81 738 VAL A N 1
ATOM 5694 C CA . VAL A 1 738 ? 20.531 25.359 1.913 1 74.81 738 VAL A CA 1
ATOM 5695 C C . VAL A 1 738 ? 21.562 24.578 1.109 1 74.81 738 VAL A C 1
ATOM 5697 O O . VAL A 1 738 ? 22.391 25.156 0.405 1 74.81 738 VAL A O 1
ATOM 5700 N N . ALA A 1 739 ? 21.594 23.312 1.303 1 67.38 739 ALA A N 1
ATOM 5701 C CA . ALA A 1 739 ? 22.531 22.453 0.577 1 67.38 739 ALA A CA 1
ATOM 5702 C C . ALA A 1 739 ? 22.047 22.188 -0.845 1 67.38 739 ALA A C 1
ATOM 5704 O O . ALA A 1 739 ? 20.922 21.75 -1.049 1 67.38 739 ALA A O 1
ATOM 5705 N N . LEU A 1 740 ? 22.75 22.672 -1.814 1 65.69 740 LEU A N 1
ATOM 5706 C CA . LEU A 1 740 ? 22.391 22.438 -3.207 1 65.69 740 LEU A CA 1
ATOM 5707 C C . LEU A 1 740 ? 22.797 21.031 -3.639 1 65.69 740 LEU A C 1
ATOM 5709 O O . LEU A 1 740 ? 22.203 20.453 -4.551 1 65.69 740 LEU A O 1
ATOM 5713 N N . PHE A 1 741 ? 23.828 20.547 -3.102 1 63.41 741 PHE A N 1
ATOM 5714 C CA . PHE A 1 741 ? 24.281 19.219 -3.496 1 63.41 741 PHE A CA 1
ATOM 5715 C C . PHE A 1 741 ? 24.594 18.375 -2.271 1 63.41 741 PHE A C 1
ATOM 5717 O O . PHE A 1 741 ? 24.766 18.906 -1.171 1 63.41 741 PHE A O 1
ATOM 5724 N N . ASP A 1 742 ? 24.219 17.094 -2.355 1 56.47 742 ASP A N 1
ATOM 5725 C CA . ASP A 1 742 ? 24.438 16.125 -1.288 1 56.47 742 ASP A CA 1
ATOM 5726 C C . ASP A 1 742 ? 25.875 16.156 -0.794 1 56.47 742 ASP A C 1
ATOM 5728 O O . ASP A 1 742 ? 26.812 16.031 -1.587 1 56.47 742 ASP A O 1
ATOM 5732 N N . GLU A 1 743 ? 26.141 17.188 0.178 1 48.84 743 GLU A N 1
ATOM 5733 C CA . GLU A 1 743 ? 27.5 17.109 0.688 1 48.84 743 GLU A CA 1
ATOM 5734 C C . GLU A 1 743 ? 27.828 15.703 1.191 1 48.84 743 GLU A C 1
ATOM 5736 O O . GLU A 1 743 ? 26.953 15.016 1.725 1 48.84 743 GLU A O 1
ATOM 5741 N N . GLU A 1 744 ? 28.75 15 0.59 1 42.47 744 GLU A N 1
ATOM 5742 C CA . GLU A 1 744 ? 29.375 13.812 1.156 1 42.47 744 GLU A CA 1
ATOM 5743 C C . GLU A 1 744 ? 29.656 13.992 2.646 1 42.47 744 GLU A C 1
ATOM 5745 O O . GLU A 1 744 ? 30.031 15.078 3.088 1 42.47 744 GLU A O 1
ATOM 5750 N N . MET B 1 1 ? 49.562 6.859 -7.508 1 38.16 1 MET B N 1
ATOM 5751 C CA . MET B 1 1 ? 48.156 7.094 -7.641 1 38.16 1 MET B CA 1
ATOM 5752 C C . MET B 1 1 ? 47.5 6.016 -8.508 1 38.16 1 MET B C 1
ATOM 5754 O O . MET B 1 1 ? 47.969 5.742 -9.617 1 38.16 1 MET B O 1
ATOM 5758 N N . GLN B 1 2 ? 47 5.016 -7.961 1 52.88 2 GLN B N 1
ATOM 5759 C CA . GLN B 1 2 ? 46.531 3.803 -8.617 1 52.88 2 GLN B CA 1
ATOM 5760 C C . GLN B 1 2 ? 45.719 4.137 -9.852 1 52.88 2 GLN B C 1
ATOM 5762 O O . GLN B 1 2 ? 44.906 5.062 -9.836 1 52.88 2 GLN B O 1
ATOM 5767 N N . LYS B 1 3 ? 46.219 3.725 -10.984 1 59.75 3 LYS B N 1
ATOM 5768 C CA . LYS B 1 3 ? 45.656 3.971 -12.297 1 59.75 3 LYS B CA 1
ATOM 5769 C C . LYS B 1 3 ? 44.156 3.58 -12.328 1 59.75 3 LYS B C 1
ATOM 5771 O O . LYS B 1 3 ? 43.812 2.479 -11.914 1 59.75 3 LYS B O 1
ATOM 5776 N N . LYS B 1 4 ? 43.219 4.492 -12.445 1 83.75 4 LYS B N 1
ATOM 5777 C CA . LYS B 1 4 ? 41.781 4.316 -12.562 1 83.75 4 LYS B CA 1
ATOM 5778 C C . LYS B 1 4 ? 41.406 3.803 -13.953 1 83.75 4 LYS B C 1
ATOM 5780 O O . LYS B 1 4 ? 42.125 4.055 -14.93 1 83.75 4 LYS B O 1
ATOM 5785 N N . PHE B 1 5 ? 40.594 2.842 -13.984 1 89.5 5 PHE B N 1
ATOM 5786 C CA . PHE B 1 5 ? 40.188 2.154 -15.203 1 89.5 5 PHE B CA 1
ATOM 5787 C C . PHE B 1 5 ? 39.188 2.99 -15.984 1 89.5 5 PHE B C 1
ATOM 5789 O O . PHE B 1 5 ? 38.469 3.812 -15.406 1 89.5 5 PHE B O 1
ATOM 5796 N N . GLY B 1 6 ? 39.219 2.738 -17.312 1 91.06 6 GLY B N 1
ATOM 5797 C CA . GLY B 1 6 ? 38.188 3.332 -18.156 1 91.06 6 GLY B CA 1
ATOM 5798 C C . GLY B 1 6 ? 36.938 2.469 -18.297 1 91.06 6 GLY B C 1
ATOM 5799 O O . GLY B 1 6 ? 36.781 1.498 -17.547 1 91.06 6 GLY B O 1
ATOM 5800 N N . THR B 1 7 ? 36.125 2.811 -19.25 1 93.44 7 THR B N 1
ATOM 5801 C CA . THR B 1 7 ? 34.812 2.18 -19.438 1 93.44 7 THR B CA 1
ATOM 5802 C C . THR B 1 7 ? 34.969 0.746 -19.938 1 93.44 7 THR B C 1
ATOM 5804 O O . THR B 1 7 ? 34.312 -0.165 -19.438 1 93.44 7 THR B O 1
ATOM 5807 N N . ILE B 1 8 ? 35.844 0.45 -20.797 1 93.81 8 ILE B N 1
ATOM 5808 C CA . ILE B 1 8 ? 36 -0.849 -21.453 1 93.81 8 ILE B CA 1
ATOM 5809 C C . ILE B 1 8 ? 36.656 -1.838 -20.484 1 93.81 8 ILE B C 1
ATOM 5811 O O . ILE B 1 8 ? 36.062 -2.877 -20.172 1 93.81 8 ILE B O 1
ATOM 5815 N N . ARG B 1 9 ? 37.719 -1.468 -19.922 1 91.12 9 ARG B N 1
ATOM 5816 C CA . ARG B 1 9 ? 38.469 -2.369 -19.062 1 91.12 9 ARG B CA 1
ATOM 5817 C C . ARG B 1 9 ? 37.812 -2.48 -17.688 1 91.12 9 ARG B C 1
ATOM 5819 O O . ARG B 1 9 ? 37.875 -3.523 -17.031 1 91.12 9 ARG B O 1
ATOM 5826 N N . GLY B 1 10 ? 37.156 -1.479 -17.344 1 91.06 10 GLY B N 1
ATOM 5827 C CA . GLY B 1 10 ? 36.656 -1.434 -15.977 1 91.06 10 GLY B CA 1
ATOM 5828 C C . GLY B 1 10 ? 35.25 -1.951 -15.836 1 91.06 10 GLY B C 1
ATOM 5829 O O . GLY B 1 10 ? 34.875 -2.451 -14.773 1 91.06 10 GLY B O 1
ATOM 5830 N N . VAL B 1 11 ? 34.469 -1.764 -16.844 1 94 11 VAL B N 1
ATOM 5831 C CA . VAL B 1 11 ? 33.062 -2.111 -16.688 1 94 11 VAL B CA 1
ATOM 5832 C C . VAL B 1 11 ? 32.625 -3.086 -17.781 1 94 11 VAL B C 1
ATOM 5834 O O . VAL B 1 11 ? 32.094 -4.16 -17.5 1 94 11 VAL B O 1
ATOM 5837 N N . PHE B 1 12 ? 32.938 -2.896 -18.984 1 95.69 12 PHE B N 1
ATOM 5838 C CA . PHE B 1 12 ? 32.469 -3.676 -20.125 1 95.69 12 PHE B CA 1
ATOM 5839 C C . PHE B 1 12 ? 33 -5.094 -20.078 1 95.69 12 PHE B C 1
ATOM 5841 O O . PHE B 1 12 ? 32.25 -6.066 -20.125 1 95.69 12 PHE B O 1
ATOM 5848 N N . ILE B 1 13 ? 34.25 -5.273 -19.938 1 94.25 13 ILE B N 1
ATOM 5849 C CA . ILE B 1 13 ? 34.906 -6.578 -20.031 1 94.25 13 ILE B CA 1
ATOM 5850 C C . ILE B 1 13 ? 34.469 -7.461 -18.875 1 94.25 13 ILE B C 1
ATOM 5852 O O . ILE B 1 13 ? 34.031 -8.594 -19.078 1 94.25 13 ILE B O 1
ATOM 5856 N N . PRO B 1 14 ? 34.562 -6.949 -17.688 1 92.19 14 PRO B N 1
ATOM 5857 C CA . PRO B 1 14 ? 34.094 -7.812 -16.594 1 92.19 14 PRO B CA 1
ATOM 5858 C C . PRO B 1 14 ? 32.625 -8.203 -16.734 1 92.19 14 PRO B C 1
ATOM 5860 O O . PRO B 1 14 ? 32.25 -9.352 -16.453 1 92.19 14 PRO B O 1
ATOM 5863 N N . SER B 1 15 ? 31.781 -7.281 -17.109 1 93.75 15 SER B N 1
ATOM 5864 C CA . SER B 1 15 ? 30.375 -7.59 -17.281 1 93.75 15 SER B CA 1
ATOM 5865 C C . SER B 1 15 ? 30.141 -8.547 -18.453 1 93.75 15 SER B C 1
ATOM 5867 O O . SER B 1 15 ? 29.344 -9.477 -18.344 1 93.75 15 SER B O 1
ATOM 5869 N N . TYR B 1 16 ? 30.859 -8.336 -19.531 1 94.81 16 TYR B N 1
ATOM 5870 C CA . TYR B 1 16 ? 30.812 -9.203 -20.703 1 94.81 16 TYR B CA 1
ATOM 5871 C C . TYR B 1 16 ? 31.141 -10.648 -20.328 1 94.81 16 TYR B C 1
ATOM 5873 O O . TYR B 1 16 ? 30.406 -11.57 -20.703 1 94.81 16 TYR B O 1
ATOM 5881 N N . GLU B 1 17 ? 32.125 -10.805 -19.609 1 93.44 17 GLU B N 1
ATOM 5882 C CA . GLU B 1 17 ? 32.594 -12.133 -19.234 1 93.44 17 GLU B CA 1
ATOM 5883 C C . GLU B 1 17 ? 31.641 -12.789 -18.25 1 93.44 17 GLU B C 1
ATOM 5885 O O . GLU B 1 17 ? 31.422 -14.008 -18.281 1 93.44 17 GLU B O 1
ATOM 5890 N N . ALA B 1 18 ? 31.109 -12.016 -17.406 1 89.75 18 ALA B N 1
ATOM 5891 C CA . ALA B 1 18 ? 30.188 -12.547 -16.406 1 89.75 18 ALA B CA 1
ATOM 5892 C C . ALA B 1 18 ? 28.859 -12.93 -17.031 1 89.75 18 ALA B C 1
ATOM 5894 O O . ALA B 1 18 ? 28.203 -13.883 -16.609 1 89.75 18 ALA B O 1
ATOM 5895 N N . LEU B 1 19 ? 28.469 -12.242 -18.047 1 91.94 19 LEU B N 1
ATOM 5896 C CA . LEU B 1 19 ? 27.203 -12.523 -18.719 1 91.94 19 LEU B CA 1
ATOM 5897 C C . LEU B 1 19 ? 27.328 -13.742 -19.625 1 91.94 19 LEU B C 1
ATOM 5899 O O . LEU B 1 19 ? 26.438 -14.586 -19.672 1 91.94 19 LEU B O 1
ATOM 5903 N N . PHE B 1 20 ? 28.453 -13.781 -20.328 1 93.25 20 PHE B N 1
ATOM 5904 C CA . PHE B 1 20 ? 28.734 -14.984 -21.109 1 93.25 20 PHE B CA 1
ATOM 5905 C C . PHE B 1 20 ? 29.312 -16.078 -20.219 1 93.25 20 PHE B C 1
ATOM 5907 O O . PHE B 1 20 ? 30.516 -16.328 -20.234 1 93.25 20 PHE B O 1
ATOM 5914 N N . GLY B 1 21 ? 28.438 -16.656 -19.422 1 84.56 21 GLY B N 1
ATOM 5915 C CA . GLY B 1 21 ? 28.859 -17.656 -18.453 1 84.56 21 GLY B CA 1
ATOM 5916 C C . GLY B 1 21 ? 28.625 -19.078 -18.906 1 84.56 21 GLY B C 1
ATOM 5917 O O . GLY B 1 21 ? 28.5 -19.344 -20.109 1 84.56 21 GLY B O 1
ATOM 5918 N N . ALA B 1 22 ? 28.562 -19.953 -17.984 1 79.44 22 ALA B N 1
ATOM 5919 C CA . ALA B 1 22 ? 28.453 -21.391 -18.203 1 79.44 22 ALA B CA 1
ATOM 5920 C C . ALA B 1 22 ? 27.125 -21.734 -18.859 1 79.44 22 ALA B C 1
ATOM 5922 O O . ALA B 1 22 ? 27.016 -22.719 -19.609 1 79.44 22 ALA B O 1
ATOM 5923 N N . VAL B 1 23 ? 26.203 -20.875 -18.609 1 84.5 23 VAL B N 1
ATOM 5924 C CA . VAL B 1 23 ? 24.859 -21.156 -19.109 1 84.5 23 VAL B CA 1
ATOM 5925 C C . VAL B 1 23 ? 24.875 -21.219 -20.641 1 84.5 23 VAL B C 1
ATOM 5927 O O . VAL B 1 23 ? 24.156 -22.016 -21.234 1 84.5 23 VAL B O 1
ATOM 5930 N N . LEU B 1 24 ? 25.703 -20.438 -21.234 1 90.56 24 LEU B N 1
ATOM 5931 C CA . LEU B 1 24 ? 25.766 -20.375 -22.688 1 90.56 24 LEU B CA 1
ATOM 5932 C C . LEU B 1 24 ? 26.188 -21.719 -23.266 1 90.56 24 LEU B C 1
ATOM 5934 O O . LEU B 1 24 ? 25.656 -22.141 -24.297 1 90.56 24 LEU B O 1
ATOM 5938 N N . PHE B 1 25 ? 26.984 -22.484 -22.578 1 88.31 25 PHE B N 1
ATOM 5939 C CA . PHE B 1 25 ? 27.609 -23.688 -23.141 1 88.31 25 PHE B CA 1
ATOM 5940 C C . PHE B 1 25 ? 26.938 -24.938 -22.594 1 88.31 25 PHE B C 1
ATOM 5942 O O . PHE B 1 25 ? 26.828 -25.953 -23.297 1 88.31 25 PHE B O 1
ATOM 5949 N N . LEU B 1 26 ? 26.453 -24.828 -21.375 1 82.62 26 LEU B N 1
ATOM 5950 C CA . LEU B 1 26 ? 26.062 -26.062 -20.703 1 82.62 26 LEU B CA 1
ATOM 5951 C C . LEU B 1 26 ? 24.547 -26.172 -20.641 1 82.62 26 LEU B C 1
ATOM 5953 O O . LEU B 1 26 ? 24.016 -27.281 -20.547 1 82.62 26 LEU B O 1
ATOM 5957 N N . VAL B 1 27 ? 23.891 -25.094 -20.641 1 84.88 27 VAL B N 1
ATOM 5958 C CA . VAL B 1 27 ? 22.453 -25.156 -20.375 1 84.88 27 VAL B CA 1
ATOM 5959 C C . VAL B 1 27 ? 21.672 -24.734 -21.609 1 84.88 27 VAL B C 1
ATOM 5961 O O . VAL B 1 27 ? 20.703 -25.391 -21.984 1 84.88 27 VAL B O 1
ATOM 5964 N N . LEU B 1 28 ? 22.172 -23.828 -22.344 1 91.12 28 LEU B N 1
ATOM 5965 C CA . LEU B 1 28 ? 21.453 -23.219 -23.453 1 91.12 28 LEU B CA 1
ATOM 5966 C C . LEU B 1 28 ? 21.188 -24.234 -24.547 1 91.12 28 LEU B C 1
ATOM 5968 O O . LEU B 1 28 ? 20.094 -24.25 -25.141 1 91.12 28 LEU B O 1
ATOM 5972 N N . PRO B 1 29 ? 22.188 -25.141 -24.812 1 90.81 29 PRO B N 1
ATOM 5973 C CA . PRO B 1 29 ? 21.906 -26.125 -25.859 1 90.81 29 PRO B CA 1
ATOM 5974 C C . PRO B 1 29 ? 20.703 -27.016 -25.531 1 90.81 29 PRO B C 1
ATOM 5976 O O . PRO B 1 29 ? 19.844 -27.234 -26.391 1 90.81 29 PRO B O 1
ATOM 5979 N N . MET B 1 30 ? 20.609 -27.469 -24.406 1 88.38 30 MET B N 1
ATOM 5980 C CA . MET B 1 30 ? 19.516 -28.328 -23.969 1 88.38 30 MET B CA 1
ATOM 5981 C C . MET B 1 30 ? 18.188 -27.562 -23.984 1 88.38 30 MET B C 1
ATOM 5983 O O . MET B 1 30 ? 17.172 -28.109 -24.406 1 88.38 30 MET B O 1
ATOM 5987 N N . LEU B 1 31 ? 18.266 -26.391 -23.516 1 90.88 31 LEU B N 1
ATOM 5988 C CA . LEU B 1 31 ? 17.047 -25.594 -23.484 1 90.88 31 LEU B CA 1
ATOM 5989 C C . LEU B 1 31 ? 16.531 -25.297 -24.891 1 90.88 31 LEU B C 1
ATOM 5991 O O . LEU B 1 31 ? 15.328 -25.344 -25.141 1 90.88 31 LEU B O 1
ATOM 5995 N N . THR B 1 32 ? 17.484 -25.047 -25.75 1 92.75 32 THR B N 1
ATOM 5996 C CA . THR B 1 32 ? 17.109 -24.766 -27.141 1 92.75 32 THR B CA 1
ATOM 5997 C C . THR B 1 32 ? 16.531 -26.016 -27.797 1 92.75 32 THR B C 1
ATOM 5999 O O . THR B 1 32 ? 15.57 -25.922 -28.578 1 92.75 32 THR B O 1
ATOM 6002 N N . GLY B 1 33 ? 17.047 -27.141 -27.484 1 91.62 33 GLY B N 1
ATOM 6003 C CA . GLY B 1 33 ? 16.5 -28.375 -28 1 91.62 33 GLY B CA 1
ATOM 6004 C C . GLY B 1 33 ? 15.086 -28.656 -27.531 1 91.62 33 GLY B C 1
ATOM 6005 O O . GLY B 1 33 ? 14.242 -29.109 -28.312 1 91.62 33 GLY B O 1
ATOM 6006 N N . ALA B 1 34 ? 14.852 -28.312 -26.375 1 90.25 34 ALA B N 1
ATOM 6007 C CA . ALA B 1 34 ? 13.562 -28.609 -25.75 1 90.25 34 ALA B CA 1
ATOM 6008 C C . ALA B 1 34 ? 12.516 -27.562 -26.141 1 90.25 34 ALA B C 1
ATOM 6010 O O . ALA B 1 34 ? 11.352 -27.906 -26.375 1 90.25 34 ALA B O 1
ATOM 6011 N N . MET B 1 35 ? 12.898 -26.312 -26.234 1 92.62 35 MET B N 1
ATOM 6012 C CA . MET B 1 35 ? 11.953 -25.219 -26.391 1 92.62 35 MET B CA 1
ATOM 6013 C C . MET B 1 35 ? 11.797 -24.844 -27.859 1 92.62 35 MET B C 1
ATOM 6015 O O . MET B 1 35 ? 10.758 -24.328 -28.281 1 92.62 35 MET B O 1
ATOM 6019 N N . GLY B 1 36 ? 12.758 -25.109 -28.609 1 93.44 36 GLY B N 1
ATOM 6020 C CA . GLY B 1 36 ? 12.773 -24.609 -29.969 1 93.44 36 GLY B CA 1
ATOM 6021 C C . GLY B 1 36 ? 13.258 -23.172 -30.078 1 93.44 36 GLY B C 1
ATOM 6022 O O . GLY B 1 36 ? 13.492 -22.516 -29.047 1 93.44 36 GLY B O 1
ATOM 6023 N N . PHE B 1 37 ? 13.406 -22.688 -31.234 1 94.44 37 PHE B N 1
ATOM 6024 C CA . PHE B 1 37 ? 14.047 -21.406 -31.469 1 94.44 37 PHE B CA 1
ATOM 6025 C C . PHE B 1 37 ? 13.172 -20.266 -30.953 1 94.44 37 PHE B C 1
ATOM 6027 O O . PHE B 1 37 ? 13.633 -19.422 -30.188 1 94.44 37 PHE B O 1
ATOM 6034 N N . TRP B 1 38 ? 11.906 -20.188 -31.328 1 94.19 38 TRP B N 1
ATOM 6035 C CA . TRP B 1 38 ? 11.062 -19.031 -31.031 1 94.19 38 TRP B CA 1
ATOM 6036 C C . TRP B 1 38 ? 10.812 -18.891 -29.547 1 94.19 38 TRP B C 1
ATOM 6038 O O . TRP B 1 38 ? 10.953 -17.797 -28.984 1 94.19 38 TRP B O 1
ATOM 6048 N N . ARG B 1 39 ? 10.531 -19.969 -28.859 1 94.12 39 ARG B N 1
ATOM 6049 C CA . ARG B 1 39 ? 10.297 -19.906 -27.422 1 94.12 39 ARG B CA 1
ATOM 6050 C C . ARG B 1 39 ? 11.578 -19.578 -26.672 1 94.12 39 ARG B C 1
ATOM 6052 O O . ARG B 1 39 ? 11.555 -18.797 -25.703 1 94.12 39 ARG B O 1
ATOM 6059 N N . MET B 1 40 ? 12.609 -20.078 -27.125 1 95.06 40 MET B N 1
ATOM 6060 C CA . MET B 1 40 ? 13.875 -19.797 -26.453 1 95.06 40 MET B CA 1
ATOM 6061 C C . MET B 1 40 ? 14.312 -18.359 -26.703 1 95.06 40 MET B C 1
ATOM 6063 O O . MET B 1 40 ? 14.844 -17.703 -25.812 1 95.06 40 MET B O 1
ATOM 6067 N N . ALA B 1 41 ? 14.078 -17.938 -27.953 1 96.19 41 ALA B N 1
ATOM 6068 C CA . ALA B 1 41 ? 14.391 -16.547 -28.25 1 96.19 41 ALA B CA 1
ATOM 6069 C C . ALA B 1 41 ? 13.578 -15.602 -27.375 1 96.19 41 ALA B C 1
ATOM 6071 O O . ALA B 1 41 ? 14.102 -14.594 -26.891 1 96.19 41 ALA B O 1
ATOM 6072 N N . LEU B 1 42 ? 12.406 -15.938 -27.188 1 95.06 42 LEU B N 1
ATOM 6073 C CA . LEU B 1 42 ? 11.555 -15.125 -26.312 1 95.06 42 LEU B CA 1
ATOM 6074 C C . LEU B 1 42 ? 12.062 -15.133 -24.875 1 95.06 42 LEU B C 1
ATOM 6076 O O . LEU B 1 42 ? 12.016 -14.109 -24.203 1 95.06 42 LEU B O 1
ATOM 6080 N N . ILE B 1 43 ? 12.539 -16.25 -24.453 1 94 43 ILE B N 1
ATOM 6081 C CA . ILE B 1 43 ? 13.094 -16.375 -23.109 1 94 43 ILE B CA 1
ATOM 6082 C C . ILE B 1 43 ? 14.328 -15.492 -22.984 1 94 43 ILE B C 1
ATOM 6084 O O . ILE B 1 43 ? 14.492 -14.773 -21.984 1 94 43 ILE B O 1
ATOM 6088 N N . VAL B 1 44 ? 15.125 -15.523 -24 1 95.69 44 VAL B N 1
ATOM 6089 C CA . VAL B 1 44 ? 16.344 -14.719 -24 1 95.69 44 VAL B CA 1
ATOM 6090 C C . VAL B 1 44 ? 15.977 -13.234 -23.938 1 95.69 44 VAL B C 1
ATOM 6092 O O . VAL B 1 44 ? 16.531 -12.484 -23.141 1 95.69 44 VAL B O 1
ATOM 6095 N N . VAL B 1 45 ? 15.055 -12.859 -24.688 1 95.62 45 VAL B N 1
ATOM 6096 C CA . VAL B 1 45 ? 14.656 -11.453 -24.75 1 95.62 45 VAL B CA 1
ATOM 6097 C C . VAL B 1 45 ? 14.023 -11.031 -23.422 1 95.62 45 VAL B C 1
ATOM 6099 O O . VAL B 1 45 ? 14.391 -10.008 -22.844 1 95.62 45 VAL B O 1
ATOM 6102 N N . LEU B 1 46 ? 13.148 -11.805 -22.906 1 92.31 46 LEU B N 1
ATOM 6103 C CA . LEU B 1 46 ? 12.453 -11.484 -21.672 1 92.31 46 LEU B CA 1
ATOM 6104 C C . LEU B 1 46 ? 13.43 -11.398 -20.5 1 92.31 46 LEU B C 1
ATOM 6106 O O . LEU B 1 46 ? 13.305 -10.523 -19.641 1 92.31 46 LEU B O 1
ATOM 6110 N N . SER B 1 47 ? 14.352 -12.273 -20.469 1 92.38 47 SER B N 1
ATOM 6111 C CA . SER B 1 47 ? 15.344 -12.258 -19.406 1 92.38 47 SER B CA 1
ATOM 6112 C C . SER B 1 47 ? 16.203 -10.992 -19.469 1 92.38 47 SER B C 1
ATOM 6114 O O . SER B 1 47 ? 16.5 -10.398 -18.438 1 92.38 47 SER B O 1
ATOM 6116 N N . ASN B 1 48 ? 16.469 -10.609 -20.641 1 94.19 48 ASN B N 1
ATOM 6117 C CA . ASN B 1 48 ? 17.312 -9.43 -20.812 1 94.19 48 ASN B CA 1
ATOM 6118 C C . ASN B 1 48 ? 16.547 -8.148 -20.469 1 94.19 48 ASN B C 1
ATOM 6120 O O . ASN B 1 48 ? 17.156 -7.125 -20.172 1 94.19 48 ASN B O 1
ATOM 6124 N N . THR B 1 49 ? 15.312 -8.172 -20.5 1 92 49 THR B N 1
ATOM 6125 C CA . THR B 1 49 ? 14.547 -6.988 -20.141 1 92 49 THR B CA 1
ATOM 6126 C C . THR B 1 49 ? 14.695 -6.688 -18.641 1 92 49 THR B C 1
ATOM 6128 O O . THR B 1 49 ? 14.672 -5.527 -18.234 1 92 49 THR B O 1
ATOM 6131 N N . VAL B 1 50 ? 14.867 -7.707 -17.875 1 89.06 50 VAL B N 1
ATOM 6132 C CA . VAL B 1 50 ? 15.062 -7.504 -16.438 1 89.06 50 VAL B CA 1
ATOM 6133 C C . VAL B 1 50 ? 16.406 -6.828 -16.188 1 89.06 50 VAL B C 1
ATOM 6135 O O . VAL B 1 50 ? 16.5 -5.871 -15.422 1 89.06 50 VAL B O 1
ATOM 6138 N N . THR B 1 51 ? 17.359 -7.312 -16.828 1 91.62 51 THR B N 1
ATOM 6139 C CA . THR B 1 51 ? 18.688 -6.758 -16.672 1 91.62 51 THR B CA 1
ATOM 6140 C C . THR B 1 51 ? 18.766 -5.34 -17.234 1 91.62 51 THR B C 1
ATOM 6142 O O . THR B 1 51 ? 19.438 -4.477 -16.656 1 91.62 51 THR B O 1
ATOM 6145 N N . LEU B 1 52 ? 18.094 -5.191 -18.297 1 93.81 52 LEU B N 1
ATOM 6146 C CA . LEU B 1 52 ? 18.047 -3.859 -18.891 1 93.81 52 LEU B CA 1
ATOM 6147 C C . LEU B 1 52 ? 17.344 -2.873 -17.969 1 93.81 52 LEU B C 1
ATOM 6149 O O . LEU B 1 52 ? 17.797 -1.735 -17.812 1 93.81 52 LEU B O 1
ATOM 6153 N N . ALA B 1 53 ? 16.281 -3.293 -17.375 1 93.75 53 ALA B N 1
ATOM 6154 C CA . ALA B 1 53 ? 15.594 -2.445 -16.406 1 93.75 53 ALA B CA 1
ATOM 6155 C C . ALA B 1 53 ? 16.5 -2.1 -15.234 1 93.75 53 ALA B C 1
ATOM 6157 O O . ALA B 1 53 ? 16.516 -0.956 -14.766 1 93.75 53 ALA B O 1
ATOM 6158 N N . THR B 1 54 ? 17.25 -3.031 -14.812 1 92.94 54 THR B N 1
ATOM 6159 C CA . THR B 1 54 ? 18.188 -2.805 -13.711 1 92.94 54 THR B CA 1
ATOM 6160 C C . THR B 1 54 ? 19.297 -1.845 -14.133 1 92.94 54 THR B C 1
ATOM 6162 O O . THR B 1 54 ? 19.719 -0.998 -13.336 1 92.94 54 THR B O 1
ATOM 6165 N N . ALA B 1 55 ? 19.688 -1.977 -15.328 1 94.12 55 ALA B N 1
ATOM 6166 C CA . ALA B 1 55 ? 20.719 -1.078 -15.844 1 94.12 55 ALA B CA 1
ATOM 6167 C C . ALA B 1 55 ? 20.219 0.362 -15.891 1 94.12 55 ALA B C 1
ATOM 6169 O O . ALA B 1 55 ? 20.953 1.294 -15.562 1 94.12 55 ALA B O 1
ATOM 6170 N N . PHE B 1 56 ? 19.047 0.506 -16.297 1 93.69 56 PHE B N 1
ATOM 6171 C CA . PHE B 1 56 ? 18.453 1.841 -16.312 1 93.69 56 PHE B CA 1
ATOM 6172 C C . PHE B 1 56 ? 18.375 2.412 -14.898 1 93.69 56 PHE B C 1
ATOM 6174 O O . PHE B 1 56 ? 18.672 3.588 -14.68 1 93.69 56 PHE B O 1
ATOM 6181 N N . SER B 1 57 ? 17.969 1.613 -13.992 1 93.12 57 SER B N 1
ATOM 6182 C CA . SER B 1 57 ? 17.891 2.041 -12.602 1 93.12 57 SER B CA 1
ATOM 6183 C C . SER B 1 57 ? 19.281 2.391 -12.055 1 93.12 57 SER B C 1
ATOM 6185 O O . SER B 1 57 ? 19.422 3.365 -11.312 1 93.12 57 SER B O 1
ATOM 6187 N N . LEU B 1 58 ? 20.203 1.585 -12.414 1 92.12 58 LEU B N 1
ATOM 6188 C CA . LEU B 1 58 ? 21.594 1.844 -12.023 1 92.12 58 LEU B CA 1
ATOM 6189 C C . LEU B 1 58 ? 22.078 3.174 -12.586 1 92.12 58 LEU B C 1
ATOM 6191 O O . LEU B 1 58 ? 22.703 3.959 -11.883 1 92.12 58 LEU B O 1
ATOM 6195 N N . ALA B 1 59 ? 21.766 3.389 -13.766 1 91.5 59 ALA B N 1
ATOM 6196 C CA . ALA B 1 59 ? 22.172 4.633 -14.414 1 91.5 59 ALA B CA 1
ATOM 6197 C C . ALA B 1 59 ? 21.547 5.84 -13.719 1 91.5 59 ALA B C 1
ATOM 6199 O O . ALA B 1 59 ? 22.219 6.852 -13.5 1 91.5 59 ALA B O 1
ATOM 6200 N N . ASP B 1 60 ? 20.328 5.734 -13.352 1 89.38 60 ASP B N 1
ATOM 6201 C CA . ASP B 1 60 ? 19.641 6.801 -12.641 1 89.38 60 ASP B CA 1
ATOM 6202 C C . ASP B 1 60 ? 20.328 7.109 -11.312 1 89.38 60 ASP B C 1
ATOM 6204 O O . ASP B 1 60 ? 20.594 8.273 -11 1 89.38 60 ASP B O 1
ATOM 6208 N N . CYS B 1 61 ? 20.703 6.133 -10.633 1 87.94 61 CYS B N 1
ATOM 6209 C CA . CYS B 1 61 ? 21.281 6.289 -9.312 1 87.94 61 CYS B CA 1
ATOM 6210 C C . CYS B 1 61 ? 22.703 6.836 -9.398 1 87.94 61 CYS B C 1
ATOM 6212 O O . CYS B 1 61 ? 23.094 7.703 -8.609 1 87.94 61 CYS B O 1
ATOM 6214 N N . VAL B 1 62 ? 23.406 6.367 -10.375 1 89 62 VAL B N 1
ATOM 6215 C CA . VAL B 1 62 ? 24.812 6.719 -10.492 1 89 62 VAL B CA 1
ATOM 6216 C C . VAL B 1 62 ? 24.953 8.156 -10.984 1 89 62 VAL B C 1
ATOM 6218 O O . VAL B 1 62 ? 25.812 8.906 -10.5 1 89 62 VAL B O 1
ATOM 6221 N N . THR B 1 63 ? 24.109 8.539 -11.836 1 85.62 63 THR B N 1
ATOM 6222 C CA . THR B 1 63 ? 24.25 9.859 -12.445 1 85.62 63 THR B CA 1
ATOM 6223 C C . THR B 1 63 ? 23.719 10.938 -11.516 1 85.62 63 THR B C 1
ATOM 6225 O O . THR B 1 63 ? 23.953 12.125 -11.727 1 85.62 63 THR B O 1
ATOM 6228 N N . ASN B 1 64 ? 23.062 10.492 -10.531 1 81.69 64 ASN B N 1
ATOM 6229 C CA . ASN B 1 64 ? 22.578 11.438 -9.531 1 81.69 64 ASN B CA 1
ATOM 6230 C C . ASN B 1 64 ? 23.641 11.766 -8.492 1 81.69 64 ASN B C 1
ATOM 6232 O O . ASN B 1 64 ? 23.5 12.734 -7.742 1 81.69 64 ASN B O 1
ATOM 6236 N N . LEU B 1 65 ? 24.688 11.023 -8.531 1 77.75 65 LEU B N 1
ATOM 6237 C CA . LEU B 1 65 ? 25.719 11.188 -7.512 1 77.75 65 LEU B CA 1
ATOM 6238 C C . LEU B 1 65 ? 26.938 11.914 -8.078 1 77.75 65 LEU B C 1
ATOM 6240 O O . LEU B 1 65 ? 27.266 11.75 -9.258 1 77.75 65 LEU B O 1
ATOM 6244 N N . ARG B 1 66 ? 27.469 12.75 -7.27 1 74 66 ARG B N 1
ATOM 6245 C CA . ARG B 1 66 ? 28.719 13.391 -7.676 1 74 66 ARG B CA 1
ATOM 6246 C C . ARG B 1 66 ? 29.859 12.383 -7.688 1 74 66 ARG B C 1
ATOM 6248 O O . ARG B 1 66 ? 30.641 12.336 -8.641 1 74 66 ARG B O 1
ATOM 6255 N N . GLN B 1 67 ? 29.844 11.633 -6.598 1 78.94 67 GLN B N 1
ATOM 6256 C CA . GLN B 1 67 ? 30.844 10.578 -6.469 1 78.94 67 GLN B CA 1
ATOM 6257 C C . GLN B 1 67 ? 30.219 9.281 -5.969 1 78.94 67 GLN B C 1
ATOM 6259 O O . GLN B 1 67 ? 29.656 9.234 -4.875 1 78.94 67 GLN B O 1
ATOM 6264 N N . VAL B 1 68 ? 30.297 8.297 -6.797 1 82.06 68 VAL B N 1
ATOM 6265 C CA . VAL B 1 68 ? 29.688 7.02 -6.453 1 82.06 68 VAL B CA 1
ATOM 6266 C C . VAL B 1 68 ? 30.5 6.336 -5.355 1 82.06 68 VAL B C 1
ATOM 6268 O O . VAL B 1 68 ? 29.938 5.824 -4.387 1 82.06 68 VAL B O 1
ATOM 6271 N N . GLY B 1 69 ? 31.812 6.445 -5.387 1 81.19 69 GLY B N 1
ATOM 6272 C CA . GLY B 1 69 ? 32.688 5.816 -4.406 1 81.19 69 GLY B CA 1
ATOM 6273 C C . GLY B 1 69 ? 32.812 4.316 -4.586 1 81.19 69 GLY B C 1
ATOM 6274 O O . GLY B 1 69 ? 32.25 3.756 -5.543 1 81.19 69 GLY B O 1
ATOM 6275 N N . PRO B 1 70 ? 33.5 3.662 -3.666 1 85.69 70 PRO B N 1
ATOM 6276 C CA . PRO B 1 70 ? 33.688 2.213 -3.734 1 85.69 70 PRO B CA 1
ATOM 6277 C C . PRO B 1 70 ? 32.5 1.428 -3.166 1 85.69 70 PRO B C 1
ATOM 6279 O O . PRO B 1 70 ? 31.781 1.938 -2.314 1 85.69 70 PRO B O 1
ATOM 6282 N N . GLY B 1 71 ? 32.312 0.167 -3.758 1 86.62 71 GLY B N 1
ATOM 6283 C CA . GLY B 1 71 ? 31.312 -0.714 -3.193 1 86.62 71 GLY B CA 1
ATOM 6284 C C . GLY B 1 71 ? 30.266 -1.151 -4.207 1 86.62 71 GLY B C 1
ATOM 6285 O O . GLY B 1 71 ? 29.422 -1.99 -3.904 1 86.62 71 GLY B O 1
ATOM 6286 N N . GLY B 1 72 ? 30.312 -0.584 -5.355 1 90.19 72 GLY B N 1
ATOM 6287 C CA . GLY B 1 72 ? 29.422 -1.016 -6.422 1 90.19 72 GLY B CA 1
ATOM 6288 C C . GLY B 1 72 ? 27.953 -0.815 -6.098 1 90.19 72 GLY B C 1
ATOM 6289 O O . GLY B 1 72 ? 27.531 0.288 -5.742 1 90.19 72 GLY B O 1
ATOM 6290 N N . MET B 1 73 ? 27.234 -1.918 -6.094 1 91.5 73 MET B N 1
ATOM 6291 C CA . MET B 1 73 ? 25.781 -1.859 -5.863 1 91.5 73 MET B CA 1
ATOM 6292 C C . MET B 1 73 ? 25.484 -1.517 -4.41 1 91.5 73 MET B C 1
ATOM 6294 O O . MET B 1 73 ? 24.469 -0.89 -4.117 1 91.5 73 MET B O 1
ATOM 6298 N N . TYR B 1 74 ? 26.391 -1.897 -3.531 1 93 74 TYR B N 1
ATOM 6299 C CA . TYR B 1 74 ? 26.219 -1.516 -2.133 1 93 74 TYR B CA 1
ATOM 6300 C C . TYR B 1 74 ? 26.266 -0.001 -1.972 1 93 74 TYR B C 1
ATOM 6302 O O . TYR B 1 74 ? 25.438 0.583 -1.278 1 93 74 TYR B O 1
ATOM 6310 N N . ALA B 1 75 ? 27.188 0.625 -2.582 1 90.69 75 ALA B N 1
ATOM 6311 C CA . ALA B 1 75 ? 27.328 2.076 -2.492 1 90.69 75 ALA B CA 1
ATOM 6312 C C . ALA B 1 75 ? 26.062 2.781 -2.988 1 90.69 75 ALA B C 1
ATOM 6314 O O . ALA B 1 75 ? 25.625 3.764 -2.393 1 90.69 75 ALA B O 1
ATOM 6315 N N . LEU B 1 76 ? 25.562 2.262 -4.004 1 89.62 76 LEU B N 1
ATOM 6316 C CA . LEU B 1 76 ? 24.359 2.85 -4.57 1 89.62 76 LEU B CA 1
ATOM 6317 C C . LEU B 1 76 ? 23.172 2.656 -3.633 1 89.62 76 LEU B C 1
ATOM 6319 O O . LEU B 1 76 ? 22.391 3.588 -3.408 1 89.62 76 LEU B O 1
ATOM 6323 N N . ALA B 1 77 ? 23.078 1.445 -3.117 1 90.69 77 ALA B N 1
ATOM 6324 C CA . ALA B 1 77 ? 21.969 1.137 -2.205 1 90.69 77 ALA B CA 1
ATOM 6325 C C . ALA B 1 77 ? 22.078 1.963 -0.926 1 90.69 77 ALA B C 1
ATOM 6327 O O . ALA B 1 77 ? 21.062 2.447 -0.413 1 90.69 77 ALA B O 1
ATOM 6328 N N . ARG B 1 78 ? 23.281 2.115 -0.449 1 89.44 78 ARG B N 1
ATOM 6329 C CA . ARG B 1 78 ? 23.484 2.859 0.789 1 89.44 78 ARG B CA 1
ATOM 6330 C C . ARG B 1 78 ? 23.094 4.324 0.619 1 89.44 78 ARG B C 1
ATOM 6332 O O . ARG B 1 78 ? 22.547 4.934 1.535 1 89.44 78 ARG B O 1
ATOM 6339 N N . ARG B 1 79 ? 23.359 4.816 -0.481 1 85.75 79 ARG B N 1
ATOM 6340 C CA . ARG B 1 79 ? 23.062 6.227 -0.732 1 85.75 79 ARG B CA 1
ATOM 6341 C C . ARG B 1 79 ? 21.562 6.457 -0.838 1 85.75 79 ARG B C 1
ATOM 6343 O O . ARG B 1 79 ? 21.062 7.52 -0.455 1 85.75 79 ARG B O 1
ATOM 6350 N N . SER B 1 80 ? 20.891 5.516 -1.321 1 86.38 80 SER B N 1
ATOM 6351 C CA . SER B 1 80 ? 19.453 5.66 -1.501 1 86.38 80 SER B CA 1
ATOM 6352 C C . SER B 1 80 ? 18.688 5.285 -0.231 1 86.38 80 SER B C 1
ATOM 6354 O O . SER B 1 80 ? 17.812 6.027 0.221 1 86.38 80 SER B O 1
ATOM 6356 N N . PHE B 1 81 ? 19.062 4.098 0.383 1 88.88 81 PHE B N 1
ATOM 6357 C CA . PHE B 1 81 ? 18.266 3.543 1.47 1 88.88 81 PHE B CA 1
ATOM 6358 C C . PHE B 1 81 ? 18.859 3.914 2.822 1 88.88 81 PHE B C 1
ATOM 6360 O O . PHE B 1 81 ? 18.203 3.771 3.855 1 88.88 81 PHE B O 1
ATOM 6367 N N . GLY B 1 82 ? 20.062 4.426 2.857 1 86.44 82 GLY B N 1
ATOM 6368 C CA . GLY B 1 82 ? 20.719 4.719 4.117 1 86.44 82 GLY B CA 1
ATOM 6369 C C . GLY B 1 82 ? 21.703 3.641 4.543 1 86.44 82 GLY B C 1
ATOM 6370 O O . GLY B 1 82 ? 21.812 2.598 3.893 1 86.44 82 GLY B O 1
ATOM 6371 N N . ARG B 1 83 ? 22.281 3.836 5.637 1 87.5 83 ARG B N 1
ATOM 6372 C CA . ARG B 1 83 ? 23.375 2.992 6.09 1 87.5 83 ARG B CA 1
ATOM 6373 C C . ARG B 1 83 ? 22.875 1.64 6.574 1 87.5 83 ARG B C 1
ATOM 6375 O O . ARG B 1 83 ? 23.453 0.6 6.262 1 87.5 83 ARG B O 1
ATOM 6382 N N . ALA B 1 84 ? 21.781 1.643 7.312 1 89.44 84 ALA B N 1
ATOM 6383 C CA . ALA B 1 84 ? 21.297 0.394 7.895 1 89.44 84 ALA B CA 1
ATOM 6384 C C . ALA B 1 84 ? 20.766 -0.539 6.82 1 89.44 84 ALA B C 1
ATOM 6386 O O . ALA B 1 84 ? 21.188 -1.689 6.707 1 89.44 84 ALA B O 1
ATOM 6387 N N . PHE B 1 85 ? 19.859 -0.03 6.02 1 90.88 85 PHE B N 1
ATOM 6388 C CA . PHE B 1 85 ? 19.266 -0.862 4.977 1 90.88 85 PHE B CA 1
ATOM 6389 C C . PHE B 1 85 ? 20.281 -1.165 3.885 1 90.88 85 PHE B C 1
ATOM 6391 O O . PHE B 1 85 ? 20.391 -2.305 3.428 1 90.88 85 PHE B O 1
ATOM 6398 N N . GLY B 1 86 ? 21.031 -0.173 3.453 1 92.75 86 GLY B N 1
ATOM 6399 C CA . GLY B 1 86 ? 22.094 -0.395 2.5 1 92.75 86 GLY B CA 1
ATOM 6400 C C . GLY B 1 86 ? 23.141 -1.383 2.992 1 92.75 86 GLY B C 1
ATOM 6401 O O . GLY B 1 86 ? 23.625 -2.213 2.223 1 92.75 86 GLY B O 1
ATOM 6402 N N . GLY B 1 87 ? 23.438 -1.271 4.234 1 93.12 87 GLY B N 1
ATOM 6403 C CA . GLY B 1 87 ? 24.391 -2.209 4.824 1 93.12 87 GLY B CA 1
ATOM 6404 C C . GLY B 1 87 ? 23.906 -3.648 4.766 1 93.12 87 GLY B C 1
ATOM 6405 O O . GLY B 1 87 ? 24.703 -4.559 4.496 1 93.12 87 GLY B O 1
ATOM 6406 N N . SER B 1 88 ? 22.656 -3.854 5.027 1 94.38 88 SER B N 1
ATOM 6407 C CA . SER B 1 88 ? 22.109 -5.203 4.949 1 94.38 88 SER B CA 1
ATOM 6408 C C . SER B 1 88 ? 22.219 -5.762 3.533 1 94.38 88 SER B C 1
ATOM 6410 O O . SER B 1 88 ? 22.531 -6.938 3.346 1 94.38 88 SER B O 1
ATOM 6412 N N . ILE B 1 89 ? 21.984 -4.938 2.537 1 94.12 89 ILE B N 1
ATOM 6413 C CA . ILE B 1 89 ? 22.125 -5.34 1.142 1 94.12 89 ILE B CA 1
ATOM 6414 C C . ILE B 1 89 ? 23.594 -5.633 0.827 1 94.12 89 ILE B C 1
ATOM 6416 O O . ILE B 1 89 ? 23.906 -6.605 0.135 1 94.12 89 ILE B O 1
ATOM 6420 N N . GLY B 1 90 ? 24.438 -4.805 1.385 1 94.88 90 GLY B N 1
ATOM 6421 C CA . GLY B 1 90 ? 25.859 -4.992 1.167 1 94.88 90 GLY B CA 1
ATOM 6422 C C . GLY B 1 90 ? 26.391 -6.297 1.733 1 94.88 90 GLY B C 1
ATOM 6423 O O . GLY B 1 90 ? 27.172 -6.992 1.083 1 94.88 90 GLY B O 1
ATOM 6424 N N . ILE B 1 91 ? 25.969 -6.656 2.879 1 94.5 91 ILE B N 1
ATOM 6425 C CA . ILE B 1 91 ? 26.406 -7.902 3.496 1 94.5 91 ILE B CA 1
ATOM 6426 C C . ILE B 1 91 ? 25.922 -9.086 2.664 1 94.5 91 ILE B C 1
ATOM 6428 O O . ILE B 1 91 ? 26.672 -10.023 2.404 1 94.5 91 ILE B O 1
ATOM 6432 N N . GLN B 1 92 ? 24.734 -9.039 2.318 1 93.69 92 GLN B N 1
ATOM 6433 C CA . GLN B 1 92 ? 24.188 -10.102 1.485 1 93.69 92 GLN B CA 1
ATOM 6434 C C . GLN B 1 92 ? 24.922 -10.188 0.148 1 93.69 92 GLN B C 1
ATOM 6436 O O . GLN B 1 92 ? 25.172 -11.281 -0.355 1 93.69 92 GLN B O 1
ATOM 6441 N N . LEU B 1 93 ? 25.156 -9.047 -0.413 1 93.75 93 LEU B N 1
ATOM 6442 C CA . LEU B 1 93 ? 25.891 -9 -1.681 1 93.75 93 LEU B CA 1
ATOM 6443 C C . LEU B 1 93 ? 27.266 -9.617 -1.54 1 93.75 93 LEU B C 1
ATOM 6445 O O . LEU B 1 93 ? 27.688 -10.422 -2.379 1 93.75 93 LEU B O 1
ATOM 6449 N N . PHE B 1 94 ? 27.969 -9.344 -0.493 1 94.81 94 PHE B N 1
ATOM 6450 C CA . PHE B 1 94 ? 29.312 -9.891 -0.253 1 94.81 94 PHE B CA 1
ATOM 6451 C C . PHE B 1 94 ? 29.25 -11.414 -0.142 1 94.81 94 PHE B C 1
ATOM 6453 O O . PHE B 1 94 ? 30.062 -12.109 -0.748 1 94.81 94 PHE B O 1
ATOM 6460 N N . LEU B 1 95 ? 28.344 -11.828 0.578 1 92.25 95 LEU B N 1
ATOM 6461 C CA . LEU B 1 95 ? 28.203 -13.266 0.76 1 92.25 95 LEU B CA 1
ATOM 6462 C C . LEU B 1 95 ? 27.859 -13.953 -0.558 1 92.25 95 LEU B C 1
ATOM 6464 O O . LEU B 1 95 ? 28.406 -15.016 -0.874 1 92.25 95 LEU B O 1
ATOM 6468 N N . ALA B 1 96 ? 27.016 -13.336 -1.25 1 90.31 96 ALA B N 1
ATOM 6469 C CA . ALA B 1 96 ? 26.641 -13.883 -2.551 1 90.31 96 ALA B CA 1
ATOM 6470 C C . ALA B 1 96 ? 27.828 -13.906 -3.5 1 90.31 96 ALA B C 1
ATOM 6472 O O . ALA B 1 96 ? 28.062 -14.898 -4.195 1 90.31 96 ALA B O 1
ATOM 6473 N N . GLN B 1 97 ? 28.594 -12.844 -3.521 1 92.94 97 GLN B N 1
ATOM 6474 C CA . GLN B 1 97 ? 29.781 -12.758 -4.367 1 92.94 97 GLN B CA 1
ATOM 6475 C C . GLN B 1 97 ? 30.812 -13.812 -3.973 1 92.94 97 GLN B C 1
ATOM 6477 O O . GLN B 1 97 ? 31.344 -14.508 -4.832 1 92.94 97 GLN B O 1
ATOM 6482 N N . SER B 1 98 ? 31.016 -13.969 -2.727 1 94.31 98 SER B N 1
ATOM 6483 C CA . SER B 1 98 ? 32 -14.906 -2.229 1 94.31 98 SER B CA 1
ATOM 6484 C C . SER B 1 98 ? 31.625 -16.344 -2.523 1 94.31 98 SER B C 1
ATOM 6486 O O . SER B 1 98 ? 32.438 -17.125 -3.027 1 94.31 98 SER B O 1
ATOM 6488 N N . VAL B 1 99 ? 30.438 -16.625 -2.281 1 91.06 99 VAL B N 1
ATOM 6489 C CA . VAL B 1 99 ? 29.969 -18 -2.502 1 91.06 99 VAL B CA 1
ATOM 6490 C C . VAL B 1 99 ? 29.906 -18.281 -3.998 1 91.06 99 VAL B C 1
ATOM 6492 O O . VAL B 1 99 ? 30.156 -19.406 -4.43 1 91.06 99 VAL B O 1
ATOM 6495 N N . SER B 1 100 ? 29.641 -17.281 -4.77 1 89.31 100 SER B N 1
ATOM 6496 C CA . SER B 1 100 ? 29.578 -17.453 -6.219 1 89.31 100 SER B CA 1
ATOM 6497 C C . SER B 1 100 ? 30.938 -17.875 -6.773 1 89.31 100 SER B C 1
ATOM 6499 O O . SER B 1 100 ? 31 -18.625 -7.746 1 89.31 100 SER B O 1
ATOM 6501 N N . ILE B 1 101 ? 31.984 -17.344 -6.152 1 92.44 101 ILE B N 1
ATOM 6502 C CA . ILE B 1 101 ? 33.312 -17.766 -6.582 1 92.44 101 ILE B CA 1
ATOM 6503 C C . ILE B 1 101 ? 33.438 -19.297 -6.465 1 92.44 101 ILE B C 1
ATOM 6505 O O . ILE B 1 101 ? 33.938 -19.953 -7.387 1 92.44 101 ILE B O 1
ATOM 6509 N N . GLY B 1 102 ? 32.969 -19.828 -5.355 1 89.88 102 GLY B N 1
ATOM 6510 C CA . GLY B 1 102 ? 33 -21.281 -5.168 1 89.88 102 GLY B CA 1
ATOM 6511 C C . GLY B 1 102 ? 32.25 -22.031 -6.25 1 89.88 102 GLY B C 1
ATOM 6512 O O . GLY B 1 102 ? 32.719 -23.047 -6.762 1 89.88 102 GLY B O 1
ATOM 6513 N N . PHE B 1 103 ? 31.188 -21.484 -6.637 1 83.81 103 PHE B N 1
ATOM 6514 C CA . PHE B 1 103 ? 30.359 -22.094 -7.672 1 83.81 103 PHE B CA 1
ATOM 6515 C C . PHE B 1 103 ? 31.078 -22.078 -9.016 1 83.81 103 PHE B C 1
ATOM 6517 O O . PHE B 1 103 ? 31.078 -23.078 -9.742 1 83.81 103 PHE B O 1
ATOM 6524 N N . TYR B 1 104 ? 31.688 -21.031 -9.375 1 87 104 TYR B N 1
ATOM 6525 C CA . TYR B 1 104 ? 32.344 -20.875 -10.672 1 87 104 TYR B CA 1
ATOM 6526 C C . TYR B 1 104 ? 33.594 -21.734 -10.773 1 87 104 TYR B C 1
ATOM 6528 O O . TYR B 1 104 ? 33.875 -22.312 -11.82 1 87 104 TYR B O 1
ATOM 6536 N N . VAL B 1 105 ? 34.25 -21.828 -9.664 1 92 105 VAL B N 1
ATOM 6537 C CA . VAL B 1 105 ? 35.469 -22.625 -9.719 1 92 105 VAL B CA 1
ATOM 6538 C C . VAL B 1 105 ? 35.094 -24.109 -9.844 1 92 105 VAL B C 1
ATOM 6540 O O . VAL B 1 105 ? 35.812 -24.875 -10.492 1 92 105 VAL B O 1
ATOM 6543 N N . ILE B 1 106 ? 34.062 -24.5 -9.242 1 86.75 106 ILE B N 1
ATOM 6544 C CA . ILE B 1 106 ? 33.594 -25.875 -9.414 1 86.75 106 ILE B CA 1
ATOM 6545 C C . ILE B 1 106 ? 33.125 -26.078 -10.852 1 86.75 106 ILE B C 1
ATOM 6547 O O . ILE B 1 106 ? 33.375 -27.141 -11.438 1 86.75 106 ILE B O 1
ATOM 6551 N N . GLY B 1 107 ? 32.438 -25.109 -11.344 1 82.38 107 GLY B N 1
ATOM 6552 C CA . GLY B 1 107 ? 32.062 -25.172 -12.742 1 82.38 107 GLY B CA 1
ATOM 6553 C C . GLY B 1 107 ? 33.25 -25.344 -13.68 1 82.38 107 GLY B C 1
ATOM 6554 O O . GLY B 1 107 ? 33.125 -26.016 -14.703 1 82.38 107 GLY B O 1
ATOM 6555 N N . PHE B 1 108 ? 34.281 -24.734 -13.336 1 89.38 108 PHE B N 1
ATOM 6556 C CA . PHE B 1 108 ? 35.531 -24.859 -14.086 1 89.38 108 PHE B CA 1
ATOM 6557 C C . PHE B 1 108 ? 36.156 -26.25 -13.914 1 89.38 108 PHE B C 1
ATOM 6559 O O . PHE B 1 108 ? 36.656 -26.828 -14.875 1 89.38 108 PHE B O 1
ATOM 6566 N N . ALA B 1 109 ? 36 -26.797 -12.812 1 90.25 109 ALA B N 1
ATOM 6567 C CA . ALA B 1 109 ? 36.656 -28.047 -12.461 1 90.25 109 ALA B CA 1
ATOM 6568 C C . ALA B 1 109 ? 36 -29.234 -13.156 1 90.25 109 ALA B C 1
ATOM 6570 O O . ALA B 1 109 ? 36.656 -30.219 -13.516 1 90.25 109 ALA B O 1
ATOM 6571 N N . GLU B 1 110 ? 34.812 -29.188 -13.414 1 83.88 110 GLU B N 1
ATOM 6572 C CA . GLU B 1 110 ? 34.062 -30.328 -13.938 1 83.88 110 GLU B CA 1
ATOM 6573 C C . GLU B 1 110 ? 34.531 -30.688 -15.344 1 83.88 110 GLU B C 1
ATOM 6575 O O . GLU B 1 110 ? 34.969 -31.812 -15.594 1 83.88 110 GLU B O 1
ATOM 6580 N N . PRO B 1 111 ? 34.469 -29.75 -16.25 1 82.38 111 PRO B N 1
ATOM 6581 C CA . PRO B 1 111 ? 34.938 -30.109 -17.594 1 82.38 111 PRO B CA 1
ATOM 6582 C C . PRO B 1 111 ? 36.438 -30.375 -17.625 1 82.38 111 PRO B C 1
ATOM 6584 O O . PRO B 1 111 ? 36.906 -31.203 -18.422 1 82.38 111 PRO B O 1
ATOM 6587 N N . LEU B 1 112 ? 37.188 -29.688 -16.812 1 87.94 112 LEU B N 1
ATOM 6588 C CA . LEU B 1 112 ? 38.625 -29.906 -16.797 1 87.94 112 LEU B CA 1
ATOM 6589 C C . LEU B 1 112 ? 38.969 -31.312 -16.281 1 87.94 112 LEU B C 1
ATOM 6591 O O . LEU B 1 112 ? 39.875 -31.953 -16.781 1 87.94 112 LEU B O 1
ATOM 6595 N N . GLN B 1 113 ? 38.219 -31.703 -15.266 1 88.56 113 GLN B N 1
ATOM 6596 C CA . GLN B 1 113 ? 38.438 -33.062 -14.734 1 88.56 113 GLN B CA 1
ATOM 6597 C C . GLN B 1 113 ? 38.156 -34.094 -15.805 1 88.56 113 GLN B C 1
ATOM 6599 O O . GLN B 1 113 ? 38.875 -35.125 -15.875 1 88.56 113 GLN B O 1
ATOM 6604 N N . GLU B 1 114 ? 37.156 -33.906 -16.594 1 83 114 GLU B N 1
ATOM 6605 C CA . GLU B 1 114 ? 36.812 -34.844 -17.672 1 83 114 GLU B CA 1
ATOM 6606 C C . GLU B 1 114 ? 37.938 -34.906 -18.688 1 83 114 GLU B C 1
ATOM 6608 O O . GLU B 1 114 ? 38.25 -36 -19.203 1 83 114 GLU B O 1
ATOM 6613 N N . VAL B 1 115 ? 38.562 -33.875 -18.953 1 84.31 115 VAL B N 1
ATOM 6614 C CA . VAL B 1 115 ? 39.688 -33.812 -19.922 1 84.31 115 VAL B CA 1
ATOM 6615 C C . VAL B 1 115 ? 40.906 -34.469 -19.328 1 84.31 115 VAL B C 1
ATOM 6617 O O . VAL B 1 115 ? 41.594 -35.219 -20 1 84.31 115 VAL B O 1
ATOM 6620 N N . LEU B 1 116 ? 41.156 -34.156 -18.062 1 88.06 116 LEU B N 1
ATOM 6621 C CA . LEU B 1 116 ? 42.312 -34.719 -17.391 1 88.06 116 LEU B CA 1
ATOM 6622 C C . LEU B 1 116 ? 42.188 -36.219 -17.234 1 88.06 116 LEU B C 1
ATOM 6624 O O . LEU B 1 116 ? 43.219 -36.938 -17.266 1 88.06 116 LEU B O 1
ATOM 6628 N N . SER B 1 117 ? 41 -36.656 -17.062 1 86.19 117 SER B N 1
ATOM 6629 C CA . SER B 1 117 ? 40.781 -38.094 -16.906 1 86.19 117 SER B CA 1
ATOM 6630 C C . SER B 1 117 ? 41.156 -38.844 -18.172 1 86.19 117 SER B C 1
ATOM 6632 O O . SER B 1 117 ? 41.469 -40.031 -18.109 1 86.19 117 SER B O 1
ATOM 6634 N N . GLY B 1 118 ? 41.125 -38.125 -19.328 1 81.88 118 GLY B N 1
ATOM 6635 C CA . GLY B 1 118 ? 41.5 -38.75 -20.578 1 81.88 118 GLY B CA 1
ATOM 6636 C C . GLY B 1 118 ? 43 -38.781 -20.812 1 81.88 118 GLY B C 1
ATOM 6637 O O . GLY B 1 118 ? 43.469 -39.5 -21.703 1 81.88 118 GLY B O 1
ATOM 6638 N N . LEU B 1 119 ? 43.719 -38.031 -20.031 1 83.69 119 LEU B N 1
ATOM 6639 C CA . LEU B 1 119 ? 45.188 -37.969 -20.203 1 83.69 119 LEU B CA 1
ATOM 6640 C C . LEU B 1 119 ? 45.875 -39.156 -19.547 1 83.69 119 LEU B C 1
ATOM 6642 O O . LEU B 1 119 ? 45.438 -39.625 -18.469 1 83.69 119 LEU B O 1
ATOM 6646 N N . PRO B 1 120 ? 46.906 -39.594 -20.297 1 81.75 120 PRO B N 1
ATOM 6647 C CA . PRO B 1 120 ? 47.656 -40.719 -19.719 1 81.75 120 PRO B CA 1
ATOM 6648 C C . PRO B 1 120 ? 48.375 -40.375 -18.438 1 81.75 120 PRO B C 1
ATOM 6650 O O . PRO B 1 120 ? 48.906 -39.25 -18.312 1 81.75 120 PRO B O 1
ATOM 6653 N N . GLY B 1 121 ? 48.281 -41.031 -17.359 1 82.94 121 GLY B N 1
ATOM 6654 C CA . GLY B 1 121 ? 48.969 -40.781 -16.109 1 82.94 121 GLY B CA 1
ATOM 6655 C C . GLY B 1 121 ? 48.094 -40.219 -15.016 1 82.94 121 GLY B C 1
ATOM 6656 O O . GLY B 1 121 ? 48.375 -40.375 -13.828 1 82.94 121 GLY B O 1
ATOM 6657 N N . TYR B 1 122 ? 47.062 -39.406 -15.43 1 86.69 122 TYR B N 1
ATOM 6658 C CA . TYR B 1 122 ? 46.188 -38.781 -14.453 1 86.69 122 TYR B CA 1
ATOM 6659 C C . TYR B 1 122 ? 45.406 -39.844 -13.672 1 86.69 122 TYR B C 1
ATOM 6661 O O . TYR B 1 122 ? 45.25 -39.719 -12.445 1 86.69 122 TYR B O 1
ATOM 6669 N N . ARG B 1 123 ? 44.969 -40.875 -14.273 1 81.94 123 ARG B N 1
ATOM 6670 C CA . ARG B 1 123 ? 44.219 -41.938 -13.617 1 81.94 123 ARG B CA 1
ATOM 6671 C C . ARG B 1 123 ? 45.062 -42.656 -12.57 1 81.94 123 ARG B C 1
ATOM 6673 O O . ARG B 1 123 ? 44.594 -42.969 -11.484 1 81.94 123 ARG B O 1
ATOM 6680 N N . GLU B 1 124 ? 46.312 -42.781 -12.961 1 83.06 124 GLU B N 1
ATOM 6681 C CA . GLU B 1 124 ? 47.219 -43.469 -12.039 1 83.06 124 GLU B CA 1
ATOM 6682 C C . GLU B 1 124 ? 47.5 -42.562 -10.812 1 83.06 124 GLU B C 1
ATOM 6684 O O . GLU B 1 124 ? 47.562 -43.062 -9.695 1 83.06 124 GLU B O 1
ATOM 6689 N N . LEU B 1 125 ? 47.625 -41.312 -11.062 1 85.81 125 LEU B N 1
ATOM 6690 C CA . LEU B 1 125 ? 47.875 -40.344 -9.984 1 85.81 125 LEU B CA 1
ATOM 6691 C C . LEU B 1 125 ? 46.719 -40.281 -9.023 1 85.81 125 LEU B C 1
ATOM 6693 O O . LEU B 1 125 ? 46.875 -40.312 -7.805 1 85.81 125 LEU B O 1
ATOM 6697 N N . VAL B 1 126 ? 45.531 -40.156 -9.547 1 84.88 126 VAL B N 1
ATOM 6698 C CA . VAL B 1 126 ? 44.312 -40.031 -8.742 1 84.88 126 VAL B CA 1
ATOM 6699 C C . VAL B 1 126 ? 44.062 -41.312 -7.965 1 84.88 126 VAL B C 1
ATOM 6701 O O . VAL B 1 126 ? 43.656 -41.281 -6.809 1 84.88 126 VAL B O 1
ATOM 6704 N N . ALA B 1 127 ? 44.344 -42.469 -8.57 1 82.31 127 ALA B N 1
ATOM 6705 C CA . ALA B 1 127 ? 44.188 -43.75 -7.898 1 82.31 127 ALA B CA 1
ATOM 6706 C C . ALA B 1 127 ? 45.188 -43.875 -6.758 1 82.31 127 ALA B C 1
ATOM 6708 O O . ALA B 1 127 ? 44.875 -44.438 -5.699 1 82.31 127 ALA B O 1
ATOM 6709 N N . SER B 1 128 ? 46.344 -43.406 -7.004 1 86.31 128 SER B N 1
ATOM 6710 C CA . SER B 1 128 ? 47.375 -43.469 -5.98 1 86.31 128 SER B CA 1
ATOM 6711 C C . SER B 1 128 ? 47.031 -42.594 -4.781 1 86.31 128 SER B C 1
ATOM 6713 O O . SER B 1 128 ? 47.344 -42.969 -3.641 1 86.31 128 SER B O 1
ATOM 6715 N N . LEU B 1 129 ? 46.406 -41.469 -5.035 1 88.38 129 LEU B N 1
ATOM 6716 C CA . LEU B 1 129 ? 46.062 -40.562 -3.967 1 88.38 129 LEU B CA 1
ATOM 6717 C C . LEU B 1 129 ? 44.688 -40.906 -3.357 1 88.38 129 LEU B C 1
ATOM 6719 O O . LEU B 1 129 ? 44.344 -40.375 -2.303 1 88.38 129 LEU B O 1
ATOM 6723 N N . GLY B 1 130 ? 43.969 -41.875 -3.893 1 84.38 130 GLY B N 1
ATOM 6724 C CA . GLY B 1 130 ? 42.688 -42.344 -3.393 1 84.38 130 GLY B CA 1
ATOM 6725 C C . GLY B 1 130 ? 41.594 -41.281 -3.418 1 84.38 130 GLY B C 1
ATOM 6726 O O . GLY B 1 130 ? 40.781 -41.188 -2.486 1 84.38 130 GLY B O 1
ATOM 6727 N N . LEU B 1 131 ? 41.594 -40.5 -4.48 1 88 131 LEU B N 1
ATOM 6728 C CA . LEU B 1 131 ? 40.656 -39.375 -4.539 1 88 131 LEU B CA 1
ATOM 6729 C C . LEU B 1 131 ? 39.375 -39.812 -5.277 1 88 131 LEU B C 1
ATOM 6731 O O . LEU B 1 131 ? 39.469 -40.438 -6.332 1 88 131 LEU B O 1
ATOM 6735 N N . SER B 1 132 ? 38.281 -39.625 -4.629 1 88 132 SER B N 1
ATOM 6736 C CA . SER B 1 132 ? 37 -39.844 -5.297 1 88 132 SER B CA 1
ATOM 6737 C C . SER B 1 132 ? 36.781 -38.812 -6.406 1 88 132 SER B C 1
ATOM 6739 O O . SER B 1 132 ? 37.531 -37.875 -6.531 1 88 132 SER B O 1
ATOM 6741 N N . LEU B 1 133 ? 35.875 -39.062 -7.289 1 86.44 133 LEU B N 1
A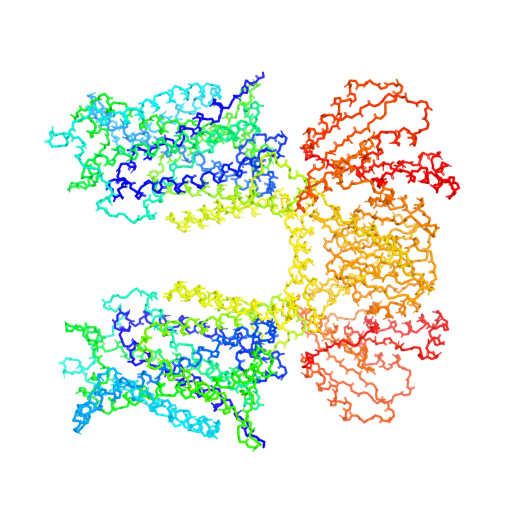TOM 6742 C CA . LEU B 1 133 ? 35.562 -38.156 -8.383 1 86.44 133 LEU B CA 1
ATOM 6743 C C . LEU B 1 133 ? 35.219 -36.75 -7.848 1 86.44 133 LEU B C 1
ATOM 6745 O O . LEU B 1 133 ? 35.656 -35.75 -8.406 1 86.44 133 LEU B O 1
ATOM 6749 N N . LEU B 1 134 ? 34.5 -36.688 -6.789 1 87.12 134 LEU B N 1
ATOM 6750 C CA . LEU B 1 134 ? 34.125 -35.438 -6.164 1 87.12 134 LEU B CA 1
ATOM 6751 C C . LEU B 1 134 ? 35.344 -34.719 -5.617 1 87.12 134 LEU B C 1
ATOM 6753 O O . LEU B 1 134 ? 35.5 -33.5 -5.785 1 87.12 134 LEU B O 1
ATOM 6757 N N . GLU B 1 135 ? 36.188 -35.438 -5.031 1 90.69 135 GLU B N 1
ATOM 6758 C CA . GLU B 1 135 ? 37.375 -34.844 -4.441 1 90.69 135 GLU B CA 1
ATOM 6759 C C . GLU B 1 135 ? 38.344 -34.344 -5.523 1 90.69 135 GLU B C 1
ATOM 6761 O O . GLU B 1 135 ? 39.031 -33.312 -5.324 1 90.69 135 GLU B O 1
ATOM 6766 N N . GLN B 1 136 ? 38.375 -35.031 -6.586 1 91.88 136 GLN B N 1
ATOM 6767 C CA . GLN B 1 136 ? 39.188 -34.562 -7.703 1 91.88 136 GLN B CA 1
ATOM 6768 C C . GLN B 1 136 ? 38.719 -33.188 -8.172 1 91.88 136 GLN B C 1
ATOM 6770 O O . GLN B 1 136 ? 39.531 -32.25 -8.352 1 91.88 136 GLN B O 1
ATOM 6775 N N . LYS B 1 137 ? 37.469 -33.094 -8.352 1 90.75 137 LYS B N 1
ATOM 6776 C CA . LYS B 1 137 ? 36.875 -31.828 -8.781 1 90.75 137 LYS B CA 1
ATOM 6777 C C . LYS B 1 137 ? 37.125 -30.734 -7.746 1 90.75 137 LYS B C 1
ATOM 6779 O O . LYS B 1 137 ? 37.406 -29.578 -8.102 1 90.75 137 LYS B O 1
ATOM 6784 N N . GLN B 1 138 ? 37.062 -31.078 -6.473 1 93.81 138 GLN B N 1
ATOM 6785 C CA . GLN B 1 138 ? 37.25 -30.109 -5.395 1 93.81 138 GLN B CA 1
ATOM 6786 C C . GLN B 1 138 ? 38.688 -29.641 -5.336 1 93.81 138 GLN B C 1
ATOM 6788 O O . GLN B 1 138 ? 38.969 -28.469 -5.059 1 93.81 138 GLN B O 1
ATOM 6793 N N . VAL B 1 139 ? 39.5 -30.516 -5.613 1 94.25 139 VAL B N 1
ATOM 6794 C CA . VAL B 1 139 ? 40.938 -30.172 -5.605 1 94.25 139 VAL B CA 1
ATOM 6795 C C . VAL B 1 139 ? 41.219 -29.234 -6.773 1 94.25 139 VAL B C 1
ATOM 6797 O O . VAL B 1 139 ? 41.906 -28.219 -6.605 1 94.25 139 VAL B O 1
ATOM 6800 N N . ILE B 1 140 ? 40.75 -29.578 -7.926 1 94.44 140 ILE B N 1
ATOM 6801 C CA . ILE B 1 140 ? 40.938 -28.734 -9.094 1 94.44 140 ILE B CA 1
ATOM 6802 C C . ILE B 1 140 ? 40.312 -27.359 -8.844 1 94.44 140 ILE B C 1
ATOM 6804 O O . ILE B 1 140 ? 40.938 -26.328 -9.141 1 94.44 140 ILE B O 1
ATOM 6808 N N . ALA B 1 141 ? 39.156 -27.375 -8.305 1 95.31 141 ALA B N 1
ATOM 6809 C CA . ALA B 1 141 ? 38.469 -26.125 -7.988 1 95.31 141 ALA B CA 1
ATOM 6810 C C . ALA B 1 141 ? 39.281 -25.297 -6.988 1 95.31 141 ALA B C 1
ATOM 6812 O O . ALA B 1 141 ? 39.375 -24.078 -7.133 1 95.31 141 ALA B O 1
ATOM 6813 N N . SER B 1 142 ? 39.812 -25.922 -5.973 1 96.5 142 SER B N 1
ATOM 6814 C CA . SER B 1 142 ? 40.594 -25.219 -4.965 1 96.5 142 SER B CA 1
ATOM 6815 C C . SER B 1 142 ? 41.875 -24.625 -5.578 1 96.5 142 SER B C 1
ATOM 6817 O O . SER B 1 142 ? 42.281 -23.531 -5.199 1 96.5 142 SER B O 1
ATOM 6819 N N . LEU B 1 143 ? 42.438 -25.297 -6.469 1 96 143 LEU B N 1
ATOM 6820 C CA . LEU B 1 143 ? 43.625 -24.781 -7.133 1 96 143 LEU B CA 1
ATOM 6821 C C . LEU B 1 143 ? 43.312 -23.547 -7.949 1 96 143 LEU B C 1
ATOM 6823 O O . LEU B 1 143 ? 44.062 -22.578 -7.957 1 96 143 LEU B O 1
ATOM 6827 N N . LEU B 1 144 ? 42.219 -23.641 -8.633 1 95.38 144 LEU B N 1
ATOM 6828 C CA . LEU B 1 144 ? 41.812 -22.453 -9.383 1 95.38 144 LEU B CA 1
ATOM 6829 C C . LEU B 1 144 ? 41.5 -21.297 -8.438 1 95.38 144 LEU B C 1
ATOM 6831 O O . LEU B 1 144 ? 41.75 -20.141 -8.766 1 95.38 144 LEU B O 1
ATOM 6835 N N . ALA B 1 145 ? 40.875 -21.594 -7.305 1 96.94 145 ALA B N 1
ATOM 6836 C CA . ALA B 1 145 ? 40.594 -20.578 -6.305 1 96.94 145 ALA B CA 1
ATOM 6837 C C . ALA B 1 145 ? 41.875 -19.906 -5.82 1 96.94 145 ALA B C 1
ATOM 6839 O O . ALA B 1 145 ? 41.906 -18.703 -5.602 1 96.94 145 ALA B O 1
ATOM 6840 N N . VAL B 1 146 ? 42.844 -20.688 -5.703 1 97.19 146 VAL B N 1
ATOM 6841 C CA . VAL B 1 146 ? 44.156 -20.156 -5.277 1 97.19 146 VAL B CA 1
ATOM 6842 C C . VAL B 1 146 ? 44.688 -19.234 -6.352 1 97.19 146 VAL B C 1
ATOM 6844 O O . VAL B 1 146 ? 45.219 -18.156 -6.039 1 97.19 146 VAL B O 1
ATOM 6847 N N . VAL B 1 147 ? 44.562 -19.625 -7.535 1 95.38 147 VAL B N 1
ATOM 6848 C CA . VAL B 1 147 ? 45.031 -18.781 -8.641 1 95.38 147 VAL B CA 1
ATOM 6849 C C . VAL B 1 147 ? 44.281 -17.453 -8.641 1 95.38 147 VAL B C 1
ATOM 6851 O O . VAL B 1 147 ? 44.875 -16.391 -8.812 1 95.38 147 VAL B O 1
ATOM 6854 N N . GLY B 1 148 ? 43.031 -17.562 -8.5 1 95.12 148 GLY B N 1
ATOM 6855 C CA . GLY B 1 148 ? 42.25 -16.359 -8.43 1 95.12 148 GLY B CA 1
ATOM 6856 C C . GLY B 1 148 ? 42.594 -15.477 -7.242 1 95.12 148 GLY B C 1
ATOM 6857 O O . GLY B 1 148 ? 42.688 -14.258 -7.375 1 95.12 148 GLY B O 1
ATOM 6858 N N . CYS B 1 149 ? 42.781 -16.094 -6.102 1 96.38 149 CYS B N 1
ATOM 6859 C CA . CYS B 1 149 ? 43.125 -15.367 -4.887 1 96.38 149 CYS B CA 1
ATOM 6860 C C . CYS B 1 149 ? 44.469 -14.656 -5.055 1 96.38 149 CYS B C 1
ATOM 6862 O O . CYS B 1 149 ? 44.594 -13.469 -4.738 1 96.38 149 CYS B O 1
ATOM 6864 N N . VAL B 1 150 ? 45.375 -15.344 -5.625 1 95.69 150 VAL B N 1
ATOM 6865 C CA . VAL B 1 150 ? 46.719 -14.781 -5.816 1 95.69 150 VAL B CA 1
ATOM 6866 C C . VAL B 1 150 ? 46.656 -13.633 -6.82 1 95.69 150 VAL B C 1
ATOM 6868 O O . VAL B 1 150 ? 47.312 -12.602 -6.629 1 95.69 150 VAL B O 1
ATOM 6871 N N . SER B 1 151 ? 45.938 -13.844 -7.805 1 94 151 SER B N 1
ATOM 6872 C CA . SER B 1 151 ? 45.781 -12.781 -8.789 1 94 151 SER B CA 1
ATOM 6873 C C . SER B 1 151 ? 45.219 -11.516 -8.156 1 94 151 SER B C 1
ATOM 6875 O O . SER B 1 151 ? 45.656 -10.406 -8.469 1 94 151 SER B O 1
ATOM 6877 N N . SER B 1 152 ? 44.219 -11.688 -7.316 1 91.88 152 SER B N 1
ATOM 6878 C CA . SER B 1 152 ? 43.594 -10.555 -6.652 1 91.88 152 SER B CA 1
ATOM 6879 C C . SER B 1 152 ? 44.531 -9.898 -5.648 1 91.88 152 SER B C 1
ATOM 6881 O O . SER B 1 152 ? 44.5 -8.688 -5.449 1 91.88 152 SER B O 1
ATOM 6883 N N . LEU B 1 153 ? 45.438 -10.711 -5.066 1 92.94 153 LEU B N 1
ATOM 6884 C CA . LEU B 1 153 ? 46.406 -10.18 -4.102 1 92.94 153 LEU B CA 1
ATOM 6885 C C . LEU B 1 153 ? 47.469 -9.328 -4.797 1 92.94 153 LEU B C 1
ATOM 6887 O O . LEU B 1 153 ? 47.969 -8.375 -4.211 1 92.94 153 LEU B O 1
ATOM 6891 N N . ILE B 1 154 ? 47.75 -9.664 -5.953 1 90.56 154 ILE B N 1
ATOM 6892 C CA . ILE B 1 154 ? 48.719 -8.891 -6.707 1 90.56 154 ILE B CA 1
ATOM 6893 C C . ILE B 1 154 ? 48.156 -7.508 -7.031 1 90.56 154 ILE B C 1
ATOM 6895 O O . ILE B 1 154 ? 48.844 -6.5 -6.895 1 90.56 154 ILE B O 1
ATOM 6899 N N . GLY B 1 155 ? 46.906 -7.504 -7.445 1 86.56 155 GLY B N 1
ATOM 6900 C CA . GLY B 1 155 ? 46.281 -6.207 -7.664 1 86.56 155 GLY B CA 1
ATOM 6901 C C . GLY B 1 155 ? 45.219 -6.227 -8.758 1 86.56 155 GLY B C 1
ATOM 6902 O O . GLY B 1 155 ? 45.219 -7.141 -9.586 1 86.56 155 GLY B O 1
ATOM 6903 N N . ALA B 1 156 ? 44.5 -5.16 -8.75 1 86.38 156 ALA B N 1
ATOM 6904 C CA . ALA B 1 156 ? 43.406 -5.047 -9.711 1 86.38 156 ALA B CA 1
ATOM 6905 C C . ALA B 1 156 ? 43.906 -4.898 -11.133 1 86.38 156 ALA B C 1
ATOM 6907 O O . ALA B 1 156 ? 43.312 -5.414 -12.078 1 86.38 156 ALA B O 1
ATOM 6908 N N . ASP B 1 157 ? 45 -4.25 -11.297 1 88.19 157 ASP B N 1
ATOM 6909 C CA . ASP B 1 157 ? 45.562 -4.043 -12.625 1 88.19 157 ASP B CA 1
ATOM 6910 C C . ASP B 1 157 ? 46 -5.367 -13.242 1 88.19 157 ASP B C 1
ATOM 6912 O O . ASP B 1 157 ? 45.781 -5.613 -14.43 1 88.19 157 ASP B O 1
ATOM 6916 N N . PHE B 1 158 ? 46.562 -6.172 -12.469 1 89.94 158 PHE B N 1
ATOM 6917 C CA . PHE B 1 158 ? 47.031 -7.48 -12.93 1 89.94 158 PHE B CA 1
ATOM 6918 C C . PHE B 1 158 ? 45.844 -8.352 -13.32 1 89.94 158 PHE B C 1
ATOM 6920 O O . PHE B 1 158 ? 45.844 -8.961 -14.398 1 89.94 158 PHE B O 1
ATOM 6927 N N . THR B 1 159 ? 44.938 -8.445 -12.492 1 88.69 159 THR B N 1
ATOM 6928 C CA . THR B 1 159 ? 43.75 -9.266 -12.75 1 88.69 159 THR B CA 1
ATOM 6929 C C . THR B 1 159 ? 43 -8.766 -13.984 1 88.69 159 THR B C 1
ATOM 6931 O O . THR B 1 159 ? 42.469 -9.57 -14.758 1 88.69 159 THR B O 1
ATOM 6934 N N . SER B 1 160 ? 42.906 -7.473 -14.18 1 88.56 160 SER B N 1
ATOM 6935 C CA . SER B 1 160 ? 42.25 -6.902 -15.336 1 88.56 160 SER B CA 1
ATOM 6936 C C . SER B 1 160 ? 42.938 -7.293 -16.625 1 88.56 160 SER B C 1
ATOM 6938 O O . SER B 1 160 ? 42.281 -7.504 -17.656 1 88.56 160 SER B O 1
ATOM 6940 N N . ARG B 1 161 ? 44.219 -7.461 -16.594 1 91.81 161 ARG B N 1
ATOM 6941 C CA . ARG B 1 161 ? 44.969 -7.883 -17.766 1 91.81 161 ARG B CA 1
ATOM 6942 C C . ARG B 1 161 ? 44.625 -9.328 -18.125 1 91.81 161 ARG B C 1
ATOM 6944 O O . ARG B 1 161 ? 44.5 -9.664 -19.312 1 91.81 161 ARG B O 1
ATOM 6951 N N . ILE B 1 162 ? 44.531 -10.102 -17.109 1 92.94 162 ILE B N 1
ATOM 6952 C CA . ILE B 1 162 ? 44.125 -11.484 -17.344 1 92.94 162 ILE B CA 1
ATOM 6953 C C . ILE B 1 162 ? 42.719 -11.531 -17.953 1 92.94 162 ILE B C 1
ATOM 6955 O O . ILE B 1 162 ? 42.469 -12.312 -18.875 1 92.94 162 ILE B O 1
ATOM 6959 N N . GLN B 1 163 ? 41.969 -10.688 -17.516 1 92.38 163 GLN B N 1
ATOM 6960 C CA . GLN B 1 163 ? 40.594 -10.648 -18 1 92.38 163 GLN B CA 1
ATOM 6961 C C . GLN B 1 163 ? 40.531 -10.242 -19.469 1 92.38 163 GLN B C 1
ATOM 6963 O O . GLN B 1 163 ? 39.688 -10.719 -20.219 1 92.38 163 GLN B O 1
ATOM 6968 N N . VAL B 1 164 ? 41.375 -9.391 -19.875 1 93.88 164 VAL B N 1
ATOM 6969 C CA . VAL B 1 164 ? 41.406 -8.969 -21.266 1 93.88 164 VAL B CA 1
ATOM 6970 C C . VAL B 1 164 ? 41.75 -10.156 -22.156 1 93.88 164 VAL B C 1
ATOM 6972 O O . VAL B 1 164 ? 41.156 -10.359 -23.219 1 93.88 164 VAL B O 1
ATOM 6975 N N . VAL B 1 165 ? 42.656 -10.945 -21.672 1 94.94 165 VAL B N 1
ATOM 6976 C CA . VAL B 1 165 ? 43.031 -12.133 -22.422 1 94.94 165 VAL B CA 1
ATOM 6977 C C . VAL B 1 165 ? 41.875 -13.109 -22.5 1 94.94 165 VAL B C 1
ATOM 6979 O O . VAL B 1 165 ? 41.562 -13.641 -23.562 1 94.94 165 VAL B O 1
ATOM 6982 N N . ILE B 1 166 ? 41.312 -13.297 -21.422 1 95 166 ILE B N 1
ATOM 6983 C CA . ILE B 1 166 ? 40.156 -14.195 -21.359 1 95 166 ILE B CA 1
ATOM 6984 C C . ILE B 1 166 ? 39.062 -13.68 -22.266 1 95 166 ILE B C 1
ATOM 6986 O O . ILE B 1 166 ? 38.375 -14.461 -22.922 1 95 166 ILE B O 1
ATOM 6990 N N . PHE B 1 167 ? 38.875 -12.375 -22.297 1 95.81 167 PHE B N 1
ATOM 6991 C CA . PHE B 1 167 ? 37.875 -11.734 -23.141 1 95.81 167 PHE B CA 1
ATOM 6992 C C . PHE B 1 167 ? 38.031 -12.148 -24.594 1 95.81 167 PHE B C 1
ATOM 6994 O O . PHE B 1 167 ? 37.062 -12.516 -25.25 1 95.81 167 PHE B O 1
ATOM 7001 N N . PHE B 1 168 ? 39.25 -12.219 -25.047 1 96.25 168 PHE B N 1
ATOM 7002 C CA . PHE B 1 168 ? 39.5 -12.562 -26.438 1 96.25 168 PHE B CA 1
ATOM 7003 C C . PHE B 1 168 ? 39.281 -14.055 -26.688 1 96.25 168 PHE B C 1
ATOM 7005 O O . PHE B 1 168 ? 38.719 -14.438 -27.719 1 96.25 168 PHE B O 1
ATOM 7012 N N . ILE B 1 169 ? 39.594 -14.852 -25.734 1 95.94 169 ILE B N 1
ATOM 7013 C CA . ILE B 1 169 ? 39.406 -16.297 -25.875 1 95.94 169 ILE B CA 1
ATOM 7014 C C . ILE B 1 169 ? 37.906 -16.625 -25.891 1 95.94 169 ILE B C 1
ATOM 7016 O O . ILE B 1 169 ? 37.438 -17.406 -26.719 1 95.94 169 ILE B O 1
ATOM 7020 N N . LEU B 1 170 ? 37.25 -16.016 -24.969 1 95.62 170 LEU B N 1
ATOM 7021 C CA . LEU B 1 170 ? 35.812 -16.234 -24.875 1 95.62 170 LEU B CA 1
ATOM 7022 C C . LEU B 1 170 ? 35.094 -15.75 -26.141 1 95.62 170 LEU B C 1
ATOM 7024 O O . LEU B 1 170 ? 34.188 -16.422 -26.641 1 95.62 170 LEU B O 1
ATOM 7028 N N . THR B 1 171 ? 35.5 -14.586 -26.609 1 96.88 171 THR B N 1
ATOM 7029 C CA . THR B 1 171 ? 34.906 -14.047 -27.844 1 96.88 171 THR B CA 1
ATOM 7030 C C . THR B 1 171 ? 35.219 -14.953 -29.031 1 96.88 171 THR B C 1
ATOM 7032 O O . THR B 1 171 ? 34.344 -15.18 -29.875 1 96.88 171 THR B O 1
ATOM 7035 N N . ALA B 1 172 ? 36.375 -15.508 -29.016 1 96.88 172 ALA B N 1
ATOM 7036 C CA . ALA B 1 172 ? 36.719 -16.453 -30.062 1 96.88 172 ALA B CA 1
ATOM 7037 C C . ALA B 1 172 ? 35.906 -17.719 -29.984 1 96.88 172 ALA B C 1
ATOM 7039 O O . ALA B 1 172 ? 35.5 -18.281 -31.016 1 96.88 172 ALA B O 1
ATOM 7040 N N . SER B 1 173 ? 35.688 -18.172 -28.844 1 96.25 173 SER B N 1
ATOM 7041 C CA . SER B 1 173 ? 34.875 -19.359 -28.641 1 96.25 173 SER B CA 1
ATOM 7042 C C . SER B 1 173 ? 33.469 -19.141 -29.156 1 96.25 173 SER B C 1
ATOM 7044 O O . SER B 1 173 ? 32.938 -19.953 -29.906 1 96.25 173 SER B O 1
ATOM 7046 N N . ILE B 1 174 ? 32.844 -18.047 -28.812 1 96.56 174 ILE B N 1
ATOM 7047 C CA . ILE B 1 174 ? 31.5 -17.719 -29.25 1 96.56 174 ILE B CA 1
ATOM 7048 C C . ILE B 1 174 ? 31.469 -17.531 -30.766 1 96.56 174 ILE B C 1
ATOM 7050 O O . ILE B 1 174 ? 30.547 -18.016 -31.438 1 96.56 174 ILE B O 1
ATOM 7054 N N . GLY B 1 175 ? 32.5 -16.875 -31.266 1 96.44 175 GLY B N 1
ATOM 7055 C CA . GLY B 1 175 ? 32.625 -16.734 -32.719 1 96.44 175 GLY B CA 1
ATOM 7056 C C . GLY B 1 175 ? 32.688 -18.047 -33.438 1 96.44 175 GLY B C 1
ATOM 7057 O O . GLY B 1 175 ? 32.094 -18.203 -34.5 1 96.44 175 GLY B O 1
ATOM 7058 N N . ALA B 1 176 ? 33.375 -18.984 -32.875 1 96.12 176 ALA B N 1
ATOM 7059 C CA . ALA B 1 176 ? 33.5 -20.312 -33.469 1 96.12 176 ALA B CA 1
ATOM 7060 C C . ALA B 1 176 ? 32.156 -21.031 -33.531 1 96.12 176 ALA B C 1
ATOM 7062 O O . ALA B 1 176 ? 31.859 -21.703 -34.531 1 96.12 176 ALA B O 1
ATOM 7063 N N . ILE B 1 177 ? 31.422 -20.875 -32.5 1 95.06 177 ILE B N 1
ATOM 7064 C CA . ILE B 1 177 ? 30.094 -21.484 -32.469 1 95.06 177 ILE B CA 1
ATOM 7065 C C . ILE B 1 177 ? 29.219 -20.844 -33.562 1 95.06 177 ILE B C 1
ATOM 7067 O O . ILE B 1 177 ? 28.531 -21.531 -34.312 1 95.06 177 ILE B O 1
ATOM 7071 N N . LEU B 1 178 ? 29.281 -19.547 -33.719 1 95.62 178 LEU B N 1
ATOM 7072 C CA . LEU B 1 178 ? 28.438 -18.812 -34.656 1 95.62 178 LEU B CA 1
ATOM 7073 C C . LEU B 1 178 ? 28.781 -19.172 -36.094 1 95.62 178 LEU B C 1
ATOM 7075 O O . LEU B 1 178 ? 27.906 -19.203 -36.969 1 95.62 178 LEU B O 1
ATOM 7079 N N . ILE B 1 179 ? 30.031 -19.594 -36.344 1 94.69 179 ILE B N 1
ATOM 7080 C CA . ILE B 1 179 ? 30.469 -19.875 -37.719 1 94.69 179 ILE B CA 1
ATOM 7081 C C . ILE B 1 179 ? 30.375 -21.375 -37.969 1 94.69 179 ILE B C 1
ATOM 7083 O O . ILE B 1 179 ? 30.422 -21.797 -39.125 1 94.69 179 ILE B O 1
ATOM 7087 N N . SER B 1 180 ? 30.141 -22.156 -37 1 93.25 180 SER B N 1
ATOM 7088 C CA . SER B 1 180 ? 30.203 -23.609 -37.094 1 93.25 180 SER B CA 1
ATOM 7089 C C . SER B 1 180 ? 29.219 -24.141 -38.125 1 93.25 180 SER B C 1
ATOM 7091 O O . SER B 1 180 ? 29.516 -25.109 -38.812 1 93.25 180 SER B O 1
ATOM 7093 N N . PRO B 1 181 ? 27.969 -23.531 -38.25 1 90 181 PRO B N 1
ATOM 7094 C CA . PRO B 1 181 ? 27.047 -24.078 -39.25 1 90 181 PRO B CA 1
ATOM 7095 C C . PRO B 1 181 ? 27.578 -23.953 -40.656 1 90 181 PRO B C 1
ATOM 7097 O O . PRO B 1 181 ? 27.172 -24.719 -41.531 1 90 181 PRO B O 1
ATOM 7100 N N . LEU B 1 182 ? 28.406 -23.047 -40.906 1 88.12 182 LEU B N 1
ATOM 7101 C CA . LEU B 1 182 ? 28.953 -22.828 -42.25 1 88.12 182 LEU B CA 1
ATOM 7102 C C . LEU B 1 182 ? 29.969 -23.906 -42.594 1 88.12 182 LEU B C 1
ATOM 7104 O O . LEU B 1 182 ? 30.156 -24.203 -43.781 1 88.12 182 LEU B O 1
ATOM 7108 N N . VAL B 1 183 ? 30.578 -24.484 -41.594 1 85.12 183 VAL B N 1
ATOM 7109 C CA . VAL B 1 183 ? 31.656 -25.438 -41.844 1 85.12 183 VAL B CA 1
ATOM 7110 C C . VAL B 1 183 ? 31.203 -26.844 -41.469 1 85.12 183 VAL B C 1
ATOM 7112 O O . VAL B 1 183 ? 31.891 -27.828 -41.75 1 85.12 183 VAL B O 1
ATOM 7115 N N . GLY B 1 184 ? 30.062 -26.875 -40.812 1 81.81 184 GLY B N 1
ATOM 7116 C CA . GLY B 1 184 ? 29.641 -28.156 -40.25 1 81.81 184 GLY B CA 1
ATOM 7117 C C . GLY B 1 184 ? 28.938 -29.047 -41.281 1 81.81 184 GLY B C 1
ATOM 7118 O O . GLY B 1 184 ? 28.531 -28.578 -42.344 1 81.81 184 GLY B O 1
ATOM 7119 N N . THR B 1 185 ? 28.906 -30.391 -40.906 1 78.94 185 THR B N 1
ATOM 7120 C CA . THR B 1 185 ? 28.266 -31.406 -41.75 1 78.94 185 THR B CA 1
ATOM 7121 C C . THR B 1 185 ? 26.891 -31.766 -41.188 1 78.94 185 THR B C 1
ATOM 7123 O O . THR B 1 185 ? 26.656 -31.703 -39.969 1 78.94 185 THR B O 1
ATOM 7126 N N . PRO B 1 186 ? 26.016 -32.094 -42.094 1 80.12 186 PRO B N 1
ATOM 7127 C CA . PRO B 1 186 ? 24.656 -32.469 -41.688 1 80.12 186 PRO B CA 1
ATOM 7128 C C . PRO B 1 186 ? 24.625 -33.781 -40.875 1 80.12 186 PRO B C 1
ATOM 7130 O O . PRO B 1 186 ? 25.531 -34.594 -41 1 80.12 186 PRO B O 1
ATOM 7133 N N . SER B 1 187 ? 23.719 -33.844 -40 1 76 187 SER B N 1
ATOM 7134 C CA . SER B 1 187 ? 23.578 -35 -39.094 1 76 187 SER B CA 1
ATOM 7135 C C . SER B 1 187 ? 23.438 -36.281 -39.875 1 76 187 SER B C 1
ATOM 7137 O O . SER B 1 187 ? 23.828 -37.344 -39.406 1 76 187 SER B O 1
ATOM 7139 N N . SER B 1 188 ? 22.844 -36.219 -41.062 1 75.94 188 SER B N 1
ATOM 7140 C CA . SER B 1 188 ? 22.688 -37.375 -41.906 1 75.94 188 SER B CA 1
ATOM 7141 C C . SER B 1 188 ? 24.047 -37.969 -42.281 1 75.94 188 SER B C 1
ATOM 7143 O O . SER B 1 188 ? 24.156 -39.188 -42.531 1 75.94 188 SER B O 1
ATOM 7145 N N . GLU B 1 189 ? 24.969 -37.25 -42.281 1 74.69 189 GLU B N 1
ATOM 7146 C CA . GLU B 1 189 ? 26.312 -37.688 -42.656 1 74.69 189 GLU B CA 1
ATOM 7147 C C . GLU B 1 189 ? 27.219 -37.781 -41.438 1 74.69 189 GLU B C 1
ATOM 7149 O O . GLU B 1 189 ? 28.438 -37.625 -41.531 1 74.69 189 GLU B O 1
ATOM 7154 N N . GLY B 1 190 ? 26.562 -37.812 -40.25 1 72.44 190 GLY B N 1
ATOM 7155 C CA . GLY B 1 190 ? 27.328 -38 -39.031 1 72.44 190 GLY B CA 1
ATOM 7156 C C . GLY B 1 190 ? 27.641 -36.688 -38.344 1 72.44 190 GLY B C 1
ATOM 7157 O O . GLY B 1 190 ? 28.391 -36.656 -37.375 1 72.44 190 GLY B O 1
ATOM 7158 N N . GLY B 1 191 ? 27.031 -35.625 -38.906 1 77.62 191 GLY B N 1
ATOM 7159 C CA . GLY B 1 191 ? 27.297 -34.344 -38.312 1 77.62 191 GLY B CA 1
ATOM 7160 C C . GLY B 1 191 ? 26.297 -33.938 -37.25 1 77.62 191 GLY B C 1
ATOM 7161 O O . GLY B 1 191 ? 25.594 -34.812 -36.719 1 77.62 191 GLY B O 1
ATOM 7162 N N . VAL B 1 192 ? 26.422 -32.688 -36.812 1 86.25 192 VAL B N 1
ATOM 7163 C CA . VAL B 1 192 ? 25.625 -32.281 -35.656 1 86.25 192 VAL B CA 1
ATOM 7164 C C . VAL B 1 192 ? 24.469 -31.391 -36.094 1 86.25 192 VAL B C 1
ATOM 7166 O O . VAL B 1 192 ? 23.484 -31.219 -35.375 1 86.25 192 VAL B O 1
ATOM 7169 N N . PHE B 1 193 ? 24.469 -30.953 -37.375 1 89.06 193 PHE B N 1
ATOM 7170 C CA . PHE B 1 193 ? 23.484 -29.969 -37.812 1 89.06 193 PHE B CA 1
ATOM 7171 C C . PHE B 1 193 ? 22.344 -30.641 -38.594 1 89.06 193 PHE B C 1
ATOM 7173 O O . PHE B 1 193 ? 22.578 -31.625 -39.312 1 89.06 193 PHE B O 1
ATOM 7180 N N . ALA B 1 194 ? 21.219 -30.219 -38.25 1 80.88 194 ALA B N 1
ATOM 7181 C CA . ALA B 1 194 ? 20.047 -30.766 -38.938 1 80.88 194 ALA B CA 1
ATOM 7182 C C . ALA B 1 194 ? 19.703 -29.969 -40.188 1 80.88 194 ALA B C 1
ATOM 7184 O O . ALA B 1 194 ? 20.203 -28.859 -40.375 1 80.88 194 ALA B O 1
ATOM 7185 N N . ASN B 1 195 ? 18.922 -30.641 -41.062 1 73.94 195 ASN B N 1
ATOM 7186 C CA . ASN B 1 195 ? 18.531 -30 -42.312 1 73.94 195 ASN B CA 1
ATOM 7187 C C . ASN B 1 195 ? 17.422 -28.969 -42.094 1 73.94 195 ASN B C 1
ATOM 7189 O O . ASN B 1 195 ? 17.141 -28.141 -42.969 1 73.94 195 ASN B O 1
ATOM 7193 N N . ARG B 1 196 ? 16.734 -29.062 -40.844 1 79.88 196 ARG B N 1
ATOM 7194 C CA . ARG B 1 196 ? 15.633 -28.156 -40.594 1 79.88 196 ARG B CA 1
ATOM 7195 C C . ARG B 1 196 ? 15.82 -27.438 -39.25 1 79.88 196 ARG B C 1
ATOM 7197 O O . ARG B 1 196 ? 16.359 -28.016 -38.312 1 79.88 196 ARG B O 1
ATOM 7204 N N . LEU B 1 197 ? 15.43 -26.203 -39.25 1 85.12 197 LEU B N 1
ATOM 7205 C CA . LEU B 1 197 ? 15.461 -25.391 -38.031 1 85.12 197 LEU B CA 1
ATOM 7206 C C . LEU B 1 197 ? 14.461 -25.906 -37 1 85.12 197 LEU B C 1
ATOM 7208 O O . LEU B 1 197 ? 13.297 -26.141 -37.344 1 85.12 197 LEU B O 1
ATOM 7212 N N . ASN B 1 198 ? 14.891 -26.219 -35.812 1 86.19 198 ASN B N 1
ATOM 7213 C CA . ASN B 1 198 ? 14.008 -26.609 -34.75 1 86.19 198 ASN B CA 1
ATOM 7214 C C . ASN B 1 198 ? 13.195 -25.438 -34.219 1 86.19 198 ASN B C 1
ATOM 7216 O O . ASN B 1 198 ? 13.648 -24.719 -33.312 1 86.19 198 ASN B O 1
ATOM 7220 N N . LEU B 1 199 ? 11.969 -25.266 -34.656 1 85.81 199 LEU B N 1
ATOM 7221 C CA . LEU B 1 199 ? 11.164 -24.094 -34.344 1 85.81 199 LEU B CA 1
ATOM 7222 C C . LEU B 1 199 ? 10.336 -24.328 -33.094 1 85.81 199 LEU B C 1
ATOM 7224 O O . LEU B 1 199 ? 10.141 -23.422 -32.281 1 85.81 199 LEU B O 1
ATOM 7228 N N . THR B 1 200 ? 9.859 -25.562 -32.844 1 83.19 200 THR B N 1
ATOM 7229 C CA . THR B 1 200 ? 8.883 -25.766 -31.781 1 83.19 200 THR B CA 1
ATOM 7230 C C . THR B 1 200 ? 9.5 -26.562 -30.641 1 83.19 200 THR B C 1
ATOM 7232 O O . THR B 1 200 ? 8.977 -26.562 -29.516 1 83.19 200 THR B O 1
ATOM 7235 N N . GLY B 1 201 ? 10.648 -27.188 -30.812 1 80.81 201 GLY B N 1
ATOM 7236 C CA . GLY B 1 201 ? 11.281 -27.953 -29.766 1 80.81 201 GLY B CA 1
ATOM 7237 C C . GLY B 1 201 ? 10.68 -29.344 -29.594 1 80.81 201 GLY B C 1
ATOM 7238 O O . GLY B 1 201 ? 9.641 -29.641 -30.172 1 80.81 201 GLY B O 1
ATOM 7239 N N . LEU B 1 202 ? 11.242 -30.234 -28.906 1 82.44 202 LEU B N 1
ATOM 7240 C CA . LEU B 1 202 ? 10.758 -31.594 -28.641 1 82.44 202 LEU B CA 1
ATOM 7241 C C . LEU B 1 202 ? 9.945 -31.641 -27.344 1 82.44 202 LEU B C 1
ATOM 7243 O O . LEU B 1 202 ? 9.406 -32.688 -27 1 82.44 202 LEU B O 1
ATOM 7247 N N . GLY B 1 203 ? 9.758 -30.516 -26.75 1 75.06 203 GLY B N 1
ATOM 7248 C CA . GLY B 1 203 ? 8.969 -30.438 -25.531 1 75.06 203 GLY B CA 1
ATOM 7249 C C . GLY B 1 203 ? 9.703 -30.969 -24.312 1 75.06 203 GLY B C 1
ATOM 7250 O O . GLY B 1 203 ? 10.914 -31.188 -24.359 1 75.06 203 GLY B O 1
ATOM 7251 N N . GLY B 1 204 ? 9.109 -30.922 -23.047 1 69.5 204 GLY B N 1
ATOM 7252 C CA . GLY B 1 204 ? 9.695 -31.484 -21.844 1 69.5 204 GLY B CA 1
ATOM 7253 C C . GLY B 1 204 ? 9.789 -30.484 -20.703 1 69.5 204 GLY B C 1
ATOM 7254 O O . GLY B 1 204 ? 9.867 -30.875 -19.531 1 69.5 204 GLY B O 1
ATOM 7255 N N . PHE B 1 205 ? 10.078 -29.359 -21.094 1 74.75 205 PHE B N 1
ATOM 7256 C CA . PHE B 1 205 ? 10.156 -28.344 -20.062 1 74.75 205 PHE B CA 1
ATOM 7257 C C . PHE B 1 205 ? 9.016 -27.344 -20.188 1 74.75 205 PHE B C 1
ATOM 7259 O O . PHE B 1 205 ? 8.547 -27.062 -21.297 1 74.75 205 PHE B O 1
ATOM 7266 N N . GLY B 1 206 ? 8.453 -26.969 -19.094 1 79.56 206 GLY B N 1
ATOM 7267 C CA . GLY B 1 206 ? 7.555 -25.828 -19.125 1 79.56 206 GLY B CA 1
ATOM 7268 C C . GLY B 1 206 ? 8.266 -24.531 -19.453 1 79.56 206 GLY B C 1
ATOM 7269 O O . GLY B 1 206 ? 9.461 -24.375 -19.188 1 79.56 206 GLY B O 1
ATOM 7270 N N . PHE B 1 207 ? 7.719 -23.625 -20.109 1 86.44 207 PHE B N 1
ATOM 7271 C CA . PHE B 1 207 ? 8.266 -22.344 -20.516 1 86.44 207 PHE B CA 1
ATOM 7272 C C . PHE B 1 207 ? 8.922 -21.625 -19.344 1 86.44 207 PHE B C 1
ATOM 7274 O O . PHE B 1 207 ? 10.07 -21.188 -19.422 1 86.44 207 PHE B O 1
ATOM 7281 N N . TRP B 1 208 ? 8.305 -21.641 -18.219 1 80.94 208 TRP B N 1
ATOM 7282 C CA . TRP B 1 208 ? 8.789 -20.875 -17.062 1 80.94 208 TRP B CA 1
ATOM 7283 C C . TRP B 1 208 ? 9.938 -21.594 -16.375 1 80.94 208 TRP B C 1
ATOM 7285 O O . TRP B 1 208 ? 10.82 -20.969 -15.805 1 80.94 208 TRP B O 1
ATOM 7295 N N . VAL B 1 209 ? 9.922 -22.875 -16.531 1 78.88 209 VAL B N 1
ATOM 7296 C CA . VAL B 1 209 ? 11.047 -23.641 -16 1 78.88 209 VAL B CA 1
ATOM 7297 C C . VAL B 1 209 ? 12.297 -23.359 -16.828 1 78.88 209 VAL B C 1
ATOM 7299 O O . VAL B 1 209 ? 13.383 -23.156 -16.281 1 78.88 209 VAL B O 1
ATOM 7302 N N . ALA B 1 210 ? 12.078 -23.328 -18.125 1 87.62 210 ALA B N 1
ATOM 7303 C CA . ALA B 1 210 ? 13.188 -23 -19.016 1 87.62 210 ALA B CA 1
ATOM 7304 C C . ALA B 1 210 ? 13.664 -21.578 -18.797 1 87.62 210 ALA B C 1
ATOM 7306 O O . ALA B 1 210 ? 14.875 -21.312 -18.812 1 87.62 210 ALA B O 1
ATOM 7307 N N . PHE B 1 211 ? 12.766 -20.703 -18.547 1 89.81 211 PHE B N 1
ATOM 7308 C CA . PHE B 1 211 ? 13.086 -19.312 -18.266 1 89.81 211 PHE B CA 1
ATOM 7309 C C . PHE B 1 211 ? 13.938 -19.203 -17 1 89.81 211 PHE B C 1
ATOM 7311 O O . PHE B 1 211 ? 14.969 -18.516 -17 1 89.81 211 PHE B O 1
ATOM 7318 N N . ALA B 1 212 ? 13.555 -19.875 -16 1 81.75 212 ALA B N 1
ATOM 7319 C CA . ALA B 1 212 ? 14.273 -19.828 -14.727 1 81.75 212 ALA B CA 1
ATOM 7320 C C . ALA B 1 212 ? 15.672 -20.422 -14.867 1 81.75 212 ALA B C 1
ATOM 7322 O O . ALA B 1 212 ? 16.609 -19.938 -14.227 1 81.75 212 ALA B O 1
ATOM 7323 N N . ALA B 1 213 ? 15.75 -21.406 -15.688 1 81.62 213 ALA B N 1
ATOM 7324 C CA . ALA B 1 213 ? 17.047 -22.062 -15.898 1 81.62 213 ALA B CA 1
ATOM 7325 C C . ALA B 1 213 ? 17.984 -21.156 -16.688 1 81.62 213 ALA B C 1
ATOM 7327 O O . ALA B 1 213 ? 19.203 -21.188 -16.484 1 81.62 213 ALA B O 1
ATOM 7328 N N . PHE B 1 214 ? 17.438 -20.328 -17.5 1 89 214 PHE B N 1
ATOM 7329 C CA . PHE B 1 214 ? 18.25 -19.469 -18.359 1 89 214 PHE B CA 1
ATOM 7330 C C . PHE B 1 214 ? 18.578 -18.156 -17.641 1 89 214 PHE B C 1
ATOM 7332 O O . PHE B 1 214 ? 19.594 -17.531 -17.922 1 89 214 PHE B O 1
ATOM 7339 N N . PHE B 1 215 ? 17.859 -17.75 -16.766 1 86.75 215 PHE B N 1
ATOM 7340 C CA . PHE B 1 215 ? 17.844 -16.391 -16.219 1 86.75 215 PHE B CA 1
ATOM 7341 C C . PHE B 1 215 ? 19.188 -16.062 -15.586 1 86.75 215 PHE B C 1
ATOM 7343 O O . PHE B 1 215 ? 19.672 -14.938 -15.719 1 86.75 215 PHE B O 1
ATOM 7350 N N . PRO B 1 216 ? 19.844 -16.969 -14.953 1 81.12 216 PRO B N 1
ATOM 7351 C CA . PRO B 1 216 ? 21.141 -16.641 -14.352 1 81.12 216 PRO B CA 1
ATOM 7352 C C . PRO B 1 216 ? 22.172 -16.156 -15.383 1 81.12 216 PRO B C 1
ATOM 7354 O O . PRO B 1 216 ? 23.141 -15.492 -15.023 1 81.12 216 PRO B O 1
ATOM 7357 N N . ALA B 1 217 ? 21.875 -16.391 -16.594 1 86.88 217 ALA B N 1
ATOM 7358 C CA . ALA B 1 217 ? 22.781 -16.016 -17.672 1 86.88 217 ALA B CA 1
ATOM 7359 C C . ALA B 1 217 ? 22.844 -14.492 -17.844 1 86.88 217 ALA B C 1
ATOM 7361 O O . ALA B 1 217 ? 23.828 -13.953 -18.359 1 86.88 217 ALA B O 1
ATOM 7362 N N . VAL B 1 218 ? 21.844 -13.828 -17.344 1 88.31 218 VAL B N 1
ATOM 7363 C CA . VAL B 1 218 ? 21.766 -12.398 -17.641 1 88.31 218 VAL B CA 1
ATOM 7364 C C . VAL B 1 218 ? 22.031 -11.602 -16.359 1 88.31 218 VAL B C 1
ATOM 7366 O O . VAL B 1 218 ? 21.797 -10.391 -16.328 1 88.31 218 VAL B O 1
ATOM 7369 N N . THR B 1 219 ? 22.516 -12.109 -15.281 1 80.06 219 THR B N 1
ATOM 7370 C CA . THR B 1 219 ? 22.688 -11.422 -14.008 1 80.06 219 THR B CA 1
ATOM 7371 C C . THR B 1 219 ? 24.156 -11.078 -13.773 1 80.06 219 THR B C 1
ATOM 7373 O O . THR B 1 219 ? 24.547 -10.727 -12.656 1 80.06 219 THR B O 1
ATOM 7376 N N . GLY B 1 220 ? 25 -10.953 -14.633 1 85.31 220 GLY B N 1
ATOM 7377 C CA . GLY B 1 220 ? 26.438 -10.797 -14.43 1 85.31 220 GLY B CA 1
ATOM 7378 C C . GLY B 1 220 ? 26.891 -9.352 -14.461 1 85.31 220 GLY B C 1
ATOM 7379 O O . GLY B 1 220 ? 28.094 -9.07 -14.438 1 85.31 220 GLY B O 1
ATOM 7380 N N . ILE B 1 221 ? 26.016 -8.359 -14.367 1 89.19 221 ILE B N 1
ATOM 7381 C CA . ILE B 1 221 ? 26.406 -6.965 -14.539 1 89.19 221 ILE B CA 1
ATOM 7382 C C . ILE B 1 221 ? 27.094 -6.461 -13.266 1 89.19 221 ILE B C 1
ATOM 7384 O O . ILE B 1 221 ? 27.828 -5.477 -13.305 1 89.19 221 ILE B O 1
ATOM 7388 N N . ASP B 1 222 ? 26.875 -7.148 -12.203 1 88.75 222 ASP B N 1
ATOM 7389 C CA . ASP B 1 222 ? 27.453 -6.746 -10.922 1 88.75 222 ASP B CA 1
ATOM 7390 C C . ASP B 1 222 ? 28.984 -6.785 -10.984 1 88.75 222 ASP B C 1
ATOM 7392 O O . ASP B 1 222 ? 29.656 -6.035 -10.273 1 88.75 222 ASP B O 1
ATOM 7396 N N . ALA B 1 223 ? 29.531 -7.641 -11.828 1 88.06 223 ALA B N 1
ATOM 7397 C CA . ALA B 1 223 ? 30.984 -7.758 -11.953 1 88.06 223 ALA B CA 1
ATOM 7398 C C . ALA B 1 223 ? 31.609 -6.445 -12.414 1 88.06 223 ALA B C 1
ATOM 7400 O O . ALA B 1 223 ? 32.688 -6.066 -11.961 1 88.06 223 ALA B O 1
ATOM 7401 N N . GLY B 1 224 ? 30.922 -5.742 -13.227 1 88.94 224 GLY B N 1
ATOM 7402 C CA . GLY B 1 224 ? 31.406 -4.453 -13.695 1 88.94 224 GLY B CA 1
ATOM 7403 C C . GLY B 1 224 ? 31.109 -3.318 -12.734 1 88.94 224 GLY B C 1
ATOM 7404 O O . GLY B 1 224 ? 31.969 -2.496 -12.445 1 88.94 224 GLY B O 1
ATOM 7405 N N . VAL B 1 225 ? 29.984 -3.338 -12.156 1 90.06 225 VAL B N 1
ATOM 7406 C CA . VAL B 1 225 ? 29.531 -2.273 -11.273 1 90.06 225 VAL B CA 1
ATOM 7407 C C . VAL B 1 225 ? 30.344 -2.299 -9.977 1 90.06 225 VAL B C 1
ATOM 7409 O O . VAL B 1 225 ? 30.578 -1.255 -9.359 1 90.06 225 VAL B O 1
ATOM 7412 N N . GLY B 1 226 ? 30.828 -3.457 -9.672 1 89.19 226 GLY B N 1
ATOM 7413 C CA . GLY B 1 226 ? 31.609 -3.613 -8.453 1 89.19 226 GLY B CA 1
ATOM 7414 C C . GLY B 1 226 ? 32.938 -2.887 -8.484 1 89.19 226 GLY B C 1
ATOM 7415 O O . GLY B 1 226 ? 33.562 -2.676 -7.445 1 89.19 226 GLY B O 1
ATOM 7416 N N . MET B 1 227 ? 33.312 -2.414 -9.648 1 85.25 227 MET B N 1
ATOM 7417 C CA . MET B 1 227 ? 34.594 -1.732 -9.805 1 85.25 227 MET B CA 1
ATOM 7418 C C . MET B 1 227 ? 34.406 -0.219 -9.75 1 85.25 227 MET B C 1
ATOM 7420 O O . MET B 1 227 ? 35.281 0.53 -10.18 1 85.25 227 MET B O 1
ATOM 7424 N N . SER B 1 228 ? 33.406 0.188 -9.242 1 86.5 228 SER B N 1
ATOM 7425 C CA . SER B 1 228 ? 33.031 1.597 -9.25 1 86.5 228 SER B CA 1
ATOM 7426 C C . SER B 1 228 ? 34.094 2.461 -8.594 1 86.5 228 SER B C 1
ATOM 7428 O O . SER B 1 228 ? 34.344 3.582 -9.039 1 86.5 228 SER B O 1
ATOM 7430 N N . GLY B 1 229 ? 34.781 1.962 -7.566 1 84.94 229 GLY B N 1
ATOM 7431 C CA . GLY B 1 229 ? 35.781 2.742 -6.859 1 84.94 229 GLY B CA 1
ATOM 7432 C C . GLY B 1 229 ? 37.094 2.889 -7.637 1 84.94 229 GLY B C 1
ATOM 7433 O O . GLY B 1 229 ? 37.906 3.762 -7.332 1 84.94 229 GLY B O 1
ATOM 7434 N N . GLU B 1 230 ? 37.219 2.08 -8.672 1 86.38 230 GLU B N 1
ATOM 7435 C CA . GLU B 1 230 ? 38.469 2.047 -9.406 1 86.38 230 GLU B CA 1
ATOM 7436 C C . GLU B 1 230 ? 38.344 2.711 -10.773 1 86.38 230 GLU B C 1
ATOM 7438 O O . GLU B 1 230 ? 39.25 2.682 -11.578 1 86.38 230 GLU B O 1
ATOM 7443 N N . LEU B 1 231 ? 37.25 3.363 -10.969 1 90.06 231 LEU B N 1
ATOM 7444 C CA . LEU B 1 231 ? 37 3.975 -12.266 1 90.06 231 LEU B CA 1
ATOM 7445 C C . LEU B 1 231 ? 37.375 5.445 -12.266 1 90.06 231 LEU B C 1
ATOM 7447 O O . LEU B 1 231 ? 37.25 6.129 -11.242 1 90.06 231 LEU B O 1
ATOM 7451 N N . LYS B 1 232 ? 37.781 5.914 -13.375 1 89.56 232 LYS B N 1
ATOM 7452 C CA . LYS B 1 232 ? 38.125 7.332 -13.531 1 89.56 232 LYS B CA 1
ATOM 7453 C C . LYS B 1 232 ? 36.875 8.195 -13.406 1 89.56 232 LYS B C 1
ATOM 7455 O O . LYS B 1 232 ? 36.875 9.195 -12.688 1 89.56 232 LYS B O 1
ATOM 7460 N N . ASP B 1 233 ? 35.875 7.809 -14.133 1 89.12 233 ASP B N 1
ATOM 7461 C CA . ASP B 1 233 ? 34.594 8.477 -14.086 1 89.12 233 ASP B CA 1
ATOM 7462 C C . ASP B 1 233 ? 33.438 7.465 -13.992 1 89.12 233 ASP B C 1
ATOM 7464 O O . ASP B 1 233 ? 32.938 7.016 -15.016 1 89.12 233 ASP B O 1
ATOM 7468 N N . ALA B 1 234 ? 33.188 7.223 -12.828 1 89.5 234 ALA B N 1
ATOM 7469 C CA . ALA B 1 234 ? 32.156 6.195 -12.586 1 89.5 234 ALA B CA 1
ATOM 7470 C C . ALA B 1 234 ? 30.812 6.625 -13.133 1 89.5 234 ALA B C 1
ATOM 7472 O O . ALA B 1 234 ? 30.047 5.797 -13.625 1 89.5 234 ALA B O 1
ATOM 7473 N N . ARG B 1 235 ? 30.5 7.883 -13.125 1 87.38 235 ARG B N 1
ATOM 7474 C CA . ARG B 1 235 ? 29.203 8.414 -13.547 1 87.38 235 ARG B CA 1
ATOM 7475 C C . ARG B 1 235 ? 28.953 8.125 -15.023 1 87.38 235 ARG B C 1
ATOM 7477 O O . ARG B 1 235 ? 27.812 7.82 -15.414 1 87.38 235 ARG B O 1
ATOM 7484 N N . LYS B 1 236 ? 29.969 8.195 -15.734 1 89.38 236 LYS B N 1
ATOM 7485 C CA . LYS B 1 236 ? 29.828 7.969 -17.172 1 89.38 236 LYS B CA 1
ATOM 7486 C C . LYS B 1 236 ? 30.125 6.512 -17.531 1 89.38 236 LYS B C 1
ATOM 7488 O O . LYS B 1 236 ? 29.422 5.918 -18.359 1 89.38 236 LYS B O 1
ATOM 7493 N N . SER B 1 237 ? 31.047 5.93 -16.906 1 93.19 237 SER B N 1
ATOM 7494 C CA . SER B 1 237 ? 31.562 4.617 -17.281 1 93.19 237 SER B CA 1
ATOM 7495 C C . SER B 1 237 ? 30.594 3.508 -16.875 1 93.19 237 SER B C 1
ATOM 7497 O O . SER B 1 237 ? 30.438 2.529 -17.609 1 93.19 237 SER B O 1
ATOM 7499 N N . LEU B 1 238 ? 30 3.619 -15.797 1 93.12 238 LEU B N 1
ATOM 7500 C CA . LEU B 1 238 ? 29.156 2.545 -15.305 1 93.12 238 LEU B CA 1
ATOM 7501 C C . LEU B 1 238 ? 27.938 2.35 -16.203 1 93.12 238 LEU B C 1
ATOM 7503 O O . LEU B 1 238 ? 27.688 1.243 -16.703 1 93.12 238 LEU B O 1
ATOM 7507 N N . PRO B 1 239 ? 27.188 3.441 -16.484 1 92.12 239 PRO B N 1
ATOM 7508 C CA . PRO B 1 239 ? 26.047 3.238 -17.375 1 92.12 239 PRO B CA 1
ATOM 7509 C C . PRO B 1 239 ? 26.453 2.793 -18.781 1 92.12 239 PRO B C 1
ATOM 7511 O O . PRO B 1 239 ? 25.906 1.817 -19.297 1 92.12 239 PRO B O 1
ATOM 7514 N N . LEU B 1 240 ? 27.453 3.389 -19.344 1 94.62 240 LEU B N 1
ATOM 7515 C CA . LEU B 1 240 ? 27.859 3.094 -20.719 1 94.62 240 LEU B CA 1
ATOM 7516 C C . LEU B 1 240 ? 28.391 1.668 -20.828 1 94.62 240 LEU B C 1
ATOM 7518 O O . LEU B 1 240 ? 28.016 0.937 -21.75 1 94.62 240 LEU B O 1
ATOM 7522 N N . GLY B 1 241 ? 29.25 1.32 -19.953 1 95.5 241 GLY B N 1
ATOM 7523 C CA . GLY B 1 241 ? 29.797 -0.025 -19.953 1 95.5 241 GLY B CA 1
ATOM 7524 C C . GLY B 1 241 ? 28.75 -1.102 -19.75 1 95.5 241 GLY B C 1
ATOM 7525 O O . GLY B 1 241 ? 28.797 -2.15 -20.391 1 95.5 241 GLY B O 1
ATOM 7526 N N . THR B 1 242 ? 27.875 -0.871 -18.891 1 94.56 242 THR B N 1
ATOM 7527 C CA . THR B 1 242 ? 26.828 -1.841 -18.547 1 94.56 242 THR B CA 1
ATOM 7528 C C . THR B 1 242 ? 25.875 -2.02 -19.719 1 94.56 242 THR B C 1
ATOM 7530 O O . THR B 1 242 ? 25.578 -3.146 -20.125 1 94.56 242 THR B O 1
ATOM 7533 N N . PHE B 1 243 ? 25.406 -0.929 -20.344 1 95.44 243 PHE B N 1
ATOM 7534 C CA . PHE B 1 243 ? 24.484 -1.008 -21.469 1 95.44 243 PHE B CA 1
ATOM 7535 C C . PHE B 1 243 ? 25.141 -1.705 -22.656 1 95.44 243 PHE B C 1
ATOM 7537 O O . PHE B 1 243 ? 24.516 -2.527 -23.328 1 95.44 243 PHE B O 1
ATOM 7544 N N . LEU B 1 244 ? 26.344 -1.395 -22.828 1 96.44 244 LEU B N 1
ATOM 7545 C CA . LEU B 1 244 ? 27.062 -2.012 -23.938 1 96.44 244 LEU B CA 1
ATOM 7546 C C . LEU B 1 244 ? 27.234 -3.512 -23.703 1 96.44 244 LEU B C 1
ATOM 7548 O O . LEU B 1 244 ? 27.062 -4.309 -24.625 1 96.44 244 LEU B O 1
ATOM 7552 N N . ALA B 1 245 ? 27.594 -3.887 -22.531 1 96.31 245 ALA B N 1
ATOM 7553 C CA . ALA B 1 245 ? 27.75 -5.301 -22.203 1 96.31 245 ALA B CA 1
ATOM 7554 C C . ALA B 1 245 ? 26.438 -6.059 -22.406 1 96.31 245 ALA B C 1
ATOM 7556 O O . ALA B 1 245 ? 26.422 -7.145 -23 1 96.31 245 ALA B O 1
ATOM 7557 N N . ILE B 1 246 ? 25.344 -5.492 -21.969 1 95.88 246 ILE B N 1
ATOM 7558 C CA . ILE B 1 246 ? 24.031 -6.129 -22.094 1 95.88 246 ILE B CA 1
ATOM 7559 C C . ILE B 1 246 ? 23.672 -6.273 -23.562 1 95.88 246 ILE B C 1
ATOM 7561 O O . ILE B 1 246 ? 23.219 -7.336 -24 1 95.88 246 ILE B O 1
ATOM 7565 N N . ALA B 1 247 ? 23.875 -5.219 -24.359 1 96.75 247 ALA B N 1
ATOM 7566 C CA . ALA B 1 247 ? 23.516 -5.227 -25.781 1 96.75 247 ALA B CA 1
ATOM 7567 C C . ALA B 1 247 ? 24.297 -6.289 -26.531 1 96.75 247 ALA B C 1
ATOM 7569 O O . ALA B 1 247 ? 23.719 -7.098 -27.266 1 96.75 247 ALA B O 1
ATOM 7570 N N . VAL B 1 248 ? 25.547 -6.375 -26.281 1 96.88 248 VAL B N 1
ATOM 7571 C CA . VAL B 1 248 ? 26.422 -7.293 -27.016 1 96.88 248 VAL B CA 1
ATOM 7572 C C . VAL B 1 248 ? 26.125 -8.727 -26.594 1 96.88 248 VAL B C 1
ATOM 7574 O O . VAL B 1 248 ? 26.016 -9.625 -27.438 1 96.88 248 VAL B O 1
ATOM 7577 N N . THR B 1 249 ? 25.953 -8.945 -25.344 1 96.31 249 THR B N 1
ATOM 7578 C CA . THR B 1 249 ? 25.734 -10.312 -24.875 1 96.31 249 THR B CA 1
ATOM 7579 C C . THR B 1 249 ? 24.328 -10.789 -25.234 1 96.31 249 THR B C 1
ATOM 7581 O O . THR B 1 249 ? 24.125 -11.969 -25.531 1 96.31 249 THR B O 1
ATOM 7584 N N . ALA B 1 250 ? 23.359 -9.875 -25.188 1 96.44 250 ALA B N 1
ATOM 7585 C CA . ALA B 1 250 ? 22.016 -10.25 -25.625 1 96.44 250 ALA B CA 1
ATOM 7586 C C . ALA B 1 250 ? 22.016 -10.695 -27.078 1 96.44 250 ALA B C 1
ATOM 7588 O O . ALA B 1 250 ? 21.422 -11.727 -27.422 1 96.44 250 ALA B O 1
ATOM 7589 N N . LEU B 1 251 ? 22.719 -10 -27.922 1 96.88 251 LEU B N 1
ATOM 7590 C CA . LEU B 1 251 ? 22.828 -10.359 -29.328 1 96.88 251 LEU B CA 1
ATOM 7591 C C . LEU B 1 251 ? 23.578 -11.672 -29.5 1 96.88 251 LEU B C 1
ATOM 7593 O O . LEU B 1 251 ? 23.25 -12.484 -30.375 1 96.88 251 LEU B O 1
ATOM 7597 N N . GLY B 1 252 ? 24.594 -11.844 -28.688 1 97.06 252 GLY B N 1
ATOM 7598 C CA . GLY B 1 252 ? 25.344 -13.094 -28.703 1 97.06 252 GLY B CA 1
ATOM 7599 C C . GLY B 1 252 ? 24.484 -14.297 -28.344 1 97.06 252 GLY B C 1
ATOM 7600 O O . GLY B 1 252 ? 24.531 -15.328 -29.016 1 97.06 252 GLY B O 1
ATOM 7601 N N . TYR B 1 253 ? 23.719 -14.195 -27.297 1 97.06 253 TYR B N 1
ATOM 7602 C CA . TYR B 1 253 ? 22.859 -15.281 -26.859 1 97.06 253 TYR B CA 1
ATOM 7603 C C . TYR B 1 253 ? 21.812 -15.594 -27.922 1 97.06 253 TYR B C 1
ATOM 7605 O O . TYR B 1 253 ? 21.484 -16.766 -28.172 1 97.06 253 TYR B O 1
ATOM 7613 N N . LEU B 1 254 ? 21.25 -14.547 -28.547 1 97.25 254 LEU B N 1
ATOM 7614 C CA . LEU B 1 254 ? 20.281 -14.773 -29.609 1 97.25 254 LEU B CA 1
ATOM 7615 C C . LEU B 1 254 ? 20.938 -15.477 -30.797 1 97.25 254 LEU B C 1
ATOM 7617 O O . LEU B 1 254 ? 20.344 -16.391 -31.375 1 97.25 254 LEU B O 1
ATOM 7621 N N . GLY B 1 255 ? 22.125 -15.07 -31.172 1 97 255 GLY B N 1
ATOM 7622 C CA . GLY B 1 255 ? 22.859 -15.703 -32.25 1 97 255 GLY B CA 1
ATOM 7623 C C . GLY B 1 255 ? 23.188 -17.156 -31.984 1 97 255 GLY B C 1
ATOM 7624 O O . GLY B 1 255 ? 22.984 -18.016 -32.844 1 97 255 GLY B O 1
ATOM 7625 N N . VAL B 1 256 ? 23.672 -17.438 -30.812 1 96.5 256 VAL B N 1
ATOM 7626 C CA . VAL B 1 256 ? 24.031 -18.797 -30.438 1 96.5 256 VAL B CA 1
ATOM 7627 C C . VAL B 1 256 ? 22.781 -19.672 -30.359 1 96.5 256 VAL B C 1
ATOM 7629 O O . VAL B 1 256 ? 22.812 -20.844 -30.734 1 96.5 256 VAL B O 1
ATOM 7632 N N . THR B 1 257 ? 21.719 -19.078 -29.812 1 96.25 257 THR B N 1
ATOM 7633 C CA . THR B 1 257 ? 20.438 -19.797 -29.781 1 96.25 257 THR B CA 1
ATOM 7634 C C . THR B 1 257 ? 20.016 -20.188 -31.188 1 96.25 257 THR B C 1
ATOM 7636 O O . THR B 1 257 ? 19.516 -21.297 -31.406 1 96.25 257 THR B O 1
ATOM 7639 N N . TYR B 1 258 ? 20.203 -19.344 -32.125 1 95.81 258 TYR B N 1
ATOM 7640 C CA . TYR B 1 258 ? 19.906 -19.641 -33.5 1 95.81 258 TYR B CA 1
ATOM 7641 C C . TYR B 1 258 ? 20.734 -20.812 -34 1 95.81 258 TYR B C 1
ATOM 7643 O O . TYR B 1 258 ? 20.219 -21.719 -34.656 1 95.81 258 TYR B O 1
ATOM 7651 N N . VAL B 1 259 ? 21.969 -20.844 -33.688 1 95 259 VAL B N 1
ATOM 7652 C CA . VAL B 1 259 ? 22.859 -21.906 -34.156 1 95 259 VAL B CA 1
ATOM 7653 C C . VAL B 1 259 ? 22.453 -23.219 -33.5 1 95 259 VAL B C 1
ATOM 7655 O O . VAL B 1 259 ? 22.375 -24.25 -34.188 1 95 259 VAL B O 1
ATOM 7658 N N . TYR B 1 260 ? 22.219 -23.219 -32.188 1 94.44 260 TYR B N 1
ATOM 7659 C CA . TYR B 1 260 ? 21.828 -24.438 -31.484 1 94.44 260 TYR B CA 1
ATOM 7660 C C . TYR B 1 260 ? 20.5 -24.969 -32.031 1 94.44 260 TYR B C 1
ATOM 7662 O O . TYR B 1 260 ? 20.25 -26.172 -31.984 1 94.44 260 TYR B O 1
ATOM 7670 N N . SER B 1 261 ? 19.656 -24.078 -32.562 1 94.12 261 SER B N 1
ATOM 7671 C CA . SER B 1 261 ? 18.391 -24.5 -33.125 1 94.12 261 SER B CA 1
ATOM 7672 C C . SER B 1 261 ? 18.594 -25.172 -34.5 1 94.12 261 SER B C 1
ATOM 7674 O O . SER B 1 261 ? 17.703 -25.859 -35 1 94.12 261 SER B O 1
ATOM 7676 N N . LEU B 1 262 ? 19.75 -24.953 -35.094 1 93.12 262 LEU B N 1
ATOM 7677 C CA . LEU B 1 262 ? 20.094 -25.609 -36.375 1 93.12 262 LEU B CA 1
ATOM 7678 C C . LEU B 1 262 ? 20.641 -27 -36.125 1 93.12 262 LEU B C 1
ATOM 7680 O O . LEU B 1 262 ? 20.719 -27.812 -37.031 1 93.12 262 LEU B O 1
ATOM 7684 N N . MET B 1 263 ? 20.953 -27.266 -34.844 1 91.31 263 MET B N 1
ATOM 7685 C CA . MET B 1 263 ? 21.484 -28.594 -34.5 1 91.31 263 MET B CA 1
ATOM 7686 C C . MET B 1 263 ? 20.344 -29.594 -34.281 1 91.31 263 MET B C 1
ATOM 7688 O O . MET B 1 263 ? 19.203 -29.203 -34.031 1 91.31 263 MET B O 1
ATOM 7692 N N . ASP B 1 264 ? 20.672 -30.859 -34.438 1 88.56 264 ASP B N 1
ATOM 7693 C CA . ASP B 1 264 ? 19.688 -31.906 -34.219 1 88.56 264 ASP B CA 1
ATOM 7694 C C . ASP B 1 264 ? 19.25 -31.953 -32.75 1 88.56 264 ASP B C 1
ATOM 7696 O O . ASP B 1 264 ? 20.062 -32.188 -31.859 1 88.56 264 ASP B O 1
ATOM 7700 N N . PRO B 1 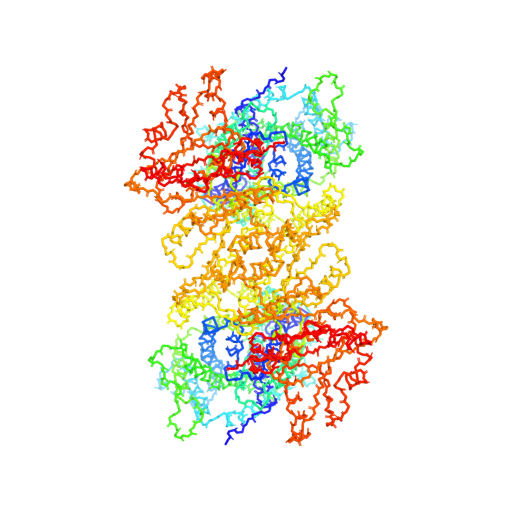265 ? 18.016 -31.625 -32.531 1 88.31 265 PRO B N 1
ATOM 7701 C CA . PRO B 1 265 ? 17.516 -31.531 -31.156 1 88.31 265 PRO B CA 1
ATOM 7702 C C . PRO B 1 265 ? 17.672 -32.844 -30.391 1 88.31 265 PRO B C 1
ATOM 7704 O O . PRO B 1 265 ? 17.797 -32.844 -29.172 1 88.31 265 PRO B O 1
ATOM 7707 N N . HIS B 1 266 ? 17.719 -34 -31.047 1 84.25 266 HIS B N 1
ATOM 7708 C CA . HIS B 1 266 ? 17.844 -35.281 -30.406 1 84.25 266 HIS B CA 1
ATOM 7709 C C . HIS B 1 266 ? 19.234 -35.469 -29.812 1 84.25 266 HIS B C 1
ATOM 7711 O O . HIS B 1 266 ? 19.422 -36.25 -28.875 1 84.25 266 HIS B O 1
ATOM 7717 N N . LEU B 1 267 ? 20.109 -34.719 -30.391 1 85.44 267 LEU B N 1
ATOM 7718 C CA . LEU B 1 267 ? 21.484 -34.812 -29.891 1 85.44 267 LEU B CA 1
ATOM 7719 C C . LEU B 1 267 ? 21.672 -33.875 -28.688 1 85.44 267 LEU B C 1
ATOM 7721 O O . LEU B 1 267 ? 22.609 -34.062 -27.906 1 85.44 267 LEU B O 1
ATOM 7725 N N . LEU B 1 268 ? 20.797 -32.906 -28.625 1 85.69 268 LEU B N 1
ATOM 7726 C CA . LEU B 1 268 ? 20.953 -31.922 -27.578 1 85.69 268 LEU B CA 1
ATOM 7727 C C . LEU B 1 268 ? 20.234 -32.344 -26.297 1 85.69 268 LEU B C 1
ATOM 7729 O O . LEU B 1 268 ? 20.516 -31.828 -25.219 1 85.69 268 LEU B O 1
ATOM 7733 N N . LEU B 1 269 ? 19.266 -33.25 -26.438 1 80 269 LEU B N 1
ATOM 7734 C CA . LEU B 1 269 ? 18.469 -33.656 -25.281 1 80 269 LEU B CA 1
ATOM 7735 C C . LEU B 1 269 ? 18.938 -35.031 -24.766 1 80 269 LEU B C 1
ATOM 7737 O O . LEU B 1 269 ? 19.734 -35.688 -25.422 1 80 269 LEU B O 1
ATOM 7741 N N . ARG B 1 270 ? 18.5 -35.312 -23.469 1 64.94 270 ARG B N 1
ATOM 7742 C CA . ARG B 1 270 ? 18.906 -36.562 -22.812 1 64.94 270 ARG B CA 1
ATOM 7743 C C . ARG B 1 270 ? 18.562 -37.781 -23.688 1 64.94 270 ARG B C 1
ATOM 7745 O O . ARG B 1 270 ? 17.422 -37.938 -24.094 1 64.94 270 ARG B O 1
ATOM 7752 N N . GLY B 1 271 ? 19.594 -38.375 -24.344 1 53.38 271 GLY B N 1
ATOM 7753 C CA . GLY B 1 271 ? 19.344 -39.594 -25.094 1 53.38 271 GLY B CA 1
ATOM 7754 C C . GLY B 1 271 ? 18.922 -40.75 -24.219 1 53.38 271 GLY B C 1
ATOM 7755 O O . GLY B 1 271 ? 18.625 -40.562 -23.031 1 53.38 271 GLY B O 1
ATOM 7756 N N . GLU B 1 272 ? 18.734 -41.938 -24.828 1 46 272 GLU B N 1
ATOM 7757 C CA . GLU B 1 272 ? 18.344 -43.219 -24.234 1 46 272 GLU B CA 1
ATOM 7758 C C . GLU B 1 272 ? 19.188 -43.531 -23 1 46 272 GLU B C 1
ATOM 7760 O O . GLU B 1 272 ? 18.703 -44.156 -22.047 1 46 272 GLU B O 1
ATOM 7765 N N . GLY B 1 273 ? 20.406 -43.219 -23.016 1 45.69 273 GLY B N 1
ATOM 7766 C CA . GLY B 1 273 ? 21.266 -43.594 -21.906 1 45.69 273 GLY B CA 1
ATOM 7767 C C . GLY B 1 273 ? 21.25 -42.594 -20.766 1 45.69 273 GLY B C 1
ATOM 7768 O O . GLY B 1 273 ? 21.969 -42.75 -19.781 1 45.69 273 GLY B O 1
ATOM 7769 N N . GLY B 1 274 ? 20.359 -41.625 -20.719 1 52.19 274 GLY B N 1
ATOM 7770 C CA . GLY B 1 274 ? 20.047 -40.75 -19.578 1 52.19 274 GLY B CA 1
ATOM 7771 C C . GLY B 1 274 ? 20.922 -39.531 -19.531 1 52.19 274 GLY B C 1
ATOM 7772 O O . GLY B 1 274 ? 20.656 -38.594 -18.75 1 52.19 274 GLY B O 1
ATOM 7773 N N . GLU B 1 275 ? 22.234 -39.562 -20.172 1 56.78 275 GLU B N 1
ATOM 7774 C CA . GLU B 1 275 ? 23.141 -38.438 -19.969 1 56.78 275 GLU B CA 1
ATOM 7775 C C . GLU B 1 275 ? 23.062 -37.438 -21.125 1 56.78 275 GLU B C 1
ATOM 7777 O O . GLU B 1 275 ? 22.922 -37.844 -22.281 1 56.78 275 GLU B O 1
ATOM 7782 N N . VAL B 1 276 ? 23.031 -36.156 -20.984 1 59.97 276 VAL B N 1
ATOM 7783 C CA . VAL B 1 276 ? 23.078 -35.094 -21.984 1 59.97 276 VAL B CA 1
ATOM 7784 C C . VAL B 1 276 ? 24.5 -34.969 -22.516 1 59.97 276 VAL B C 1
ATOM 7786 O O . VAL B 1 276 ? 25.453 -34.75 -21.75 1 59.97 276 VAL B O 1
ATOM 7789 N N . PRO B 1 277 ? 24.688 -35.344 -23.766 1 65.81 277 PRO B N 1
ATOM 7790 C CA . PRO B 1 277 ? 26.031 -35.219 -24.312 1 65.81 277 PRO B CA 1
ATOM 7791 C C . PRO B 1 277 ? 26.594 -33.812 -24.188 1 65.81 277 PRO B C 1
ATOM 7793 O O . PRO B 1 277 ? 25.844 -32.844 -24.266 1 65.81 277 PRO B O 1
ATOM 7796 N N . SER B 1 278 ? 27.938 -33.719 -23.891 1 78.94 278 SER B N 1
ATOM 7797 C CA . SER B 1 278 ? 28.609 -32.438 -23.766 1 78.94 278 SER B CA 1
ATOM 7798 C C . SER B 1 278 ? 28.766 -31.766 -25.141 1 78.94 278 SER B C 1
ATOM 7800 O O . SER B 1 278 ? 28.938 -32.438 -26.156 1 78.94 278 SER B O 1
ATOM 7802 N N . LEU B 1 279 ? 28.562 -30.5 -25.219 1 84.5 279 LEU B N 1
ATOM 7803 C CA . LEU B 1 279 ? 28.719 -29.703 -26.422 1 84.5 279 LEU B CA 1
ATOM 7804 C C . LEU B 1 279 ? 30.094 -29.922 -27.031 1 84.5 279 LEU B C 1
ATOM 7806 O O . LEU B 1 279 ? 30.25 -29.922 -28.266 1 84.5 279 LEU B O 1
ATOM 7810 N N . VAL B 1 280 ? 31.031 -30.172 -26.156 1 85.5 280 VAL B N 1
ATOM 7811 C CA . VAL B 1 280 ? 32.406 -30.406 -26.594 1 85.5 280 VAL B CA 1
ATOM 7812 C C . VAL B 1 280 ? 32.469 -31.703 -27.406 1 85.5 280 VAL B C 1
ATOM 7814 O O . VAL B 1 280 ? 33.094 -31.75 -28.469 1 85.5 280 VAL B O 1
ATOM 7817 N N . ALA B 1 281 ? 31.766 -32.688 -26.938 1 82.94 281 ALA B N 1
ATOM 7818 C CA . ALA B 1 281 ? 31.734 -33.969 -27.625 1 82.94 281 ALA B CA 1
ATOM 7819 C C . ALA B 1 281 ? 30.984 -33.875 -28.938 1 82.94 281 ALA B C 1
ATOM 7821 O O . ALA B 1 281 ? 31.344 -34.531 -29.922 1 82.94 281 ALA B O 1
ATOM 7822 N N . LEU B 1 282 ? 30.031 -33.125 -28.906 1 86.5 282 LEU B N 1
ATOM 7823 C CA . LEU B 1 282 ? 29.203 -33 -30.109 1 86.5 282 LEU B CA 1
ATOM 7824 C C . LEU B 1 282 ? 29.984 -32.344 -31.234 1 86.5 282 LEU B C 1
ATOM 7826 O O . LEU B 1 282 ? 30.031 -32.844 -32.344 1 86.5 282 LEU B O 1
ATOM 7830 N N . PHE B 1 283 ? 30.641 -31.266 -30.953 1 89 283 PHE B N 1
ATOM 7831 C CA . PHE B 1 283 ? 31.422 -30.578 -31.969 1 89 283 PHE B CA 1
ATOM 7832 C C . PHE B 1 283 ? 32.688 -31.375 -32.312 1 89 283 PHE B C 1
ATOM 7834 O O . PHE B 1 283 ? 33.219 -31.219 -33.406 1 89 283 PHE B O 1
ATOM 7841 N N . GLY B 1 284 ? 33.125 -32.188 -31.375 1 85.81 284 GLY B N 1
ATOM 7842 C CA . GLY B 1 284 ? 34.312 -33 -31.578 1 85.81 284 GLY B CA 1
ATOM 7843 C C . GLY B 1 284 ? 34.125 -34.031 -32.688 1 85.81 284 GLY B C 1
ATOM 7844 O O . GLY B 1 284 ? 35.125 -34.531 -33.219 1 85.81 284 GLY B O 1
ATOM 7845 N N . ARG B 1 285 ? 32.969 -34.344 -33 1 82.44 285 ARG B N 1
ATOM 7846 C CA . ARG B 1 285 ? 32.688 -35.344 -34.031 1 82.44 285 ARG B CA 1
ATOM 7847 C C . ARG B 1 285 ? 33.188 -34.906 -35.406 1 82.44 285 ARG B C 1
ATOM 7849 O O . ARG B 1 285 ? 33.781 -35.719 -36.125 1 82.44 285 ARG B O 1
ATOM 7856 N N . ASN B 1 286 ? 32.969 -33.688 -35.75 1 82.94 286 ASN B N 1
ATOM 7857 C CA . ASN B 1 286 ? 33.312 -33.281 -37.094 1 82.94 286 ASN B CA 1
ATOM 7858 C C . ASN B 1 286 ? 34.094 -31.969 -37.125 1 82.94 286 ASN B C 1
ATOM 7860 O O . ASN B 1 286 ? 34.656 -31.609 -38.156 1 82.94 286 ASN B O 1
ATOM 7864 N N . LEU B 1 287 ? 34.094 -31.312 -36.062 1 89.88 287 LEU B N 1
ATOM 7865 C CA . LEU B 1 287 ? 34.719 -30 -36.031 1 89.88 287 LEU B CA 1
ATOM 7866 C C . LEU B 1 287 ? 35.656 -29.906 -34.812 1 89.88 287 LEU B C 1
ATOM 7868 O O . LEU B 1 287 ? 35.375 -29.156 -33.875 1 89.88 287 LEU B O 1
ATOM 7872 N N . PRO B 1 288 ? 36.844 -30.5 -34.906 1 89.19 288 PRO B N 1
ATOM 7873 C CA . PRO B 1 288 ? 37.75 -30.547 -33.75 1 89.19 288 PRO B CA 1
ATOM 7874 C C . PRO B 1 288 ? 38.219 -29.156 -33.312 1 89.19 288 PRO B C 1
ATOM 7876 O O . PRO B 1 288 ? 38.406 -28.922 -32.125 1 89.19 288 PRO B O 1
ATOM 7879 N N . ALA B 1 289 ? 38.438 -28.25 -34.25 1 91.5 289 ALA B N 1
ATOM 7880 C CA . ALA B 1 289 ? 38.875 -26.891 -33.906 1 91.5 289 ALA B CA 1
ATOM 7881 C C . ALA B 1 289 ? 37.812 -26.172 -33.094 1 91.5 289 ALA B C 1
ATOM 7883 O O . ALA B 1 289 ? 38.125 -25.484 -32.125 1 91.5 289 ALA B O 1
ATOM 7884 N N . VAL B 1 290 ? 36.594 -26.312 -33.531 1 92.25 290 VAL B N 1
ATOM 7885 C CA . VAL B 1 290 ? 35.5 -25.703 -32.812 1 92.25 290 VAL B CA 1
ATOM 7886 C C . VAL B 1 290 ? 35.344 -26.344 -31.438 1 92.25 290 VAL B C 1
ATOM 7888 O O . VAL B 1 290 ? 35.094 -25.656 -30.453 1 92.25 290 VAL B O 1
ATOM 7891 N N . SER B 1 291 ? 35.562 -27.609 -31.359 1 92.38 291 SER B N 1
ATOM 7892 C CA . SER B 1 291 ? 35.469 -28.344 -30.094 1 92.38 291 SER B CA 1
ATOM 7893 C C . SER B 1 291 ? 36.5 -27.844 -29.078 1 92.38 291 SER B C 1
ATOM 7895 O O . SER B 1 291 ? 36.156 -27.672 -27.906 1 92.38 291 SER B O 1
ATOM 7897 N N . LEU B 1 292 ? 37.688 -27.594 -29.531 1 92.19 292 LEU B N 1
ATOM 7898 C CA . LEU B 1 292 ? 38.719 -27.094 -28.656 1 92.19 292 LEU B CA 1
ATOM 7899 C C . LEU B 1 292 ? 38.375 -25.688 -28.156 1 92.19 292 LEU B C 1
ATOM 7901 O O . LEU B 1 292 ? 38.562 -25.375 -26.969 1 92.19 292 LEU B O 1
ATOM 7905 N N . LEU B 1 293 ? 37.906 -24.875 -29.016 1 94.06 293 LEU B N 1
ATOM 7906 C CA . LEU B 1 293 ? 37.562 -23.516 -28.625 1 94.06 293 LEU B CA 1
ATOM 7907 C C . LEU B 1 293 ? 36.375 -23.516 -27.672 1 94.06 293 LEU B C 1
ATOM 7909 O O . LEU B 1 293 ? 36.312 -22.672 -26.766 1 94.06 293 LEU B O 1
ATOM 7913 N N . VAL B 1 294 ? 35.5 -24.406 -27.906 1 92.94 294 VAL B N 1
ATOM 7914 C CA . VAL B 1 294 ? 34.344 -24.516 -27.031 1 92.94 294 VAL B CA 1
ATOM 7915 C C . VAL B 1 294 ? 34.781 -24.969 -25.641 1 92.94 294 VAL B C 1
ATOM 7917 O O . VAL B 1 294 ? 34.312 -24.453 -24.625 1 92.94 294 VAL B O 1
ATOM 7920 N N . LEU B 1 295 ? 35.688 -25.875 -25.594 1 91.62 295 LEU B N 1
ATOM 7921 C CA . LEU B 1 295 ? 36.25 -26.312 -24.312 1 91.62 295 LEU B CA 1
ATOM 7922 C C . LEU B 1 295 ? 36.906 -25.141 -23.594 1 91.62 295 LEU B C 1
ATOM 7924 O O . LEU B 1 295 ? 36.688 -24.938 -22.406 1 91.62 295 LEU B O 1
ATOM 7928 N N . LEU B 1 296 ? 37.656 -24.391 -24.281 1 93.06 296 LEU B N 1
ATOM 7929 C CA . LEU B 1 296 ? 38.312 -23.203 -23.703 1 93.06 296 LEU B CA 1
ATOM 7930 C C . LEU B 1 296 ? 37.25 -22.188 -23.266 1 93.06 296 LEU B C 1
ATOM 7932 O O . LEU B 1 296 ? 37.406 -21.531 -22.234 1 93.06 296 LEU B O 1
ATOM 7936 N N . GLY B 1 297 ? 36.281 -22.062 -24.062 1 92.94 297 GLY B N 1
ATOM 7937 C CA . GLY B 1 297 ? 35.188 -21.156 -23.719 1 92.94 297 GLY B CA 1
ATOM 7938 C C . GLY B 1 297 ? 34.531 -21.516 -22.391 1 92.94 297 GLY B C 1
ATOM 7939 O O . GLY B 1 297 ? 34.312 -20.641 -21.547 1 92.94 297 GLY B O 1
ATOM 7940 N N . ILE B 1 298 ? 34.25 -22.766 -22.172 1 90.81 298 ILE B N 1
ATOM 7941 C CA . ILE B 1 298 ? 33.625 -23.234 -20.938 1 90.81 298 ILE B CA 1
ATOM 7942 C C . ILE B 1 298 ? 34.562 -22.953 -19.766 1 90.81 298 ILE B C 1
ATOM 7944 O O . ILE B 1 298 ? 34.125 -22.391 -18.75 1 90.81 298 ILE B O 1
ATOM 7948 N N . LEU B 1 299 ? 35.781 -23.266 -19.938 1 92.44 299 LEU B N 1
ATOM 7949 C CA . LEU B 1 299 ? 36.75 -23.125 -18.859 1 92.44 299 LEU B CA 1
ATOM 7950 C C . LEU B 1 299 ? 36.969 -21.656 -18.516 1 92.44 299 LEU B C 1
ATOM 7952 O O . LEU B 1 299 ? 36.938 -21.266 -17.359 1 92.44 299 LEU B O 1
ATOM 7956 N N . PHE B 1 300 ? 37.062 -20.891 -19.5 1 92.5 300 PHE B N 1
ATOM 7957 C CA . PHE B 1 300 ? 37.406 -19.484 -19.25 1 92.5 300 PHE B CA 1
ATOM 7958 C C . PHE B 1 300 ? 36.156 -18.688 -18.906 1 92.5 300 PHE B C 1
ATOM 7960 O O . PHE B 1 300 ? 36.25 -17.641 -18.25 1 92.5 300 PHE B O 1
ATOM 7967 N N . ALA B 1 301 ? 35 -19.094 -19.375 1 91.31 301 ALA B N 1
ATOM 7968 C CA . ALA B 1 301 ? 33.781 -18.422 -18.938 1 91.31 301 ALA B CA 1
ATOM 7969 C C . ALA B 1 301 ? 33.562 -18.562 -17.438 1 91.31 301 ALA B C 1
ATOM 7971 O O . ALA B 1 301 ? 33.281 -17.578 -16.75 1 91.31 301 ALA B O 1
ATOM 7972 N N . THR B 1 302 ? 33.75 -19.703 -16.844 1 89.56 302 THR B N 1
ATOM 7973 C CA . THR B 1 302 ? 33.594 -19.938 -15.422 1 89.56 302 THR B CA 1
ATOM 7974 C C . THR B 1 302 ? 34.781 -19.375 -14.641 1 89.56 302 THR B C 1
ATOM 7976 O O . THR B 1 302 ? 34.594 -18.75 -13.594 1 89.56 302 THR B O 1
ATOM 7979 N N . GLY B 1 303 ? 35.906 -19.484 -15.211 1 92.06 303 GLY B N 1
ATOM 7980 C CA . GLY B 1 303 ? 37.094 -18.953 -14.562 1 92.06 303 GLY B CA 1
ATOM 7981 C C . GLY B 1 303 ? 37.094 -17.438 -14.469 1 92.06 303 GLY B C 1
ATOM 7982 O O . GLY B 1 303 ? 37.5 -16.875 -13.453 1 92.06 303 GLY B O 1
ATOM 7983 N N . SER B 1 304 ? 36.688 -16.844 -15.523 1 91.94 304 SER B N 1
ATOM 7984 C CA . SER B 1 304 ? 36.688 -15.375 -15.539 1 91.94 304 SER B CA 1
ATOM 7985 C C . SER B 1 304 ? 35.688 -14.828 -14.523 1 91.94 304 SER B C 1
ATOM 7987 O O . SER B 1 304 ? 35.938 -13.797 -13.891 1 91.94 304 SER B O 1
ATOM 7989 N N . SER B 1 305 ? 34.531 -15.445 -14.383 1 88.69 305 SER B N 1
ATOM 7990 C CA . SER B 1 305 ? 33.562 -15.016 -13.398 1 88.69 305 SER B CA 1
ATOM 7991 C C . SER B 1 305 ? 34.094 -15.117 -11.984 1 88.69 305 SER B C 1
ATOM 7993 O O . SER B 1 305 ? 33.875 -14.227 -11.164 1 88.69 305 SER B O 1
ATOM 7995 N N . ALA B 1 306 ? 34.781 -16.188 -11.742 1 92.44 306 ALA B N 1
ATOM 7996 C CA . ALA B 1 306 ? 35.438 -16.344 -10.445 1 92.44 306 ALA B CA 1
ATOM 7997 C C . ALA B 1 306 ? 36.438 -15.227 -10.195 1 92.44 306 ALA B C 1
ATOM 7999 O O . ALA B 1 306 ? 36.469 -14.648 -9.102 1 92.44 306 ALA B O 1
ATOM 8000 N N . LEU B 1 307 ? 37.188 -14.938 -11.195 1 92.38 307 LEU B N 1
ATOM 8001 C CA . LEU B 1 307 ? 38.219 -13.891 -11.07 1 92.38 307 LEU B CA 1
ATOM 8002 C C . LEU B 1 307 ? 37.562 -12.523 -10.852 1 92.38 307 LEU B C 1
ATOM 8004 O O . LEU B 1 307 ? 38.031 -11.719 -10.055 1 92.38 307 LEU B O 1
ATOM 8008 N N . ALA B 1 308 ? 36.562 -12.289 -11.562 1 90.06 308 ALA B N 1
ATOM 8009 C CA . ALA B 1 308 ? 35.844 -11.023 -11.43 1 90.06 308 ALA B CA 1
ATOM 8010 C C . ALA B 1 308 ? 35.344 -10.82 -10.008 1 90.06 308 ALA B C 1
ATOM 8012 O O . ALA B 1 308 ? 35.469 -9.727 -9.445 1 90.06 308 ALA B O 1
ATOM 8013 N N . TYR B 1 309 ? 34.844 -11.859 -9.352 1 91.56 309 TYR B N 1
ATOM 8014 C CA . TYR B 1 309 ? 34.281 -11.727 -8.016 1 91.56 309 TYR B CA 1
ATOM 8015 C C . TYR B 1 309 ? 35.375 -11.711 -6.961 1 91.56 309 TYR B C 1
ATOM 8017 O O . TYR B 1 309 ? 35.188 -11.188 -5.859 1 91.56 309 TYR B O 1
ATOM 8025 N N . PHE B 1 310 ? 36.531 -12.234 -7.32 1 93.81 310 PHE B N 1
ATOM 8026 C CA . PHE B 1 310 ? 37.688 -12.07 -6.43 1 93.81 310 PHE B CA 1
ATOM 8027 C C . PHE B 1 310 ? 38.125 -10.609 -6.395 1 93.81 310 PHE B C 1
ATOM 8029 O O . PHE B 1 310 ? 38.781 -10.18 -5.445 1 93.81 310 PHE B O 1
ATOM 8036 N N . LEU B 1 311 ? 37.75 -9.898 -7.391 1 89.88 311 LEU B N 1
ATOM 8037 C CA . LEU B 1 311 ? 38.062 -8.477 -7.418 1 89.88 311 LEU B CA 1
ATOM 8038 C C . LEU B 1 311 ? 37 -7.672 -6.691 1 89.88 311 LEU B C 1
ATOM 8040 O O . LEU B 1 311 ? 37.312 -6.695 -6.004 1 89.88 311 LEU B O 1
ATOM 8044 N N . THR B 1 312 ? 35.812 -8.062 -6.793 1 90.75 312 THR B N 1
ATOM 8045 C CA . THR B 1 312 ? 34.719 -7.219 -6.332 1 90.75 312 THR B CA 1
ATOM 8046 C C . THR B 1 312 ? 34.375 -7.539 -4.883 1 90.75 312 THR B C 1
ATOM 8048 O O . THR B 1 312 ? 34.156 -6.633 -4.078 1 90.75 312 THR B O 1
ATOM 8051 N N . ALA B 1 313 ? 34.344 -8.844 -4.484 1 94.38 313 ALA B N 1
ATOM 8052 C CA . ALA B 1 313 ? 33.906 -9.266 -3.162 1 94.38 313 ALA B CA 1
ATOM 8053 C C . ALA B 1 313 ? 34.75 -8.641 -2.061 1 94.38 313 ALA B C 1
ATOM 8055 O O . ALA B 1 313 ? 34.219 -8.023 -1.135 1 94.38 313 ALA B O 1
ATOM 8056 N N . PRO B 1 314 ? 36.094 -8.672 -2.195 1 93.88 314 PRO B N 1
ATOM 8057 C CA . PRO B 1 314 ? 36.906 -8.047 -1.144 1 93.88 314 PRO B CA 1
ATOM 8058 C C . PRO B 1 314 ? 36.688 -6.539 -1.051 1 93.88 314 PRO B C 1
ATOM 8060 O O . PRO B 1 314 ? 36.719 -5.973 0.044 1 93.88 314 PRO B O 1
ATOM 8063 N N . ARG B 1 315 ? 36.469 -5.918 -2.104 1 92.06 315 ARG B N 1
ATOM 8064 C CA . ARG B 1 315 ? 36.25 -4.477 -2.111 1 92.06 315 ARG B CA 1
ATOM 8065 C C . ARG B 1 315 ? 34.906 -4.133 -1.476 1 92.06 315 ARG B C 1
ATOM 8067 O O . ARG B 1 315 ? 34.781 -3.111 -0.796 1 92.06 315 ARG B O 1
ATOM 8074 N N . THR B 1 316 ? 33.938 -4.953 -1.743 1 93.75 316 THR B N 1
ATOM 8075 C CA . THR B 1 316 ? 32.656 -4.773 -1.074 1 93.75 316 THR B CA 1
ATOM 8076 C C . THR B 1 316 ? 32.812 -4.934 0.437 1 93.75 316 THR B C 1
ATOM 8078 O O . THR B 1 316 ? 32.312 -4.105 1.204 1 93.75 316 THR B O 1
ATOM 8081 N N . LEU B 1 317 ? 33.562 -5.949 0.795 1 94.94 317 LEU B N 1
ATOM 8082 C CA . LEU B 1 317 ? 33.781 -6.199 2.215 1 94.94 317 LEU B CA 1
ATOM 8083 C C . LEU B 1 317 ? 34.562 -5.051 2.861 1 94.94 317 LEU B C 1
ATOM 8085 O O . LEU B 1 317 ? 34.219 -4.613 3.963 1 94.94 317 LEU B O 1
ATOM 8089 N N . LYS B 1 318 ? 35.5 -4.555 2.225 1 93.19 318 LYS B N 1
ATOM 8090 C CA . LYS B 1 318 ? 36.281 -3.436 2.732 1 93.19 318 LYS B CA 1
ATOM 8091 C C . LYS B 1 318 ? 35.406 -2.197 2.928 1 93.19 318 LYS B C 1
ATOM 8093 O O . LYS B 1 318 ? 35.5 -1.525 3.957 1 93.19 318 LYS B O 1
ATOM 8098 N N . THR B 1 319 ? 34.625 -1.862 1.969 1 92.19 319 THR B N 1
ATOM 8099 C CA . THR B 1 319 ? 33.75 -0.693 2.045 1 92.19 319 THR B CA 1
ATOM 8100 C C . THR B 1 319 ? 32.781 -0.832 3.195 1 92.19 319 THR B C 1
ATOM 8102 O O . THR B 1 319 ? 32.5 0.137 3.906 1 92.19 319 THR B O 1
ATOM 8105 N N . LEU B 1 320 ? 32.25 -2.033 3.377 1 93.62 320 LEU B N 1
ATOM 8106 C CA . LEU B 1 320 ? 31.344 -2.293 4.48 1 93.62 320 LEU B CA 1
ATOM 8107 C C . LEU B 1 320 ? 32 -2.025 5.82 1 93.62 320 LEU B C 1
ATOM 8109 O O . LEU B 1 320 ? 31.406 -1.457 6.727 1 93.62 320 LEU B O 1
ATOM 8113 N N . ALA B 1 321 ? 33.219 -2.393 5.898 1 92.44 321 ALA B N 1
ATOM 8114 C CA . ALA B 1 321 ? 34 -2.182 7.125 1 92.44 321 ALA B CA 1
ATOM 8115 C C . ALA B 1 321 ? 34.281 -0.7 7.332 1 92.44 321 ALA B C 1
ATOM 8117 O O . ALA B 1 321 ? 34.219 -0.195 8.453 1 92.44 321 ALA B O 1
ATOM 8118 N N . GLU B 1 322 ? 34.594 -0.038 6.309 1 90.25 322 GLU B N 1
ATOM 8119 C CA . GLU B 1 322 ? 34.906 1.387 6.379 1 90.25 322 GLU B CA 1
ATOM 8120 C C . GLU B 1 322 ? 33.688 2.199 6.789 1 90.25 322 GLU B C 1
ATOM 8122 O O . GLU B 1 322 ? 33.812 3.229 7.453 1 90.25 322 GLU B O 1
ATOM 8127 N N . ASP B 1 323 ? 32.562 1.683 6.383 1 89.12 323 ASP B N 1
ATOM 8128 C CA . ASP B 1 323 ? 31.312 2.381 6.699 1 89.12 323 ASP B CA 1
ATOM 8129 C C . ASP B 1 323 ? 30.812 2.018 8.094 1 89.12 323 ASP B C 1
ATOM 8131 O O . ASP B 1 323 ? 29.766 2.498 8.531 1 89.12 323 ASP B O 1
ATOM 8135 N N . GLY B 1 324 ? 31.469 1.15 8.742 1 88.25 324 GLY B N 1
ATOM 8136 C CA . GLY B 1 324 ? 31.141 0.784 10.109 1 88.25 324 GLY B CA 1
ATOM 8137 C C . GLY B 1 324 ? 29.938 -0.128 10.203 1 88.25 324 GLY B C 1
ATOM 8138 O O . GLY B 1 324 ? 29.219 -0.106 11.203 1 88.25 324 GLY B O 1
ATOM 8139 N N . ILE B 1 325 ? 29.672 -0.802 9.203 1 90.19 325 ILE B N 1
ATOM 8140 C CA . ILE B 1 325 ? 28.5 -1.673 9.164 1 90.19 325 ILE B CA 1
ATOM 8141 C C . ILE B 1 325 ? 28.812 -2.996 9.859 1 90.19 325 ILE B C 1
ATOM 8143 O O . ILE B 1 325 ? 27.953 -3.57 10.531 1 90.19 325 ILE B O 1
ATOM 8147 N N . LEU B 1 326 ? 30.062 -3.457 9.711 1 90.56 326 LEU B N 1
ATOM 8148 C CA . LEU B 1 326 ? 30.469 -4.754 10.242 1 90.56 326 LEU B CA 1
ATOM 8149 C C . LEU B 1 326 ? 30.797 -4.648 11.734 1 90.56 326 LEU B C 1
ATOM 8151 O O . LEU B 1 326 ? 31.141 -3.572 12.219 1 90.56 326 LEU B O 1
ATOM 8155 N N . PRO B 1 327 ? 30.703 -5.766 12.32 1 85.69 327 PRO B N 1
ATOM 8156 C CA . PRO B 1 327 ? 31.078 -5.75 13.742 1 85.69 327 PRO B CA 1
ATOM 8157 C C . PRO B 1 327 ? 32.531 -5.367 13.961 1 85.69 327 PRO B C 1
ATOM 8159 O O . PRO B 1 327 ? 33.375 -5.562 13.07 1 85.69 327 PRO B O 1
ATOM 8162 N N . GLY B 1 328 ? 32.906 -4.922 15.133 1 83.94 328 GLY B N 1
ATOM 8163 C CA . GLY B 1 328 ? 34.188 -4.391 15.477 1 83.94 328 GLY B CA 1
ATOM 8164 C C . GLY B 1 328 ? 35.312 -5.395 15.289 1 83.94 328 GLY B C 1
ATOM 8165 O O . GLY B 1 328 ? 36.438 -5.031 14.883 1 83.94 328 GLY B O 1
ATOM 8166 N N . PHE B 1 329 ? 35 -6.691 15.352 1 86.25 329 PHE B N 1
ATOM 8167 C CA . PHE B 1 329 ? 36.062 -7.695 15.266 1 86.25 329 PHE B CA 1
ATOM 8168 C C . PHE B 1 329 ? 36.5 -7.898 13.82 1 86.25 329 PHE B C 1
ATOM 8170 O O . PHE B 1 329 ? 37.594 -8.422 13.562 1 86.25 329 PHE B O 1
ATOM 8177 N N . LEU B 1 330 ? 35.75 -7.43 12.906 1 88.75 330 LEU B N 1
ATOM 8178 C CA . LEU B 1 330 ? 36.094 -7.566 11.5 1 88.75 330 LEU B CA 1
ATOM 8179 C C . LEU B 1 330 ? 36.656 -6.27 10.945 1 88.75 330 LEU B C 1
ATOM 8181 O O . LEU B 1 330 ? 36.812 -6.109 9.734 1 88.75 330 LEU B O 1
ATOM 8185 N N . SER B 1 331 ? 37.094 -5.41 11.758 1 87.44 331 SER B N 1
ATOM 8186 C CA . SER B 1 331 ? 37.625 -4.117 11.336 1 87.44 331 SER B CA 1
ATOM 8187 C C . SER B 1 331 ? 38.969 -4.273 10.648 1 87.44 331 SER B C 1
ATOM 8189 O O . SER B 1 331 ? 39.406 -3.395 9.898 1 87.44 331 SER B O 1
ATOM 8191 N N . PHE B 1 332 ? 39.531 -5.43 10.812 1 88 332 PHE B N 1
ATOM 8192 C CA . PHE B 1 332 ? 40.844 -5.66 10.242 1 88 332 PHE B CA 1
ATOM 8193 C C . PHE B 1 332 ? 40.781 -5.77 8.727 1 88 332 PHE B C 1
ATOM 8195 O O . PHE B 1 332 ? 41.781 -5.57 8.031 1 88 332 PHE B O 1
ATOM 8202 N N . VAL B 1 333 ? 39.656 -6.008 8.211 1 90.75 333 VAL B N 1
ATOM 8203 C CA . VAL B 1 333 ? 39.5 -6.23 6.777 1 90.75 333 VAL B CA 1
ATOM 8204 C C . VAL B 1 333 ? 39.688 -4.918 6.023 1 90.75 333 VAL B C 1
ATOM 8206 O O . VAL B 1 333 ? 39.906 -4.918 4.816 1 90.75 333 VAL B O 1
ATOM 8209 N N . ARG B 1 334 ? 39.75 -3.826 6.711 1 85.88 334 ARG B N 1
ATOM 8210 C CA . ARG B 1 334 ? 39.938 -2.518 6.098 1 85.88 334 ARG B CA 1
ATOM 8211 C C . ARG B 1 334 ? 41.406 -2.299 5.75 1 85.88 334 ARG B C 1
ATOM 8213 O O . ARG B 1 334 ? 41.75 -1.452 4.914 1 85.88 334 ARG B O 1
ATOM 8220 N N . LYS B 1 335 ? 42.156 -3.104 6.27 1 82.19 335 LYS B N 1
ATOM 8221 C CA . LYS B 1 335 ? 43.562 -2.826 6.207 1 82.19 335 LYS B CA 1
ATOM 8222 C C . LYS B 1 335 ? 44.25 -3.629 5.094 1 82.19 335 LYS B C 1
ATOM 8224 O O . LYS B 1 335 ? 43.688 -4.625 4.625 1 82.19 335 LYS B O 1
ATOM 8229 N N . ASP B 1 336 ? 45.25 -2.994 4.48 1 85 336 ASP B N 1
ATOM 8230 C CA . ASP B 1 336 ? 46.156 -3.648 3.559 1 85 336 ASP B CA 1
ATOM 8231 C C . ASP B 1 336 ? 47.438 -4.102 4.285 1 85 336 ASP B C 1
ATOM 8233 O O . ASP B 1 336 ? 47.938 -3.398 5.164 1 85 336 ASP B O 1
ATOM 8237 N N . PHE B 1 337 ? 47.781 -5.371 4.062 1 81.81 337 PHE B N 1
ATOM 8238 C CA . PHE B 1 337 ? 48.969 -5.789 4.785 1 81.81 337 PHE B CA 1
ATOM 8239 C C . PHE B 1 337 ? 50.25 -5.305 4.074 1 81.81 337 PHE B C 1
ATOM 8241 O O . PHE B 1 337 ? 51.344 -5.438 4.602 1 81.81 337 PHE B O 1
ATOM 8248 N N . VAL B 1 338 ? 50.125 -4.785 2.887 1 81.44 338 VAL B N 1
ATOM 8249 C CA . VAL B 1 338 ? 51.25 -4.148 2.209 1 81.44 338 VAL B CA 1
ATOM 8250 C C . VAL B 1 338 ? 51.281 -2.658 2.533 1 81.44 338 VAL B C 1
ATOM 8252 O O . VAL B 1 338 ? 50.25 -1.974 2.408 1 81.44 338 VAL B O 1
ATOM 8255 N N . LYS B 1 339 ? 52.406 -2.158 3.029 1 76 339 LYS B N 1
ATOM 8256 C CA . LYS B 1 339 ? 52.594 -0.766 3.436 1 76 339 LYS B CA 1
ATOM 8257 C C . LYS B 1 339 ? 52.344 0.179 2.258 1 76 339 LYS B C 1
ATOM 8259 O O . LYS B 1 339 ? 52.969 0.027 1.203 1 76 339 LYS B O 1
ATOM 8264 N N . GLY B 1 340 ? 51.469 1.048 2.348 1 69.38 340 GLY B N 1
ATOM 8265 C CA . GLY B 1 340 ? 51.156 2.027 1.314 1 69.38 340 GLY B CA 1
ATOM 8266 C C . GLY B 1 340 ? 50.188 1.514 0.265 1 69.38 340 GLY B C 1
ATOM 8267 O O . GLY B 1 340 ? 49.938 2.188 -0.736 1 69.38 340 GLY B O 1
ATOM 8268 N N . GLY B 1 341 ? 49.75 0.252 0.578 1 75.31 341 GLY B N 1
ATOM 8269 C CA . GLY B 1 341 ? 48.875 -0.332 -0.425 1 75.31 341 GLY B CA 1
ATOM 8270 C C . GLY B 1 341 ? 47.406 0.075 -0.257 1 75.31 341 GLY B C 1
ATOM 8271 O O . GLY B 1 341 ? 47 0.512 0.821 1 75.31 341 GLY B O 1
ATOM 8272 N N . SER B 1 342 ? 46.656 0.164 -1.415 1 78.38 342 SER B N 1
ATOM 8273 C CA . SER B 1 342 ? 45.25 0.531 -1.385 1 78.38 342 SER B CA 1
ATOM 8274 C C . SER B 1 342 ? 44.375 -0.669 -1.691 1 78.38 342 SER B C 1
ATOM 8276 O O . SER B 1 342 ? 43.125 -0.561 -1.665 1 78.38 342 SER B O 1
ATOM 8278 N N . GLU B 1 343 ? 45.062 -1.907 -1.782 1 85.69 343 GLU B N 1
ATOM 8279 C CA . GLU B 1 343 ? 44.281 -3.102 -2.121 1 85.69 343 GLU B CA 1
ATOM 8280 C C . GLU B 1 343 ? 43.75 -3.773 -0.868 1 85.69 343 GLU B C 1
ATOM 8282 O O . GLU B 1 343 ? 44.406 -3.791 0.176 1 85.69 343 GLU B O 1
ATOM 8287 N N . PRO B 1 344 ? 42.5 -4.266 -0.987 1 89.5 344 PRO B N 1
ATOM 8288 C CA . PRO B 1 344 ? 41.906 -4.934 0.159 1 89.5 344 PRO B CA 1
ATOM 8289 C C . PRO B 1 344 ? 42.406 -6.367 0.346 1 89.5 344 PRO B C 1
ATOM 8291 O O . PRO B 1 344 ? 41.625 -7.316 0.228 1 89.5 344 PRO B O 1
ATOM 8294 N N . ARG B 1 345 ? 43.594 -6.566 0.852 1 92.25 345 ARG B N 1
ATOM 8295 C CA . ARG B 1 345 ? 44.219 -7.879 0.856 1 92.25 345 ARG B CA 1
ATOM 8296 C C . ARG B 1 345 ? 43.688 -8.742 2.002 1 92.25 345 ARG B C 1
ATOM 8298 O O . ARG B 1 345 ? 43.5 -9.945 1.844 1 92.25 345 ARG B O 1
ATOM 8305 N N . TRP B 1 346 ? 43.438 -8.195 3.104 1 93.56 346 TRP B N 1
ATOM 8306 C CA . TRP B 1 346 ? 42.812 -8.984 4.176 1 93.56 346 TRP B CA 1
ATOM 8307 C C . TRP B 1 346 ? 41.406 -9.445 3.793 1 93.56 346 TRP B C 1
ATOM 8309 O O . TRP B 1 346 ? 41.031 -10.57 4.098 1 93.56 346 TRP B O 1
ATOM 8319 N N . ALA B 1 347 ? 40.719 -8.531 3.207 1 94.94 347 ALA B N 1
ATOM 8320 C CA . ALA B 1 347 ? 39.375 -8.875 2.732 1 94.94 347 ALA B CA 1
ATOM 8321 C C . ALA B 1 347 ? 39.438 -10 1.702 1 94.94 347 ALA B C 1
ATOM 8323 O O . ALA B 1 347 ? 38.562 -10.867 1.663 1 94.94 347 ALA B O 1
ATOM 8324 N N . THR B 1 348 ? 40.469 -10.016 0.886 1 95.56 348 THR B N 1
ATOM 8325 C CA . THR B 1 348 ? 40.656 -11.062 -0.117 1 95.56 348 THR B CA 1
ATOM 8326 C C . THR B 1 348 ? 40.875 -12.414 0.547 1 95.56 348 THR B C 1
ATOM 8328 O O . THR B 1 348 ? 40.312 -13.43 0.103 1 95.56 348 THR B O 1
ATOM 8331 N N . LEU B 1 349 ? 41.562 -12.398 1.606 1 95.69 349 LEU B N 1
ATOM 8332 C CA . LEU B 1 349 ? 41.812 -13.648 2.307 1 95.69 349 LEU B CA 1
ATOM 8333 C C . LEU B 1 349 ? 40.562 -14.188 2.977 1 95.69 349 LEU B C 1
ATOM 8335 O O . LEU B 1 349 ? 40.344 -15.398 2.986 1 95.69 349 LEU B O 1
ATOM 8339 N N . VAL B 1 350 ? 39.875 -13.281 3.543 1 95.56 350 VAL B N 1
ATOM 8340 C CA . VAL B 1 350 ? 38.594 -13.703 4.156 1 95.56 350 VAL B CA 1
ATOM 8341 C C . VAL B 1 350 ? 37.688 -14.281 3.09 1 95.56 350 VAL B C 1
ATOM 8343 O O . VAL B 1 350 ? 37.031 -15.312 3.312 1 95.56 350 VAL B O 1
ATOM 8346 N N . THR B 1 351 ? 37.625 -13.617 1.947 1 96.62 351 THR B N 1
ATOM 8347 C CA . THR B 1 351 ? 36.844 -14.109 0.83 1 96.62 351 THR B CA 1
ATOM 8348 C C . THR B 1 351 ? 37.312 -15.492 0.4 1 96.62 351 THR B C 1
ATOM 8350 O O . THR B 1 351 ? 36.5 -16.391 0.18 1 96.62 351 THR B O 1
ATOM 8353 N N . PHE B 1 352 ? 38.594 -15.664 0.343 1 97.38 352 PHE B N 1
ATOM 8354 C CA . PHE B 1 352 ? 39.188 -16.938 -0.056 1 97.38 352 PHE B CA 1
ATOM 8355 C C . PHE B 1 352 ? 38.781 -18.047 0.895 1 97.38 352 PHE B C 1
ATOM 8357 O O . PHE B 1 352 ? 38.469 -19.172 0.46 1 97.38 352 PHE B O 1
ATOM 8364 N N . LEU B 1 353 ? 38.719 -17.781 2.086 1 96.56 353 LEU B N 1
ATOM 8365 C CA . LEU B 1 353 ? 38.344 -18.766 3.082 1 96.56 353 LEU B CA 1
ATOM 8366 C C . LEU B 1 353 ? 36.875 -19.188 2.889 1 96.56 353 LEU B C 1
ATOM 8368 O O . LEU B 1 353 ? 36.531 -20.359 3.041 1 96.56 353 LEU B O 1
ATOM 8372 N N . ILE B 1 354 ? 36.031 -18.234 2.602 1 95.19 354 ILE B N 1
ATOM 8373 C CA . ILE B 1 354 ? 34.656 -18.531 2.352 1 95.19 354 ILE B CA 1
ATOM 8374 C C . ILE B 1 354 ? 34.5 -19.391 1.097 1 95.19 354 ILE B C 1
ATOM 8376 O O . ILE B 1 354 ? 33.719 -20.344 1.065 1 95.19 354 ILE B O 1
ATOM 8380 N N . VAL B 1 355 ? 35.312 -19.078 0.09 1 95.62 355 VAL B N 1
ATOM 8381 C CA . VAL B 1 355 ? 35.312 -19.828 -1.163 1 95.62 355 VAL B CA 1
ATOM 8382 C C . VAL B 1 355 ? 35.719 -21.281 -0.9 1 95.62 355 VAL B C 1
ATOM 8384 O O . VAL B 1 355 ? 35.031 -22.203 -1.379 1 95.62 355 VAL B O 1
ATOM 8387 N N . LEU B 1 356 ? 36.719 -21.484 -0.094 1 95.88 356 LEU B N 1
ATOM 8388 C CA . LEU B 1 356 ? 37.156 -22.828 0.226 1 95.88 356 LEU B CA 1
ATOM 8389 C C . LEU B 1 356 ? 36.094 -23.609 0.977 1 95.88 356 LEU B C 1
ATOM 8391 O O . LEU B 1 356 ? 35.875 -24.797 0.725 1 95.88 356 LEU B O 1
ATOM 8395 N N . GLY B 1 357 ? 35.5 -22.922 1.861 1 93.38 357 GLY B N 1
ATOM 8396 C CA . GLY B 1 357 ? 34.375 -23.547 2.564 1 93.38 357 GLY B CA 1
ATOM 8397 C C . GLY B 1 357 ? 33.25 -23.969 1.645 1 93.38 357 GLY B C 1
ATOM 8398 O O . GLY B 1 357 ? 32.656 -25.031 1.824 1 93.38 357 GLY B O 1
ATOM 8399 N N . THR B 1 358 ? 33 -23.188 0.644 1 91.25 358 THR B N 1
ATOM 8400 C CA . THR B 1 358 ? 31.953 -23.469 -0.311 1 91.25 358 THR B CA 1
ATOM 8401 C C . THR B 1 358 ? 32.312 -24.656 -1.198 1 91.25 358 THR B C 1
ATOM 8403 O O . THR B 1 358 ? 31.5 -25.547 -1.433 1 91.25 358 THR B O 1
ATOM 8406 N N . VAL B 1 359 ? 33.5 -24.688 -1.704 1 92.12 359 VAL B N 1
ATOM 8407 C CA . VAL B 1 359 ? 34 -25.75 -2.59 1 92.12 359 VAL B CA 1
ATOM 8408 C C . VAL B 1 359 ? 33.938 -27.094 -1.87 1 92.12 359 VAL B C 1
ATOM 8410 O O . VAL B 1 359 ? 33.5 -28.094 -2.447 1 92.12 359 VAL B O 1
ATOM 8413 N N . TRP B 1 360 ? 34.188 -27.094 -0.655 1 92.88 360 TRP B N 1
ATOM 8414 C CA . TRP B 1 360 ? 34.312 -28.344 0.061 1 92.88 360 TRP B CA 1
ATOM 8415 C C . TRP B 1 360 ? 33 -28.734 0.748 1 92.88 360 TRP B C 1
ATOM 8417 O O . TRP B 1 360 ? 32.906 -29.797 1.363 1 92.88 360 TRP B O 1
ATOM 8427 N N . SER B 1 361 ? 31.969 -27.922 0.682 1 86.69 361 SER B N 1
ATOM 8428 C CA . SER B 1 361 ? 30.656 -28.281 1.202 1 86.69 361 SER B CA 1
ATOM 8429 C C . SER B 1 361 ? 29.969 -29.297 0.306 1 86.69 361 SER B C 1
ATOM 8431 O O . SER B 1 361 ? 29.125 -30.062 0.77 1 86.69 361 SER B O 1
ATOM 8433 N N . GLY B 1 362 ? 30.156 -29.484 -1.008 1 72.31 362 GLY B N 1
ATOM 8434 C CA . GLY B 1 362 ? 29.734 -30.531 -1.914 1 72.31 362 GLY B CA 1
ATOM 8435 C C . GLY B 1 362 ? 28.391 -30.266 -2.559 1 72.31 362 GLY B C 1
ATOM 8436 O O . GLY B 1 362 ? 28.125 -30.75 -3.666 1 72.31 362 GLY B O 1
ATOM 8437 N N . ASP B 1 363 ? 27.375 -29.703 -1.866 1 68.12 363 ASP B N 1
ATOM 8438 C CA . ASP B 1 363 ? 26.062 -29.547 -2.461 1 68.12 363 ASP B CA 1
ATOM 8439 C C . ASP B 1 363 ? 25.984 -28.297 -3.322 1 68.12 363 ASP B C 1
ATOM 8441 O O . ASP B 1 363 ? 25.641 -27.219 -2.83 1 68.12 363 ASP B O 1
ATOM 8445 N N . ILE B 1 364 ? 26.141 -28.422 -4.602 1 69.62 364 ILE B N 1
ATOM 8446 C CA . ILE B 1 364 ? 26.312 -27.297 -5.523 1 69.62 364 ILE B CA 1
ATOM 8447 C C . ILE B 1 364 ? 24.953 -26.766 -5.957 1 69.62 364 ILE B C 1
ATOM 8449 O O . ILE B 1 364 ? 24.797 -25.562 -6.227 1 69.62 364 ILE B O 1
ATOM 8453 N N . THR B 1 365 ? 24 -27.641 -5.906 1 71.81 365 THR B N 1
ATOM 8454 C CA . THR B 1 365 ? 22.703 -27.25 -6.453 1 71.81 365 THR B CA 1
ATOM 8455 C C . THR B 1 365 ? 22 -26.25 -5.527 1 71.81 365 THR B C 1
ATOM 8457 O O . THR B 1 365 ? 21.484 -25.234 -5.977 1 71.81 365 THR B O 1
ATOM 8460 N N . PHE B 1 366 ? 22.078 -26.547 -4.312 1 74.25 366 PHE B N 1
ATOM 8461 C CA . PHE B 1 366 ? 21.422 -25.656 -3.352 1 74.25 366 PHE B CA 1
ATOM 8462 C C . PHE B 1 366 ? 22.141 -24.328 -3.273 1 74.25 366 PHE B C 1
ATOM 8464 O O . PHE B 1 366 ? 21.5 -23.266 -3.266 1 74.25 366 PHE B O 1
ATOM 8471 N N . VAL B 1 367 ? 23.391 -24.328 -3.301 1 76.12 367 VAL B N 1
ATOM 8472 C CA . VAL B 1 367 ? 24.203 -23.125 -3.182 1 76.12 367 VAL B CA 1
ATOM 8473 C C . VAL B 1 367 ? 23.984 -22.234 -4.402 1 76.12 367 VAL B C 1
ATOM 8475 O O . VAL B 1 367 ? 23.891 -21 -4.277 1 76.12 367 VAL B O 1
ATOM 8478 N N . SER B 1 368 ? 23.828 -22.891 -5.438 1 76.56 368 SER B N 1
ATOM 8479 C CA . SER B 1 368 ? 23.625 -22.125 -6.664 1 76.56 368 SER B CA 1
ATOM 8480 C C . SER B 1 368 ? 22.281 -21.406 -6.645 1 76.56 368 SER B C 1
ATOM 8482 O O . SER B 1 368 ? 22.188 -20.25 -7.086 1 76.56 368 SER B O 1
ATOM 8484 N N . THR B 1 369 ? 21.328 -22.062 -6.148 1 79.62 369 THR B N 1
ATOM 8485 C CA . THR B 1 369 ? 20 -21.469 -6.07 1 79.62 369 THR B CA 1
ATOM 8486 C C . THR B 1 369 ? 19.984 -20.281 -5.105 1 79.62 369 THR B C 1
ATOM 8488 O O . THR B 1 369 ? 19.453 -19.219 -5.422 1 79.62 369 THR B O 1
ATOM 8491 N N . VAL B 1 370 ? 20.656 -20.422 -4.035 1 83.19 370 VAL B N 1
ATOM 8492 C CA . VAL B 1 370 ? 20.703 -19.375 -3.025 1 83.19 370 VAL B CA 1
ATOM 8493 C C . VAL B 1 370 ? 21.438 -18.156 -3.576 1 83.19 370 VAL B C 1
ATOM 8495 O O . VAL B 1 370 ? 20.969 -17.031 -3.441 1 83.19 370 VAL B O 1
ATOM 8498 N N . VAL B 1 371 ? 22.484 -18.438 -4.219 1 81.88 371 VAL B N 1
ATOM 8499 C CA . VAL B 1 371 ? 23.297 -17.359 -4.762 1 81.88 371 VAL B CA 1
ATOM 8500 C C . VAL B 1 371 ? 22.531 -16.625 -5.852 1 81.88 371 VAL B C 1
ATOM 8502 O O . VAL B 1 371 ? 22.531 -15.391 -5.891 1 81.88 371 VAL B O 1
ATOM 8505 N N . GLY B 1 372 ? 21.906 -17.375 -6.664 1 83.25 372 GLY B N 1
ATOM 8506 C CA . GLY B 1 372 ? 21.109 -16.766 -7.711 1 83.25 372 GLY B CA 1
ATOM 8507 C C . GLY B 1 372 ? 20.016 -15.859 -7.168 1 83.25 372 GLY B C 1
ATOM 8508 O O . GLY B 1 372 ? 19.828 -14.742 -7.656 1 83.25 372 GLY B O 1
ATOM 8509 N N . ILE B 1 373 ? 19.391 -16.297 -6.152 1 89.19 373 ILE B N 1
ATOM 8510 C CA . ILE B 1 373 ? 18.297 -15.531 -5.559 1 89.19 373 ILE B CA 1
ATOM 8511 C C . ILE B 1 373 ? 18.859 -14.305 -4.844 1 89.19 373 ILE B C 1
ATOM 8513 O O . ILE B 1 373 ? 18.266 -13.227 -4.879 1 89.19 373 ILE B O 1
ATOM 8517 N N . CYS B 1 374 ? 20.031 -14.406 -4.227 1 89.12 374 CYS B N 1
ATOM 8518 C CA . CYS B 1 374 ? 20.641 -13.273 -3.549 1 89.12 374 CYS B CA 1
ATOM 8519 C C . CYS B 1 374 ? 20.938 -12.148 -4.531 1 89.12 374 CYS B C 1
ATOM 8521 O O . CYS B 1 374 ? 20.672 -10.977 -4.242 1 89.12 374 CYS B O 1
ATOM 8523 N N . PHE B 1 375 ? 21.406 -12.531 -5.648 1 87.25 375 PHE B N 1
ATOM 8524 C CA . PHE B 1 375 ? 21.703 -11.516 -6.652 1 87.25 375 PHE B CA 1
ATOM 8525 C C . PHE B 1 375 ? 20.438 -10.859 -7.16 1 87.25 375 PHE B C 1
ATOM 8527 O O . PHE B 1 375 ? 20.391 -9.648 -7.363 1 87.25 375 PHE B O 1
ATOM 8534 N N . LEU B 1 376 ? 19.5 -11.68 -7.297 1 89.25 376 LEU B N 1
ATOM 8535 C CA . LEU B 1 376 ? 18.219 -11.156 -7.773 1 89.25 376 LEU B CA 1
ATOM 8536 C C . LEU B 1 376 ? 17.609 -10.18 -6.766 1 89.25 376 LEU B C 1
ATOM 8538 O O . LEU B 1 376 ? 17 -9.18 -7.152 1 89.25 376 LEU B O 1
ATOM 8542 N N . VAL B 1 377 ? 17.781 -10.484 -5.543 1 92.06 377 VAL B N 1
ATOM 8543 C CA . VAL B 1 377 ? 17.266 -9.609 -4.492 1 92.06 377 VAL B CA 1
ATOM 8544 C C . VAL B 1 377 ? 18 -8.273 -4.539 1 92.06 377 VAL B C 1
ATOM 8546 O O . VAL B 1 377 ? 17.375 -7.211 -4.41 1 92.06 377 VAL B O 1
ATOM 8549 N N . VAL B 1 378 ? 19.234 -8.328 -4.773 1 90.38 378 VAL B N 1
ATOM 8550 C CA . VAL B 1 378 ? 20.016 -7.098 -4.859 1 90.38 378 VAL B CA 1
ATOM 8551 C C . VAL B 1 378 ? 19.547 -6.273 -6.059 1 90.38 378 VAL B C 1
ATOM 8553 O O . VAL B 1 378 ? 19.359 -5.062 -5.953 1 90.38 378 VAL B O 1
ATOM 8556 N N . TYR B 1 379 ? 19.328 -6.957 -7.141 1 91 379 TYR B N 1
ATOM 8557 C CA . TYR B 1 379 ? 18.828 -6.273 -8.328 1 91 379 TYR B CA 1
ATOM 8558 C C . TYR B 1 379 ? 17.453 -5.656 -8.055 1 91 379 TYR B C 1
ATOM 8560 O O . TYR B 1 379 ? 17.203 -4.512 -8.438 1 91 379 TYR B O 1
ATOM 8568 N N . GLY B 1 380 ? 16.688 -6.492 -7.438 1 93.5 380 GLY B N 1
ATOM 8569 C CA . GLY B 1 380 ? 15.375 -5.992 -7.062 1 93.5 380 GLY B CA 1
ATOM 8570 C C . GLY B 1 380 ? 15.438 -4.73 -6.223 1 93.5 380 GLY B C 1
ATOM 8571 O O . GLY B 1 380 ? 14.711 -3.771 -6.48 1 93.5 380 GLY B O 1
ATOM 8572 N N . TRP B 1 381 ? 16.375 -4.68 -5.309 1 93.06 381 TRP B N 1
ATOM 8573 C CA . TRP B 1 381 ? 16.469 -3.535 -4.41 1 93.06 381 TRP B CA 1
ATOM 8574 C C . TRP B 1 381 ? 17.016 -2.311 -5.145 1 93.06 381 TRP B C 1
ATOM 8576 O O . TRP B 1 381 ? 16.625 -1.179 -4.84 1 93.06 381 TRP B O 1
ATOM 8586 N N . ILE B 1 382 ? 17.859 -2.484 -6.066 1 93 382 ILE B N 1
ATOM 8587 C CA . ILE B 1 382 ? 18.375 -1.364 -6.848 1 93 382 ILE B CA 1
ATOM 8588 C C . ILE B 1 382 ? 17.234 -0.749 -7.664 1 93 382 ILE B C 1
ATOM 8590 O O . ILE B 1 382 ? 17.125 0.476 -7.758 1 93 382 ILE B O 1
ATOM 8594 N N . ASN B 1 383 ? 16.438 -1.597 -8.188 1 95.12 383 ASN B N 1
ATOM 8595 C CA . ASN B 1 383 ? 15.273 -1.116 -8.914 1 95.12 383 ASN B CA 1
ATOM 8596 C C . ASN B 1 383 ? 14.305 -0.377 -7.992 1 95.12 383 ASN B C 1
ATOM 8598 O O . ASN B 1 383 ? 13.781 0.676 -8.359 1 95.12 383 ASN B O 1
ATOM 8602 N N . VAL B 1 384 ? 14.141 -0.911 -6.84 1 94.31 384 VAL B N 1
ATOM 8603 C CA . VAL B 1 384 ? 13.242 -0.272 -5.879 1 94.31 384 VAL B CA 1
ATOM 8604 C C . VAL B 1 384 ? 13.82 1.074 -5.449 1 94.31 384 VAL B C 1
ATOM 8606 O O . VAL B 1 384 ? 13.086 2.047 -5.273 1 94.31 384 VAL B O 1
ATOM 8609 N N . ALA B 1 385 ? 15.125 1.124 -5.281 1 91.88 385 ALA B N 1
ATOM 8610 C CA . ALA B 1 385 ? 15.781 2.369 -4.906 1 91.88 385 ALA B CA 1
ATOM 8611 C C . ALA B 1 385 ? 15.523 3.463 -5.938 1 91.88 385 ALA B C 1
ATOM 8613 O O . ALA B 1 385 ? 15.133 4.578 -5.582 1 91.88 385 ALA B O 1
ATOM 8614 N N . ALA B 1 386 ? 15.719 3.129 -7.184 1 91.81 386 ALA B N 1
ATOM 8615 C CA . ALA B 1 386 ? 15.477 4.102 -8.242 1 91.81 386 ALA B CA 1
ATOM 8616 C C . ALA B 1 386 ? 14 4.492 -8.312 1 91.81 386 ALA B C 1
ATOM 8618 O O . ALA B 1 386 ? 13.672 5.664 -8.492 1 91.81 386 ALA B O 1
ATOM 8619 N N . PHE B 1 387 ? 13.141 3.549 -8.133 1 92.19 387 PHE B N 1
ATOM 8620 C CA . PHE B 1 387 ? 11.703 3.793 -8.141 1 92.19 387 PHE B CA 1
ATOM 8621 C C . PHE B 1 387 ? 11.312 4.734 -7.008 1 92.19 387 PHE B C 1
ATOM 8623 O O . PHE B 1 387 ? 10.57 5.695 -7.223 1 92.19 387 PHE B O 1
ATOM 8630 N N . PHE B 1 388 ? 11.836 4.422 -5.805 1 90 388 PHE B N 1
ATOM 8631 C CA . PHE B 1 388 ? 11.508 5.23 -4.637 1 90 388 PHE B CA 1
ATOM 8632 C C . PHE B 1 388 ? 12.062 6.641 -4.785 1 90 388 PHE B C 1
ATOM 8634 O O . PHE B 1 388 ? 11.414 7.613 -4.387 1 90 388 PHE B O 1
ATOM 8641 N N . GLU B 1 389 ? 13.219 6.773 -5.34 1 87.12 389 GLU B N 1
ATOM 8642 C CA . GLU B 1 389 ? 13.812 8.094 -5.531 1 87.12 389 GLU B CA 1
ATOM 8643 C C . GLU B 1 389 ? 12.984 8.938 -6.5 1 87.12 389 GLU B C 1
ATOM 8645 O O . GLU B 1 389 ? 12.773 10.133 -6.273 1 87.12 389 GLU B O 1
ATOM 8650 N N . ARG B 1 390 ? 12.5 8.344 -7.453 1 85.5 390 ARG B N 1
ATOM 8651 C CA . ARG B 1 390 ? 11.68 9.062 -8.43 1 85.5 390 ARG B CA 1
ATOM 8652 C C . ARG B 1 390 ? 10.32 9.422 -7.836 1 85.5 390 ARG B C 1
ATOM 8654 O O . ARG B 1 390 ? 9.812 10.516 -8.062 1 85.5 390 ARG B O 1
ATOM 8661 N N . MET B 1 391 ? 9.852 8.469 -7.113 1 84 391 MET B N 1
ATOM 8662 C CA . MET B 1 391 ? 8.531 8.703 -6.531 1 84 391 MET B CA 1
ATOM 8663 C C . MET B 1 391 ? 8.602 9.758 -5.43 1 84 391 MET B C 1
ATOM 8665 O O . MET B 1 391 ? 7.645 10.5 -5.211 1 84 391 MET B O 1
ATOM 8669 N N . SER B 1 392 ? 9.672 9.805 -4.699 1 83 392 SER B N 1
ATOM 8670 C CA . SER B 1 392 ? 9.844 10.789 -3.633 1 83 392 SER B CA 1
ATOM 8671 C C . SER B 1 392 ? 9.953 12.203 -4.195 1 83 392 SER B C 1
ATOM 8673 O O . SER B 1 392 ? 9.602 13.172 -3.52 1 83 392 SER B O 1
ATOM 8675 N N . GLY B 1 393 ? 10.43 12.367 -5.438 1 74.75 393 GLY B N 1
ATOM 8676 C CA . GLY B 1 393 ? 10.555 13.68 -6.055 1 74.75 393 GLY B CA 1
ATOM 8677 C C . GLY B 1 393 ? 11.508 14.594 -5.312 1 74.75 393 GLY B C 1
ATOM 8678 O O . GLY B 1 393 ? 11.258 15.797 -5.203 1 74.75 393 GLY B O 1
ATOM 8679 N N . ASN B 1 394 ? 12.5 14.102 -4.734 1 73.94 394 ASN B N 1
ATOM 8680 C CA . ASN B 1 394 ? 13.477 14.922 -4.031 1 73.94 394 ASN B CA 1
ATOM 8681 C C . ASN B 1 394 ? 14.203 15.867 -4.984 1 73.94 394 ASN B C 1
ATOM 8683 O O . ASN B 1 394 ? 14.695 15.445 -6.031 1 73.94 394 ASN B O 1
ATOM 8687 N N . PRO B 1 395 ? 14.117 17.156 -4.656 1 71.94 395 PRO B N 1
ATOM 8688 C CA . PRO B 1 395 ? 14.789 18.125 -5.523 1 71.94 395 PRO B CA 1
ATOM 8689 C C . PRO B 1 395 ? 16.281 17.828 -5.676 1 71.94 395 PRO B C 1
ATOM 8691 O O . PRO B 1 395 ? 16.922 18.328 -6.613 1 71.94 395 PRO B O 1
ATOM 8694 N N . SER B 1 396 ? 16.797 17.078 -4.75 1 72.5 396 SER B N 1
ATOM 8695 C CA . SER B 1 396 ? 18.219 16.75 -4.844 1 72.5 396 SER B CA 1
ATOM 8696 C C . SER B 1 396 ? 18.453 15.609 -5.832 1 72.5 396 SER B C 1
ATOM 8698 O O . SER B 1 396 ? 19.578 15.375 -6.258 1 72.5 396 SER B O 1
ATOM 8700 N N . PHE B 1 397 ? 17.438 14.922 -6.195 1 75.31 397 PHE B N 1
ATOM 8701 C CA . PHE B 1 397 ? 17.547 13.844 -7.172 1 75.31 397 PHE B CA 1
ATOM 8702 C C . PHE B 1 397 ? 17.438 14.383 -8.594 1 75.31 397 PHE B C 1
ATOM 8704 O O . PHE B 1 397 ? 16.328 14.516 -9.125 1 75.31 397 PHE B O 1
ATOM 8711 N N . ARG B 1 398 ? 18.562 14.734 -9.125 1 75.06 398 ARG B N 1
ATOM 8712 C CA . ARG B 1 398 ? 18.656 15.336 -10.453 1 75.06 398 ARG B CA 1
ATOM 8713 C C . ARG B 1 398 ? 19.547 14.508 -11.375 1 75.06 398 ARG B C 1
ATOM 8715 O O . ARG B 1 398 ? 20.562 14.992 -11.875 1 75.06 398 ARG B O 1
ATOM 8722 N N . PRO B 1 399 ? 18.969 13.312 -11.648 1 75.75 399 PRO B N 1
ATOM 8723 C CA . PRO B 1 399 ? 19.812 12.477 -12.523 1 75.75 399 PRO B CA 1
ATOM 8724 C C . PRO B 1 399 ? 19.922 13.047 -13.938 1 75.75 399 PRO B C 1
ATOM 8726 O O . PRO B 1 399 ? 19 13.688 -14.43 1 75.75 399 PRO B O 1
ATOM 8729 N N . THR B 1 400 ? 21.062 12.844 -14.461 1 74.56 400 THR B N 1
ATOM 8730 C CA . THR B 1 400 ? 21.234 13.266 -15.852 1 74.56 400 THR B CA 1
ATOM 8731 C C . THR B 1 400 ? 20.547 12.297 -16.812 1 74.56 400 THR B C 1
ATOM 8733 O O . THR B 1 400 ? 20.062 12.695 -17.859 1 74.56 400 THR B O 1
ATOM 8736 N N . PHE B 1 401 ? 20.594 11.07 -16.344 1 78.19 401 PHE B N 1
ATOM 8737 C CA . PHE B 1 401 ? 19.812 10.062 -17.047 1 78.19 401 PHE B CA 1
ATOM 8738 C C . PHE B 1 401 ? 18.406 9.977 -16.484 1 78.19 401 PHE B C 1
ATOM 8740 O O . PHE B 1 401 ? 18.219 9.602 -15.328 1 78.19 401 PHE B O 1
ATOM 8747 N N . ARG B 1 402 ? 17.438 10.359 -17.312 1 73 402 ARG B N 1
ATOM 8748 C CA . ARG B 1 402 ? 16.094 10.453 -16.781 1 73 402 ARG B CA 1
ATOM 8749 C C . ARG B 1 402 ? 15.242 9.258 -17.219 1 73 402 ARG B C 1
ATOM 8751 O O . ARG B 1 402 ? 14.758 9.211 -18.359 1 73 402 ARG B O 1
ATOM 8758 N N . GLY B 1 403 ? 15.297 8.258 -16.375 1 77.12 403 GLY B N 1
ATOM 8759 C CA . GLY B 1 403 ? 14.422 7.129 -16.641 1 77.12 403 GLY B CA 1
ATOM 8760 C C . GLY B 1 403 ? 13.031 7.293 -16.062 1 77.12 403 GLY B C 1
ATOM 8761 O O . GLY B 1 403 ? 12.82 8.117 -15.164 1 77.12 403 GLY B O 1
ATOM 8762 N N . HIS B 1 404 ? 12.086 6.699 -16.672 1 84.81 404 HIS B N 1
ATOM 8763 C CA . HIS B 1 404 ? 10.711 6.715 -16.172 1 84.81 404 HIS B CA 1
ATOM 8764 C C . HIS B 1 404 ? 10.555 5.773 -14.977 1 84.81 404 HIS B C 1
ATOM 8766 O O . HIS B 1 404 ? 11.18 4.707 -14.938 1 84.81 404 HIS B O 1
ATOM 8772 N N . TRP B 1 405 ? 9.859 6.152 -14.016 1 87.12 405 TRP B N 1
ATOM 8773 C CA . TRP B 1 405 ? 9.664 5.383 -12.789 1 87.12 405 TRP B CA 1
ATOM 8774 C C . TRP B 1 405 ? 9.094 4 -13.102 1 87.12 405 TRP B C 1
ATOM 8776 O O . TRP B 1 405 ? 9.352 3.039 -12.375 1 87.12 405 TRP B O 1
ATOM 8786 N N . ALA B 1 406 ? 8.391 3.785 -14.211 1 91.94 406 ALA B N 1
ATOM 8787 C CA . ALA B 1 406 ? 7.734 2.531 -14.57 1 91.94 406 ALA B CA 1
ATOM 8788 C C . ALA B 1 406 ? 8.758 1.455 -14.914 1 91.94 406 ALA B C 1
ATOM 8790 O O . ALA B 1 406 ? 8.516 0.266 -14.688 1 91.94 406 ALA B O 1
ATOM 8791 N N . ILE B 1 407 ? 9.867 1.878 -15.422 1 93.06 407 ILE B N 1
ATOM 8792 C CA . ILE B 1 407 ? 10.914 0.93 -15.797 1 93.06 407 ILE B CA 1
ATOM 8793 C C . ILE B 1 407 ? 11.516 0.305 -14.539 1 93.06 407 ILE B C 1
ATOM 8795 O O . ILE B 1 407 ? 11.727 -0.909 -14.484 1 93.06 407 ILE B O 1
ATOM 8799 N N . SER B 1 408 ? 11.734 1.164 -13.57 1 93.94 408 SER B N 1
ATOM 8800 C CA . SER B 1 408 ? 12.297 0.664 -12.32 1 93.94 408 SER B CA 1
ATOM 8801 C C . SER B 1 408 ? 11.305 -0.24 -11.594 1 93.94 408 SER B C 1
ATOM 8803 O O . SER B 1 408 ? 11.695 -1.264 -11.023 1 93.94 408 SER B O 1
ATOM 8805 N N . LEU B 1 409 ? 10.086 0.119 -11.625 1 94.5 409 LEU B N 1
ATOM 8806 C CA . LEU B 1 409 ? 9.07 -0.727 -11.008 1 94.5 409 LEU B CA 1
ATOM 8807 C C . LEU B 1 409 ? 8.969 -2.066 -11.727 1 94.5 409 LEU B C 1
ATOM 8809 O O . LEU B 1 409 ? 8.836 -3.111 -11.094 1 94.5 409 LEU B O 1
ATOM 8813 N N . TYR B 1 410 ? 8.945 -1.975 -13.039 1 94.06 410 TYR B N 1
ATOM 8814 C CA . TYR B 1 410 ? 8.93 -3.184 -13.852 1 94.06 410 TYR B CA 1
ATOM 8815 C C . TYR B 1 410 ? 10.078 -4.113 -13.477 1 94.06 410 TYR B C 1
ATOM 8817 O O . TYR B 1 410 ? 9.875 -5.312 -13.281 1 94.06 410 TYR B O 1
ATOM 8825 N N . GLY B 1 411 ? 11.266 -3.598 -13.352 1 93.38 411 GLY B N 1
ATOM 8826 C CA . GLY B 1 411 ? 12.422 -4.398 -12.977 1 93.38 411 GLY B CA 1
ATOM 8827 C C . GLY B 1 411 ? 12.289 -5.023 -11.602 1 93.38 411 GLY B C 1
ATOM 8828 O O . GLY B 1 411 ? 12.633 -6.195 -11.414 1 93.38 411 GLY B O 1
ATOM 8829 N N . ALA B 1 412 ? 11.797 -4.262 -10.672 1 94.94 412 ALA B N 1
ATOM 8830 C CA . ALA B 1 412 ? 11.617 -4.762 -9.305 1 94.94 412 ALA B CA 1
ATOM 8831 C C . ALA B 1 412 ? 10.609 -5.902 -9.266 1 94.94 412 ALA B C 1
ATOM 8833 O O . ALA B 1 412 ? 10.859 -6.949 -8.664 1 94.94 412 ALA B O 1
ATOM 8834 N N . LEU B 1 413 ? 9.484 -5.773 -9.953 1 92.25 413 LEU B N 1
ATOM 8835 C CA . LEU B 1 413 ? 8.422 -6.773 -9.945 1 92.25 413 LEU B CA 1
ATOM 8836 C C . LEU B 1 413 ? 8.859 -8.039 -10.68 1 92.25 413 LEU B C 1
ATOM 8838 O O . LEU B 1 413 ? 8.539 -9.148 -10.258 1 92.25 413 LEU B O 1
ATOM 8842 N N . LEU B 1 414 ? 9.531 -7.816 -11.758 1 88.75 414 LEU B N 1
ATOM 8843 C CA . LEU B 1 414 ? 10 -8.969 -12.508 1 88.75 414 LEU B CA 1
ATOM 8844 C C . LEU B 1 414 ? 11.055 -9.742 -11.719 1 88.75 414 LEU B C 1
ATOM 8846 O O . LEU B 1 414 ? 11.102 -10.977 -11.773 1 88.75 414 LEU B O 1
ATOM 8850 N N . ALA B 1 415 ? 11.93 -9.008 -11.008 1 90.38 415 ALA B N 1
ATOM 8851 C CA . ALA B 1 415 ? 12.891 -9.688 -10.148 1 90.38 415 ALA B CA 1
ATOM 8852 C C . ALA B 1 415 ? 12.188 -10.508 -9.078 1 90.38 415 ALA B C 1
ATOM 8854 O O . ALA B 1 415 ? 12.562 -11.656 -8.82 1 90.38 415 ALA B O 1
ATOM 8855 N N . LEU B 1 416 ? 11.203 -9.977 -8.516 1 89.81 416 LEU B N 1
ATOM 8856 C CA . LEU B 1 416 ? 10.43 -10.695 -7.508 1 89.81 416 LEU B CA 1
ATOM 8857 C C . LEU B 1 416 ? 9.742 -11.914 -8.117 1 89.81 416 LEU B C 1
ATOM 8859 O O . LEU B 1 416 ? 9.734 -12.992 -7.508 1 89.81 416 LEU B O 1
ATOM 8863 N N . ALA B 1 417 ? 9.203 -11.758 -9.305 1 87.06 417 ALA B N 1
ATOM 8864 C CA . ALA B 1 417 ? 8.531 -12.852 -9.992 1 87.06 417 ALA B CA 1
ATOM 8865 C C . ALA B 1 417 ? 9.5 -14 -10.281 1 87.06 417 ALA B C 1
ATOM 8867 O O . ALA B 1 417 ? 9.148 -15.172 -10.117 1 87.06 417 ALA B O 1
ATOM 8868 N N . VAL B 1 418 ? 10.68 -13.633 -10.656 1 86.94 418 VAL B N 1
ATOM 8869 C CA . VAL B 1 418 ? 11.68 -14.648 -10.984 1 86.94 418 VAL B CA 1
ATOM 8870 C C . VAL B 1 418 ? 12.117 -15.375 -9.719 1 86.94 418 VAL B C 1
ATOM 8872 O O . VAL B 1 418 ? 12.359 -16.578 -9.742 1 86.94 418 VAL B O 1
ATOM 8875 N N . ILE B 1 419 ? 12.188 -14.688 -8.602 1 89.5 419 ILE B N 1
ATOM 8876 C CA . ILE B 1 419 ? 12.5 -15.32 -7.324 1 89.5 419 ILE B CA 1
ATOM 8877 C C . ILE B 1 419 ? 11.445 -16.375 -7.004 1 89.5 419 ILE B C 1
ATOM 8879 O O . ILE B 1 419 ? 11.781 -17.484 -6.582 1 89.5 419 ILE B O 1
ATOM 8883 N N . GLY B 1 420 ? 10.172 -16.062 -7.262 1 85 420 GLY B N 1
ATOM 8884 C CA . GLY B 1 420 ? 9.094 -17.016 -7.047 1 85 420 GLY B CA 1
ATOM 8885 C C . GLY B 1 420 ? 9.195 -18.234 -7.945 1 85 420 GLY B C 1
ATOM 8886 O O . GLY B 1 420 ? 8.867 -19.359 -7.527 1 85 420 GLY B O 1
ATOM 8887 N N . LEU B 1 421 ? 9.695 -18.047 -9.188 1 79.75 421 LEU B N 1
ATOM 8888 C CA . LEU B 1 421 ? 9.828 -19.141 -10.156 1 79.75 421 LEU B CA 1
ATOM 8889 C C . LEU B 1 421 ? 10.984 -20.062 -9.781 1 79.75 421 LEU B C 1
ATOM 8891 O O . LEU B 1 421 ? 10.938 -21.266 -10.07 1 79.75 421 LEU B O 1
ATOM 8895 N N . PHE B 1 422 ? 12.07 -19.453 -9.141 1 80.5 422 PHE B N 1
ATOM 8896 C CA . PHE B 1 422 ? 13.172 -20.297 -8.672 1 80.5 422 PHE B CA 1
ATOM 8897 C C . PHE B 1 422 ? 12.719 -21.188 -7.52 1 80.5 422 PHE B C 1
ATOM 8899 O O . PHE B 1 422 ? 12.648 -22.406 -7.668 1 80.5 422 PHE B O 1
ATOM 8906 N N . ASN B 1 423 ? 12.586 -20.688 -6.422 1 84.75 423 ASN B N 1
ATOM 8907 C CA . ASN B 1 423 ? 12.125 -21.344 -5.211 1 84.75 423 ASN B CA 1
ATOM 8908 C C . ASN B 1 423 ? 11.562 -20.344 -4.203 1 84.75 423 ASN B C 1
ATOM 8910 O O . ASN B 1 423 ? 12.312 -19.562 -3.617 1 84.75 423 ASN B O 1
ATOM 8914 N N . VAL B 1 424 ? 10.305 -20.391 -4.016 1 84.69 424 VAL B N 1
ATOM 8915 C CA . VAL B 1 424 ? 9.609 -19.406 -3.188 1 84.69 424 VAL B CA 1
ATOM 8916 C C . VAL B 1 424 ? 10.117 -19.5 -1.75 1 84.69 424 VAL B C 1
ATOM 8918 O O . VAL B 1 424 ? 10.289 -18.469 -1.084 1 84.69 424 VAL B O 1
ATOM 8921 N N . TRP B 1 425 ? 10.453 -20.656 -1.325 1 86.94 425 TRP B N 1
ATOM 8922 C CA . TRP B 1 425 ? 10.852 -20.844 0.066 1 86.94 425 TRP B CA 1
ATOM 8923 C C . TRP B 1 425 ? 12.25 -20.281 0.302 1 86.94 425 TRP B C 1
ATOM 8925 O O . TRP B 1 425 ? 12.492 -19.594 1.301 1 86.94 425 TRP B O 1
ATOM 8935 N N . VAL B 1 426 ? 13.109 -20.594 -0.653 1 88.44 426 VAL B N 1
ATOM 8936 C CA . VAL B 1 426 ? 14.453 -20.047 -0.533 1 88.44 426 VAL B CA 1
ATOM 8937 C C . VAL B 1 426 ? 14.406 -18.516 -0.68 1 88.44 426 VAL B C 1
ATOM 8939 O O . VAL B 1 426 ? 15.117 -17.797 0.018 1 88.44 426 VAL B O 1
ATOM 8942 N N . GLY B 1 427 ? 13.539 -18.141 -1.606 1 91.81 427 GLY B N 1
ATOM 8943 C CA . GLY B 1 427 ? 13.367 -16.719 -1.774 1 91.81 427 GLY B CA 1
ATOM 8944 C C . GLY B 1 427 ? 12.906 -16.016 -0.51 1 91.81 427 GLY B C 1
ATOM 8945 O O . GLY B 1 427 ? 13.453 -14.977 -0.129 1 91.81 427 GLY B O 1
ATOM 8946 N N . LEU B 1 428 ? 11.984 -16.562 0.252 1 91.12 428 LEU B N 1
ATOM 8947 C CA . LEU B 1 428 ? 11.484 -16 1.498 1 91.12 428 LEU B CA 1
ATOM 8948 C C . LEU B 1 428 ? 12.555 -16.031 2.58 1 91.12 428 LEU B C 1
ATOM 8950 O O . LEU B 1 428 ? 12.641 -15.109 3.4 1 91.12 428 LEU B O 1
ATOM 8954 N N . GLY B 1 429 ? 13.289 -17.125 2.51 1 92.25 429 GLY B N 1
ATOM 8955 C CA . GLY B 1 429 ? 14.383 -17.203 3.459 1 92.25 429 GLY B CA 1
ATOM 8956 C C . GLY B 1 429 ? 15.422 -16.125 3.264 1 92.25 429 GLY B C 1
ATOM 8957 O O . GLY B 1 429 ? 15.875 -15.5 4.23 1 92.25 429 GLY B O 1
ATOM 8958 N N . VAL B 1 430 ? 15.758 -15.867 2.002 1 92.88 430 VAL B N 1
ATOM 8959 C CA . VAL B 1 430 ? 16.766 -14.859 1.688 1 92.88 430 VAL B CA 1
ATOM 8960 C C . VAL B 1 430 ? 16.219 -13.469 2.021 1 92.88 430 VAL B C 1
ATOM 8962 O O . VAL B 1 430 ? 16.922 -12.656 2.633 1 92.88 430 VAL B O 1
ATOM 8965 N N . LEU B 1 431 ? 15.039 -13.203 1.67 1 93.62 431 LEU B N 1
ATOM 8966 C CA . LEU B 1 431 ? 14.422 -11.922 1.985 1 93.62 431 LEU B CA 1
ATOM 8967 C C . LEU B 1 431 ? 14.266 -11.75 3.492 1 93.62 431 LEU B C 1
ATOM 8969 O O . LEU B 1 431 ? 14.484 -10.656 4.023 1 93.62 431 LEU B O 1
ATOM 8973 N N . GLY B 1 432 ? 13.852 -12.859 4.16 1 92.75 432 GLY B N 1
ATOM 8974 C CA . GLY B 1 432 ? 13.742 -12.82 5.609 1 92.75 432 GLY B CA 1
ATOM 8975 C C . GLY B 1 432 ? 15.07 -12.531 6.293 1 92.75 432 GLY B C 1
ATOM 8976 O O . GLY B 1 432 ? 15.125 -11.742 7.238 1 92.75 432 GLY B O 1
ATOM 8977 N N . SER B 1 433 ? 16.109 -13.156 5.75 1 93.44 433 SER B N 1
ATOM 8978 C CA . SER B 1 433 ? 17.438 -12.914 6.309 1 93.44 433 SER B CA 1
ATOM 8979 C C . SER B 1 433 ? 17.875 -11.469 6.086 1 93.44 433 SER B C 1
ATOM 8981 O O . SER B 1 433 ? 18.531 -10.867 6.945 1 93.44 433 SER B O 1
ATOM 8983 N N . GLN B 1 434 ? 17.562 -10.977 4.969 1 93.56 434 GLN B N 1
ATOM 8984 C CA . GLN B 1 434 ? 17.891 -9.586 4.668 1 93.56 434 GLN B CA 1
ATOM 8985 C C . GLN B 1 434 ? 17.172 -8.633 5.609 1 93.56 434 GLN B C 1
ATOM 8987 O O . GLN B 1 434 ? 17.766 -7.672 6.109 1 93.56 434 GLN B O 1
ATOM 8992 N N . LEU B 1 435 ? 15.953 -8.852 5.875 1 91.44 435 LEU B N 1
ATOM 8993 C CA . LEU B 1 435 ? 15.172 -8.008 6.77 1 91.44 435 LEU B CA 1
ATOM 8994 C C . LEU B 1 435 ? 15.656 -8.141 8.211 1 91.44 435 LEU B C 1
ATOM 8996 O O . LEU B 1 435 ? 15.664 -7.16 8.961 1 91.44 435 LEU B O 1
ATOM 9000 N N . LEU B 1 436 ? 16.094 -9.375 8.531 1 92.81 436 LEU B N 1
ATOM 9001 C CA . LEU B 1 436 ? 16.656 -9.578 9.859 1 92.81 436 LEU B CA 1
ATOM 9002 C C . LEU B 1 436 ? 17.953 -8.797 10.031 1 92.81 436 LEU B C 1
ATOM 9004 O O . LEU B 1 436 ? 18.172 -8.164 11.062 1 92.81 436 LEU B O 1
ATOM 9008 N N . LEU B 1 437 ? 18.766 -8.883 9.016 1 93.25 437 LEU B N 1
ATOM 9009 C CA . LEU B 1 437 ? 20 -8.117 9.055 1 93.25 437 LEU B CA 1
ATOM 9010 C C . LEU B 1 437 ? 19.719 -6.621 9.133 1 93.25 437 LEU B C 1
ATOM 9012 O O . LEU B 1 437 ? 20.391 -5.898 9.875 1 93.25 437 LEU B O 1
ATOM 9016 N N . PHE B 1 438 ? 18.703 -6.188 8.492 1 91 438 PHE B N 1
ATOM 9017 C CA . PHE B 1 438 ? 18.312 -4.785 8.531 1 91 438 PHE B CA 1
ATOM 9018 C C . PHE B 1 438 ? 17.875 -4.383 9.93 1 91 438 PHE B C 1
ATOM 9020 O O . PHE B 1 438 ? 18.297 -3.344 10.445 1 91 438 PHE B O 1
ATOM 9027 N N . TRP B 1 439 ? 17.125 -5.23 10.43 1 90.56 439 TRP B N 1
ATOM 9028 C CA . TRP B 1 439 ? 16.625 -4.949 11.773 1 90.56 439 TRP B CA 1
ATOM 9029 C C . TRP B 1 439 ? 17.766 -4.891 12.773 1 90.56 439 TRP B C 1
ATOM 9031 O O . TRP B 1 439 ? 17.812 -4.004 13.633 1 90.56 439 TRP B O 1
ATOM 9041 N N . LEU B 1 440 ? 18.734 -5.75 12.648 1 90.5 440 LEU B N 1
ATOM 9042 C CA . LEU B 1 440 ? 19.875 -5.797 13.555 1 90.5 440 LEU B CA 1
ATOM 9043 C C . LEU B 1 440 ? 20.75 -4.566 13.383 1 90.5 440 LEU B C 1
ATOM 9045 O O . LEU B 1 440 ? 21.219 -3.986 14.367 1 90.5 440 LEU B O 1
ATOM 9049 N N . LEU B 1 441 ? 20.922 -4.137 12.18 1 91.12 441 LEU B N 1
ATOM 9050 C CA . LEU B 1 441 ? 21.766 -2.977 11.914 1 91.12 441 LEU B CA 1
ATOM 9051 C C . LEU B 1 441 ? 21.078 -1.691 12.352 1 91.12 441 LEU B C 1
ATOM 9053 O O . LEU B 1 441 ? 21.719 -0.764 12.836 1 91.12 441 LEU B O 1
ATOM 9057 N N . LEU B 1 442 ? 19.766 -1.645 12.148 1 87.06 442 LEU B N 1
ATOM 9058 C CA . LEU B 1 442 ? 19 -0.474 12.57 1 87.06 442 LEU B CA 1
ATOM 9059 C C . LEU B 1 442 ? 19.047 -0.322 14.094 1 87.06 442 LEU B C 1
ATOM 9061 O O . LEU B 1 442 ? 19.203 0.787 14.602 1 87.06 442 LEU B O 1
ATOM 9065 N N . LYS B 1 443 ? 18.953 -1.343 14.773 1 84.81 443 LYS B N 1
ATOM 9066 C CA . LYS B 1 443 ? 18.906 -1.332 16.234 1 84.81 443 LYS B CA 1
ATOM 9067 C C . LYS B 1 443 ? 20.281 -1.068 16.828 1 84.81 443 LYS B C 1
ATOM 9069 O O . LYS B 1 443 ? 20.406 -0.277 17.766 1 84.81 443 LYS B O 1
ATOM 9074 N N . TYR B 1 444 ? 21.312 -1.581 16.234 1 81.12 444 TYR B N 1
ATOM 9075 C CA . TYR B 1 444 ? 22.594 -1.591 16.922 1 81.12 444 TYR B CA 1
ATOM 9076 C C . TYR B 1 444 ? 23.562 -0.591 16.297 1 81.12 444 TYR B C 1
ATOM 9078 O O . TYR B 1 444 ? 24.516 -0.144 16.938 1 81.12 444 TYR B O 1
ATOM 9086 N N . ARG B 1 445 ? 23.312 -0.197 15.031 1 78.62 445 ARG B N 1
ATOM 9087 C CA . ARG B 1 445 ? 24.328 0.626 14.391 1 78.62 445 ARG B CA 1
ATOM 9088 C C . ARG B 1 445 ? 23.766 1.988 14 1 78.62 445 ARG B C 1
ATOM 9090 O O . ARG B 1 445 ? 24.5 2.979 13.953 1 78.62 445 ARG B O 1
ATOM 9097 N N . ALA B 1 446 ? 22.5 2.051 13.672 1 74.06 446 ALA B N 1
ATOM 9098 C CA . ALA B 1 446 ? 21.953 3.301 13.156 1 74.06 446 ALA B CA 1
ATOM 9099 C C . ALA B 1 446 ? 21.125 4.016 14.227 1 74.06 446 ALA B C 1
ATOM 9101 O O . ALA B 1 446 ? 20.422 4.984 13.938 1 74.06 446 ALA B O 1
ATOM 9102 N N . GLY B 1 447 ? 21.203 3.645 15.539 1 71.94 447 GLY B N 1
ATOM 9103 C CA . GLY B 1 447 ? 20.5 4.316 16.609 1 71.94 447 GLY B CA 1
ATOM 9104 C C . GLY B 1 447 ? 18.984 4.293 16.438 1 71.94 447 GLY B C 1
ATOM 9105 O O . GLY B 1 447 ? 18.297 5.211 16.875 1 71.94 447 GLY B O 1
ATOM 9106 N N . GLY B 1 448 ? 18.531 3.391 15.586 1 69.62 448 GLY B N 1
ATOM 9107 C CA . GLY B 1 448 ? 17.109 3.219 15.422 1 69.62 448 GLY B CA 1
ATOM 9108 C C . GLY B 1 448 ? 16.5 4.207 14.445 1 69.62 448 GLY B C 1
ATOM 9109 O O . GLY B 1 448 ? 15.273 4.324 14.352 1 69.62 448 GLY B O 1
ATOM 9110 N N . ARG B 1 449 ? 17.266 5.043 13.75 1 75.06 449 ARG B N 1
ATOM 9111 C CA . ARG B 1 449 ? 16.703 6.043 12.852 1 75.06 449 ARG B CA 1
ATOM 9112 C C . ARG B 1 449 ? 16.953 5.68 11.391 1 75.06 449 ARG B C 1
ATOM 9114 O O . ARG B 1 449 ? 18.062 5.258 11.039 1 75.06 449 ARG B O 1
ATOM 9121 N N . LEU B 1 450 ? 15.875 5.77 10.672 1 80.94 450 LEU B N 1
ATOM 9122 C CA . LEU B 1 450 ? 15.969 5.496 9.242 1 80.94 450 LEU B CA 1
ATOM 9123 C C . LEU B 1 450 ? 16.484 6.719 8.484 1 80.94 450 LEU B C 1
ATOM 9125 O O . LEU B 1 450 ? 16.281 7.852 8.922 1 80.94 450 LEU B O 1
ATOM 9129 N N . GLU B 1 451 ? 17.328 6.543 7.57 1 78.94 451 GLU B N 1
ATOM 9130 C CA . GLU B 1 451 ? 17.859 7.598 6.707 1 78.94 451 GLU B CA 1
ATOM 9131 C C . GLU B 1 451 ? 17.594 7.285 5.234 1 78.94 451 GLU B C 1
ATOM 9133 O O . GLU B 1 451 ? 17.078 6.215 4.902 1 78.94 451 GLU B O 1
ATOM 9138 N N . GLY B 1 452 ? 17.75 8.367 4.445 1 79.31 452 GLY B N 1
ATOM 9139 C CA . GLY B 1 452 ? 17.703 8.125 3.012 1 79.31 452 GLY B CA 1
ATOM 9140 C C . GLY B 1 452 ? 16.422 8.609 2.371 1 79.31 452 GLY B C 1
ATOM 9141 O O . GLY B 1 452 ? 15.883 9.656 2.748 1 79.31 452 GLY B O 1
ATOM 9142 N N . VAL B 1 453 ? 16.016 7.773 1.455 1 82.31 453 VAL B N 1
ATOM 9143 C CA . VAL B 1 453 ? 14.906 8.172 0.584 1 82.31 453 VAL B CA 1
ATOM 9144 C C . VAL B 1 453 ? 13.586 8.039 1.335 1 82.31 453 VAL B C 1
ATOM 9146 O O . VAL B 1 453 ? 12.562 8.586 0.904 1 82.31 453 VAL B O 1
ATOM 9149 N N . TRP B 1 454 ? 13.648 7.488 2.535 1 82.44 454 TRP B N 1
ATOM 9150 C CA . TRP B 1 454 ? 12.422 7.137 3.246 1 82.44 454 TRP B CA 1
ATOM 9151 C C . TRP B 1 454 ? 11.648 8.383 3.645 1 82.44 454 TRP B C 1
ATOM 9153 O O . TRP B 1 454 ? 10.414 8.398 3.594 1 82.44 454 TRP B O 1
ATOM 9163 N N . TRP B 1 455 ? 12.336 9.43 4.09 1 83.75 455 TRP B N 1
ATOM 9164 C CA . TRP B 1 455 ? 11.648 10.664 4.465 1 83.75 455 TRP B CA 1
ATOM 9165 C C . TRP B 1 455 ? 10.906 11.258 3.27 1 83.75 455 TRP B C 1
ATOM 9167 O O . TRP B 1 455 ? 9.75 11.672 3.393 1 83.75 455 TRP B O 1
ATOM 9177 N N . GLY B 1 456 ? 11.617 11.297 2.188 1 83.94 456 GLY B N 1
ATOM 9178 C CA . GLY B 1 456 ? 10.992 11.828 0.985 1 83.94 456 GLY B CA 1
ATOM 9179 C C . GLY B 1 456 ? 9.789 11.016 0.534 1 83.94 456 GLY B C 1
ATOM 9180 O O . GLY B 1 456 ? 8.805 11.578 0.047 1 83.94 456 GLY B O 1
ATOM 9181 N N . LEU B 1 457 ? 9.922 9.789 0.724 1 86.56 457 LEU B N 1
ATOM 9182 C CA . LEU B 1 457 ? 8.82 8.922 0.333 1 86.56 457 LEU B CA 1
ATOM 9183 C C . LEU B 1 457 ? 7.598 9.172 1.209 1 86.56 457 LEU B C 1
ATOM 9185 O O . LEU B 1 457 ? 6.477 9.266 0.704 1 86.56 457 LEU B O 1
ATOM 9189 N N . ILE B 1 458 ? 7.785 9.25 2.486 1 87.5 458 ILE B N 1
ATOM 9190 C CA . ILE B 1 458 ? 6.672 9.516 3.395 1 87.5 458 ILE B CA 1
ATOM 9191 C C . ILE B 1 458 ? 6.082 10.891 3.104 1 87.5 458 ILE B C 1
ATOM 9193 O O . ILE B 1 458 ? 4.863 11.07 3.148 1 87.5 458 ILE B O 1
ATOM 9197 N N . PHE B 1 459 ? 6.953 11.82 2.828 1 86.75 459 PHE B N 1
ATOM 9198 C CA . PHE B 1 459 ? 6.473 13.156 2.488 1 86.75 459 PHE B CA 1
ATOM 9199 C C . PHE B 1 459 ? 5.613 13.117 1.229 1 86.75 459 PHE B C 1
ATOM 9201 O O . PHE B 1 459 ? 4.602 13.82 1.139 1 86.75 459 PHE B O 1
ATOM 9208 N N . SER B 1 460 ? 6.086 12.375 0.288 1 86.69 460 SER B N 1
ATOM 9209 C CA . SER B 1 460 ? 5.297 12.234 -0.933 1 86.69 460 SER B CA 1
ATOM 9210 C C . SER B 1 460 ? 3.934 11.617 -0.645 1 86.69 460 SER B C 1
ATOM 9212 O O . SER B 1 460 ? 2.934 11.992 -1.26 1 86.69 460 SER B O 1
ATOM 9214 N N . VAL B 1 461 ? 3.912 10.672 0.228 1 87.12 461 VAL B N 1
ATOM 9215 C CA . VAL B 1 461 ? 2.65 10.07 0.646 1 87.12 461 VAL B CA 1
ATOM 9216 C C . VAL B 1 461 ? 1.778 11.125 1.328 1 87.12 461 VAL B C 1
ATOM 9218 O O . VAL B 1 461 ? 0.566 11.172 1.104 1 87.12 461 VAL B O 1
ATOM 9221 N N . LEU B 1 462 ? 2.389 11.914 2.146 1 87.06 462 LEU B N 1
ATOM 9222 C CA . LEU B 1 462 ? 1.658 13 2.801 1 87.06 462 LEU B CA 1
ATOM 9223 C C . LEU B 1 462 ? 1.065 13.953 1.771 1 87.06 462 LEU B C 1
ATOM 9225 O O . LEU B 1 462 ? -0.099 14.344 1.877 1 87.06 462 LEU B O 1
ATOM 9229 N N . GLN B 1 463 ? 1.909 14.289 0.812 1 85.62 463 GLN B N 1
ATOM 9230 C CA . GLN B 1 463 ? 1.435 15.188 -0.234 1 85.62 463 GLN B CA 1
ATOM 9231 C C . GLN B 1 463 ? 0.252 14.586 -0.986 1 85.62 463 GLN B C 1
ATOM 9233 O O . GLN B 1 463 ? -0.734 15.273 -1.258 1 85.62 463 GLN B O 1
ATOM 9238 N N . TRP B 1 464 ? 0.42 13.367 -1.297 1 84.69 464 TRP B N 1
ATOM 9239 C CA . TRP B 1 464 ? -0.654 12.648 -1.973 1 84.69 464 TRP B CA 1
ATOM 9240 C C . TRP B 1 464 ? -1.912 12.617 -1.111 1 84.69 464 TRP B C 1
ATOM 9242 O O . TRP B 1 464 ? -3.014 12.883 -1.597 1 84.69 464 TRP B O 1
ATOM 9252 N N . ALA B 1 465 ? -1.755 12.266 0.126 1 85.44 465 ALA B N 1
ATOM 9253 C CA . ALA B 1 465 ? -2.879 12.164 1.052 1 85.44 465 ALA B CA 1
ATOM 9254 C C . ALA B 1 465 ? -3.568 13.516 1.229 1 85.44 465 ALA B C 1
ATOM 9256 O O . ALA B 1 465 ? -4.797 13.602 1.234 1 85.44 465 ALA B O 1
ATOM 9257 N N . PHE B 1 466 ? -2.771 14.594 1.348 1 84.81 466 PHE B N 1
ATOM 9258 C CA . PHE B 1 466 ? -3.334 15.93 1.476 1 84.81 466 PHE B CA 1
ATOM 9259 C C . PHE B 1 466 ? -4.129 16.312 0.23 1 84.81 466 PHE B C 1
ATOM 9261 O O . PHE B 1 466 ? -5.211 16.891 0.329 1 84.81 466 PHE B O 1
ATOM 9268 N N . GLY B 1 467 ? -3.541 15.969 -0.913 1 78.56 467 GLY B N 1
ATOM 9269 C CA . GLY B 1 467 ? -4.23 16.25 -2.162 1 78.56 467 GLY B CA 1
ATOM 9270 C C . GLY B 1 467 ? -5.559 15.523 -2.287 1 78.56 467 GLY B C 1
ATOM 9271 O O . GLY B 1 467 ? -6.539 16.094 -2.77 1 78.56 467 GLY B O 1
ATOM 9272 N N . ARG B 1 468 ? -5.637 14.352 -1.733 1 80.12 468 ARG B N 1
ATOM 9273 C CA . ARG B 1 468 ? -6.852 13.539 -1.824 1 80.12 468 ARG B CA 1
ATOM 9274 C C . ARG B 1 468 ? -7.871 13.961 -0.772 1 80.12 468 ARG B C 1
ATOM 9276 O O . ARG B 1 468 ? -9.078 13.953 -1.028 1 80.12 468 ARG B O 1
ATOM 9283 N N . MET B 1 469 ? -7.398 14.219 0.401 1 79.56 469 MET B N 1
ATOM 9284 C CA . MET B 1 469 ? -8.281 14.602 1.498 1 79.56 469 MET B CA 1
ATOM 9285 C C . MET B 1 469 ? -9.117 15.82 1.126 1 79.56 469 MET B C 1
ATOM 9287 O O . MET B 1 469 ? -10.273 15.945 1.545 1 79.56 469 MET B O 1
ATOM 9291 N N . ARG B 1 470 ? -8.57 16.578 0.28 1 72.12 470 ARG B N 1
ATOM 9292 C CA . ARG B 1 470 ? -9.266 17.797 -0.137 1 72.12 470 ARG B CA 1
ATOM 9293 C C . ARG B 1 470 ? -10.477 17.469 -1.005 1 72.12 470 ARG B C 1
ATOM 9295 O O . ARG B 1 470 ? -11.438 18.234 -1.059 1 72.12 470 ARG B O 1
ATOM 9302 N N . ARG B 1 471 ? -10.43 16.328 -1.562 1 72.62 471 ARG B N 1
ATOM 9303 C CA . ARG B 1 471 ? -11.477 15.945 -2.508 1 72.62 471 ARG B CA 1
ATOM 9304 C C . ARG B 1 471 ? -12.531 15.07 -1.841 1 72.62 471 ARG B C 1
ATOM 9306 O O . ARG B 1 471 ? -13.477 14.617 -2.492 1 72.62 471 ARG B O 1
ATOM 9313 N N . ILE B 1 472 ? -12.344 14.789 -0.583 1 76 472 ILE B N 1
ATOM 9314 C CA . ILE B 1 472 ? -13.266 13.922 0.13 1 76 472 ILE B CA 1
ATOM 9315 C C . ILE B 1 472 ? -14.008 14.727 1.197 1 76 472 ILE B C 1
ATOM 9317 O O . ILE B 1 472 ? -13.406 15.523 1.912 1 76 472 ILE B O 1
ATOM 9321 N N . ILE B 1 473 ? -15.227 14.555 1.205 1 67 473 ILE B N 1
ATOM 9322 C CA . ILE B 1 473 ? -16.047 15.227 2.211 1 67 473 ILE B CA 1
ATOM 9323 C C . ILE B 1 473 ? -15.883 14.531 3.559 1 67 473 ILE B C 1
ATOM 9325 O O . ILE B 1 473 ? -16.016 13.305 3.656 1 67 473 ILE B O 1
ATOM 9329 N N . GLN B 1 474 ? -15.312 15.133 4.594 1 68.12 474 GLN B N 1
ATOM 9330 C CA . GLN B 1 474 ? -15.078 14.523 5.898 1 68.12 474 GLN B CA 1
ATOM 9331 C C . GLN B 1 474 ? -16.375 14.008 6.504 1 68.12 474 GLN B C 1
ATOM 9333 O O . GLN B 1 474 ? -16.422 12.922 7.078 1 68.12 474 GLN B O 1
ATOM 9338 N N . GLY B 1 475 ? -17.453 14.359 5.973 1 65 475 GLY B N 1
ATOM 9339 C CA . GLY B 1 475 ? -18.734 13.984 6.559 1 65 475 GLY B CA 1
ATOM 9340 C C . GLY B 1 475 ? -18.75 14.102 8.07 1 65 475 GLY B C 1
ATOM 9341 O O . GLY B 1 475 ? -17.703 14.25 8.703 1 65 475 GLY B O 1
ATOM 9342 N N . THR B 1 476 ? -19.875 14.07 8.805 1 66.06 476 THR B N 1
ATOM 9343 C CA . THR B 1 476 ? -20.031 14.203 10.25 1 66.06 476 THR B CA 1
ATOM 9344 C C . THR B 1 476 ? -19.562 12.945 10.961 1 66.06 476 THR B C 1
ATOM 9346 O O . THR B 1 476 ? -19.188 12.992 12.133 1 66.06 476 THR B O 1
ATOM 9349 N N . LYS B 1 477 ? -19.438 11.945 10.117 1 71.25 477 LYS B N 1
ATOM 9350 C CA . LYS B 1 477 ? -19.078 10.648 10.695 1 71.25 477 LYS B CA 1
ATOM 9351 C C . LYS B 1 477 ? -17.578 10.586 11.016 1 71.25 477 LYS B C 1
ATOM 9353 O O . LYS B 1 477 ? -17.172 9.852 11.906 1 71.25 477 LYS B O 1
ATOM 9358 N N . ASN B 1 478 ? -16.875 11.445 10.438 1 72.31 478 ASN B N 1
ATOM 9359 C CA . ASN B 1 478 ? -15.43 11.312 10.547 1 72.31 478 ASN B CA 1
ATOM 9360 C C . ASN B 1 478 ? -14.82 12.414 11.406 1 72.31 478 ASN B C 1
ATOM 9362 O O . ASN B 1 478 ? -13.648 12.766 11.234 1 72.31 478 ASN B O 1
ATOM 9366 N N . TRP B 1 479 ? -15.531 12.938 12.398 1 78.81 479 TRP B N 1
ATOM 9367 C CA . TRP B 1 479 ? -14.953 13.969 13.25 1 78.81 479 TRP B CA 1
ATOM 9368 C C . TRP B 1 479 ? -13.859 13.398 14.141 1 78.81 479 TRP B C 1
ATOM 9370 O O . TRP B 1 479 ? -14.031 12.328 14.734 1 78.81 479 TRP B O 1
ATOM 9380 N N . ARG B 1 480 ? -12.766 14.031 14.172 1 83.31 480 ARG B N 1
ATOM 9381 C CA . ARG B 1 480 ? -11.633 13.703 15.031 1 83.31 480 ARG B CA 1
ATOM 9382 C C . ARG B 1 480 ? -11 14.961 15.617 1 83.31 480 ARG B C 1
ATOM 9384 O O . ARG B 1 480 ? -11.008 16.016 14.984 1 83.31 480 ARG B O 1
ATOM 9391 N N . PRO B 1 481 ? -10.555 14.75 16.766 1 87.62 481 PRO B N 1
ATOM 9392 C CA . PRO B 1 481 ? -9.93 15.938 17.359 1 87.62 481 PRO B CA 1
ATOM 9393 C C . PRO B 1 481 ? -8.562 16.25 16.766 1 87.62 481 PRO B C 1
ATOM 9395 O O . PRO B 1 481 ? -7.688 15.375 16.734 1 87.62 481 PRO B O 1
ATOM 9398 N N . VAL B 1 482 ? -8.414 17.344 16.219 1 89.38 482 VAL B N 1
ATOM 9399 C CA . VAL B 1 482 ? -7.133 17.938 15.859 1 89.38 482 VAL B CA 1
ATOM 9400 C C . VAL B 1 482 ? -6.828 19.109 16.797 1 89.38 482 VAL B C 1
ATOM 9402 O O . VAL B 1 482 ? -7.379 20.203 16.641 1 89.38 482 VAL B O 1
ATOM 9405 N N . MET B 1 483 ? -5.961 18.828 17.75 1 91.5 483 MET B N 1
ATOM 9406 C CA . MET B 1 483 ? -5.848 19.719 18.906 1 91.5 483 MET B CA 1
ATOM 9407 C C . MET B 1 483 ? -4.555 20.516 18.844 1 91.5 483 MET B C 1
ATOM 9409 O O . MET B 1 483 ? -3.484 19.969 18.562 1 91.5 483 MET B O 1
ATOM 9413 N N . GLY B 1 484 ? -4.672 21.828 18.969 1 91.31 484 GLY B N 1
ATOM 9414 C CA . GLY B 1 484 ? -3.543 22.719 19.219 1 91.31 484 GLY B CA 1
ATOM 9415 C C . GLY B 1 484 ? -3.344 23.031 20.688 1 91.31 484 GLY B C 1
ATOM 9416 O O . GLY B 1 484 ? -4.223 23.609 21.328 1 91.31 484 GLY B O 1
ATOM 9417 N N . VAL B 1 485 ? -2.24 22.625 21.219 1 91.75 485 VAL B N 1
ATOM 9418 C CA . VAL B 1 485 ? -1.945 22.828 22.625 1 91.75 485 VAL B CA 1
ATOM 9419 C C . VAL B 1 485 ? -1.012 24.016 22.797 1 91.75 485 VAL B C 1
ATOM 9421 O O . VAL B 1 485 ? 0.03 24.094 22.141 1 91.75 485 VAL B O 1
ATOM 9424 N N . PHE B 1 486 ? -1.409 24.984 23.609 1 91.19 486 PHE B N 1
ATOM 9425 C CA . PHE B 1 486 ? -0.6 26.156 23.906 1 91.19 486 PHE B CA 1
ATOM 9426 C C . PHE B 1 486 ? -0.171 26.188 25.359 1 91.19 486 PHE B C 1
ATOM 9428 O O . PHE B 1 486 ? -0.976 25.906 26.25 1 91.19 486 PHE B O 1
ATOM 9435 N N . ALA B 1 487 ? 1.044 26.344 25.609 1 89 487 ALA B N 1
ATOM 9436 C CA . ALA B 1 487 ? 1.605 26.422 26.953 1 89 487 ALA B CA 1
ATOM 9437 C C . ALA B 1 487 ? 2.773 27.406 27 1 89 487 ALA B C 1
ATOM 9439 O O . ALA B 1 487 ? 3.406 27.672 25.969 1 89 487 ALA B O 1
ATOM 9440 N N . PHE B 1 488 ? 2.928 28.016 28.141 1 87.56 488 PHE B N 1
ATOM 9441 C CA . PHE B 1 488 ? 4.062 28.906 28.328 1 87.56 488 PHE B CA 1
ATOM 9442 C C . PHE B 1 488 ? 5.328 28.125 28.641 1 87.56 488 PHE B C 1
ATOM 9444 O O . PHE B 1 488 ? 5.305 27.219 29.484 1 87.56 488 PHE B O 1
ATOM 9451 N N . ALA B 1 489 ? 6.375 28.438 27.969 1 84.31 489 ALA B N 1
ATOM 9452 C CA . ALA B 1 489 ? 7.637 27.719 28.094 1 84.31 489 ALA B CA 1
ATOM 9453 C C . ALA B 1 489 ? 8.203 27.844 29.5 1 84.31 489 ALA B C 1
ATOM 9455 O O . ALA B 1 489 ? 8.922 26.953 29.969 1 84.31 489 ALA B O 1
ATOM 9456 N N . ASP B 1 490 ? 7.902 28.969 30.188 1 84.88 490 ASP B N 1
ATOM 9457 C CA . ASP B 1 490 ? 8.469 29.203 31.516 1 84.88 490 ASP B CA 1
ATOM 9458 C C . ASP B 1 490 ? 7.656 28.484 32.594 1 84.88 490 ASP B C 1
ATOM 9460 O O . ASP B 1 490 ? 7.98 28.578 33.781 1 84.88 490 ASP B O 1
ATOM 9464 N N . ARG B 1 491 ? 6.59 27.828 32.281 1 86.75 491 ARG B N 1
ATOM 9465 C CA . ARG B 1 491 ? 5.754 27.094 33.219 1 86.75 491 ARG B CA 1
ATOM 9466 C C . ARG B 1 491 ? 5.73 25.609 32.875 1 86.75 491 ARG B C 1
ATOM 9468 O O . ARG B 1 491 ? 4.816 25.141 32.219 1 86.75 491 ARG B O 1
ATOM 9475 N N . PRO B 1 492 ? 6.613 24.906 33.406 1 83.19 492 PRO B N 1
ATOM 9476 C CA . PRO B 1 492 ? 6.727 23.484 33.062 1 83.19 492 PRO B CA 1
ATOM 9477 C C . PRO B 1 492 ? 5.492 22.688 33.469 1 83.19 492 PRO B C 1
ATOM 9479 O O . PRO B 1 492 ? 5.164 21.688 32.812 1 83.19 492 PRO B O 1
ATOM 9482 N N . GLU B 1 493 ? 4.797 23.125 34.5 1 83.19 493 GLU B N 1
ATOM 9483 C CA . GLU B 1 493 ? 3.594 22.406 34.906 1 83.19 493 GLU B CA 1
ATOM 9484 C C . GLU B 1 493 ? 2.521 22.438 33.844 1 83.19 493 GLU B C 1
ATOM 9486 O O . GLU B 1 493 ? 1.812 21.453 33.625 1 83.19 493 GLU B O 1
ATOM 9491 N N . GLN B 1 494 ? 2.422 23.562 33.156 1 85.12 494 GLN B N 1
ATOM 9492 C CA . GLN B 1 494 ? 1.446 23.703 32.062 1 85.12 494 GLN B CA 1
ATOM 9493 C C . GLN B 1 494 ? 1.798 22.797 30.891 1 85.12 494 GLN B C 1
ATOM 9495 O O . GLN B 1 494 ? 0.91 22.25 30.234 1 85.12 494 GLN B O 1
ATOM 9500 N N . ILE B 1 495 ? 3.057 22.703 30.688 1 83.81 495 ILE B N 1
ATOM 9501 C CA . ILE B 1 495 ? 3.521 21.875 29.594 1 83.81 495 ILE B CA 1
ATOM 9502 C C . ILE B 1 495 ? 3.182 20.406 29.875 1 83.81 495 ILE B C 1
ATOM 9504 O O . ILE B 1 495 ? 2.648 19.703 29.016 1 83.81 495 ILE B O 1
ATOM 9508 N N . GLU B 1 496 ? 3.477 19.984 31 1 83.31 496 GLU B N 1
ATOM 9509 C CA . GLU B 1 496 ? 3.193 18.609 31.375 1 83.31 496 GLU B CA 1
ATOM 9510 C C . GLU B 1 496 ? 1.697 18.312 31.312 1 83.31 496 GLU B C 1
ATOM 9512 O O . GLU B 1 496 ? 1.287 17.25 30.844 1 83.31 496 GLU B O 1
ATOM 9517 N N . GLN B 1 497 ? 0.896 19.266 31.844 1 82.5 497 GLN B N 1
ATOM 9518 C CA . GLN B 1 497 ? -0.555 19.109 31.797 1 82.5 497 GLN B CA 1
ATOM 9519 C C . GLN B 1 497 ? -1.066 19.031 30.375 1 82.5 497 GLN B C 1
ATOM 9521 O O . GLN B 1 497 ? -1.925 18.219 30.047 1 82.5 497 GLN B O 1
ATOM 9526 N N . GLY B 1 498 ? -0.564 19.922 29.594 1 83.25 498 GLY B N 1
ATOM 9527 C CA . GLY B 1 498 ? -0.952 19.938 28.188 1 83.25 498 GLY B CA 1
ATOM 9528 C C . GLY B 1 498 ? -0.64 18.641 27.469 1 83.25 498 GLY B C 1
ATOM 9529 O O . GLY B 1 498 ? -1.476 18.109 26.734 1 83.25 498 GLY B O 1
ATOM 9530 N N . VAL B 1 499 ? 0.505 18.156 27.734 1 80.88 499 VAL B N 1
ATOM 9531 C CA . VAL B 1 499 ? 0.937 16.922 27.109 1 80.88 499 VAL B CA 1
ATOM 9532 C C . VAL B 1 499 ? 0.047 15.766 27.578 1 80.88 499 VAL B C 1
ATOM 9534 O O . VAL B 1 499 ? -0.35 14.922 26.781 1 80.88 499 VAL B O 1
ATOM 9537 N N . ARG B 1 500 ? -0.276 15.727 28.719 1 81.06 500 ARG B N 1
ATOM 9538 C CA . ARG B 1 500 ? -1.107 14.664 29.281 1 81.06 500 ARG B CA 1
ATOM 9539 C C . ARG B 1 500 ? -2.5 14.672 28.656 1 81.06 500 ARG B C 1
ATOM 9541 O O . ARG B 1 500 ? -3.014 13.633 28.25 1 81.06 500 ARG B O 1
ATOM 9548 N N . VAL B 1 501 ? -3.064 15.867 28.641 1 84.38 501 VAL B N 1
ATOM 9549 C CA . VAL B 1 501 ? -4.41 15.992 28.078 1 84.38 501 VAL B CA 1
ATOM 9550 C C . VAL B 1 501 ? -4.395 15.633 26.594 1 84.38 501 VAL B C 1
ATOM 9552 O O . VAL B 1 501 ? -5.258 14.883 26.125 1 84.38 501 VAL B O 1
ATOM 9555 N N . ALA B 1 502 ? -3.461 16.203 25.938 1 83.5 502 ALA B N 1
ATOM 9556 C CA . ALA B 1 502 ? -3.361 15.953 24.5 1 83.5 502 ALA B CA 1
ATOM 9557 C C . ALA B 1 502 ? -3.176 14.461 24.219 1 83.5 502 ALA B C 1
ATOM 9559 O O . ALA B 1 502 ? -3.783 13.922 23.297 1 83.5 502 ALA B O 1
ATOM 9560 N N . SER B 1 503 ? -2.354 13.844 24.984 1 82.25 503 SER B N 1
ATOM 9561 C CA . SER B 1 503 ? -2.102 12.422 24.797 1 82.25 503 SER B CA 1
ATOM 9562 C C . SER B 1 503 ? -3.357 11.602 25.047 1 82.25 503 SER B C 1
ATOM 9564 O O . SER B 1 503 ? -3.592 10.586 24.391 1 82.25 503 SER B O 1
ATOM 9566 N N . ARG B 1 504 ? -4.137 11.984 25.922 1 83.81 504 ARG B N 1
ATOM 9567 C CA . ARG B 1 504 ? -5.344 11.242 26.281 1 83.81 504 ARG B CA 1
ATOM 9568 C C . ARG B 1 504 ? -6.434 11.453 25.234 1 83.81 504 ARG B C 1
ATOM 9570 O O . ARG B 1 504 ? -7.242 10.555 24.984 1 83.81 504 ARG B O 1
ATOM 9577 N N . ILE B 1 505 ? -6.426 12.578 24.672 1 85.56 505 ILE B N 1
ATOM 9578 C CA . ILE B 1 505 ? -7.508 12.898 23.75 1 85.56 505 ILE B CA 1
ATOM 9579 C C . ILE B 1 505 ? -7.109 12.508 22.328 1 85.56 505 ILE B C 1
ATOM 9581 O O . ILE B 1 505 ? -7.93 11.984 21.578 1 85.56 505 ILE B O 1
ATOM 9585 N N . THR B 1 506 ? -5.863 12.727 21.984 1 81.31 506 THR B N 1
ATOM 9586 C CA . THR B 1 506 ? -5.516 12.602 20.578 1 81.31 506 THR B CA 1
ATOM 9587 C C . THR B 1 506 ? -4.832 11.258 20.297 1 81.31 506 THR B C 1
ATOM 9589 O O . THR B 1 506 ? -4.707 10.844 19.141 1 81.31 506 THR B O 1
ATOM 9592 N N . ALA B 1 507 ? -4.465 10.609 21.297 1 70.69 507 ALA B N 1
ATOM 9593 C CA . ALA B 1 507 ? -3.801 9.336 21.062 1 70.69 507 ALA B CA 1
ATOM 9594 C C . ALA B 1 507 ? -4.727 8.359 20.328 1 70.69 507 ALA B C 1
ATOM 9596 O O . ALA B 1 507 ? -4.262 7.5 19.578 1 70.69 507 ALA B O 1
ATOM 9597 N N . PHE B 1 508 ? -6.008 8.648 20.719 1 64.38 508 PHE B N 1
ATOM 9598 C CA . PHE B 1 508 ? -7 7.828 20.031 1 64.38 508 PHE B CA 1
ATOM 9599 C C . PHE B 1 508 ? -7.328 8.414 18.672 1 64.38 508 PHE B C 1
ATOM 9601 O O . PHE B 1 508 ? -8.195 9.281 18.547 1 64.38 508 PHE B O 1
ATOM 9608 N N . LYS B 1 509 ? -6.602 8.258 17.688 1 74.38 509 LYS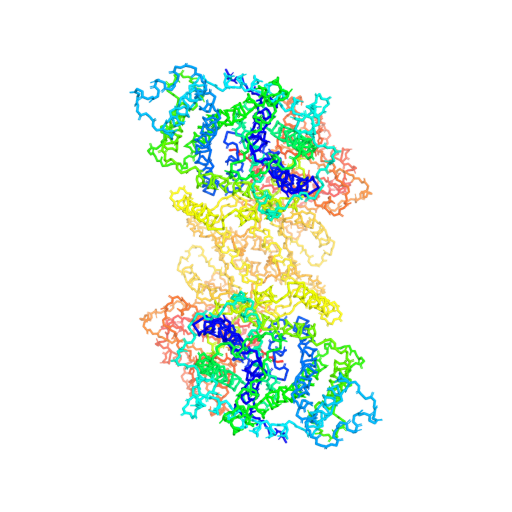 B N 1
ATOM 9609 C CA . LYS B 1 509 ? -6.844 8.492 16.266 1 74.38 509 LYS B CA 1
ATOM 9610 C C . LYS B 1 509 ? -6.98 9.984 15.969 1 74.38 509 LYS B C 1
ATOM 9612 O O . LYS B 1 509 ? -7.84 10.391 15.188 1 74.38 509 LYS B O 1
ATOM 9617 N N . GLY B 1 510 ? -6.5 10.891 16.781 1 84.25 510 GLY B N 1
ATOM 9618 C CA . GLY B 1 510 ? -6.434 12.312 16.5 1 84.25 510 GLY B CA 1
ATOM 9619 C C . GLY B 1 510 ? -5.02 12.812 16.281 1 84.25 510 GLY B C 1
ATOM 9620 O O . GLY B 1 510 ? -4.117 12.031 15.984 1 84.25 510 GLY B O 1
ATOM 9621 N N . LEU B 1 511 ? -4.953 14.125 16.203 1 85.06 511 LEU B N 1
ATOM 9622 C CA . LEU B 1 511 ? -3.664 14.781 16.031 1 85.06 511 LEU B CA 1
ATOM 9623 C C . LEU B 1 511 ? -3.502 15.93 17.016 1 85.06 511 LEU B C 1
ATOM 9625 O O . LEU B 1 511 ? -4.48 16.594 17.359 1 85.06 511 LEU B O 1
ATOM 9629 N N . SER B 1 512 ? -2.324 16.016 17.562 1 87.06 512 SER B N 1
ATOM 9630 C CA . SER B 1 512 ? -2.045 17.141 18.453 1 87.06 512 SER B CA 1
ATOM 9631 C C . SER B 1 512 ? -0.759 17.859 18.047 1 87.06 512 SER B C 1
ATOM 9633 O O . SER B 1 512 ? 0.197 17.219 17.594 1 87.06 512 SER B O 1
ATOM 9635 N N . VAL B 1 513 ? -0.785 19.125 18.078 1 87.12 513 VAL B N 1
ATOM 9636 C CA . VAL B 1 513 ? 0.389 19.953 17.859 1 87.12 513 VAL B CA 1
ATOM 9637 C C . VAL B 1 513 ? 0.657 20.812 19.094 1 87.12 513 VAL B C 1
ATOM 9639 O O . VAL B 1 513 ? -0.278 21.297 19.734 1 87.12 513 VAL B O 1
ATOM 9642 N N . PHE B 1 514 ? 1.881 20.922 19.469 1 87.69 514 PHE B N 1
ATOM 9643 C CA . PHE B 1 514 ? 2.264 21.609 20.688 1 87.69 514 PHE B CA 1
ATOM 9644 C C . PHE B 1 514 ? 2.965 22.922 20.375 1 87.69 514 PHE B C 1
ATOM 9646 O O . PHE B 1 514 ? 3.939 22.953 19.625 1 87.69 514 PHE B O 1
ATOM 9653 N N . ASN B 1 515 ? 2.445 24.016 20.844 1 88.5 515 ASN B N 1
ATOM 9654 C CA . ASN B 1 515 ? 3.014 25.359 20.703 1 88.5 515 ASN B CA 1
ATOM 9655 C C . ASN B 1 515 ? 3.439 25.938 22.047 1 88.5 515 ASN B C 1
ATOM 9657 O O . ASN B 1 515 ? 2.6 26.172 22.922 1 88.5 515 ASN B O 1
ATOM 9661 N N . LEU B 1 516 ? 4.684 26.156 22.203 1 87.31 516 LEU B N 1
ATOM 9662 C CA . LEU B 1 516 ? 5.223 26.719 23.438 1 87.31 516 LEU B CA 1
ATOM 9663 C C . LEU B 1 516 ? 5.5 28.219 23.266 1 87.31 516 LEU B C 1
ATOM 9665 O O . LEU B 1 516 ? 6.211 28.609 22.344 1 87.31 516 LEU B O 1
ATOM 9669 N N . LEU B 1 517 ? 4.875 28.984 24.109 1 86 517 LEU B N 1
ATOM 9670 C CA . LEU B 1 517 ? 5.066 30.438 24.109 1 86 517 LEU B CA 1
ATOM 9671 C C . LEU B 1 517 ? 6.234 30.828 25 1 86 517 LEU B C 1
ATOM 9673 O O . LEU B 1 517 ? 6.23 30.531 26.203 1 86 517 LEU B O 1
ATOM 9677 N N . ARG B 1 518 ? 7.211 31.359 24.391 1 82.81 518 ARG B N 1
ATOM 9678 C CA . ARG B 1 518 ? 8.391 31.781 25.141 1 82.81 518 ARG B CA 1
ATOM 9679 C C . ARG B 1 518 ? 8.383 33.281 25.391 1 82.81 518 ARG B C 1
ATOM 9681 O O . ARG B 1 518 ? 8.477 34.062 24.469 1 82.81 518 ARG B O 1
ATOM 9688 N N . PRO B 1 519 ? 8.312 33.594 26.688 1 78.69 519 PRO B N 1
ATOM 9689 C CA . PRO B 1 519 ? 8.445 35.031 27 1 78.69 519 PRO B CA 1
ATOM 9690 C C . PRO B 1 519 ? 9.875 35.531 26.797 1 78.69 519 PRO B C 1
ATOM 9692 O O . PRO B 1 519 ? 10.82 34.75 26.766 1 78.69 519 PRO B O 1
ATOM 9695 N N . ASP B 1 520 ? 10.086 36.719 26.438 1 73.44 520 ASP B N 1
ATOM 9696 C CA . ASP B 1 520 ? 11.359 37.375 26.125 1 73.44 520 ASP B CA 1
ATOM 9697 C C . ASP B 1 520 ? 12.383 37.125 27.234 1 73.44 520 ASP B C 1
ATOM 9699 O O . ASP B 1 520 ? 13.578 36.969 26.953 1 73.44 520 ASP B O 1
ATOM 9703 N N . ASP B 1 521 ? 11.93 37.062 28.5 1 71.88 521 ASP B N 1
ATOM 9704 C CA . ASP B 1 521 ? 12.844 36.969 29.641 1 71.88 521 ASP B CA 1
ATOM 9705 C C . ASP B 1 521 ? 13.227 35.531 29.953 1 71.88 521 ASP B C 1
ATOM 9707 O O . ASP B 1 521 ? 14.062 35.281 30.828 1 71.88 521 ASP B O 1
ATOM 9711 N N . PHE B 1 522 ? 12.75 34.656 29.141 1 76.31 522 PHE B N 1
ATOM 9712 C CA . PHE B 1 522 ? 13 33.25 29.484 1 76.31 522 PHE B CA 1
ATOM 9713 C C . PHE B 1 522 ? 14.188 32.719 28.703 1 76.31 522 PHE B C 1
ATOM 9715 O O . PHE B 1 522 ? 14.203 32.75 27.469 1 76.31 522 PHE B O 1
ATOM 9722 N N . GLU B 1 523 ? 15.266 32.281 29.281 1 65.38 523 GLU B N 1
ATOM 9723 C CA . GLU B 1 523 ? 16.484 31.75 28.656 1 65.38 523 GLU B CA 1
ATOM 9724 C C . GLU B 1 523 ? 16.594 30.234 28.844 1 65.38 523 GLU B C 1
ATOM 9726 O O . GLU B 1 523 ? 17.609 29.641 28.516 1 65.38 523 GLU B O 1
ATOM 9731 N N . GLY B 1 524 ? 15.539 29.594 29.297 1 64.69 524 GLY B N 1
ATOM 9732 C CA . GLY B 1 524 ? 15.672 28.172 29.578 1 64.69 524 GLY B CA 1
ATOM 9733 C C . GLY B 1 524 ? 15.648 27.312 28.328 1 64.69 524 GLY B C 1
ATOM 9734 O O . GLY B 1 524 ? 15.266 27.781 27.25 1 64.69 524 GLY B O 1
ATOM 9735 N N . GLU B 1 525 ? 16.359 26.094 28.344 1 63.47 525 GLU B N 1
ATOM 9736 C CA . GLU B 1 525 ? 16.375 25.109 27.266 1 63.47 525 GLU B CA 1
ATOM 9737 C C . GLU B 1 525 ? 15.047 24.375 27.156 1 63.47 525 GLU B C 1
ATOM 9739 O O . GLU B 1 525 ? 14.461 23.984 28.156 1 63.47 525 GLU B O 1
ATOM 9744 N N . ILE B 1 526 ? 14.344 24.656 26.156 1 63.28 526 ILE B N 1
ATOM 9745 C CA . ILE B 1 526 ? 13.086 23.953 25.922 1 63.28 526 ILE B CA 1
ATOM 9746 C C . ILE B 1 526 ? 13.352 22.625 25.219 1 63.28 526 ILE B C 1
ATOM 9748 O O . ILE B 1 526 ? 13.961 22.609 24.141 1 63.28 526 ILE B O 1
ATOM 9752 N N . ASP B 1 527 ? 13.328 21.453 25.906 1 57.12 527 ASP B N 1
ATOM 9753 C CA . ASP B 1 527 ? 13.414 20.141 25.266 1 57.12 527 ASP B CA 1
ATOM 9754 C C . ASP B 1 527 ? 12.188 19.875 24.391 1 57.12 527 ASP B C 1
ATOM 9756 O O . ASP B 1 527 ? 11.094 19.641 24.922 1 57.12 527 ASP B O 1
ATOM 9760 N N . SER B 1 528 ? 12.156 20.5 23.312 1 53.94 528 SER B N 1
ATOM 9761 C CA . SER B 1 528 ? 10.984 20.344 22.453 1 53.94 528 SER B CA 1
ATOM 9762 C C . SER B 1 528 ? 11 19 21.734 1 53.94 528 SER B C 1
ATOM 9764 O O . SER B 1 528 ? 11.961 18.688 21.016 1 53.94 528 SER B O 1
ATOM 9766 N N . GLY B 1 529 ? 10.5 18.016 22.25 1 53.69 529 GLY B N 1
ATOM 9767 C CA . GLY B 1 529 ? 10.352 16.812 21.453 1 53.69 529 GLY B CA 1
ATOM 9768 C C . GLY B 1 529 ? 9.734 17.078 20.094 1 53.69 529 GLY B C 1
ATOM 9769 O O . GLY B 1 529 ? 9.297 18.203 19.812 1 53.69 529 GLY B O 1
ATOM 9770 N N . GLY B 1 530 ? 9.719 16.266 18.984 1 52.25 530 GLY B N 1
ATOM 9771 C CA . GLY B 1 530 ? 9.484 16.375 17.547 1 52.25 530 GLY B CA 1
ATOM 9772 C C . GLY B 1 530 ? 8.172 17.062 17.219 1 52.25 530 GLY B C 1
ATOM 9773 O O . GLY B 1 530 ? 8.07 17.766 16.203 1 52.25 530 GLY B O 1
ATOM 9774 N N . ASP B 1 531 ? 7.059 16.953 17.938 1 57.59 531 ASP B N 1
ATOM 9775 C CA . ASP B 1 531 ? 5.785 17.531 17.531 1 57.59 531 ASP B CA 1
ATOM 9776 C C . ASP B 1 531 ? 5.551 18.859 18.25 1 57.59 531 ASP B C 1
ATOM 9778 O O . ASP B 1 531 ? 4.406 19.297 18.406 1 57.59 531 ASP B O 1
ATOM 9782 N N . THR B 1 532 ? 6.566 19.5 18.859 1 53.16 532 THR B N 1
ATOM 9783 C CA . THR B 1 532 ? 6.422 20.703 19.656 1 53.16 532 THR B CA 1
ATOM 9784 C C . THR B 1 532 ? 7.098 21.891 18.984 1 53.16 532 THR B C 1
ATOM 9786 O O . THR B 1 532 ? 8.242 21.797 18.547 1 53.16 532 THR B O 1
ATOM 9789 N N . ALA B 1 533 ? 6.289 22.812 18.531 1 62.91 533 ALA B N 1
ATOM 9790 C CA . ALA B 1 533 ? 6.84 24.062 18.016 1 62.91 533 ALA B CA 1
ATOM 9791 C C . ALA B 1 533 ? 7 25.094 19.125 1 62.91 533 ALA B C 1
ATOM 9793 O O . ALA B 1 533 ? 6.172 25.172 20.031 1 62.91 533 ALA B O 1
ATOM 9794 N N . VAL B 1 534 ? 8.172 25.672 19.234 1 51.47 534 VAL B N 1
ATOM 9795 C CA . VAL B 1 534 ? 8.43 26.75 20.172 1 51.47 534 VAL B CA 1
ATOM 9796 C C . VAL B 1 534 ? 8.219 28.094 19.484 1 51.47 534 VAL B C 1
ATOM 9798 O O . VAL B 1 534 ? 8.805 28.359 18.438 1 51.47 534 VAL B O 1
ATOM 9801 N N . ILE B 1 535 ? 7.207 28.766 19.922 1 60.12 535 ILE B N 1
ATOM 9802 C CA . ILE B 1 535 ? 6.922 30.094 19.375 1 60.12 535 ILE B CA 1
ATOM 9803 C C . ILE B 1 535 ? 7.512 31.172 20.281 1 60.12 535 ILE B C 1
ATOM 9805 O O . ILE B 1 535 ? 7.133 31.266 21.453 1 60.12 535 ILE B O 1
ATOM 9809 N N . PHE B 1 536 ? 8.641 31.828 19.781 1 54.78 536 PHE B N 1
ATOM 9810 C CA . PHE B 1 536 ? 9.328 32.875 20.531 1 54.78 536 PHE B CA 1
ATOM 9811 C C . PHE B 1 536 ? 8.586 34.188 20.406 1 54.78 536 PHE B C 1
ATOM 9813 O O . PHE B 1 536 ? 8.047 34.531 19.344 1 54.78 536 PHE B O 1
ATOM 9820 N N . GLN B 1 537 ? 8.266 34.812 21.578 1 56.22 537 GLN B N 1
ATOM 9821 C CA . GLN B 1 537 ? 7.68 36.156 21.516 1 56.22 537 GLN B CA 1
ATOM 9822 C C . GLN B 1 537 ? 8.555 37.156 22.234 1 56.22 537 GLN B C 1
ATOM 9824 O O . GLN B 1 537 ? 8.859 37 23.422 1 56.22 537 GLN B O 1
ATOM 9829 N N . ARG B 1 538 ? 9.375 38.062 21.641 1 50.38 538 ARG B N 1
ATOM 9830 C CA . ARG B 1 538 ? 10.047 39.156 22.328 1 50.38 538 ARG B CA 1
ATOM 9831 C C . ARG B 1 538 ? 9.047 40.062 23.031 1 50.38 538 ARG B C 1
ATOM 9833 O O . ARG B 1 538 ? 9.281 40.5 24.156 1 50.38 538 ARG B O 1
ATOM 9840 N N . LYS B 1 539 ? 8.117 40.906 22.375 1 47.53 539 LYS B N 1
ATOM 9841 C CA . LYS B 1 539 ? 7.285 41.938 23 1 47.53 539 LYS B CA 1
ATOM 9842 C C . LYS B 1 539 ? 5.805 41.594 22.875 1 47.53 539 LYS B C 1
ATOM 9844 O O . LYS B 1 539 ? 5.234 40.938 23.734 1 47.53 539 LYS B O 1
ATOM 9849 N N . ASN B 1 540 ? 4.988 41.594 22.188 1 56.12 540 ASN B N 1
ATOM 9850 C CA . ASN B 1 540 ? 3.576 41.938 22.031 1 56.12 540 ASN B CA 1
ATOM 9851 C C . ASN B 1 540 ? 2.68 40.781 22.453 1 56.12 540 ASN B C 1
ATOM 9853 O O . ASN B 1 540 ? 3.146 39.625 22.609 1 56.12 540 ASN B O 1
ATOM 9857 N N . PRO B 1 541 ? 1.087 40.875 22.547 1 69.69 541 PRO B N 1
ATOM 9858 C CA . PRO B 1 541 ? 0.058 40.156 23.281 1 69.69 541 PRO B CA 1
ATOM 9859 C C . PRO B 1 541 ? -0.009 38.656 22.875 1 69.69 541 PRO B C 1
ATOM 9861 O O . PRO B 1 541 ? -0.164 38.344 21.688 1 69.69 541 PRO B O 1
ATOM 9864 N N . PHE B 1 542 ? 0.42 37.781 23.828 1 82.25 542 PHE B N 1
ATOM 9865 C CA . PHE B 1 542 ? 0.388 36.344 23.672 1 82.25 542 PHE B CA 1
ATOM 9866 C C . PHE B 1 542 ? -0.955 35.875 23.109 1 82.25 542 PHE B C 1
ATOM 9868 O O . PHE B 1 542 ? -1.026 34.875 22.391 1 82.25 542 PHE B O 1
ATOM 9875 N N . SER B 1 543 ? -1.962 36.719 23.297 1 83.44 543 SER B N 1
ATOM 9876 C CA . SER B 1 543 ? -3.289 36.344 22.812 1 83.44 543 SER B CA 1
ATOM 9877 C C . SER B 1 543 ? -3.361 36.375 21.297 1 83.44 543 SER B C 1
ATOM 9879 O O . SER B 1 543 ? -3.982 35.531 20.672 1 83.44 543 SER B O 1
ATOM 9881 N N . ALA B 1 544 ? -2.703 37.406 20.688 1 82.62 544 ALA B N 1
ATOM 9882 C CA . ALA B 1 544 ? -2.703 37.531 19.234 1 82.62 544 ALA B CA 1
ATOM 9883 C C . ALA B 1 544 ? -1.897 36.406 18.594 1 82.62 544 ALA B C 1
ATOM 9885 O O . ALA B 1 544 ? -2.264 35.906 17.531 1 82.62 544 ALA B O 1
ATOM 9886 N N . LEU B 1 545 ? -0.842 36.031 19.234 1 84.56 545 LEU B N 1
ATOM 9887 C CA . LEU B 1 545 ? -0.016 34.938 18.734 1 84.56 545 LEU B CA 1
ATOM 9888 C C . LEU B 1 545 ? -0.799 33.625 18.719 1 84.56 545 LEU B C 1
ATOM 9890 O O . LEU B 1 545 ? -0.735 32.875 17.75 1 84.56 545 LEU B O 1
ATOM 9894 N N . ILE B 1 546 ? -1.509 33.406 19.781 1 89 546 ILE B N 1
ATOM 9895 C CA . ILE B 1 546 ? -2.291 32.188 19.906 1 89 546 ILE B CA 1
ATOM 9896 C C . ILE B 1 546 ? -3.391 32.188 18.844 1 89 546 ILE B C 1
ATOM 9898 O O . ILE B 1 546 ? -3.646 31.141 18.219 1 89 546 ILE B O 1
ATOM 9902 N N . ARG B 1 547 ? -4.004 33.281 18.672 1 86.69 547 ARG B N 1
ATOM 9903 C CA . ARG B 1 547 ? -5.051 33.375 17.656 1 86.69 547 ARG B CA 1
ATOM 9904 C C . ARG B 1 547 ? -4.492 33.062 16.266 1 86.69 547 ARG B C 1
ATOM 9906 O O . ARG B 1 547 ? -5.102 32.344 15.5 1 86.69 547 ARG B O 1
ATOM 9913 N N . GLY B 1 548 ? -3.346 33.656 15.977 1 85.5 548 GLY B N 1
ATOM 9914 C CA . GLY B 1 548 ? -2.715 33.406 14.695 1 85.5 548 GLY B CA 1
ATOM 9915 C C . GLY B 1 548 ? -2.363 31.938 14.492 1 85.5 548 GLY B C 1
ATOM 9916 O O . GLY B 1 548 ? -2.609 31.391 13.422 1 85.5 548 GLY B O 1
ATOM 9917 N N . ALA B 1 549 ? -1.897 31.359 15.492 1 88.19 549 ALA B N 1
ATOM 9918 C CA . ALA B 1 549 ? -1.484 29.969 15.414 1 88.19 549 ALA B CA 1
ATOM 9919 C C . ALA B 1 549 ? -2.695 29.047 15.336 1 88.19 549 ALA B C 1
ATOM 9921 O O . ALA B 1 549 ? -2.693 28.062 14.578 1 88.19 549 ALA B O 1
ATOM 9922 N N . ALA B 1 550 ? -3.701 29.344 16.078 1 89.75 550 ALA B N 1
ATOM 9923 C CA . ALA B 1 550 ? -4.875 28.484 16.172 1 89.75 550 ALA B CA 1
ATOM 9924 C C . ALA B 1 550 ? -5.707 28.562 14.891 1 89.75 550 ALA B C 1
ATOM 9926 O O . ALA B 1 550 ? -6.391 27.594 14.531 1 89.75 550 ALA B O 1
ATOM 9927 N N . LEU B 1 551 ? -5.617 29.703 14.258 1 88.31 551 LEU B N 1
ATOM 9928 C CA . LEU B 1 551 ? -6.457 29.891 13.078 1 88.31 551 LEU B CA 1
ATOM 9929 C C . LEU B 1 551 ? -5.652 29.672 11.805 1 88.31 551 LEU B C 1
ATOM 9931 O O . LEU B 1 551 ? -6.195 29.766 10.703 1 88.31 551 LEU B O 1
ATOM 9935 N N . ALA B 1 552 ? -4.395 29.406 11.961 1 87.81 552 ALA B N 1
ATOM 9936 C CA . ALA B 1 552 ? -3.521 29.219 10.805 1 87.81 552 ALA B CA 1
ATOM 9937 C C . ALA B 1 552 ? -3.953 28.031 9.969 1 87.81 552 ALA B C 1
ATOM 9939 O O . ALA B 1 552 ? -4.527 27.062 10.492 1 87.81 552 ALA B O 1
ATOM 9940 N N . ALA B 1 553 ? -3.689 28.172 8.695 1 86.69 553 ALA B N 1
ATOM 9941 C CA . ALA B 1 553 ? -3.992 27.078 7.781 1 86.69 553 ALA B CA 1
ATOM 9942 C C . ALA B 1 553 ? -2.996 25.922 7.949 1 86.69 553 ALA B C 1
ATOM 9944 O O . ALA B 1 553 ? -1.833 26.156 8.289 1 86.69 553 ALA B O 1
ATOM 9945 N N . MET B 1 554 ? -3.443 24.734 7.832 1 83.81 554 MET B N 1
ATOM 9946 C CA . MET B 1 554 ? -2.613 23.547 7.82 1 83.81 554 MET B CA 1
ATOM 9947 C C . MET B 1 554 ? -2.719 22.812 6.484 1 83.81 554 MET B C 1
ATOM 9949 O O . MET B 1 554 ? -3.691 23 5.75 1 83.81 554 MET B O 1
ATOM 9953 N N . PRO B 1 555 ? -1.756 22.062 6.215 1 80.31 555 PRO B N 1
ATOM 9954 C CA . PRO B 1 555 ? -1.796 21.359 4.93 1 80.31 555 PRO B CA 1
ATOM 9955 C C . PRO B 1 555 ? -2.969 20.391 4.82 1 80.31 555 PRO B C 1
ATOM 9957 O O . PRO B 1 555 ? -3.393 19.812 5.828 1 80.31 555 PRO B O 1
ATOM 9960 N N . GLY B 1 556 ? -3.477 20.203 3.555 1 76.12 556 GLY B N 1
ATOM 9961 C CA . GLY B 1 556 ? -4.52 19.234 3.287 1 76.12 556 GLY B CA 1
ATOM 9962 C C . GLY B 1 556 ? -5.898 19.703 3.701 1 76.12 556 GLY B C 1
ATOM 9963 O O . GLY B 1 556 ? -6.848 18.922 3.727 1 76.12 556 GLY B O 1
ATOM 9964 N N . GLY B 1 557 ? -5.938 20.953 4.09 1 77.5 557 GLY B N 1
ATOM 9965 C CA . GLY B 1 557 ? -7.223 21.469 4.531 1 77.5 557 GLY B CA 1
ATOM 9966 C C . GLY B 1 557 ? -7.559 21.094 5.961 1 77.5 557 GLY B C 1
ATOM 9967 O O . GLY B 1 557 ? -8.695 21.266 6.402 1 77.5 557 GLY B O 1
ATOM 9968 N N . LEU B 1 558 ? -6.613 20.578 6.637 1 81.62 558 LEU B N 1
ATOM 9969 C CA . LEU B 1 558 ? -6.805 20.281 8.047 1 81.62 558 LEU B CA 1
ATOM 9970 C C . LEU B 1 558 ? -6.922 21.562 8.867 1 81.62 558 LEU B C 1
ATOM 9972 O O . LEU B 1 558 ? -6.324 22.594 8.516 1 81.62 558 LEU B O 1
ATOM 9976 N N . VAL B 1 559 ? -7.773 21.516 9.812 1 83.88 559 VAL B N 1
ATOM 9977 C CA . VAL B 1 559 ? -7.953 22.656 10.711 1 83.88 559 VAL B CA 1
ATOM 9978 C C . VAL B 1 559 ? -7.887 22.188 12.164 1 83.88 559 VAL B C 1
ATOM 9980 O O . VAL B 1 559 ? -8.328 21.094 12.484 1 83.88 559 VAL B O 1
ATOM 9983 N N . LEU B 1 560 ? -7.281 23.062 12.93 1 89.75 560 LEU B N 1
ATOM 9984 C CA . LEU B 1 560 ? -7.387 22.781 14.359 1 89.75 560 LEU B CA 1
ATOM 9985 C C . LEU B 1 560 ? -8.82 22.953 14.844 1 89.75 560 LEU B C 1
ATOM 9987 O O . LEU B 1 560 ? -9.344 24.078 14.891 1 89.75 560 LEU B O 1
ATOM 9991 N N . ASN B 1 561 ? -9.438 21.906 15.133 1 90.25 561 ASN B N 1
ATOM 9992 C CA . ASN B 1 561 ? -10.836 22.016 15.547 1 90.25 561 ASN B CA 1
ATOM 9993 C C . ASN B 1 561 ? -10.961 22.141 17.062 1 90.25 561 ASN B C 1
ATOM 9995 O O . ASN B 1 561 ? -12.016 22.516 17.578 1 90.25 561 ASN B O 1
ATOM 9999 N N . THR B 1 562 ? -9.883 21.812 17.781 1 93.25 562 THR B N 1
ATOM 10000 C CA . THR B 1 562 ? -9.867 21.906 19.234 1 93.25 562 THR B CA 1
ATOM 10001 C C . THR B 1 562 ? -8.57 22.562 19.719 1 93.25 562 THR B C 1
ATOM 10003 O O . THR B 1 562 ? -7.488 22.25 19.234 1 93.25 562 THR B O 1
ATOM 10006 N N . VAL B 1 563 ? -8.711 23.516 20.641 1 94.62 563 VAL B N 1
ATOM 10007 C CA . VAL B 1 563 ? -7.551 24.234 21.156 1 94.62 563 VAL B CA 1
ATOM 10008 C C . VAL B 1 563 ? -7.516 24.125 22.688 1 94.62 563 VAL B C 1
ATOM 10010 O O . VAL B 1 563 ? -8.531 24.328 23.344 1 94.62 563 VAL B O 1
ATOM 10013 N N . LEU B 1 564 ? -6.438 23.75 23.219 1 94.06 564 LEU B N 1
ATOM 10014 C CA . LEU B 1 564 ? -6.219 23.734 24.656 1 94.06 564 LEU B CA 1
ATOM 10015 C C . LEU B 1 564 ? -5.406 24.938 25.094 1 94.06 564 LEU B C 1
ATOM 10017 O O . LEU B 1 564 ? -4.262 25.125 24.688 1 94.06 564 LEU B O 1
ATOM 10021 N N . LEU B 1 565 ? -6 25.797 25.906 1 92.38 565 LEU B N 1
ATOM 10022 C CA . LEU B 1 565 ? -5.352 27.016 26.391 1 92.38 565 LEU B CA 1
ATOM 10023 C C . LEU B 1 565 ? -4.891 26.859 27.844 1 92.38 565 LEU B C 1
ATOM 10025 O O . LEU B 1 565 ? -5.562 26.203 28.641 1 92.38 565 LEU B O 1
ATOM 10029 N N . PRO B 1 566 ? -3.775 27.406 28.109 1 88.44 566 PRO B N 1
ATOM 10030 C CA . PRO B 1 566 ? -3.332 27.391 29.5 1 88.44 566 PRO B CA 1
ATOM 10031 C C . PRO B 1 566 ? -4.086 28.391 30.375 1 88.44 566 PRO B C 1
ATOM 10033 O O . PRO B 1 566 ? -4.508 29.453 29.891 1 88.44 566 PRO B O 1
ATOM 10036 N N . LEU B 1 567 ? -4.207 28.031 31.641 1 85.94 567 LEU B N 1
ATOM 10037 C CA . LEU B 1 567 ? -4.746 28.969 32.625 1 85.94 567 LEU B CA 1
ATOM 10038 C C . LEU B 1 567 ? -3.662 29.922 33.125 1 85.94 567 LEU B C 1
ATOM 10040 O O . LEU B 1 567 ? -2.928 29.594 34.062 1 85.94 567 LEU B O 1
ATOM 10044 N N . ASP B 1 568 ? -3.555 31.031 32.406 1 84.38 568 ASP B N 1
ATOM 10045 C CA . ASP B 1 568 ? -2.514 32 32.75 1 84.38 568 ASP B CA 1
ATOM 10046 C C . ASP B 1 568 ? -3.061 33.438 32.688 1 84.38 568 ASP B C 1
ATOM 10048 O O . ASP B 1 568 ? -3.855 33.781 31.812 1 84.38 568 ASP B O 1
ATOM 10052 N N . ARG B 1 569 ? -2.59 34.25 33.562 1 77.81 569 ARG B N 1
ATOM 10053 C CA . ARG B 1 569 ? -3.072 35.625 33.688 1 77.81 569 ARG B CA 1
ATOM 10054 C C . ARG B 1 569 ? -2.592 36.5 32.531 1 77.81 569 ARG B C 1
ATOM 10056 O O . ARG B 1 569 ? -3.129 37.594 32.312 1 77.81 569 ARG B O 1
ATOM 10063 N N . ARG B 1 570 ? -1.621 36.125 31.891 1 84.25 570 ARG B N 1
ATOM 10064 C CA . ARG B 1 570 ? -1.058 36.906 30.797 1 84.25 570 ARG B CA 1
ATOM 10065 C C . ARG B 1 570 ? -1.981 36.906 29.578 1 84.25 570 ARG B C 1
ATOM 10067 O O . ARG B 1 570 ? -1.848 37.75 28.688 1 84.25 570 ARG B O 1
ATOM 10074 N N . LEU B 1 571 ? -2.986 35.969 29.609 1 85.38 571 LEU B N 1
ATOM 10075 C CA . LEU B 1 571 ? -3.908 35.812 28.484 1 85.38 571 LEU B CA 1
ATOM 10076 C C . LEU B 1 571 ? -5.27 36.438 28.828 1 85.38 571 LEU B C 1
ATOM 10078 O O . LEU B 1 571 ? -5.75 36.281 29.953 1 85.38 571 LEU B O 1
ATOM 10082 N N . ASN B 1 572 ? -5.789 37.156 27.844 1 81.06 572 ASN B N 1
ATOM 10083 C CA . ASN B 1 572 ? -7.207 37.5 27.938 1 81.06 572 ASN B CA 1
ATOM 10084 C C . ASN B 1 572 ? -8.086 36.312 27.516 1 81.06 572 ASN B C 1
ATOM 10086 O O . ASN B 1 572 ? -8.562 36.281 26.375 1 81.06 572 ASN B O 1
ATOM 10090 N N . LEU B 1 573 ? -8.336 35.469 28.453 1 84.38 573 LEU B N 1
ATOM 10091 C CA . LEU B 1 573 ? -8.945 34.156 28.172 1 84.38 573 LEU B CA 1
ATOM 10092 C C . LEU B 1 573 ? -10.375 34.344 27.656 1 84.38 573 LEU B C 1
ATOM 10094 O O . LEU B 1 573 ? -10.805 33.625 26.766 1 84.38 573 LEU B O 1
ATOM 10098 N N . ILE B 1 574 ? -11.102 35.25 28.141 1 79.81 574 ILE B N 1
ATOM 10099 C CA . ILE B 1 574 ? -12.492 35.438 27.75 1 79.81 574 ILE B CA 1
ATOM 10100 C C . ILE B 1 574 ? -12.578 35.812 26.281 1 79.81 574 ILE B C 1
ATOM 10102 O O . ILE B 1 574 ? -13.297 35.156 25.516 1 79.81 574 ILE B O 1
ATOM 10106 N N . ASP B 1 575 ? -11.797 36.844 25.969 1 81.38 575 ASP B N 1
ATOM 10107 C CA . ASP B 1 575 ? -11.797 37.281 24.578 1 81.38 575 ASP B CA 1
ATOM 10108 C C . ASP B 1 575 ? -11.273 36.156 23.656 1 81.38 575 ASP B C 1
ATOM 10110 O O . ASP B 1 575 ? -11.812 35.969 22.562 1 81.38 575 ASP B O 1
ATOM 10114 N N . LEU B 1 576 ? -10.328 35.562 24.156 1 86.62 576 LEU B N 1
ATOM 10115 C CA . LEU B 1 576 ? -9.703 34.5 23.344 1 86.62 576 LEU B CA 1
ATOM 10116 C C . LEU B 1 576 ? -10.656 33.344 23.141 1 86.62 576 LEU B C 1
ATOM 10118 O O . LEU B 1 576 ? -10.766 32.812 22.031 1 86.62 576 LEU B O 1
ATOM 10122 N N . VAL B 1 577 ? -11.367 32.875 24.141 1 88.88 577 VAL B N 1
ATOM 10123 C CA . VAL B 1 577 ? -12.305 31.766 24.047 1 88.88 577 VAL B CA 1
ATOM 10124 C C . VAL B 1 577 ? -13.453 32.125 23.109 1 88.88 577 VAL B C 1
ATOM 10126 O O . VAL B 1 577 ? -13.852 31.328 22.266 1 88.88 577 VAL B O 1
ATOM 10129 N N . GLU B 1 578 ? -13.93 33.312 23.234 1 84.12 578 GLU B N 1
ATOM 10130 C CA . GLU B 1 578 ? -15.031 33.75 22.406 1 84.12 578 GLU B CA 1
ATOM 10131 C C . GLU B 1 578 ? -14.617 33.844 20.938 1 84.12 578 GLU B C 1
ATOM 10133 O O . GLU B 1 578 ? -15.367 33.438 20.047 1 84.12 578 GLU B O 1
ATOM 10138 N N . GLU B 1 579 ? -13.477 34.375 20.781 1 84.38 579 GLU B N 1
ATOM 10139 C CA . GLU B 1 579 ? -13 34.562 19.422 1 84.38 579 GLU B CA 1
ATOM 10140 C C . GLU B 1 579 ? -12.742 33.219 18.75 1 84.38 579 GLU B C 1
ATOM 10142 O O . GLU B 1 579 ? -13.141 33 17.594 1 84.38 579 GLU B O 1
ATOM 10147 N N . LEU B 1 580 ? -12.125 32.344 19.438 1 90.06 580 LEU B N 1
ATOM 10148 C CA . LEU B 1 580 ? -11.812 31.031 18.859 1 90.06 580 LEU B CA 1
ATOM 10149 C C . LEU B 1 580 ? -13.078 30.219 18.641 1 90.06 580 LEU B C 1
ATOM 10151 O O . LEU B 1 580 ? -13.234 29.562 17.609 1 90.06 580 LEU B O 1
ATOM 10155 N N . ALA B 1 581 ? -13.945 30.172 19.578 1 89.31 581 ALA B N 1
ATOM 10156 C CA . ALA B 1 581 ? -15.219 29.469 19.438 1 89.31 581 ALA B CA 1
ATOM 10157 C C . ALA B 1 581 ? -16.031 30.047 18.281 1 89.31 581 ALA B C 1
ATOM 10159 O O . ALA B 1 581 ? -16.688 29.297 17.547 1 89.31 581 ALA B O 1
ATOM 10160 N N . GLY B 1 582 ? -15.984 31.359 18.172 1 84.44 582 GLY B N 1
ATOM 10161 C CA . GLY B 1 582 ? -16.703 32.031 17.094 1 84.44 582 GLY B CA 1
ATOM 10162 C C . GLY B 1 582 ? -16.188 31.625 15.719 1 84.44 582 GLY B C 1
ATOM 10163 O O . GLY B 1 582 ? -16.922 31.656 14.734 1 84.44 582 GLY B O 1
ATOM 10164 N N . GLU B 1 583 ? -14.938 31.281 15.734 1 86.88 583 GLU B N 1
ATOM 10165 C CA . GLU B 1 583 ? -14.336 30.875 14.469 1 86.88 583 GLU B CA 1
ATOM 10166 C C . GLU B 1 583 ? -14.414 29.375 14.281 1 86.88 583 GLU B C 1
ATOM 10168 O O . GLU B 1 583 ? -13.703 28.812 13.438 1 86.88 583 GLU B O 1
ATOM 10173 N N . GLY B 1 584 ? -15.172 28.734 15.109 1 88.31 584 GLY B N 1
ATOM 10174 C CA . GLY B 1 584 ? -15.469 27.312 14.914 1 88.31 584 GLY B CA 1
ATOM 10175 C C . GLY B 1 584 ? -14.477 26.391 15.586 1 88.31 584 GLY B C 1
ATOM 10176 O O . GLY B 1 584 ? -14.359 25.219 15.219 1 88.31 584 GLY B O 1
ATOM 10177 N N . ARG B 1 585 ? -13.672 26.922 16.531 1 92.38 585 ARG B N 1
ATOM 10178 C CA . ARG B 1 585 ? -12.727 26.078 17.25 1 92.38 585 ARG B CA 1
ATOM 10179 C C . ARG B 1 585 ? -13.227 25.781 18.672 1 92.38 585 ARG B C 1
ATOM 10181 O O . ARG B 1 585 ? -13.594 26.703 19.406 1 92.38 585 ARG B O 1
ATOM 10188 N N . HIS B 1 586 ? -13.242 24.5 18.984 1 93.62 586 HIS B N 1
ATOM 10189 C CA . HIS B 1 586 ? -13.547 24.125 20.359 1 93.62 586 HIS B CA 1
ATOM 10190 C C . HIS B 1 586 ? -12.414 24.531 21.297 1 93.62 586 HIS B C 1
ATOM 10192 O O . HIS B 1 586 ? -11.234 24.391 20.953 1 93.62 586 HIS B O 1
ATOM 10198 N N . VAL B 1 587 ? -12.758 25.047 22.422 1 94.38 587 VAL B N 1
ATOM 10199 C CA . VAL B 1 587 ? -11.727 25.5 23.359 1 94.38 587 VAL B CA 1
ATOM 10200 C C . VAL B 1 587 ? -11.797 24.688 24.641 1 94.38 587 VAL B C 1
ATOM 10202 O O . VAL B 1 587 ? -12.875 24.469 25.203 1 94.38 587 VAL B O 1
ATOM 10205 N N . LEU B 1 588 ? -10.711 24.234 25.047 1 94.19 588 LEU B N 1
ATOM 10206 C CA . LEU B 1 588 ? -10.578 23.469 26.281 1 94.19 588 LEU B CA 1
ATOM 10207 C C . LEU B 1 588 ? -9.648 24.188 27.266 1 94.19 588 LEU B C 1
ATOM 10209 O O . LEU B 1 588 ? -8.648 24.781 26.844 1 94.19 588 LEU B O 1
ATOM 10213 N N . LEU B 1 589 ? -10 24.172 28.5 1 90.81 589 LEU B N 1
ATOM 10214 C CA . LEU B 1 589 ? -9.164 24.625 29.609 1 90.81 589 LEU B CA 1
ATOM 10215 C C . LEU B 1 589 ? -8.961 23.516 30.641 1 90.81 589 LEU B C 1
ATOM 10217 O O . LEU B 1 589 ? -9.914 22.812 31 1 90.81 589 LEU B O 1
ATOM 10221 N N . TYR B 1 590 ? -7.793 23.281 30.953 1 88.81 590 TYR B N 1
ATOM 10222 C CA . TYR B 1 590 ? -7.496 22.188 31.875 1 88.81 590 TYR B CA 1
ATOM 10223 C C . TYR B 1 590 ? -7.004 22.719 33.219 1 88.81 590 TYR B C 1
ATOM 10225 O O . TYR B 1 590 ? -6.137 23.594 33.25 1 88.81 590 TYR B O 1
ATOM 10233 N N . LYS B 1 591 ? -7.57 22.172 34.188 1 85.44 591 LYS B N 1
ATOM 10234 C CA . LYS B 1 591 ? -7.137 22.469 35.531 1 85.44 591 LYS B CA 1
ATOM 10235 C C . LYS B 1 591 ? -6.66 21.219 36.25 1 85.44 591 LYS B C 1
ATOM 10237 O O . LYS B 1 591 ? -7.398 20.234 36.344 1 85.44 591 LYS B O 1
ATOM 10242 N N . HIS B 1 592 ? -5.422 20.875 36.688 1 78.75 592 HIS B N 1
ATOM 10243 C CA . HIS B 1 592 ? -4.754 19.703 37.219 1 78.75 592 HIS B CA 1
ATOM 10244 C C . HIS B 1 592 ? -5.355 19.281 38.531 1 78.75 592 HIS B C 1
ATOM 10246 O O . HIS B 1 592 ? -5.348 18.094 38.875 1 78.75 592 HIS B O 1
ATOM 10252 N N . GLY B 1 593 ? -6.223 19.906 39.156 1 74.19 593 GLY B N 1
ATOM 10253 C CA . GLY B 1 593 ? -6.812 19.594 40.438 1 74.19 593 GLY B CA 1
ATOM 10254 C C . GLY B 1 593 ? -6.023 18.547 41.188 1 74.19 593 GLY B C 1
ATOM 10255 O O . GLY B 1 593 ? -4.844 18.328 40.938 1 74.19 593 GLY B O 1
ATOM 10256 N N . VAL B 1 594 ? -6.371 17.906 42.438 1 67.25 594 VAL B N 1
ATOM 10257 C CA . VAL B 1 594 ? -5.734 16.922 43.312 1 67.25 594 VAL B CA 1
ATOM 10258 C C . VAL B 1 594 ? -6.047 15.516 42.812 1 67.25 594 VAL B C 1
ATOM 10260 O O . VAL B 1 594 ? -7.207 15.102 42.781 1 67.25 594 VAL B O 1
ATOM 10263 N N . PRO B 1 595 ? -4.918 14.922 42 1 62.03 595 PRO B N 1
ATOM 10264 C CA . PRO B 1 595 ? -5.211 13.578 41.5 1 62.03 595 PRO B CA 1
ATOM 10265 C C . PRO B 1 595 ? -5.531 12.586 42.625 1 62.03 595 PRO B C 1
ATOM 10267 O O . PRO B 1 595 ? -4.836 12.562 43.625 1 62.03 595 PRO B O 1
ATOM 10270 N N . ARG B 1 596 ? -6.645 12.18 42.719 1 58.03 596 ARG B N 1
ATOM 10271 C CA . ARG B 1 596 ? -6.805 11.117 43.719 1 58.03 596 ARG B CA 1
ATOM 10272 C C . ARG B 1 596 ? -6.621 9.742 43.094 1 58.03 596 ARG B C 1
ATOM 10274 O O . ARG B 1 596 ? -6.758 9.594 41.875 1 58.03 596 ARG B O 1
ATOM 10281 N N . GLY B 1 597 ? -6.168 8.555 43.812 1 52.69 597 GLY B N 1
ATOM 10282 C CA . GLY B 1 597 ? -5.676 7.223 43.469 1 52.69 597 GLY B CA 1
ATOM 10283 C C . GLY B 1 597 ? -6.133 6.73 42.125 1 52.69 597 GLY B C 1
ATOM 10284 O O . GLY B 1 597 ? -7.168 7.164 41.625 1 52.69 597 GLY B O 1
ATOM 10285 N N . GLU B 1 598 ? -5.25 6.434 41.156 1 53.06 598 GLU B N 1
ATOM 10286 C CA . GLU B 1 598 ? -5.398 5.801 39.844 1 53.06 598 GLU B CA 1
ATOM 10287 C C . GLU B 1 598 ? -6.543 4.789 39.844 1 53.06 598 GLU B C 1
ATOM 10289 O O . GLU B 1 598 ? -6.98 4.336 38.781 1 53.06 598 GLU B O 1
ATOM 10294 N N . GLU B 1 599 ? -6.906 4.57 41.062 1 53.34 599 GLU B N 1
ATOM 10295 C CA . GLU B 1 599 ? -7.867 3.477 41.188 1 53.34 599 GLU B CA 1
ATOM 10296 C C . GLU B 1 599 ? -9.266 3.93 40.781 1 53.34 599 GLU B C 1
ATOM 10298 O O . GLU B 1 599 ? -10.172 3.105 40.625 1 53.34 599 GLU B O 1
ATOM 10303 N N . ASP B 1 600 ? -9.406 5.215 40.625 1 60.22 600 ASP B N 1
ATOM 10304 C CA . ASP B 1 600 ? -10.781 5.672 40.469 1 60.22 600 ASP B CA 1
ATOM 10305 C C . ASP B 1 600 ? -11.18 5.672 38.969 1 60.22 600 ASP B C 1
ATOM 10307 O O . ASP B 1 600 ? -10.492 6.277 38.156 1 60.22 600 ASP B O 1
ATOM 10311 N N . GLU B 1 601 ? -12.062 4.887 38.531 1 75.88 601 GLU B N 1
ATOM 10312 C CA . GLU B 1 601 ? -12.414 4.281 37.25 1 75.88 601 GLU B CA 1
ATOM 10313 C C . GLU B 1 601 ? -13.594 5.004 36.594 1 75.88 601 GLU B C 1
ATOM 10315 O O . GLU B 1 601 ? -14.359 4.402 35.844 1 75.88 601 GLU B O 1
ATOM 10320 N N . ARG B 1 602 ? -13.812 6.484 37.062 1 88.25 602 ARG B N 1
ATOM 10321 C CA . ARG B 1 602 ? -15.023 7.07 36.469 1 88.25 602 ARG B CA 1
ATOM 10322 C C . ARG B 1 602 ? -14.75 8.461 35.906 1 88.25 602 ARG B C 1
ATOM 10324 O O . ARG B 1 602 ? -14 9.242 36.5 1 88.25 602 ARG B O 1
ATOM 10331 N N . ILE B 1 603 ? -15.32 8.82 34.812 1 91.12 603 ILE B N 1
ATOM 10332 C CA . ILE B 1 603 ? -15.32 10.141 34.219 1 91.12 603 ILE B CA 1
ATOM 10333 C C . ILE B 1 603 ? -16.703 10.773 34.344 1 91.12 603 ILE B C 1
ATOM 10335 O O . ILE B 1 603 ? -17.703 10.18 33.906 1 91.12 603 ILE B O 1
ATOM 10339 N N . ASP B 1 604 ? -16.75 11.938 35 1 92.62 604 ASP B N 1
ATOM 10340 C CA . ASP B 1 604 ? -18.031 12.609 35.188 1 92.62 604 ASP B CA 1
ATOM 10341 C C . ASP B 1 604 ? -18.219 13.734 34.188 1 92.62 604 ASP B C 1
ATOM 10343 O O . ASP B 1 604 ? -17.344 14.586 34.031 1 92.62 604 ASP B O 1
ATOM 10347 N N . VAL B 1 605 ? -19.312 13.688 33.531 1 93.06 605 VAL B N 1
ATOM 10348 C CA . VAL B 1 605 ? -19.672 14.727 32.562 1 93.06 605 VAL B CA 1
ATOM 10349 C C . VAL B 1 605 ? -20.891 15.508 33.062 1 93.06 605 VAL B C 1
ATOM 10351 O O . VAL B 1 605 ? -21.984 14.961 33.156 1 93.06 605 VAL B O 1
ATOM 10354 N N . TRP B 1 606 ? -20.688 16.688 33.438 1 90.25 606 TRP B N 1
ATOM 10355 C CA . TRP B 1 606 ? -21.781 17.547 33.906 1 90.25 606 TRP B CA 1
ATOM 10356 C C . TRP B 1 606 ? -22.531 18.141 32.719 1 90.25 606 TRP B C 1
ATOM 10358 O O . TRP B 1 606 ? -22.062 19.078 32.094 1 90.25 606 TRP B O 1
ATOM 10368 N N . TRP B 1 607 ? -23.719 17.625 32.5 1 86.19 607 TRP B N 1
ATOM 10369 C CA . TRP B 1 607 ? -24.5 17.859 31.281 1 86.19 607 TRP B CA 1
ATOM 10370 C C . TRP B 1 607 ? -25.5 19 31.484 1 86.19 607 TRP B C 1
ATOM 10372 O O . TRP B 1 607 ? -26.406 18.906 32.312 1 86.19 607 TRP B O 1
ATOM 10382 N N . LYS B 1 608 ? -25.281 20.062 30.781 1 80.5 608 LYS B N 1
ATOM 10383 C CA . LYS B 1 608 ? -26.203 21.188 30.859 1 80.5 608 LYS B CA 1
ATOM 10384 C C . LYS B 1 608 ? -26.953 21.375 29.547 1 80.5 608 LYS B C 1
ATOM 10386 O O . LYS B 1 608 ? -27.922 22.141 29.484 1 80.5 608 LYS B O 1
ATOM 10391 N N . GLY B 1 609 ? -26.578 20.656 28.484 1 78.69 609 GLY B N 1
ATOM 10392 C CA . GLY B 1 609 ? -27.203 20.75 27.172 1 78.69 609 GLY B CA 1
ATOM 10393 C C . GLY B 1 609 ? -26.406 20.047 26.094 1 78.69 609 GLY B C 1
ATOM 10394 O O . GLY B 1 609 ? -25.281 19.609 26.328 1 78.69 609 GLY B O 1
ATOM 10395 N N . GLN B 1 610 ? -27.047 20.062 24.984 1 79.88 610 GLN B N 1
ATOM 10396 C CA . GLN B 1 610 ? -26.453 19.312 23.875 1 79.88 610 GLN B CA 1
ATOM 10397 C C . GLN B 1 610 ? -25.312 20.109 23.234 1 79.88 610 GLN B C 1
ATOM 10399 O O . GLN B 1 610 ? -24.438 19.531 22.594 1 79.88 610 GLN B O 1
ATOM 10404 N N . GLU B 1 611 ? -25.297 21.391 23.406 1 80.56 611 GLU B N 1
ATOM 10405 C CA . GLU B 1 611 ? -24.297 22.219 22.75 1 80.56 611 GLU B CA 1
ATOM 10406 C C . GLU B 1 611 ? -22.891 21.828 23.156 1 80.56 611 GLU B C 1
ATOM 10408 O O . GLU B 1 611 ? -22.062 21.453 22.312 1 80.56 611 GLU B O 1
ATOM 10413 N N . ASN B 1 612 ? -22.656 21.859 24.5 1 87 612 ASN B N 1
ATOM 10414 C CA . ASN B 1 612 ? -21.359 21.422 24.984 1 87 612 ASN B CA 1
ATOM 10415 C C . ASN B 1 612 ? -21.359 19.938 25.328 1 87 612 ASN B C 1
ATOM 10417 O O . ASN B 1 612 ? -20.297 19.297 25.328 1 87 612 ASN B O 1
ATOM 10421 N N . GLY B 1 613 ? -22.547 19.438 25.562 1 86.19 613 GLY B N 1
ATOM 10422 C CA . GLY B 1 613 ? -22.672 18.094 26.078 1 86.19 613 GLY B CA 1
ATOM 10423 C C . GLY B 1 613 ? -22.219 17.016 25.094 1 86.19 613 GLY B C 1
ATOM 10424 O O . GLY B 1 613 ? -21.531 16.078 25.484 1 86.19 613 GLY B O 1
ATOM 10425 N N . ASN B 1 614 ? -22.609 17.188 23.859 1 86.25 614 ASN B N 1
ATOM 10426 C CA . ASN B 1 614 ? -22.219 16.203 22.859 1 86.25 614 ASN B CA 1
ATOM 10427 C C . ASN B 1 614 ? -20.703 16.078 22.75 1 86.25 614 ASN B C 1
ATOM 10429 O O . ASN B 1 614 ? -20.172 14.961 22.688 1 86.25 614 ASN B O 1
ATOM 10433 N N . LEU B 1 615 ? -20.062 17.25 22.719 1 89.62 615 LEU B N 1
ATOM 10434 C CA . LEU B 1 615 ? -18.609 17.234 22.625 1 89.62 615 LEU B CA 1
ATOM 10435 C C . LEU B 1 615 ? -18 16.625 23.891 1 89.62 615 LEU B C 1
ATOM 10437 O O . LEU B 1 615 ? -17.062 15.836 23.797 1 89.62 615 LEU B O 1
ATOM 10441 N N . MET B 1 616 ? -18.516 16.938 25.031 1 91.31 616 MET B N 1
ATOM 10442 C CA . MET B 1 616 ? -18 16.438 26.281 1 91.31 616 MET B CA 1
ATOM 10443 C C . MET B 1 616 ? -18.141 14.914 26.359 1 91.31 616 MET B C 1
ATOM 10445 O O . MET B 1 616 ? -17.219 14.219 26.781 1 91.31 616 MET B O 1
ATOM 10449 N N . ALA B 1 617 ? -19.297 14.508 25.969 1 88.44 617 ALA B N 1
ATOM 10450 C CA . ALA B 1 617 ? -19.531 13.062 25.953 1 88.44 617 ALA B CA 1
ATOM 10451 C C . ALA B 1 617 ? -18.562 12.359 25 1 88.44 617 ALA B C 1
ATOM 10453 O O . ALA B 1 617 ? -18.047 11.289 25.312 1 88.44 617 ALA B O 1
ATOM 10454 N N . LEU B 1 618 ? -18.438 12.969 23.906 1 86.56 618 LEU B N 1
ATOM 10455 C CA . LEU B 1 618 ? -17.531 12.406 22.922 1 86.56 618 LEU B CA 1
ATOM 10456 C C . LEU B 1 618 ? -16.094 12.383 23.453 1 86.56 618 LEU B C 1
ATOM 10458 O O . LEU B 1 618 ? -15.375 11.406 23.25 1 86.56 618 LEU B O 1
ATOM 10462 N N . LEU B 1 619 ? -15.656 13.461 24.016 1 89.88 619 LEU B N 1
ATOM 10463 C CA . LEU B 1 619 ? -14.32 13.523 24.594 1 89.88 619 LEU B CA 1
ATOM 10464 C C . LEU B 1 619 ? -14.141 12.477 25.688 1 89.88 619 LEU B C 1
ATOM 10466 O O . LEU B 1 619 ? -13.086 11.844 25.781 1 89.88 619 LEU B O 1
ATOM 10470 N N . ALA B 1 620 ? -15.156 12.344 26.531 1 89.25 620 ALA B N 1
ATOM 10471 C CA . ALA B 1 620 ? -15.109 11.328 27.578 1 89.25 620 ALA B CA 1
ATOM 10472 C C . ALA B 1 620 ? -14.938 9.93 26.984 1 89.25 620 ALA B C 1
ATOM 10474 O O . ALA B 1 620 ? -14.156 9.125 27.484 1 89.25 620 ALA B O 1
ATOM 10475 N N . TYR B 1 621 ? -15.688 9.719 25.938 1 85.12 621 TYR B N 1
ATOM 10476 C CA . TYR B 1 621 ? -15.586 8.438 25.25 1 85.12 621 TYR B CA 1
ATOM 10477 C C . TYR B 1 621 ? -14.18 8.227 24.703 1 85.12 621 TYR B C 1
ATOM 10479 O O . TYR B 1 621 ? -13.609 7.145 24.844 1 85.12 621 TYR B O 1
ATOM 10487 N N . ILE B 1 622 ? -13.641 9.211 24.031 1 86.5 622 ILE B N 1
ATOM 10488 C CA . ILE B 1 622 ? -12.312 9.125 23.422 1 86.5 622 ILE B CA 1
ATOM 10489 C C . ILE B 1 622 ? -11.273 8.844 24.5 1 86.5 622 ILE B C 1
ATOM 10491 O O . ILE B 1 622 ? -10.398 7.988 24.328 1 86.5 622 ILE B O 1
ATOM 10495 N N . ILE B 1 623 ? -11.375 9.516 25.594 1 88.06 623 ILE B N 1
ATOM 10496 C CA . ILE B 1 623 ? -10.422 9.352 26.688 1 88.06 623 ILE B CA 1
ATOM 10497 C C . ILE B 1 623 ? -10.531 7.938 27.25 1 88.06 623 ILE B C 1
ATOM 10499 O O . ILE B 1 623 ? -9.516 7.305 27.547 1 88.06 623 ILE B O 1
ATOM 10503 N N . ARG B 1 624 ? -11.719 7.48 27.391 1 86.88 624 ARG B N 1
ATOM 10504 C CA . ARG B 1 624 ? -11.953 6.125 27.891 1 86.88 624 ARG B CA 1
ATOM 10505 C C . ARG B 1 624 ? -11.312 5.09 26.969 1 86.88 624 ARG B C 1
ATOM 10507 O O . ARG B 1 624 ? -10.648 4.168 27.438 1 86.88 624 ARG B O 1
ATOM 10514 N N . GLU B 1 625 ? -11.57 5.242 25.688 1 81.94 625 GLU B N 1
ATOM 10515 C CA . GLU B 1 625 ? -11.039 4.285 24.719 1 81.94 625 GLU B CA 1
ATOM 10516 C C . GLU B 1 625 ? -9.516 4.355 24.656 1 81.94 625 GLU B C 1
ATOM 10518 O O . GLU B 1 625 ? -8.852 3.338 24.453 1 81.94 625 GLU B O 1
ATOM 10523 N N . THR B 1 626 ? -8.969 5.551 24.719 1 84.12 626 THR B N 1
ATOM 10524 C CA . THR B 1 626 ? -7.516 5.711 24.734 1 84.12 626 THR B CA 1
ATOM 10525 C C . THR B 1 626 ? -6.902 5.016 25.938 1 84.12 626 THR B C 1
ATOM 10527 O O . THR B 1 626 ? -5.875 4.348 25.828 1 84.12 626 THR B O 1
ATOM 10530 N N . ASP B 1 627 ? -7.539 5.176 27.062 1 81.56 627 ASP B N 1
ATOM 10531 C CA . ASP B 1 627 ? -7.055 4.531 28.281 1 81.56 627 ASP B CA 1
ATOM 10532 C C . ASP B 1 627 ? -7.148 3.012 28.156 1 81.56 627 ASP B C 1
ATOM 10534 O O . ASP B 1 627 ? -6.25 2.295 28.609 1 81.56 627 ASP B O 1
ATOM 10538 N N . ALA B 1 628 ? -8.148 2.545 27.562 1 79.56 628 ALA B N 1
ATOM 10539 C CA . ALA B 1 628 ? -8.328 1.108 27.359 1 79.56 628 ALA B CA 1
ATOM 10540 C C . ALA B 1 628 ? -7.242 0.542 26.453 1 79.56 628 ALA B C 1
ATOM 10542 O O . ALA B 1 628 ? -6.746 -0.562 26.672 1 79.56 628 ALA B O 1
ATOM 10543 N N . GLU B 1 629 ? -6.941 1.236 25.438 1 76 629 GLU B N 1
ATOM 10544 C CA . GLU B 1 629 ? -5.918 0.788 24.5 1 76 629 GLU B CA 1
ATOM 10545 C C . GLU B 1 629 ? -4.547 0.735 25.156 1 76 629 GLU B C 1
ATOM 10547 O O . GLU B 1 629 ? -3.688 -0.053 24.766 1 76 629 GLU B O 1
ATOM 10552 N N . ARG B 1 630 ? -4.383 1.562 26.125 1 77.5 630 ARG B N 1
ATOM 10553 C CA . ARG B 1 630 ? -3.119 1.581 26.859 1 77.5 630 ARG B CA 1
ATOM 10554 C C . ARG B 1 630 ? -3.084 0.493 27.922 1 77.5 630 ARG B C 1
ATOM 10556 O O . ARG B 1 630 ? -2.107 0.375 28.656 1 77.5 630 ARG B O 1
ATOM 10563 N N . GLY B 1 631 ? -4.098 -0.246 28 1 77 631 GLY B N 1
ATOM 10564 C CA . GLY B 1 631 ? -4.137 -1.354 28.938 1 77 631 GLY B CA 1
ATOM 10565 C C . GLY B 1 631 ? -4.77 -0.983 30.266 1 77 631 GLY B C 1
ATOM 10566 O O . GLY B 1 631 ? -4.742 -1.773 31.219 1 77 631 GLY B O 1
ATOM 10567 N N . LEU B 1 632 ? -5.305 0.234 30.406 1 77.31 632 LEU B N 1
ATOM 10568 C CA . LEU B 1 632 ? -5.973 0.653 31.625 1 77.31 632 LEU B CA 1
ATOM 10569 C C . LEU B 1 632 ? -7.426 0.19 31.641 1 77.31 632 LEU B C 1
ATOM 10571 O O . LEU B 1 632 ? -7.992 -0.126 30.594 1 77.31 632 LEU B O 1
ATOM 10575 N N . PRO B 1 633 ? -7.863 0.043 32.781 1 79.44 633 PRO B N 1
ATOM 10576 C CA . PRO B 1 633 ? -9.266 -0.372 32.844 1 79.44 633 PRO B CA 1
ATOM 10577 C C . PRO B 1 633 ? -10.211 0.651 32.219 1 79.44 633 PRO B C 1
ATOM 10579 O O . PRO B 1 633 ? -9.953 1.855 32.281 1 79.44 633 PRO B O 1
ATOM 10582 N N . ARG B 1 634 ? -11.188 0.145 31.609 1 78.94 634 ARG B N 1
ATOM 10583 C CA . ARG B 1 634 ? -12.18 1.021 31 1 78.94 634 ARG B CA 1
ATOM 10584 C C . ARG B 1 634 ? -12.953 1.797 32.062 1 78.94 634 ARG B C 1
ATOM 10586 O O . ARG B 1 634 ? -13.609 1.2 32.906 1 78.94 634 ARG B O 1
ATOM 10593 N N . LYS B 1 635 ? -12.828 3.074 31.984 1 82.62 635 LYS B N 1
ATOM 10594 C CA . LYS B 1 635 ? -13.516 3.945 32.938 1 82.62 635 LYS B CA 1
ATOM 10595 C C . LYS B 1 635 ? -14.992 4.082 32.594 1 82.62 635 LYS B C 1
ATOM 10597 O O . LYS B 1 635 ? -15.367 4 31.406 1 82.62 635 LYS B O 1
ATOM 10602 N N . ARG B 1 636 ? -15.766 4.199 33.594 1 88.38 636 ARG B N 1
ATOM 10603 C CA . ARG B 1 636 ? -17.203 4.402 33.406 1 88.38 636 ARG B CA 1
ATOM 10604 C C . ARG B 1 636 ? -17.516 5.879 33.188 1 88.38 636 ARG B C 1
ATOM 10606 O O . ARG B 1 636 ? -16.938 6.738 33.844 1 88.38 636 ARG B O 1
ATOM 10613 N N . ILE B 1 637 ? -18.344 6.164 32.281 1 91.69 637 ILE B N 1
ATOM 10614 C CA . ILE B 1 637 ? -18.781 7.531 32.031 1 91.69 637 ILE B CA 1
ATOM 10615 C C . ILE B 1 637 ? -20.109 7.789 32.75 1 91.69 637 ILE B C 1
ATOM 10617 O O . ILE B 1 637 ? -21.047 6.996 32.656 1 91.69 637 ILE B O 1
ATOM 10621 N N . ARG B 1 638 ? -20.109 8.805 33.562 1 93.62 638 ARG B N 1
ATOM 10622 C CA . ARG B 1 638 ? -21.328 9.203 34.25 1 93.62 638 ARG B CA 1
ATOM 10623 C C . ARG B 1 638 ? -21.797 10.586 33.812 1 93.62 638 ARG B C 1
ATOM 10625 O O . ARG B 1 638 ? -21.047 11.555 33.906 1 93.62 638 ARG B O 1
ATOM 10632 N N . LEU B 1 639 ? -22.969 10.633 33.281 1 92.94 639 LEU B N 1
ATOM 10633 C CA . LEU B 1 639 ? -23.594 11.906 32.906 1 92.94 639 LEU B CA 1
ATOM 10634 C C . LEU B 1 639 ? -24.406 12.453 34.094 1 92.94 639 LEU B C 1
ATOM 10636 O O . LEU B 1 639 ? -25.281 11.766 34.625 1 92.94 639 LEU B O 1
ATOM 10640 N N . ILE B 1 640 ? -24.094 13.688 34.469 1 92.62 640 ILE B N 1
ATOM 10641 C CA . ILE B 1 640 ? -24.766 14.297 35.625 1 92.62 640 ILE B CA 1
ATOM 10642 C C . ILE B 1 640 ? -25.547 15.523 35.156 1 92.62 640 ILE B C 1
ATOM 10644 O O . ILE B 1 640 ? -25 16.391 34.469 1 92.62 640 ILE B O 1
ATOM 10648 N N . ARG B 1 641 ? -26.766 15.539 35.375 1 90.38 641 ARG B N 1
ATOM 10649 C CA . ARG B 1 641 ? -27.609 16.688 35.062 1 90.38 641 ARG B CA 1
ATOM 10650 C C . ARG B 1 641 ? -28.359 17.188 36.281 1 90.38 641 ARG B C 1
ATOM 10652 O O . ARG B 1 641 ? -28.938 16.391 37.031 1 90.38 641 ARG B O 1
ATOM 10659 N N . VAL B 1 642 ? -28.266 18.438 36.531 1 86.94 642 VAL B N 1
ATOM 10660 C CA . VAL B 1 642 ? -29.016 19.078 37.594 1 86.94 642 VAL B CA 1
ATOM 10661 C C . VAL B 1 642 ? -30.359 19.578 37.062 1 86.94 642 VAL B C 1
ATOM 10663 O O . VAL B 1 642 ? -30.406 20.328 36.094 1 86.94 642 VAL B O 1
ATOM 10666 N N . LEU B 1 643 ? -31.375 19.156 37.688 1 87.25 643 LEU B N 1
ATOM 10667 C CA . LEU B 1 643 ? -32.719 19.516 37.25 1 87.25 643 LEU B CA 1
ATOM 10668 C C . LEU B 1 643 ? -33.062 20.953 37.625 1 87.25 643 LEU B C 1
ATOM 10670 O O . LEU B 1 643 ? -32.625 21.438 38.688 1 87.25 643 LEU B O 1
ATOM 10674 N N . GLU B 1 644 ? -33.656 21.531 36.656 1 79.5 644 GLU B N 1
ATOM 10675 C CA . GLU B 1 644 ? -34.25 22.844 36.969 1 79.5 644 GLU B CA 1
ATOM 10676 C C . GLU B 1 644 ? -35.688 22.703 37.438 1 79.5 644 GLU B C 1
ATOM 10678 O O . GLU B 1 644 ? -36.25 21.609 37.375 1 79.5 644 GLU B O 1
ATOM 10683 N N . GLU B 1 645 ? -36.281 23.734 38.031 1 73.94 645 GLU B N 1
ATOM 10684 C CA . GLU B 1 645 ? -37.594 23.719 38.656 1 73.94 645 GLU B CA 1
ATOM 10685 C C . GLU B 1 645 ? -38.656 23.156 37.719 1 73.94 645 GLU B C 1
ATOM 10687 O O . GLU B 1 645 ? -39.531 22.406 38.156 1 73.94 645 GLU B O 1
ATOM 10692 N N . ARG B 1 646 ? -38.625 23.344 36.375 1 75.44 646 ARG B N 1
ATOM 10693 C CA . ARG B 1 646 ? -39.719 22.953 35.5 1 75.44 646 ARG B CA 1
ATOM 10694 C C . ARG B 1 646 ? -39.375 21.656 34.781 1 75.44 646 ARG B C 1
ATOM 10696 O O . ARG B 1 646 ? -40.188 21.156 33.969 1 75.44 646 ARG B O 1
ATOM 10703 N N . MET B 1 647 ? -38.344 21.031 35.219 1 80.5 647 MET B N 1
ATOM 10704 C CA . MET B 1 647 ? -37.938 19.844 34.469 1 80.5 647 MET B CA 1
ATOM 10705 C C . MET B 1 647 ? -38.375 18.578 35.156 1 80.5 647 MET B C 1
ATOM 10707 O O . MET B 1 647 ? -38.344 18.5 36.406 1 80.5 647 MET B O 1
ATOM 10711 N N . GLU B 1 648 ? -38.938 17.625 34.406 1 86.31 648 GLU B N 1
ATOM 10712 C CA . GLU B 1 648 ? -39.375 16.328 34.938 1 86.31 648 GLU B CA 1
ATOM 10713 C C . GLU B 1 648 ? -38.219 15.336 34.938 1 86.31 648 GLU B C 1
ATOM 10715 O O . GLU B 1 648 ? -37.562 15.109 33.938 1 86.31 648 GLU B O 1
ATOM 10720 N N . ARG B 1 649 ? -38 14.742 36.094 1 87.94 649 ARG B N 1
ATOM 10721 C CA . ARG B 1 649 ? -36.875 13.844 36.312 1 87.94 649 ARG B CA 1
ATOM 10722 C C . ARG B 1 649 ? -36.938 12.648 35.375 1 87.94 649 ARG B C 1
ATOM 10724 O O . ARG B 1 649 ? -35.938 12.297 34.75 1 87.94 649 ARG B O 1
ATOM 10731 N N . VAL B 1 650 ? -38.062 11.984 35.25 1 89.62 650 VAL B N 1
ATOM 10732 C CA . VAL B 1 650 ? -38.219 10.758 34.5 1 89.62 650 VAL B CA 1
ATOM 10733 C C . VAL B 1 650 ? -37.938 11.031 33.031 1 89.62 650 VAL B C 1
ATOM 10735 O O . VAL B 1 650 ? -37.25 10.242 32.344 1 89.62 650 VAL B O 1
ATOM 10738 N N . ARG B 1 651 ? -38.312 12.125 32.531 1 89.25 651 ARG B N 1
ATOM 10739 C CA . ARG B 1 651 ? -38.094 12.484 31.141 1 89.25 651 ARG B CA 1
ATOM 10740 C C . ARG B 1 651 ? -36.625 12.773 30.859 1 89.25 651 ARG B C 1
ATOM 10742 O O . ARG B 1 651 ? -36.094 12.328 29.844 1 89.25 651 ARG B O 1
ATOM 10749 N N . GLU B 1 652 ? -36.125 13.531 31.766 1 87.69 652 GLU B N 1
ATOM 10750 C CA . GLU B 1 652 ? -34.719 13.898 31.562 1 87.69 652 GLU B CA 1
ATOM 10751 C C . GLU B 1 652 ? -33.812 12.672 31.672 1 87.69 652 GLU B C 1
ATOM 10753 O O . GLU B 1 652 ? -32.844 12.555 30.922 1 87.69 652 GLU B O 1
ATOM 10758 N N . GLU B 1 653 ? -34.125 11.82 32.562 1 91 653 GLU B N 1
ATOM 10759 C CA . GLU B 1 653 ? -33.344 10.594 32.688 1 91 653 GLU B CA 1
ATOM 10760 C C . GLU B 1 653 ? -33.469 9.719 31.469 1 91 653 GLU B C 1
ATOM 10762 O O . GLU B 1 653 ? -32.5 9.133 31 1 91 653 GLU B O 1
ATOM 10767 N N . ALA B 1 654 ? -34.625 9.656 30.969 1 90.69 654 ALA B N 1
ATOM 10768 C CA . ALA B 1 654 ? -34.875 8.852 29.781 1 90.69 654 ALA B CA 1
ATOM 10769 C C . ALA B 1 654 ? -34.156 9.43 28.562 1 90.69 654 ALA B C 1
ATOM 10771 O O . ALA B 1 654 ? -33.625 8.688 27.719 1 90.69 654 ALA B O 1
ATOM 10772 N N . GLU B 1 655 ? -34.125 10.648 28.5 1 86.06 655 GLU B N 1
ATOM 10773 C CA . GLU B 1 655 ? -33.469 11.32 27.375 1 86.06 655 GLU B CA 1
ATOM 10774 C C . GLU B 1 655 ? -31.953 11.078 27.406 1 86.06 655 GLU B C 1
ATOM 10776 O O . GLU B 1 655 ? -31.344 10.812 26.375 1 86.06 655 GLU B O 1
ATOM 10781 N N . LEU B 1 656 ? -31.469 11.195 28.609 1 88.69 656 LEU B N 1
ATOM 10782 C CA . LEU B 1 656 ? -30.031 10.992 28.734 1 88.69 656 LEU B CA 1
ATOM 10783 C C . LEU B 1 656 ? -29.672 9.531 28.484 1 88.69 656 LEU B C 1
ATOM 10785 O O . LEU B 1 656 ? -28.641 9.234 27.875 1 88.69 656 LEU B O 1
ATOM 10789 N N . ARG B 1 657 ? -30.484 8.648 28.859 1 89.31 657 ARG B N 1
ATOM 10790 C CA . ARG B 1 657 ? -30.25 7.23 28.609 1 89.31 657 ARG B CA 1
ATOM 10791 C C . ARG B 1 657 ? -30.359 6.906 27.125 1 89.31 657 ARG B C 1
ATOM 10793 O O . ARG B 1 657 ? -29.578 6.117 26.594 1 89.31 657 ARG B O 1
ATOM 10800 N N . SER B 1 658 ? -31.312 7.492 26.562 1 84.69 658 SER B N 1
ATOM 10801 C CA . SER B 1 658 ? -31.469 7.309 25.125 1 84.69 658 SER B CA 1
ATOM 10802 C C . SER B 1 658 ? -30.266 7.844 24.359 1 84.69 658 SER B C 1
ATOM 10804 O O . SER B 1 658 ? -29.828 7.246 23.375 1 84.69 658 SER B O 1
ATOM 10806 N N . LEU B 1 659 ? -29.781 8.914 24.844 1 82.25 659 LEU B N 1
ATOM 10807 C CA . LEU B 1 659 ? -28.609 9.5 24.219 1 82.25 659 LEU B CA 1
ATOM 10808 C C . LEU B 1 659 ? -27.406 8.562 24.328 1 82.25 659 LEU B C 1
ATOM 10810 O O . LEU B 1 659 ? -26.672 8.367 23.359 1 82.25 659 LEU B O 1
ATOM 10814 N N . LEU B 1 660 ? -27.297 7.977 25.438 1 84.25 660 LEU B N 1
ATOM 10815 C CA . LEU B 1 660 ? -26.188 7.047 25.656 1 84.25 660 LEU B CA 1
ATOM 10816 C C . LEU B 1 660 ? -26.344 5.809 24.766 1 84.25 660 LEU B C 1
ATOM 10818 O O . LEU B 1 660 ? -25.375 5.316 24.203 1 84.25 660 LEU B O 1
ATOM 10822 N N . ASP B 1 661 ? -27.531 5.402 24.625 1 78.06 661 ASP B N 1
ATOM 10823 C CA . ASP B 1 661 ? -27.797 4.199 23.844 1 78.06 661 ASP B CA 1
ATOM 10824 C C . ASP B 1 661 ? -27.578 4.461 22.359 1 78.06 661 ASP B C 1
ATOM 10826 O O . ASP B 1 661 ? -26.922 3.68 21.672 1 78.06 661 ASP B O 1
ATOM 10830 N N . VAL B 1 662 ? -28.141 5.574 22 1 74.25 662 VAL B N 1
ATOM 10831 C CA . VAL B 1 662 ? -28.031 5.918 20.578 1 74.25 662 VAL B CA 1
ATOM 10832 C C . VAL B 1 662 ? -26.578 6.184 20.219 1 74.25 662 VAL B C 1
ATOM 10834 O O . VAL B 1 662 ? -26.141 5.852 19.109 1 74.25 662 VAL B O 1
ATOM 10837 N N . ALA B 1 663 ? -25.875 6.758 21.188 1 73.81 663 ALA B N 1
ATOM 10838 C CA . ALA B 1 663 ? -24.469 7.07 20.953 1 73.81 663 ALA B CA 1
ATOM 10839 C C . ALA B 1 663 ? -23.594 5.859 21.219 1 73.81 663 ALA B C 1
ATOM 10841 O O . ALA B 1 663 ? -22.391 5.895 20.969 1 73.81 663 ALA B O 1
ATOM 10842 N N . ARG B 1 664 ? -24.234 4.816 21.734 1 76.06 664 ARG B N 1
ATOM 10843 C CA . ARG B 1 664 ? -23.531 3.578 22.062 1 76.06 664 ARG B CA 1
ATOM 10844 C C . ARG B 1 664 ? -22.391 3.836 23.047 1 76.06 664 ARG B C 1
ATOM 10846 O O . ARG B 1 664 ? -21.281 3.361 22.844 1 76.06 664 ARG B O 1
ATOM 10853 N N . LEU B 1 665 ? -22.703 4.68 23.953 1 77.75 665 LEU B N 1
ATOM 10854 C CA . LEU B 1 665 ? -21.766 4.969 25.031 1 77.75 665 LEU B CA 1
ATOM 10855 C C . LEU B 1 665 ? -22.156 4.223 26.297 1 77.75 665 LEU B C 1
ATOM 10857 O O . LEU B 1 665 ? -23.328 4.23 26.703 1 77.75 665 LEU B O 1
ATOM 10861 N N . GLU B 1 666 ? -21.344 3.416 26.703 1 78.88 666 GLU B N 1
ATOM 10862 C CA . GLU B 1 666 ? -21.609 2.76 27.984 1 78.88 666 GLU B CA 1
ATOM 10863 C C . GLU B 1 666 ? -21.422 3.723 29.141 1 78.88 666 GLU B C 1
ATOM 10865 O O . GLU B 1 666 ? -20.344 4.316 29.297 1 78.88 666 GLU B O 1
ATOM 10870 N N . GLY B 1 667 ? -22.469 4.07 29.766 1 86.69 667 GLY B N 1
ATOM 10871 C CA . GLY B 1 667 ? -22.344 4.98 30.891 1 86.69 667 GLY B CA 1
ATOM 10872 C C . GLY B 1 667 ? -23.562 4.969 31.797 1 86.69 667 GLY B C 1
ATOM 10873 O O . GLY B 1 667 ? -24.484 4.172 31.609 1 86.69 667 GLY B O 1
ATOM 10874 N N . GLU B 1 668 ? -23.422 5.715 32.906 1 90.94 668 GLU B N 1
ATOM 10875 C CA . GLU B 1 668 ? -24.484 5.871 33.906 1 90.94 668 GLU B CA 1
ATOM 10876 C C . GLU B 1 668 ? -25.031 7.297 33.875 1 90.94 668 GLU B C 1
ATOM 10878 O O . GLU B 1 668 ? -24.359 8.227 33.438 1 90.94 668 GLU B O 1
ATOM 10883 N N . VAL B 1 669 ? -26.297 7.363 34.219 1 93.12 669 VAL B N 1
ATOM 10884 C CA . VAL B 1 669 ? -26.938 8.672 34.281 1 93.12 669 VAL B CA 1
ATOM 10885 C C . VAL B 1 669 ? -27.312 8.992 35.719 1 93.12 669 VAL B C 1
ATOM 10887 O O . VAL B 1 669 ? -27.875 8.148 36.406 1 93.12 669 VAL B O 1
ATOM 10890 N N . LEU B 1 670 ? -26.891 10.148 36.25 1 92.69 670 LEU B N 1
ATOM 10891 C CA . LEU B 1 670 ? -27.25 10.656 37.562 1 92.69 670 LEU B CA 1
ATOM 10892 C C . LEU B 1 670 ? -28 11.984 37.469 1 92.69 670 LEU B C 1
ATOM 10894 O O . LEU B 1 670 ? -27.453 12.953 36.906 1 92.69 670 LEU B O 1
ATOM 10898 N N . VAL B 1 671 ? -29.234 11.953 37.781 1 92.69 671 VAL B N 1
ATOM 10899 C CA . VAL B 1 671 ? -30.031 13.18 37.781 1 92.69 671 VAL B CA 1
ATOM 10900 C C . VAL B 1 671 ? -30.172 13.719 39.188 1 92.69 671 VAL B C 1
ATOM 10902 O O . VAL B 1 671 ? -30.625 13.008 40.094 1 92.69 671 VAL B O 1
ATOM 10905 N N . LEU B 1 672 ? -29.75 14.977 39.375 1 91.38 672 LEU B N 1
ATOM 10906 C CA . LEU B 1 672 ? -29.781 15.602 40.688 1 91.38 672 LEU B CA 1
ATOM 10907 C C . LEU B 1 672 ? -30.922 16.609 40.812 1 91.38 672 LEU B C 1
ATOM 10909 O O . LEU B 1 672 ? -31.219 17.312 39.844 1 91.38 672 LEU B O 1
ATOM 10913 N N . ASP B 1 673 ? -31.484 16.688 42 1 87.88 673 ASP B N 1
ATOM 10914 C CA . ASP B 1 673 ? -32.531 17.672 42.25 1 87.88 673 ASP B CA 1
ATOM 10915 C C . ASP B 1 673 ? -31.953 19.062 42.438 1 87.88 673 ASP B C 1
ATOM 10917 O O . ASP B 1 673 ? -30.766 19.219 42.719 1 87.88 673 ASP B O 1
ATOM 10921 N N . PRO B 1 674 ? -32.844 20.031 42.062 1 84.62 674 PRO B N 1
ATOM 10922 C CA . PRO B 1 674 ? -32.375 21.391 42.281 1 84.62 674 PRO B CA 1
ATOM 10923 C C . PRO B 1 674 ? -31.859 21.625 43.719 1 84.62 674 PRO B C 1
ATOM 10925 O O . PRO B 1 674 ? -32.438 21.109 44.656 1 84.62 674 PRO B O 1
ATOM 10928 N N . ASP B 1 675 ? -30.688 22.109 43.844 1 79.38 675 ASP B N 1
ATOM 10929 C CA . ASP B 1 675 ? -30.047 22.391 45.125 1 79.38 675 ASP B CA 1
ATOM 10930 C C . ASP B 1 675 ? -29.828 23.891 45.344 1 79.38 675 ASP B C 1
ATOM 10932 O O . ASP B 1 675 ? -29.5 24.594 44.375 1 79.38 675 ASP B O 1
ATOM 10936 N N . GLU B 1 676 ? -30.125 24.438 46.469 1 78.19 676 GLU B N 1
ATOM 10937 C CA . GLU B 1 676 ? -29.922 25.859 46.781 1 78.19 676 GLU B CA 1
ATOM 10938 C C . GLU B 1 676 ? -28.453 26.172 47 1 78.19 676 GLU B C 1
ATOM 10940 O O . GLU B 1 676 ? -28.031 27.328 46.938 1 78.19 676 GLU B O 1
ATOM 10945 N N . ARG B 1 677 ? -27.719 25.156 47.188 1 81.88 677 ARG B N 1
ATOM 10946 C CA . ARG B 1 677 ? -26.297 25.359 47.375 1 81.88 677 ARG B CA 1
ATOM 10947 C C . ARG B 1 677 ? -25.609 25.781 46.094 1 81.88 677 ARG B C 1
ATOM 10949 O O . ARG B 1 677 ? -26.125 25.547 45 1 81.88 677 ARG B O 1
ATOM 10956 N N . PRO B 1 678 ? -24.406 26.516 46.312 1 80.19 678 PRO B N 1
ATOM 10957 C CA . PRO B 1 678 ? -23.672 26.906 45.125 1 80.19 678 PRO B CA 1
ATOM 10958 C C . PRO B 1 678 ? -23.234 25.719 44.281 1 80.19 678 PRO B C 1
ATOM 10960 O O . PRO B 1 678 ? -22.953 24.641 44.812 1 80.19 678 PRO B O 1
ATOM 10963 N N . PHE B 1 679 ? -23.25 25.859 43 1 80.94 679 PHE B N 1
ATOM 10964 C CA . PHE B 1 679 ? -23 24.812 42.031 1 80.94 679 PHE B CA 1
ATOM 10965 C C . PHE B 1 679 ? -21.656 24.141 42.312 1 80.94 679 PHE B C 1
ATOM 10967 O O . PHE B 1 679 ? -21.516 22.938 42.125 1 80.94 679 PHE B O 1
ATOM 10974 N N . ASP B 1 680 ? -20.625 24.859 42.75 1 80.75 680 ASP B N 1
ATOM 10975 C CA . ASP B 1 680 ? -19.297 24.312 43 1 80.75 680 ASP B CA 1
ATOM 10976 C C . ASP B 1 680 ? -19.312 23.297 44.125 1 80.75 680 ASP B C 1
ATOM 10978 O O . ASP B 1 680 ? -18.578 22.297 44.094 1 80.75 680 ASP B O 1
ATOM 10982 N N . GLU B 1 681 ? -20.141 23.578 45.094 1 83.25 681 GLU B N 1
ATOM 10983 C CA . GLU B 1 681 ? -20.25 22.656 46.219 1 83.25 681 GLU B CA 1
ATOM 10984 C C . GLU B 1 681 ? -20.969 21.375 45.812 1 83.25 681 GLU B C 1
ATOM 10986 O O . GLU B 1 681 ? -20.625 20.281 46.281 1 83.25 681 GLU B O 1
ATOM 10991 N N . VAL B 1 682 ? -21.922 21.578 44.969 1 85.94 682 VAL B N 1
ATOM 10992 C CA . VAL B 1 682 ? -22.672 20.422 44.5 1 85.94 682 VAL B CA 1
ATOM 10993 C C . VAL B 1 682 ? -21.75 19.531 43.656 1 85.94 682 VAL B C 1
ATOM 10995 O O . VAL B 1 682 ? -21.766 18.312 43.781 1 85.94 682 VAL B O 1
ATOM 10998 N N . VAL B 1 683 ? -21.016 20.141 42.812 1 87.56 683 VAL B N 1
ATOM 10999 C CA . VAL B 1 683 ? -20.078 19.391 41.969 1 87.56 683 VAL B CA 1
ATOM 11000 C C . VAL B 1 683 ? -19.062 18.672 42.844 1 87.56 683 VAL B C 1
ATOM 11002 O O . VAL B 1 683 ? -18.719 17.516 42.562 1 87.56 683 VAL B O 1
ATOM 11005 N N . GLU B 1 684 ? -18.531 19.344 43.844 1 86.25 684 GLU B N 1
ATOM 11006 C CA . GLU B 1 684 ? -17.531 18.75 44.719 1 86.25 684 GLU B CA 1
ATOM 11007 C C . GLU B 1 684 ? -18.078 17.531 45.469 1 86.25 684 GLU B C 1
ATOM 11009 O O . GLU B 1 684 ? -17.375 16.547 45.656 1 86.25 684 GLU B O 1
ATOM 11014 N N . GLU B 1 685 ? -19.266 17.594 45.812 1 86.94 685 GLU B N 1
ATOM 11015 C CA . GLU B 1 685 ? -19.891 16.516 46.562 1 86.94 685 GLU B CA 1
ATOM 11016 C C . GLU B 1 685 ? -20.047 15.266 45.719 1 86.94 685 GLU B C 1
ATOM 11018 O O . GLU B 1 685 ? -19.797 14.148 46.156 1 86.94 685 GLU B O 1
ATOM 11023 N N . HIS B 1 686 ? -20.375 15.477 44.531 1 89.75 686 HIS B N 1
ATOM 11024 C CA . HIS B 1 686 ? -20.75 14.336 43.688 1 89.75 686 HIS B CA 1
ATOM 11025 C C . HIS B 1 686 ? -19.594 13.875 42.812 1 89.75 686 HIS B C 1
ATOM 11027 O O . HIS B 1 686 ? -19.594 12.742 42.344 1 89.75 686 HIS B O 1
ATOM 11033 N N . SER B 1 687 ? -18.625 14.727 42.594 1 89.44 687 SER B N 1
ATOM 11034 C CA . SER B 1 687 ? -17.562 14.359 41.656 1 89.44 687 SER B CA 1
ATOM 11035 C C . SER B 1 687 ? -16.203 14.375 42.344 1 89.44 687 SER B C 1
ATOM 11037 O O . SER B 1 687 ? -15.172 14.406 41.656 1 89.44 687 SER B O 1
ATOM 11039 N N . ARG B 1 688 ? -16.109 14.289 43.594 1 84.44 688 ARG B N 1
ATOM 11040 C CA . ARG B 1 688 ? -14.844 14.312 44.312 1 84.44 688 ARG B CA 1
ATOM 11041 C C . ARG B 1 688 ? -14.031 13.055 44.031 1 84.44 688 ARG B C 1
ATOM 11043 O O . ARG B 1 688 ? -12.797 13.094 44.062 1 84.44 688 ARG B O 1
ATOM 11050 N N . ASP B 1 689 ? -14.711 11.977 43.688 1 83.69 689 ASP B N 1
ATOM 11051 C CA . ASP B 1 689 ? -14.008 10.711 43.5 1 83.69 689 ASP B CA 1
ATOM 11052 C C . ASP B 1 689 ? -13.852 10.398 42 1 83.69 689 ASP B C 1
ATOM 11054 O O . ASP B 1 689 ? -13.477 9.281 41.625 1 83.69 689 ASP B O 1
ATOM 11058 N N . ALA B 1 690 ? -14.117 11.367 41.219 1 88.25 690 ALA B N 1
ATOM 11059 C CA . ALA B 1 690 ? -14 11.133 39.812 1 88.25 690 ALA B CA 1
ATOM 11060 C C . ALA B 1 690 ? -12.555 11.289 39.344 1 88.25 690 ALA B C 1
ATOM 11062 O O . ALA B 1 690 ? -11.758 11.977 40 1 88.25 690 ALA B O 1
ATOM 11063 N N . SER B 1 691 ? -12.133 10.523 38.312 1 85.94 691 SER B N 1
ATOM 11064 C CA . SER B 1 691 ? -10.797 10.656 37.75 1 85.94 691 SER B CA 1
ATOM 11065 C C . SER B 1 691 ? -10.672 11.93 36.938 1 85.94 691 SER B C 1
ATOM 11067 O O . SER B 1 691 ? -9.602 12.539 36.875 1 85.94 691 SER B O 1
ATOM 11069 N N . LEU B 1 692 ? -11.742 12.266 36.25 1 89.25 692 LEU B N 1
ATOM 11070 C CA . LEU B 1 692 ? -11.812 13.453 35.406 1 89.25 692 LEU B CA 1
ATOM 11071 C C . LEU B 1 692 ? -13.227 14.023 35.375 1 89.25 692 LEU B C 1
ATOM 11073 O O . LEU B 1 692 ? -14.203 13.266 35.344 1 89.25 692 LEU B O 1
ATOM 11077 N N . VAL B 1 693 ? -13.281 15.32 35.5 1 90.44 693 VAL B N 1
ATOM 11078 C CA . VAL B 1 693 ? -14.578 15.984 35.469 1 90.44 693 VAL B CA 1
ATOM 11079 C C . VAL B 1 693 ? -14.641 16.922 34.25 1 90.44 693 VAL B C 1
ATOM 11081 O O . VAL B 1 693 ? -13.727 17.703 34.031 1 90.44 693 VAL B O 1
ATOM 11084 N N . LEU B 1 694 ? -15.625 16.75 33.438 1 92.62 694 LEU B N 1
ATOM 11085 C CA . LEU B 1 694 ? -15.852 17.641 32.312 1 92.62 694 LEU B CA 1
ATOM 11086 C C . LEU B 1 694 ? -17.016 18.594 32.594 1 92.62 694 LEU B C 1
ATOM 11088 O O . LEU B 1 694 ? -18.094 18.156 33 1 92.62 694 LEU B O 1
ATOM 11092 N N . MET B 1 695 ? -16.703 19.844 32.406 1 90.19 695 MET B N 1
ATOM 11093 C CA . MET B 1 695 ? -17.719 20.875 32.625 1 90.19 695 MET B CA 1
ATOM 11094 C C . MET B 1 695 ? -17.797 21.828 31.453 1 90.19 695 MET B C 1
ATOM 11096 O O . MET B 1 695 ? -16.766 22.188 30.875 1 90.19 695 MET B O 1
ATOM 11100 N N . GLY B 1 696 ? -19 22.172 31.078 1 88.69 696 GLY B N 1
ATOM 11101 C CA . GLY B 1 696 ? -19.188 23.109 29.969 1 88.69 696 GLY B CA 1
ATOM 11102 C C . GLY B 1 696 ? -19.031 24.562 30.375 1 88.69 696 GLY B C 1
ATOM 11103 O O . GLY B 1 696 ? -19.453 24.953 31.469 1 88.69 696 GLY B O 1
ATOM 11104 N N . MET B 1 697 ? -18.406 25.266 29.453 1 83 697 MET B N 1
ATOM 11105 C CA . MET B 1 697 ? -18.312 26.703 29.672 1 83 697 MET B CA 1
ATOM 11106 C C . MET B 1 697 ? -19.547 27.422 29.156 1 83 697 MET B C 1
ATOM 11108 O O . MET B 1 697 ? -20.188 26.953 28.219 1 83 697 MET B O 1
ATOM 11112 N N . PRO B 1 698 ? -20.062 28.25 29.75 1 65 698 PRO B N 1
ATOM 11113 C CA . PRO B 1 698 ? -21.312 28.922 29.375 1 65 698 PRO B CA 1
ATOM 11114 C C . PRO B 1 698 ? -21.266 29.547 27.984 1 65 698 PRO B C 1
ATOM 11116 O O . PRO B 1 698 ? -20.188 29.922 27.516 1 65 698 PRO B O 1
ATOM 11119 N N . GLY B 1 699 ? -22.281 29.234 26.953 1 54.53 699 GLY B N 1
ATOM 11120 C CA . GLY B 1 699 ? -22.406 29.578 25.547 1 54.53 699 GLY B CA 1
ATOM 11121 C C . GLY B 1 699 ? -22.375 31.062 25.281 1 54.53 699 GLY B C 1
ATOM 11122 O O . GLY B 1 699 ? -21.484 31.766 25.781 1 54.53 699 GLY B O 1
ATOM 11123 N N . GLN B 1 700 ? -23.641 31.594 24.5 1 46.72 700 GLN B N 1
ATOM 11124 C CA . GLN B 1 700 ? -23.938 32.812 23.781 1 46.72 700 GLN B CA 1
ATOM 11125 C C . GLN B 1 700 ? -23.578 34.031 24.625 1 46.72 700 GLN B C 1
ATOM 11127 O O . GLN B 1 700 ? -23.484 33.969 25.844 1 46.72 700 GLN B O 1
ATOM 11132 N N . ARG B 1 701 ? -23.547 35.312 23.812 1 41.78 701 ARG B N 1
ATOM 11133 C CA . ARG B 1 701 ? -23.734 36.625 24.406 1 41.78 701 ARG B CA 1
ATOM 11134 C C . ARG B 1 701 ? -24.828 36.625 25.453 1 41.78 701 ARG B C 1
ATOM 11136 O O . ARG B 1 701 ? -26.016 36.781 25.141 1 41.78 701 ARG B O 1
ATOM 11143 N N . ALA B 1 702 ? -25.25 35.719 26.031 1 33.09 702 ALA B N 1
ATOM 11144 C CA . ALA B 1 702 ? -26.141 36.406 26.969 1 33.09 702 ALA B CA 1
ATOM 11145 C C . ALA B 1 702 ? -25.516 37.688 27.484 1 33.09 702 ALA B C 1
ATOM 11147 O O . ALA B 1 702 ? -24.297 37.812 27.625 1 33.09 702 ALA B O 1
ATOM 11148 N N . SER B 1 703 ? -26.328 38.844 27.297 1 32.94 703 SER B N 1
ATOM 11149 C CA . SER B 1 703 ? -25.938 40.156 27.828 1 32.94 703 SER B CA 1
ATOM 11150 C C . SER B 1 703 ? -25.062 40 29.062 1 32.94 703 SER B C 1
ATOM 11152 O O . SER B 1 703 ? -24.281 40.906 29.391 1 32.94 703 SER B O 1
ATOM 11154 N N . GLY B 1 704 ? -25.375 38.969 29.906 1 29.06 704 GLY B N 1
ATOM 11155 C CA . GLY B 1 704 ? -24.891 38.844 31.266 1 29.06 704 GLY B CA 1
ATOM 11156 C C . GLY B 1 704 ? -23.578 38.062 31.344 1 29.06 704 GLY B C 1
ATOM 11157 O O . GLY B 1 704 ? -22.906 38.094 32.375 1 29.06 704 GLY B O 1
ATOM 11158 N N . LEU B 1 705 ? -23.391 37.188 30.516 1 32.09 705 LEU B N 1
ATOM 11159 C CA . LEU B 1 705 ? -22.109 36.5 30.781 1 32.09 705 LEU B CA 1
ATOM 11160 C C . LEU B 1 705 ? -20.938 37.375 30.328 1 32.09 705 LEU B C 1
ATOM 11162 O O . LEU B 1 705 ? -19.797 37.156 30.734 1 32.09 705 LEU B O 1
ATOM 11166 N N . ALA B 1 706 ? -20.984 38.094 29.203 1 35.44 706 ALA B N 1
ATOM 11167 C CA . ALA B 1 706 ? -20.125 39.25 29.016 1 35.44 706 ALA B CA 1
ATOM 11168 C C . ALA B 1 706 ? -20 40.062 30.297 1 35.44 706 ALA B C 1
ATOM 11170 O O . ALA B 1 706 ? -18.953 40.656 30.562 1 35.44 706 ALA B O 1
ATOM 11171 N N . ARG B 1 707 ? -21.156 40.312 30.922 1 33.22 707 ARG B N 1
ATOM 11172 C CA . ARG B 1 707 ? -21.188 40.938 32.25 1 33.22 707 ARG B CA 1
ATOM 11173 C C . ARG B 1 707 ? -20.562 40.062 33.281 1 33.22 707 ARG B C 1
ATOM 11175 O O . ARG B 1 707 ? -19.938 40.531 34.25 1 33.22 707 ARG B O 1
ATOM 11182 N N . VAL B 1 708 ? -20.953 38.75 33.188 1 32.03 708 VAL B N 1
ATOM 11183 C CA . VAL B 1 708 ? -20.344 37.938 34.25 1 32.03 708 VAL B CA 1
ATOM 11184 C C . VAL B 1 708 ? -18.875 37.656 33.906 1 32.03 708 VAL B C 1
ATOM 11186 O O . VAL B 1 708 ? -18.016 37.688 34.781 1 32.03 708 VAL B O 1
ATOM 11189 N N . PHE B 1 709 ? -18.547 37.312 32.656 1 34.78 709 PHE B N 1
ATOM 11190 C CA . PHE B 1 709 ? -17.156 37.094 32.281 1 34.78 709 PHE B CA 1
ATOM 11191 C C . PHE B 1 709 ? -16.5 38.406 31.859 1 34.78 709 PHE B C 1
ATOM 11193 O O . PHE B 1 709 ? -15.281 38.5 31.734 1 34.78 709 PHE B O 1
ATOM 11200 N N . SER B 1 710 ? -17.016 39.344 30.969 1 34.34 710 SER B N 1
ATOM 11201 C CA . SER B 1 710 ? -16.453 40.688 30.875 1 34.34 710 SER B CA 1
ATOM 11202 C C . SER B 1 710 ? -16.062 41.188 32.25 1 34.34 710 SER B C 1
ATOM 11204 O O . SER B 1 710 ? -15.32 42.188 32.375 1 34.34 710 SER B O 1
ATOM 11206 N N . LEU B 1 711 ? -17.094 41.156 33.156 1 33.19 711 LEU B N 1
ATOM 11207 C CA . LEU B 1 711 ? -16.656 41.75 34.406 1 33.19 711 LEU B CA 1
ATOM 11208 C C . LEU B 1 711 ? -15.289 41.25 34.812 1 33.19 711 LEU B C 1
ATOM 11210 O O . LEU B 1 711 ? -14.781 40.281 34.219 1 33.19 711 LEU B O 1
ATOM 11214 N N . ASP B 1 712 ? -14.828 40.781 36.25 1 35.28 712 ASP B N 1
ATOM 11215 C CA . ASP B 1 712 ? -13.586 40.875 37 1 35.28 712 ASP B CA 1
ATOM 11216 C C . ASP B 1 712 ? -12.664 39.688 36.688 1 35.28 712 ASP B C 1
ATOM 11218 O O . ASP B 1 712 ? -13.062 38.531 36.844 1 35.28 712 ASP B O 1
ATOM 11222 N N . ARG B 1 713 ? -11.766 39.625 35.469 1 45.47 713 ARG B N 1
ATOM 11223 C CA . ARG B 1 713 ? -10.57 38.812 35.562 1 45.47 713 ARG B CA 1
ATOM 11224 C C . ARG B 1 713 ? -10.5 38.094 36.906 1 45.47 713 ARG B C 1
ATOM 11226 O O . ARG B 1 713 ? -10.164 36.906 36.969 1 45.47 713 ARG B O 1
ATOM 11233 N N . ARG B 1 714 ? -10.867 38.906 37.688 1 46.34 714 ARG B N 1
ATOM 11234 C CA . ARG B 1 714 ? -10.82 38.438 39.062 1 46.34 714 ARG B CA 1
ATOM 11235 C C . ARG B 1 714 ? -11.922 37.406 39.344 1 46.34 714 ARG B C 1
ATOM 11237 O O . ARG B 1 714 ? -11.719 36.438 40.062 1 46.34 714 ARG B O 1
ATOM 11244 N N . GLU B 1 715 ? -12.992 37.656 38.469 1 49.72 715 GLU B N 1
ATOM 11245 C CA . GLU B 1 715 ? -14.102 36.75 38.75 1 49.72 715 GLU B CA 1
ATOM 11246 C C . GLU B 1 715 ? -13.867 35.375 38.062 1 49.72 715 GLU B C 1
ATOM 11248 O O . GLU B 1 715 ? -14.203 34.344 38.656 1 49.72 715 GLU B O 1
ATOM 11253 N N . PHE B 1 716 ? -13.289 35.438 36.844 1 57.81 716 PHE B N 1
ATOM 11254 C CA . PHE B 1 716 ? -12.977 34.156 36.219 1 57.81 716 PHE B CA 1
ATOM 11255 C C . PHE B 1 716 ? -11.984 33.344 37.062 1 57.81 716 PHE B C 1
ATOM 11257 O O . PHE B 1 716 ? -12.188 32.156 37.312 1 57.81 716 PHE B O 1
ATOM 11264 N N . ASP B 1 717 ? -11.062 34.094 37.406 1 59.12 717 ASP B N 1
ATOM 11265 C CA . ASP B 1 717 ? -10.07 33.438 38.25 1 59.12 717 ASP B CA 1
ATOM 11266 C C . ASP B 1 717 ? -10.695 32.906 39.562 1 59.12 717 ASP B C 1
ATOM 11268 O O . ASP B 1 717 ? -10.367 31.828 40.031 1 59.12 717 ASP B O 1
ATOM 11272 N N . ARG B 1 718 ? -11.586 33.75 40 1 58.75 718 ARG B N 1
ATOM 11273 C CA . ARG B 1 718 ? -12.25 33.375 41.219 1 58.75 718 ARG B CA 1
ATOM 11274 C C . ARG B 1 718 ? -13.172 32.156 41 1 58.75 718 ARG B C 1
ATOM 11276 O O . ARG B 1 718 ? -13.273 31.281 41.844 1 58.75 718 ARG B O 1
ATOM 11283 N N . GLN B 1 719 ? -13.719 32.125 39.844 1 65.31 719 GLN B N 1
ATOM 11284 C CA . GLN B 1 719 ? -14.648 31.047 39.562 1 65.31 719 GLN B CA 1
ATOM 11285 C C . GLN B 1 719 ? -13.906 29.734 39.312 1 65.31 719 GLN B C 1
ATOM 11287 O O . GLN B 1 719 ? -14.352 28.688 39.781 1 65.31 719 GLN B O 1
ATOM 11292 N N . ILE B 1 720 ? -12.781 29.875 38.75 1 68.5 720 ILE B N 1
ATOM 11293 C CA . ILE B 1 720 ? -12.023 28.656 38.469 1 68.5 720 ILE B CA 1
ATOM 11294 C C . ILE B 1 720 ? -11.375 28.156 39.781 1 68.5 720 ILE B C 1
ATOM 11296 O O . ILE B 1 720 ? -11.266 26.953 39.969 1 68.5 720 ILE B O 1
ATOM 11300 N N . ALA B 1 721 ? -11.031 29.125 40.562 1 67.31 721 ALA B N 1
ATOM 11301 C CA . ALA B 1 721 ? -10.367 28.781 41.812 1 67.31 721 ALA B CA 1
ATOM 11302 C C . ALA B 1 721 ? -11.312 28.016 42.75 1 67.31 721 ALA B C 1
ATOM 11304 O O . ALA B 1 721 ? -10.859 27.281 43.625 1 67.31 721 ALA B O 1
ATOM 11305 N N . ARG B 1 722 ? -12.586 28.156 42.531 1 70.5 722 ARG B N 1
ATOM 11306 C CA . ARG B 1 722 ? -13.57 27.484 43.344 1 70.5 722 ARG B CA 1
ATOM 11307 C C . ARG B 1 722 ? -13.492 25.969 43.156 1 70.5 722 ARG B C 1
ATOM 11309 O O . ARG B 1 722 ? -13.969 25.203 44 1 70.5 722 ARG B O 1
ATOM 11316 N N . PHE B 1 723 ? -12.82 25.625 42.125 1 72.44 723 PHE B N 1
ATOM 11317 C CA . PHE B 1 723 ? -12.781 24.188 41.781 1 72.44 723 PHE B CA 1
ATOM 11318 C C . PHE B 1 723 ? -11.414 23.609 42.125 1 72.44 723 PHE B C 1
ATOM 11320 O O . PHE B 1 723 ? -11.047 22.547 41.594 1 72.44 723 PHE B O 1
ATOM 11327 N N . ASP B 1 724 ? -10.617 24.188 42.969 1 75.19 724 ASP B N 1
ATOM 11328 C CA . ASP B 1 724 ? -9.266 23.766 43.312 1 75.19 724 ASP B CA 1
ATOM 11329 C C . ASP B 1 724 ? -9.273 22.406 44.031 1 75.19 724 ASP B C 1
ATOM 11331 O O . ASP B 1 724 ? -8.312 21.656 43.938 1 75.19 724 ASP B O 1
ATOM 11335 N N . GLU B 1 725 ? -10.375 22.078 44.688 1 75.62 725 GLU B N 1
ATOM 11336 C CA . GLU B 1 725 ? -10.398 20.859 45.469 1 75.62 725 GLU B CA 1
ATOM 11337 C C . GLU B 1 725 ? -10.938 19.688 44.656 1 75.62 725 GLU B C 1
ATOM 11339 O O . GLU B 1 725 ? -11.016 18.562 45.125 1 75.62 725 GLU B O 1
ATOM 11344 N N . LEU B 1 726 ? -11.188 19.953 43.469 1 81.44 726 LEU B N 1
ATOM 11345 C CA . LEU B 1 726 ? -11.75 18.922 42.625 1 81.44 726 LEU B CA 1
ATOM 11346 C C . LEU B 1 726 ? -10.641 18.156 41.875 1 81.44 726 LEU B C 1
ATOM 11348 O O . LEU B 1 726 ? -9.5 18.625 41.812 1 81.44 726 LEU B O 1
ATOM 11352 N N . PRO B 1 727 ? -10.992 16.906 41.562 1 85.69 727 PRO B N 1
ATOM 11353 C CA . PRO B 1 727 ? -10.078 16.25 40.625 1 85.69 727 PRO B CA 1
ATOM 11354 C C . PRO B 1 727 ? -9.844 17.078 39.344 1 85.69 727 PRO B C 1
ATOM 11356 O O . PRO B 1 727 ? -10.43 18.141 39.188 1 85.69 727 PRO B O 1
ATOM 11359 N N . PRO B 1 728 ? -8.945 16.609 38.531 1 87.19 728 PRO B N 1
ATOM 11360 C CA . PRO B 1 728 ? -8.695 17.375 37.281 1 87.19 728 PRO B CA 1
ATOM 11361 C C . PRO B 1 728 ? -9.977 17.688 36.531 1 87.19 728 PRO B C 1
ATOM 11363 O O . PRO B 1 728 ? -10.852 16.828 36.406 1 87.19 728 PRO B O 1
ATOM 11366 N N . VAL B 1 729 ? -10.117 18.906 36.188 1 88.25 729 VAL B N 1
ATOM 11367 C CA . VAL B 1 729 ? -11.32 19.375 35.531 1 88.25 729 VAL B CA 1
ATOM 11368 C C . VAL B 1 729 ? -10.977 19.875 34.125 1 88.25 729 VAL B C 1
ATOM 11370 O O . VAL B 1 729 ? -9.984 20.578 33.938 1 88.25 729 VAL B O 1
ATOM 11373 N N . LEU B 1 730 ? -11.727 19.438 33.219 1 90.31 730 LEU B N 1
ATOM 11374 C CA . LEU B 1 730 ? -11.641 19.922 31.828 1 90.31 730 LEU B CA 1
ATOM 11375 C C . LEU B 1 730 ? -12.852 20.781 31.484 1 90.31 730 LEU B C 1
ATOM 11377 O O . LEU B 1 730 ? -13.969 20.266 31.391 1 90.31 730 LEU B O 1
ATOM 11381 N N . PHE B 1 731 ? -12.594 22.094 31.375 1 89.69 731 PHE B N 1
ATOM 11382 C CA . PHE B 1 731 ? -13.648 23 30.953 1 89.69 731 PHE B CA 1
ATOM 11383 C C . PHE B 1 731 ? -13.773 23 29.438 1 89.69 731 PHE B C 1
ATOM 11385 O O . PHE B 1 731 ? -12.773 23.156 28.719 1 89.69 731 PHE B O 1
ATOM 11392 N N . VAL B 1 732 ? -15 22.828 28.891 1 92.19 732 VAL B N 1
ATOM 11393 C CA . VAL B 1 732 ? -15.172 22.641 27.453 1 92.19 732 VAL B CA 1
ATOM 11394 C C . VAL B 1 732 ? -16.125 23.703 26.906 1 92.19 732 VAL B C 1
ATOM 11396 O O . VAL B 1 732 ? -17.203 23.922 27.484 1 92.19 732 VAL B O 1
ATOM 11399 N N . LYS B 1 733 ? -15.688 24.406 25.938 1 90.94 733 LYS B N 1
ATOM 11400 C CA . LYS B 1 733 ? -16.547 25.266 25.141 1 90.94 733 LYS B CA 1
ATOM 11401 C C . LYS B 1 733 ? -16.641 24.781 23.688 1 90.94 733 LYS B C 1
ATOM 11403 O O . LYS B 1 733 ? -15.648 24.859 22.953 1 90.94 733 LYS B O 1
ATOM 11408 N N . SER B 1 734 ? -17.781 24.297 23.312 1 90.94 734 SER B N 1
ATOM 11409 C CA . SER B 1 734 ? -17.969 23.797 21.953 1 90.94 734 SER B CA 1
ATOM 11410 C C . SER B 1 734 ? -18.297 24.922 20.984 1 90.94 734 SER B C 1
ATOM 11412 O O . SER B 1 734 ? -19.047 25.844 21.328 1 90.94 734 SER B O 1
ATOM 11414 N N . ALA B 1 735 ? -17.672 24.906 19.859 1 87.94 735 ALA B N 1
ATOM 11415 C CA . ALA B 1 735 ? -17.938 25.891 18.812 1 87.94 735 ALA B CA 1
ATOM 11416 C C . ALA B 1 735 ? -19.203 25.562 18.047 1 87.94 735 ALA B C 1
ATOM 11418 O O . ALA B 1 735 ? -19.922 26.453 17.578 1 87.94 735 ALA B O 1
ATOM 11419 N N . TYR B 1 736 ? -19.531 24.328 17.859 1 81.19 736 TYR B N 1
ATOM 11420 C CA . TYR B 1 736 ? -20.703 23.828 17.156 1 81.19 736 TYR B CA 1
ATOM 11421 C C . TYR B 1 736 ? -21.156 22.484 17.719 1 81.19 736 TYR B C 1
ATOM 11423 O O . TYR B 1 736 ? -20.438 21.875 18.531 1 81.19 736 TYR B O 1
ATOM 11431 N N . ARG B 1 737 ? -22.312 22.094 17.359 1 74.38 737 ARG B N 1
ATOM 11432 C CA . ARG B 1 737 ? -22.859 20.844 17.859 1 74.38 737 ARG B CA 1
ATOM 11433 C C . ARG B 1 737 ? -22.25 19.641 17.125 1 74.38 737 ARG B C 1
ATOM 11435 O O . ARG B 1 737 ? -22.391 19.516 15.914 1 74.38 737 ARG B O 1
ATOM 11442 N N . VAL B 1 738 ? -21.484 18.859 17.859 1 74.75 738 VAL B N 1
ATOM 11443 C CA . VAL B 1 738 ? -20.844 17.672 17.297 1 74.75 738 VAL B CA 1
ATOM 11444 C C . VAL B 1 738 ? -21.844 16.531 17.219 1 74.75 738 VAL B C 1
ATOM 11446 O O . VAL B 1 738 ? -22.672 16.344 18.109 1 74.75 738 VAL B O 1
ATOM 11449 N N . ALA B 1 739 ? -21.859 15.859 16.125 1 67.19 739 ALA B N 1
ATOM 11450 C CA . ALA B 1 739 ? -22.766 14.734 15.945 1 67.19 739 ALA B CA 1
ATOM 11451 C C . ALA B 1 739 ? -22.266 13.492 16.672 1 67.19 739 ALA B C 1
ATOM 11453 O O . ALA B 1 739 ? -21.109 13.078 16.484 1 67.19 739 ALA B O 1
ATOM 11454 N N . LEU B 1 740 ? -22.953 13.047 17.656 1 65.44 740 LEU B N 1
ATOM 11455 C CA . LEU B 1 740 ? -22.562 11.844 18.391 1 65.44 740 LEU B CA 1
ATOM 11456 C C . LEU B 1 740 ? -22.938 10.586 17.609 1 65.44 740 LEU B C 1
ATOM 11458 O O . LEU B 1 740 ? -22.312 9.539 17.766 1 65.44 740 LEU B O 1
ATOM 11462 N N . PHE B 1 741 ? -23.969 10.664 16.875 1 63.06 741 PHE B N 1
ATOM 11463 C CA . PHE B 1 741 ? -24.375 9.492 16.125 1 63.06 741 PHE B CA 1
ATOM 11464 C C . PHE B 1 741 ? -24.688 9.852 14.672 1 63.06 741 PHE B C 1
ATOM 11466 O O . PHE B 1 741 ? -24.875 11.031 14.352 1 63.06 741 PHE B O 1
ATOM 11473 N N . ASP B 1 742 ? -24.25 8.961 13.766 1 56.19 742 ASP B N 1
ATOM 11474 C CA . ASP B 1 742 ? -24.453 9.133 12.328 1 56.19 742 ASP B CA 1
ATOM 11475 C C . ASP B 1 742 ? -25.891 9.508 12.008 1 56.19 742 ASP B C 1
ATOM 11477 O O . ASP B 1 742 ? -26.828 8.805 12.406 1 56.19 742 ASP B O 1
ATOM 11481 N N . GLU B 1 743 ? -26.188 10.898 12.195 1 48.66 743 GLU B N 1
ATOM 11482 C CA . GLU B 1 743 ? -27.547 11.211 11.781 1 48.66 743 GLU B CA 1
ATOM 11483 C C . GLU B 1 743 ? -27.828 10.711 10.359 1 48.66 743 GLU B C 1
ATOM 11485 O O . GLU B 1 743 ? -26.922 10.719 9.516 1 48.66 743 GLU B O 1
ATOM 11490 N N . GLU B 1 744 ? -28.734 9.789 10.148 1 42.41 744 GLU B N 1
ATOM 11491 C CA . GLU B 1 744 ? -29.312 9.469 8.852 1 42.41 744 GLU B CA 1
ATOM 11492 C C . GLU B 1 744 ? -29.594 10.734 8.047 1 42.41 744 GLU B C 1
ATOM 11494 O O . GLU B 1 744 ? -30.016 11.758 8.602 1 42.41 744 GLU B O 1
#

Sequence (1488 aa):
MQKKFGTIRGVFIPSYEALFGAVLFLVLPMLTGAMGFWRMALIVVLSNTVTLATAFSLADCVTNLRQVGPGGMYALARRSFGRAFGGSIGIQLFLAQSVSIGFYVIGFAEPLQEVLSGLPGYRELVASLGLSLLEQKQVIASLLAVVGCVSSLIGADFTSRIQVVIFFILTASIGAILISPLVGTPSSEGGVFANRLNLTGLGGFGFWVAFAAFFPAVTGIDAGVGMSGELKDARKSLPLGTFLAIAVTALGYLGVTYVYSLMDPHLLLRGEGGEVPSLVALFGRNLPAVSLLVLLGILFATGSSALAYFLTAPRTLKTLAEDGILPGFLSFVRKDFVKGGSEPRWATLVTFLIVLGTVWSGDITFVSTVVGICFLVVYGWINVAAFFERMSGNPSFRPTFRGHWAISLYGALLALAVIGLFNVWVGLGVLGSQLLLFWLLLKYRAGGRLEGVWWGLIFSVLQWAFGRMRRIIQGTKNWRPVMGVFAFADRPEQIEQGVRVASRITAFKGLSVFNLLRPDDFEGEIDSGGDTAVIFQRKNPFSALIRGAALAAMPGGLVLNTVLLPLDRRLNLIDLVEELAGEGRHVLLYKHGVPRGEEDERIDVWWKGQENGNLMALLAYIIRETDAERGLPRKRIRLIRVLEERMERVREEAELRSLLDVARLEGEVLVLDPDERPFDEVVEEHSRDASLVLMGMPGQRASGLARVFSLDRREFDRQIARFDELPPVLFVKSAYRVALFDEEMQKKFGTIRGVFIPSYEALFGAVLFLVLPMLTGAMGFWRMALIVVLSNTVTLATAFSLADCVTNLRQVGPGGMYALARRSFGRAFGGSIGIQLFLAQSVSIGFYVIGFAEPLQEVLSGLPGYRELVASLGLSLLEQKQVIASLLAVVGCVSSLIGADFTSRIQVVIFFILTASIGAILISPLVGTPSSEGGVFANRLNLTGLGGFGFWVAFAAFFPAVTGIDAGVGMSGELKDARKSLPLGTFLAIAVTALGYLGVTYVYSLMDPHLLLRGEGGEVPSLVALFGRNLPAVSLLVLLGILFATGSSALAYFLTAPRTLKTLAEDGILPGFLSFVRKDFVKGGSEPRWATLVTFLIVLGTVWSGDITFVSTVVGICFLVVYGWINVAAFFERMSGNPSFRPTFRGHWAISLYGALLALAVIGLFNVWVGLGVLGSQLLLFWLLLKYRAGGRLEGVWWGLIFSVLQWAFGRMRRIIQGTKNWRPVMGVFAFADRPEQIEQGVRVASRITAFKGLSVFNLLRPDDFEGEIDSGGDTAVIFQRKNPFSALIRGAALAAMPGGLVLNTVLLPLDRRLNLIDLVEELAGEGRHVLLYKHGVPRGEEDERIDVWWKGQENGNLMALLAYIIRETDAERGLPRKRIRLIRVLEERMERVREEAELRSLLDVARLEGEVLVLDPDERPFDEVVEEHSRDASLVLMGMPGQRASGLARVFSLDRREFDRQIARFDELPPVLFVKSAYRVALFDEE

pLDDT: mean 84.06, std 12.09, range [29.05, 97.44]